Protein AF-A4IAJ9-F1 (afdb_monomer_lite)

Structure (mmCIF, N/CA/C/O backbone):
data_AF-A4IAJ9-F1
#
_entry.id   AF-A4IAJ9-F1
#
loop_
_atom_site.group_PDB
_atom_site.id
_atom_site.type_symbol
_atom_site.label_atom_id
_atom_site.label_alt_id
_atom_site.label_comp_id
_atom_site.label_asym_id
_atom_site.label_entity_id
_atom_site.label_seq_id
_atom_site.pdbx_PDB_ins_code
_atom_site.Cartn_x
_atom_site.Cartn_y
_atom_site.Cartn_z
_atom_site.occupancy
_atom_site.B_iso_or_equiv
_atom_site.auth_seq_id
_atom_site.auth_comp_id
_atom_site.auth_asym_id
_atom_site.auth_atom_id
_atom_site.pdbx_PDB_model_num
ATOM 1 N N . MET A 1 1 ? 21.844 49.350 22.098 1.00 35.31 1 MET A N 1
ATOM 2 C CA . MET A 1 1 ? 21.386 50.599 22.742 1.00 35.31 1 MET A CA 1
ATOM 3 C C . MET A 1 1 ? 19.896 50.459 22.988 1.00 35.31 1 MET A C 1
ATOM 5 O O . MET A 1 1 ? 19.186 50.108 22.058 1.00 35.31 1 MET A O 1
ATOM 9 N N . ASN A 1 2 ? 19.467 50.617 24.240 1.00 32.75 2 ASN A N 1
ATOM 10 C CA . ASN A 1 2 ? 18.079 50.466 24.678 1.00 32.75 2 ASN A CA 1
ATOM 11 C C . ASN A 1 2 ? 17.178 51.542 24.065 1.00 32.75 2 ASN A C 1
ATOM 13 O O . ASN A 1 2 ? 17.422 52.723 24.299 1.00 32.75 2 ASN A O 1
ATOM 17 N N . THR A 1 3 ? 16.083 51.134 23.428 1.00 36.50 3 THR A N 1
ATOM 18 C CA . THR A 1 3 ? 14.840 51.910 23.425 1.00 36.50 3 THR A CA 1
ATOM 19 C C . THR A 1 3 ? 13.663 50.979 23.694 1.00 36.50 3 THR A C 1
ATOM 21 O O . THR A 1 3 ? 13.418 49.994 23.005 1.00 36.50 3 THR A O 1
ATOM 24 N N . SER A 1 4 ? 12.998 51.312 24.790 1.00 32.41 4 SER A N 1
ATOM 25 C CA . SER A 1 4 ? 11.743 50.818 25.335 1.00 32.41 4 SER A CA 1
ATOM 26 C C . SER A 1 4 ? 10.629 50.652 24.300 1.00 32.41 4 SER A C 1
ATOM 28 O O . SER A 1 4 ? 10.269 51.611 23.620 1.00 32.41 4 SER A O 1
ATOM 30 N N . ALA A 1 5 ? 10.014 49.470 24.281 1.00 32.97 5 ALA A N 1
ATOM 31 C CA . ALA A 1 5 ? 8.678 49.246 23.744 1.00 32.97 5 ALA A CA 1
ATOM 32 C C . ALA A 1 5 ? 7.763 48.861 24.915 1.00 32.97 5 ALA A C 1
ATOM 34 O O . ALA A 1 5 ? 7.762 47.724 25.381 1.00 32.97 5 ALA A O 1
ATOM 35 N N . THR A 1 6 ? 7.028 49.841 25.427 1.00 29.70 6 THR A N 1
ATOM 36 C CA . THR A 1 6 ? 5.959 49.677 26.415 1.00 29.70 6 THR A CA 1
ATOM 37 C C . THR A 1 6 ? 4.800 50.536 25.953 1.00 29.70 6 THR A C 1
ATOM 39 O O . THR A 1 6 ? 4.873 51.746 26.118 1.00 29.70 6 THR A O 1
ATOM 42 N N . GLU A 1 7 ? 3.761 49.929 25.380 1.00 31.11 7 GLU A N 1
ATOM 43 C CA . GLU A 1 7 ? 2.425 50.528 25.288 1.00 31.11 7 GLU A CA 1
ATOM 44 C C . GLU A 1 7 ? 1.367 49.464 24.924 1.00 31.11 7 GLU A C 1
ATOM 46 O O . GLU A 1 7 ? 1.589 48.640 24.042 1.00 31.11 7 GLU A O 1
ATOM 51 N N . ALA A 1 8 ? 0.233 49.524 25.641 1.00 30.06 8 ALA A N 1
ATOM 52 C CA . ALA A 1 8 ? -1.089 48.925 25.374 1.00 30.06 8 ALA A CA 1
ATOM 53 C C . ALA A 1 8 ? -1.168 47.378 25.264 1.00 30.06 8 ALA A C 1
ATOM 55 O O . ALA A 1 8 ? -0.851 46.796 24.239 1.00 30.06 8 ALA A O 1
ATOM 56 N N . SER A 1 9 ? -1.554 46.579 26.269 1.00 27.19 9 SER A N 1
ATOM 57 C CA . SER A 1 9 ? -2.737 46.596 27.154 1.00 27.19 9 SER A CA 1
ATOM 58 C C . SER A 1 9 ? -4.104 46.658 26.443 1.00 27.19 9 SER A C 1
ATOM 60 O O . SER A 1 9 ? -4.470 47.683 25.883 1.00 27.19 9 SER A O 1
ATOM 62 N N . ALA A 1 10 ? -4.884 45.587 26.664 1.00 28.91 10 ALA A N 1
ATOM 63 C CA . ALA A 1 10 ? -6.352 45.512 26.734 1.00 28.91 10 ALA A CA 1
ATOM 64 C C . ALA A 1 10 ? -7.179 45.312 25.446 1.00 28.91 10 ALA A C 1
ATOM 66 O O . ALA A 1 10 ? -7.805 46.237 24.946 1.00 28.91 10 ALA A O 1
ATOM 67 N N . ILE A 1 11 ? -7.365 44.043 25.048 1.00 29.91 11 ILE A N 1
ATOM 68 C CA . ILE A 1 11 ? -8.652 43.555 24.512 1.00 29.91 11 ILE A CA 1
ATOM 69 C C . ILE A 1 11 ? -8.956 42.194 25.166 1.00 29.91 11 ILE A C 1
ATOM 71 O O . ILE A 1 11 ? -8.620 41.136 24.644 1.00 29.91 11 ILE A O 1
ATOM 75 N N . GLN A 1 12 ? -9.564 42.221 26.355 1.00 30.27 12 GLN A N 1
ATOM 76 C CA . GLN A 1 12 ? -10.248 41.071 26.959 1.00 30.27 12 GLN A CA 1
ATOM 77 C C . GLN A 1 12 ? -11.754 41.297 26.796 1.00 30.27 12 GLN A C 1
ATOM 79 O O . GLN A 1 12 ? -12.373 41.998 27.592 1.00 30.27 12 GLN A O 1
ATOM 84 N N . GLN A 1 13 ? -12.352 40.734 25.744 1.00 30.50 13 GLN A N 1
ATOM 85 C CA . GLN A 1 13 ? -13.808 40.660 25.630 1.00 30.50 13 GLN A CA 1
ATOM 86 C C . GLN A 1 13 ? -14.305 39.378 26.303 1.00 30.50 13 GLN A C 1
ATOM 88 O O . GLN A 1 13 ? -14.022 38.264 25.866 1.00 30.50 13 GLN A O 1
ATOM 93 N N . LEU A 1 14 ? -15.046 39.572 27.395 1.00 30.00 14 LEU A N 1
ATOM 94 C CA . LEU A 1 14 ? -15.806 38.557 28.113 1.00 30.00 14 LEU A CA 1
ATOM 95 C C . LEU A 1 14 ? -16.861 37.914 27.198 1.00 30.00 14 LEU A C 1
ATOM 97 O O . LEU A 1 14 ? -17.865 38.541 26.858 1.00 30.00 14 LEU A O 1
ATOM 101 N N . ALA A 1 15 ? -16.679 36.638 26.859 1.00 30.81 15 ALA A N 1
ATOM 102 C CA . ALA A 1 15 ? -17.737 35.812 26.290 1.00 30.81 15 ALA A CA 1
ATOM 103 C C . ALA A 1 15 ? -18.699 35.369 27.410 1.00 30.81 15 ALA A C 1
ATOM 105 O O . ALA A 1 15 ? -18.341 34.592 28.296 1.00 30.81 15 ALA A O 1
ATOM 106 N N . LYS A 1 16 ? -19.922 35.912 27.388 1.00 29.89 16 LYS A N 1
ATOM 107 C CA . LYS A 1 16 ? -21.027 35.576 28.298 1.00 29.89 16 LYS A CA 1
ATOM 108 C C . LYS A 1 16 ? -21.455 34.111 28.118 1.00 29.89 16 LYS A C 1
ATOM 110 O O . LYS A 1 16 ? -21.756 33.689 27.005 1.00 29.89 16 LYS A O 1
ATOM 115 N N . LYS A 1 17 ? -21.520 33.361 29.225 1.00 29.27 17 LYS A N 1
ATOM 116 C CA . LYS A 1 17 ? -22.150 32.031 29.298 1.00 29.27 17 LYS A CA 1
ATOM 117 C C . LYS A 1 17 ? -23.672 32.147 29.075 1.00 29.27 17 LYS A C 1
ATOM 119 O O . LYS A 1 17 ? -24.263 33.083 29.618 1.00 29.27 17 LYS A O 1
ATOM 124 N N . PRO A 1 18 ? -24.311 31.221 28.337 1.00 32.34 18 PRO A N 1
ATOM 125 C CA . PRO A 1 18 ? -25.762 31.195 28.168 1.00 32.34 18 PRO A CA 1
ATOM 126 C C . PRO A 1 18 ? -26.450 30.764 29.468 1.00 32.34 18 PRO A C 1
ATOM 128 O O . PRO A 1 18 ? -25.981 29.860 30.154 1.00 32.34 18 PRO A O 1
ATOM 131 N N . THR A 1 19 ? -27.550 31.429 29.798 1.00 30.75 19 THR A N 1
ATOM 132 C CA . THR A 1 19 ? -28.447 31.117 30.915 1.00 30.75 19 THR A CA 1
ATOM 133 C C . THR A 1 19 ? -29.345 29.931 30.566 1.00 30.75 19 THR A C 1
ATOM 135 O O . THR A 1 19 ? -30.078 29.994 29.578 1.00 30.75 19 THR A O 1
ATOM 138 N N . ASP A 1 20 ? -29.303 28.886 31.394 1.00 28.70 20 ASP A N 1
ATOM 139 C CA . ASP A 1 20 ? -30.197 27.727 31.350 1.00 28.70 20 ASP A CA 1
ATOM 140 C C . ASP A 1 20 ? -31.650 28.156 31.616 1.00 28.70 20 ASP A C 1
ATOM 142 O O . ASP A 1 20 ? -31.981 28.639 32.701 1.00 28.70 20 ASP A O 1
ATOM 146 N N . ILE A 1 21 ? -32.530 27.983 30.628 1.00 29.70 21 ILE A N 1
ATOM 147 C CA . ILE A 1 21 ? -33.979 28.144 30.796 1.00 29.70 21 ILE A CA 1
ATOM 148 C C . ILE A 1 21 ? -34.554 26.756 31.085 1.00 29.70 21 ILE A C 1
ATOM 150 O O . ILE A 1 21 ? -34.718 25.929 30.189 1.00 29.70 21 ILE A O 1
ATOM 154 N N . ALA A 1 22 ? -34.834 26.503 32.362 1.00 27.70 22 ALA A N 1
ATOM 155 C CA . ALA A 1 22 ? -35.531 25.316 32.836 1.00 27.70 22 ALA A CA 1
ATOM 156 C C . ALA A 1 22 ? -37.028 25.420 32.490 1.00 27.70 22 ALA A C 1
ATOM 158 O O . ALA A 1 22 ? -37.780 26.142 33.143 1.00 27.70 22 ALA A O 1
ATOM 159 N N . ALA A 1 23 ? -37.462 24.714 31.446 1.00 27.83 23 ALA A N 1
ATOM 160 C CA . ALA A 1 23 ? -38.876 24.552 31.125 1.00 27.83 23 ALA A CA 1
ATOM 161 C C . ALA A 1 23 ? -39.462 23.400 31.959 1.00 27.83 23 ALA A C 1
ATOM 163 O O . ALA A 1 23 ? -39.160 22.228 31.732 1.00 27.83 23 ALA A O 1
ATOM 164 N N . HIS A 1 24 ? -40.290 23.754 32.940 1.00 24.72 24 HIS A N 1
ATOM 165 C CA . HIS A 1 24 ? -41.133 22.832 33.695 1.00 24.72 24 HIS A CA 1
ATOM 166 C C . HIS A 1 24 ? -42.177 22.196 32.764 1.00 24.72 24 HIS A C 1
ATOM 168 O O . HIS A 1 24 ? -43.126 22.863 32.363 1.00 24.72 24 HIS A O 1
ATOM 174 N N . TYR A 1 25 ? -42.025 20.910 32.448 1.00 25.31 25 TYR A N 1
ATOM 175 C CA . TYR A 1 25 ? -43.106 20.099 31.887 1.00 25.31 25 TYR A CA 1
ATOM 176 C C . TYR A 1 25 ? -43.797 19.348 33.026 1.00 25.31 25 TYR A C 1
ATOM 178 O O . TYR A 1 25 ? -43.215 18.467 33.659 1.00 25.31 25 TYR A O 1
ATOM 186 N N . SER A 1 26 ? -45.031 19.752 33.315 1.00 25.98 26 SER A N 1
ATOM 187 C CA . SER A 1 26 ? -45.961 19.074 34.213 1.00 25.98 26 SER A CA 1
ATOM 188 C C . SER A 1 26 ? -46.456 17.781 33.567 1.00 25.98 26 SER A C 1
ATOM 190 O O . SER A 1 26 ? -46.949 17.788 32.441 1.00 25.98 26 SER A 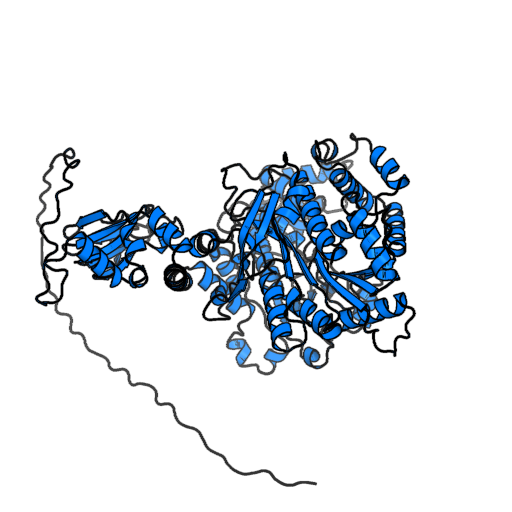O 1
ATOM 192 N N . ALA A 1 27 ? -46.303 16.674 34.289 1.00 24.52 27 ALA A N 1
ATOM 193 C CA . ALA A 1 27 ? -46.790 15.357 33.914 1.00 24.52 27 ALA A CA 1
ATOM 194 C C . ALA A 1 27 ? -48.310 15.278 34.123 1.00 24.52 27 ALA A C 1
ATOM 196 O O . ALA A 1 27 ? -48.768 15.243 35.263 1.00 24.52 27 ALA A O 1
ATOM 197 N N . GLU A 1 28 ? -49.083 15.230 33.039 1.00 27.16 28 GLU A N 1
ATOM 198 C CA . GLU A 1 28 ? -50.481 14.800 33.088 1.00 27.16 28 GLU A CA 1
ATOM 199 C C . GLU A 1 28 ? -50.567 13.318 32.717 1.00 27.16 28 GLU A C 1
ATOM 201 O O . GLU A 1 28 ? -50.283 12.887 31.602 1.00 27.16 28 GLU A O 1
ATOM 206 N N . THR A 1 29 ? -50.916 12.527 33.724 1.00 25.16 29 THR A N 1
ATOM 207 C CA . THR A 1 29 ? -51.224 11.103 33.667 1.00 25.16 29 THR A CA 1
ATOM 208 C C . THR A 1 29 ? -52.561 10.887 32.961 1.00 25.16 29 THR A C 1
ATOM 210 O O . THR A 1 29 ? -53.607 11.171 33.542 1.00 25.16 29 THR A O 1
ATOM 213 N N . CYS A 1 30 ? -52.550 10.359 31.737 1.00 25.39 30 CYS A N 1
ATOM 214 C CA . CYS A 1 30 ? -53.755 9.849 31.082 1.00 25.39 30 CYS A CA 1
ATOM 215 C C . CYS A 1 30 ? -53.685 8.315 31.034 1.00 25.39 30 CYS A C 1
ATOM 217 O O . CYS A 1 30 ? -52.962 7.741 30.221 1.00 25.39 30 CYS A O 1
ATOM 219 N N . ASN A 1 31 ? -54.395 7.670 31.965 1.00 23.36 31 ASN A N 1
ATOM 220 C CA . ASN A 1 31 ? -54.692 6.239 31.939 1.00 23.36 31 ASN A CA 1
ATOM 221 C C . ASN A 1 31 ? -55.682 5.979 30.798 1.00 23.36 31 ASN A C 1
ATOM 223 O O . ASN A 1 31 ? -56.812 6.459 30.855 1.00 23.36 31 ASN A O 1
ATOM 227 N N . LEU A 1 32 ? -55.272 5.216 29.790 1.00 27.08 32 LEU A N 1
ATOM 228 C CA . LEU A 1 32 ? -56.169 4.641 28.794 1.00 27.08 32 LEU A CA 1
ATOM 229 C C . LEU A 1 32 ? -55.949 3.130 28.803 1.00 27.08 32 LEU A C 1
ATOM 231 O O . LEU A 1 32 ? -55.008 2.617 28.202 1.00 27.08 32 LEU A O 1
ATOM 235 N N . ASP A 1 33 ? -56.816 2.458 29.554 1.00 22.98 33 ASP A N 1
ATOM 236 C CA . ASP A 1 33 ? -57.016 1.016 29.523 1.00 22.98 33 ASP A CA 1
ATOM 237 C C . ASP A 1 33 ? -57.601 0.629 28.157 1.00 22.98 33 ASP A C 1
ATOM 239 O O . ASP A 1 33 ? -58.695 1.065 27.800 1.00 22.98 33 ASP A O 1
ATOM 243 N N . TYR A 1 34 ? -56.891 -0.204 27.401 1.00 24.78 34 TYR A N 1
ATOM 244 C CA . TYR A 1 34 ? -57.473 -0.992 26.316 1.00 24.78 34 TYR A CA 1
ATOM 245 C C . TYR A 1 34 ? -57.036 -2.439 26.505 1.00 24.78 34 TYR A C 1
ATOM 247 O O . TYR A 1 34 ? -55.949 -2.848 26.106 1.00 24.78 34 TYR A O 1
ATOM 255 N N . ASP A 1 35 ? -57.905 -3.189 27.171 1.00 24.00 35 ASP A N 1
ATOM 256 C CA . ASP A 1 35 ? -57.858 -4.637 27.290 1.00 24.00 35 ASP A CA 1
ATOM 257 C C . ASP A 1 35 ? -59.027 -5.162 26.449 1.00 24.00 35 ASP A C 1
ATOM 259 O O . ASP A 1 35 ? -60.188 -4.959 26.797 1.00 24.00 35 ASP A O 1
ATOM 263 N N . THR A 1 36 ? -58.748 -5.726 25.276 1.00 30.39 36 THR A N 1
ATOM 264 C CA . THR A 1 36 ? -59.687 -6.572 24.518 1.00 30.39 36 THR A CA 1
ATOM 265 C C . THR A 1 36 ? -58.877 -7.443 23.566 1.00 30.39 36 THR A C 1
ATOM 267 O O . THR A 1 36 ? -58.412 -7.018 22.513 1.00 30.39 36 THR A O 1
ATOM 270 N N . ASN A 1 37 ? -58.667 -8.681 24.004 1.00 25.06 37 ASN A N 1
ATOM 271 C CA . ASN A 1 37 ? -58.264 -9.793 23.161 1.00 25.06 37 ASN A CA 1
ATOM 272 C C . ASN A 1 37 ? -59.399 -10.114 22.182 1.00 25.06 37 ASN A C 1
ATOM 274 O O . ASN A 1 37 ? -60.510 -10.358 22.642 1.00 25.06 37 ASN A O 1
ATOM 278 N N . ASP A 1 38 ? -59.100 -10.237 20.890 1.00 30.67 38 ASP A N 1
ATOM 279 C CA . ASP A 1 38 ? -59.835 -11.162 20.024 1.00 30.67 38 ASP A CA 1
ATOM 280 C C . ASP A 1 38 ? -58.887 -11.771 18.971 1.00 30.67 38 ASP A C 1
ATOM 282 O O . ASP A 1 38 ? -58.294 -11.039 18.174 1.00 30.67 38 ASP A O 1
ATOM 286 N N . PRO A 1 39 ? -58.666 -13.100 18.985 1.00 29.27 39 PRO A N 1
ATOM 287 C CA . PRO A 1 39 ? -57.851 -13.801 18.008 1.00 29.27 39 PRO A CA 1
ATOM 288 C C . PRO A 1 39 ? -58.755 -14.456 16.956 1.00 29.27 39 PRO A C 1
ATOM 290 O O . PRO A 1 39 ? -59.185 -15.597 17.131 1.00 29.27 39 PRO A O 1
ATOM 293 N N . GLU A 1 40 ? -59.013 -13.781 15.837 1.00 32.03 40 GLU A N 1
ATOM 294 C CA . GLU A 1 40 ? -59.679 -14.416 14.695 1.00 32.03 40 GLU A CA 1
ATOM 295 C C . GLU A 1 40 ? -58.679 -14.847 13.617 1.00 32.03 40 GLU A C 1
ATOM 297 O O . GLU A 1 40 ? -57.902 -14.074 13.060 1.00 32.03 40 GLU A O 1
ATOM 302 N N . ARG A 1 41 ? -58.712 -16.158 13.369 1.00 26.42 41 ARG A N 1
ATOM 303 C CA . ARG A 1 41 ? -58.101 -16.872 12.251 1.00 26.42 41 ARG A CA 1
ATOM 304 C C . ARG A 1 41 ? -58.756 -16.432 10.940 1.00 26.42 41 ARG A C 1
ATOM 306 O O . ARG A 1 41 ? -59.970 -16.542 10.815 1.00 26.42 41 ARG A O 1
ATOM 313 N N . GLY A 1 42 ? -57.952 -16.080 9.943 1.00 29.67 42 GLY A N 1
ATOM 314 C CA . GLY A 1 42 ? -58.373 -15.982 8.546 1.00 29.67 42 GLY A CA 1
ATOM 315 C C . GLY A 1 42 ? -57.257 -16.494 7.643 1.00 29.67 42 GLY A C 1
ATOM 316 O O . GLY A 1 42 ? -56.117 -16.062 7.787 1.00 29.67 42 GLY A O 1
ATOM 317 N N . ASP A 1 43 ? -57.590 -17.465 6.797 1.00 29.48 43 ASP A N 1
ATOM 318 C CA . ASP A 1 43 ? -56.708 -18.218 5.902 1.00 29.48 43 ASP A CA 1
ATOM 319 C C . ASP A 1 43 ? -55.727 -17.349 5.095 1.00 29.48 43 ASP A C 1
ATOM 321 O O . ASP A 1 43 ? -56.112 -16.426 4.376 1.00 29.48 43 ASP A O 1
ATOM 325 N N . LEU A 1 44 ? -54.444 -17.718 5.175 1.00 26.17 44 LEU A N 1
ATOM 326 C CA . LEU A 1 44 ? -53.432 -17.421 4.165 1.00 26.17 44 LEU A CA 1
ATOM 327 C C . LEU A 1 44 ? -53.720 -18.324 2.964 1.00 26.17 44 LEU A C 1
ATOM 329 O O . LEU A 1 44 ? -53.424 -19.507 3.062 1.00 26.17 44 LEU A O 1
ATOM 333 N N . ASP A 1 45 ? -54.289 -17.791 1.884 1.00 27.48 45 ASP A N 1
ATOM 334 C CA . ASP A 1 45 ? -54.028 -18.221 0.497 1.00 27.48 45 ASP A CA 1
ATOM 335 C C . ASP A 1 45 ? -55.021 -17.534 -0.455 1.00 27.48 45 ASP A C 1
ATOM 337 O O . ASP A 1 45 ? -55.954 -18.173 -0.920 1.00 27.48 45 ASP A O 1
ATOM 341 N N . GLU A 1 46 ? -54.855 -16.235 -0.761 1.00 28.34 46 GLU A N 1
ATOM 342 C CA . GLU A 1 46 ? -55.482 -15.660 -1.979 1.00 28.34 46 GLU A CA 1
ATOM 343 C C . GLU A 1 46 ? -54.943 -14.296 -2.474 1.00 28.34 46 GLU A C 1
ATOM 345 O O . GLU A 1 46 ? -55.511 -13.707 -3.389 1.00 28.34 46 GLU A O 1
ATOM 350 N N . VAL A 1 47 ? -53.813 -13.777 -1.969 1.00 28.78 47 VAL A N 1
ATOM 351 C CA . VAL A 1 47 ? -53.293 -12.456 -2.404 1.00 28.78 47 VAL A CA 1
ATOM 352 C C . VAL A 1 47 ? -52.122 -12.586 -3.383 1.00 28.78 47 VAL A C 1
ATOM 354 O O . VAL A 1 47 ? -51.004 -12.134 -3.147 1.00 28.78 47 VAL A O 1
ATOM 357 N N . LEU A 1 48 ? -52.381 -13.209 -4.528 1.00 26.44 48 LEU A N 1
ATOM 358 C CA . LEU A 1 48 ? -51.589 -13.039 -5.746 1.00 26.44 48 LEU A CA 1
ATOM 359 C C . LEU A 1 48 ? -52.596 -12.676 -6.843 1.00 26.44 48 LEU A C 1
ATOM 361 O O . LEU A 1 48 ? -53.584 -13.378 -6.992 1.00 26.44 48 LEU A O 1
ATOM 365 N N . PHE A 1 49 ? -52.336 -11.603 -7.598 1.00 28.67 49 PHE A N 1
ATOM 366 C CA . PHE A 1 49 ? -53.154 -11.054 -8.703 1.00 28.67 49 PHE A CA 1
ATOM 367 C C . PHE A 1 49 ? -54.187 -9.959 -8.381 1.00 28.67 49 PHE A C 1
ATOM 369 O O . PHE A 1 49 ? -55.334 -10.074 -8.781 1.00 28.67 49 PHE A O 1
ATOM 376 N N . PHE A 1 50 ? -53.767 -8.810 -7.844 1.00 29.86 50 PHE A N 1
ATOM 377 C CA . PHE A 1 50 ? -54.443 -7.539 -8.161 1.00 29.86 50 PHE A CA 1
ATOM 378 C C . PHE A 1 50 ? -53.416 -6.413 -8.325 1.00 29.86 50 PHE A C 1
ATOM 380 O O . PHE A 1 50 ? -53.064 -5.707 -7.390 1.00 29.86 50 PHE A O 1
ATOM 387 N N . ALA A 1 51 ? -52.898 -6.266 -9.545 1.00 24.38 51 ALA A N 1
ATOM 388 C CA . ALA A 1 51 ? -52.241 -5.036 -9.978 1.00 24.38 51 ALA A CA 1
ATOM 389 C C . ALA A 1 51 ? -53.321 -4.139 -10.605 1.00 24.38 51 ALA A C 1
ATOM 391 O O . ALA A 1 51 ? -53.527 -4.170 -11.818 1.00 24.38 51 ALA A O 1
ATOM 392 N N . GLU A 1 52 ? -54.079 -3.412 -9.781 1.00 26.27 52 GLU A N 1
ATOM 393 C CA . GLU A 1 52 ? -55.095 -2.478 -10.281 1.00 26.27 52 GLU A CA 1
ATOM 394 C C . GLU A 1 52 ? -54.484 -1.136 -10.738 1.00 26.27 52 GLU A C 1
ATOM 396 O O . GLU A 1 52 ? -53.506 -0.659 -10.156 1.00 26.27 52 GLU A O 1
ATOM 401 N N . PRO A 1 53 ? -55.046 -0.481 -11.773 1.00 29.42 53 PRO A N 1
ATOM 402 C CA . PRO A 1 53 ? -54.604 0.837 -12.217 1.00 29.42 53 PRO A CA 1
ATOM 403 C C . PRO A 1 53 ? -55.063 1.972 -11.280 1.00 29.42 53 PRO A C 1
ATOM 405 O O . PRO A 1 53 ? -56.245 2.109 -10.972 1.00 29.42 53 PRO A O 1
ATOM 408 N N . LEU A 1 54 ? -54.102 2.836 -10.934 1.00 29.78 54 LEU A N 1
ATOM 409 C CA . LEU A 1 54 ? -54.178 4.159 -10.287 1.00 29.78 54 LEU A CA 1
ATOM 410 C C . LEU A 1 54 ? -55.549 4.872 -10.301 1.00 29.78 54 LEU A C 1
ATOM 412 O O . LEU A 1 54 ? -55.935 5.453 -11.320 1.00 29.78 54 LEU A O 1
ATOM 416 N N . LYS A 1 55 ? -56.205 4.976 -9.134 1.00 33.66 55 LYS A N 1
ATOM 417 C CA . LYS A 1 55 ? -57.317 5.924 -8.910 1.00 33.66 55 LYS A CA 1
ATOM 418 C C . LYS A 1 55 ? -56.991 7.113 -7.994 1.00 33.66 55 LYS A C 1
ATOM 420 O O . LYS A 1 55 ? -57.642 8.142 -8.143 1.00 33.66 55 LYS A O 1
ATOM 425 N N . GLU A 1 56 ? -55.960 7.066 -7.146 1.00 32.62 56 GLU A N 1
ATOM 426 C CA . GLU A 1 56 ? -55.792 8.085 -6.083 1.00 32.62 56 GLU A CA 1
ATOM 427 C C . GLU A 1 56 ? -54.624 9.078 -6.238 1.00 32.62 56 GLU A C 1
ATOM 429 O O . GLU A 1 56 ? -54.331 9.860 -5.336 1.00 32.62 56 GLU A O 1
ATOM 434 N N . ALA A 1 57 ? -54.013 9.198 -7.421 1.00 34.00 57 ALA A N 1
ATOM 435 C CA . ALA A 1 57 ? -52.940 10.180 -7.651 1.00 34.00 57 ALA A CA 1
ATOM 436 C C . ALA A 1 57 ? -53.383 11.670 -7.643 1.00 34.00 57 ALA A C 1
ATOM 438 O O . ALA A 1 57 ? -52.585 12.544 -7.991 1.00 34.00 57 ALA A O 1
ATOM 439 N N . GLN A 1 58 ? -54.626 12.002 -7.266 1.00 32.28 58 GLN A N 1
ATOM 440 C CA . GLN A 1 58 ? -55.125 13.388 -7.287 1.00 32.28 58 GLN A CA 1
ATOM 441 C C . GLN A 1 58 ? -54.473 14.303 -6.235 1.00 32.28 58 GLN A C 1
ATOM 443 O O . GLN A 1 58 ? -54.458 15.515 -6.434 1.00 32.28 58 GLN A O 1
ATOM 448 N N . ASN A 1 59 ? -53.849 13.760 -5.185 1.00 36.94 59 ASN A N 1
ATOM 449 C CA . ASN A 1 59 ? -53.266 14.571 -4.106 1.00 36.94 59 ASN A CA 1
ATOM 450 C C . ASN A 1 59 ? -51.785 14.956 -4.298 1.00 36.94 59 ASN A C 1
ATOM 452 O O . ASN A 1 59 ? -51.209 15.610 -3.433 1.00 36.94 59 ASN A O 1
ATOM 456 N N . LEU A 1 60 ? -51.153 14.614 -5.428 1.00 39.31 60 LEU A N 1
ATOM 457 C CA . LEU A 1 60 ? -49.729 14.912 -5.673 1.00 39.31 60 LEU A CA 1
ATOM 458 C C . LEU A 1 60 ? -49.445 16.332 -6.213 1.00 39.31 60 LEU A C 1
ATOM 460 O O . LEU A 1 60 ? -48.314 16.617 -6.609 1.00 39.31 60 LEU A O 1
ATOM 464 N N . LEU A 1 61 ? -50.432 17.235 -6.275 1.00 32.16 61 LEU A N 1
ATOM 465 C CA . LEU A 1 61 ? -50.286 18.537 -6.942 1.00 32.16 61 LEU A CA 1
ATOM 466 C C . LEU A 1 61 ? -50.657 19.730 -6.044 1.00 32.16 61 LEU A C 1
ATOM 468 O O . LEU A 1 61 ? -51.706 19.712 -5.402 1.00 32.16 61 LEU A O 1
ATOM 472 N N . PRO A 1 62 ? -49.879 20.831 -6.071 1.00 36.03 62 PRO A N 1
ATOM 473 C CA . PRO A 1 62 ? -50.351 22.126 -5.598 1.00 36.03 62 PRO A CA 1
ATOM 474 C C . PRO A 1 62 ? -51.481 22.620 -6.512 1.00 36.03 62 PRO A C 1
ATOM 476 O O . PRO A 1 62 ? -51.341 22.602 -7.735 1.00 36.03 62 PRO A O 1
ATOM 479 N N . ASN A 1 63 ? -52.583 23.073 -5.907 1.00 34.25 63 ASN A N 1
ATOM 480 C CA . ASN A 1 63 ? -53.796 23.598 -6.546 1.00 34.25 63 ASN A CA 1
ATOM 481 C C . ASN A 1 63 ? -53.505 24.626 -7.660 1.00 34.25 63 ASN A C 1
ATOM 483 O O . ASN A 1 63 ? -53.443 25.831 -7.424 1.00 34.25 63 ASN A O 1
ATOM 487 N N . GLY A 1 64 ? -53.366 24.157 -8.899 1.00 37.09 64 GLY A N 1
ATOM 488 C CA . GLY A 1 64 ? -53.176 24.987 -10.083 1.00 37.09 64 GLY A CA 1
ATOM 489 C C . GLY A 1 64 ? -53.821 24.331 -11.299 1.00 37.09 64 GLY A C 1
ATOM 490 O O . GLY A 1 64 ? -53.561 23.164 -11.581 1.00 37.09 64 GLY A O 1
ATOM 491 N N . LYS A 1 65 ? -54.669 25.090 -12.008 1.00 41.72 65 LYS A N 1
ATOM 492 C CA . LYS A 1 65 ? -55.497 24.704 -13.171 1.00 41.72 65 LYS A CA 1
ATOM 493 C C . LYS A 1 65 ? -54.676 24.305 -14.416 1.00 41.72 65 LYS A C 1
ATOM 495 O O . LYS A 1 65 ? -54.817 24.907 -15.477 1.00 41.72 65 LYS A O 1
ATOM 500 N N . SER A 1 66 ? -53.802 23.314 -14.291 1.00 42.25 66 SER A N 1
ATOM 501 C CA . SER A 1 66 ? -53.140 22.659 -15.422 1.00 42.25 66 SER A CA 1
ATOM 502 C C . SER A 1 66 ? -53.943 21.419 -15.845 1.00 42.25 66 SER A C 1
ATOM 504 O O . SER A 1 66 ? -54.594 20.811 -14.992 1.00 42.25 66 SER A O 1
ATOM 506 N N . PRO A 1 67 ? -53.970 21.060 -17.145 1.00 45.59 67 PRO A N 1
ATOM 507 C CA . PRO A 1 67 ? -54.678 19.872 -17.622 1.00 45.59 67 PRO A CA 1
ATOM 508 C C . PRO A 1 67 ? -54.207 18.620 -16.863 1.00 45.59 67 PRO A C 1
ATOM 510 O O . PRO A 1 67 ? -53.034 18.566 -16.480 1.00 45.59 67 PRO A O 1
ATOM 513 N N . PRO A 1 68 ? -55.084 17.620 -16.641 1.00 51.16 68 PRO A N 1
ATOM 514 C CA . PRO A 1 68 ? -54.735 16.424 -15.885 1.00 51.16 68 PRO A CA 1
ATOM 515 C C . PRO A 1 68 ? -53.534 15.743 -16.543 1.00 51.16 68 PRO A C 1
ATOM 517 O O . PRO A 1 68 ? -53.616 15.216 -17.653 1.00 51.16 68 PRO A O 1
ATOM 520 N N . LYS A 1 69 ? -52.383 15.812 -15.871 1.00 56.38 69 LYS A N 1
ATOM 521 C CA . LYS A 1 69 ? -51.171 15.113 -16.293 1.00 56.38 69 LYS A CA 1
ATOM 522 C C . LYS A 1 69 ? -51.438 13.612 -16.225 1.00 56.38 69 LYS A C 1
ATOM 524 O O . LYS A 1 69 ? -52.113 13.141 -15.311 1.00 56.38 69 LYS A O 1
ATOM 529 N N . SER A 1 70 ? -50.886 12.854 -17.173 1.00 73.31 70 SER A N 1
ATOM 530 C CA . SER A 1 70 ? -50.928 11.393 -17.077 1.00 73.31 70 SER A CA 1
ATOM 531 C C . SER A 1 70 ? -50.289 10.943 -15.750 1.00 73.31 70 SER A C 1
ATOM 533 O O . SER A 1 70 ? -49.335 11.592 -15.304 1.00 73.31 70 SER A O 1
ATOM 535 N N . PRO A 1 71 ? -50.739 9.838 -15.125 1.00 73.25 71 PRO A N 1
ATOM 536 C CA . PRO A 1 71 ? -50.160 9.363 -13.867 1.00 73.25 71 PRO A CA 1
ATOM 537 C C . PRO A 1 71 ? -48.638 9.181 -13.940 1.00 73.25 71 PRO A C 1
ATOM 539 O O . PRO A 1 71 ? -47.920 9.543 -13.011 1.00 73.25 71 PRO A O 1
ATOM 542 N N . LYS A 1 72 ? -48.131 8.722 -15.094 1.00 76.06 72 LYS A N 1
ATOM 543 C CA . LYS A 1 72 ? -46.694 8.592 -15.366 1.00 76.06 72 LYS A CA 1
ATOM 544 C C . LYS A 1 72 ? -45.978 9.947 -15.341 1.00 76.06 72 LYS A C 1
ATOM 546 O O . LYS A 1 72 ? -44.934 10.071 -14.709 1.00 76.06 72 LYS A O 1
ATOM 551 N N . THR A 1 73 ? -46.543 10.976 -15.974 1.00 78.75 73 THR A N 1
ATOM 552 C CA . THR A 1 73 ? -45.984 12.341 -15.957 1.00 78.75 73 THR A CA 1
ATOM 553 C C . THR A 1 73 ? -46.019 12.950 -14.552 1.00 78.75 73 THR A C 1
ATOM 555 O O . THR A 1 73 ? -45.086 13.655 -14.162 1.00 78.75 73 THR A O 1
ATOM 558 N N . SER A 1 74 ? -47.069 12.674 -13.775 1.00 82.94 74 SER A N 1
ATOM 559 C CA . SER A 1 74 ? -47.173 13.109 -12.378 1.00 82.94 74 SER A CA 1
ATOM 560 C C . SER A 1 74 ? -46.112 12.443 -11.502 1.00 82.94 74 SER A C 1
ATOM 562 O O . SER A 1 74 ? -45.396 13.150 -10.801 1.00 82.94 74 SER A O 1
ATOM 564 N N . MET A 1 75 ? -45.927 11.122 -11.615 1.00 84.50 75 MET A N 1
ATOM 565 C CA . MET A 1 75 ? -44.864 10.385 -10.918 1.00 84.50 75 MET A CA 1
ATOM 566 C C . MET A 1 75 ? -43.471 10.911 -11.285 1.00 84.50 75 MET A C 1
ATOM 568 O O . MET A 1 75 ? -42.649 11.146 -10.407 1.00 84.50 75 MET A O 1
ATOM 572 N N . GLN A 1 76 ? -43.212 11.155 -12.572 1.00 83.56 76 GLN A N 1
ATOM 573 C CA . GLN A 1 76 ? -41.943 11.731 -13.031 1.00 83.56 76 GLN A CA 1
ATOM 574 C C . GLN A 1 76 ? -41.685 13.110 -12.420 1.00 83.56 76 GLN A C 1
ATOM 576 O O . GLN A 1 76 ? -40.592 13.366 -11.923 1.00 83.56 76 GLN A O 1
ATOM 581 N N . THR A 1 77 ? -42.705 13.974 -12.416 1.00 85.12 77 THR A N 1
ATOM 582 C CA . THR A 1 77 ? -42.617 15.299 -11.784 1.00 85.12 77 THR A CA 1
ATOM 583 C C . THR A 1 77 ? -42.372 15.160 -10.277 1.00 85.12 77 THR A C 1
ATOM 585 O O . THR A 1 77 ? -41.576 15.904 -9.717 1.00 85.12 77 THR A O 1
ATOM 588 N N . PHE A 1 78 ? -43.017 14.189 -9.622 1.00 89.38 78 PHE A N 1
ATOM 589 C CA . PHE A 1 78 ? -42.842 13.932 -8.196 1.00 89.38 78 PHE A CA 1
ATOM 590 C C . PHE A 1 78 ? -41.420 13.469 -7.855 1.00 89.38 78 PHE A C 1
ATOM 592 O O . PHE A 1 78 ? -40.808 14.025 -6.947 1.00 89.38 78 PHE A O 1
ATOM 599 N N . LEU A 1 79 ? -40.849 12.515 -8.600 1.00 90.06 79 LEU A N 1
ATOM 600 C CA . LEU A 1 79 ? -39.472 12.049 -8.377 1.00 90.06 79 LEU A CA 1
ATOM 601 C C . LEU A 1 79 ? -38.445 13.183 -8.509 1.00 90.06 79 LEU A C 1
ATOM 603 O O . LEU A 1 79 ? -37.430 13.173 -7.816 1.00 90.06 79 LEU A O 1
ATOM 607 N N . GLN A 1 80 ? -38.747 14.208 -9.311 1.00 88.44 80 GLN A N 1
ATOM 608 C CA . GLN A 1 80 ? -37.924 15.412 -9.408 1.00 88.44 80 GLN A CA 1
ATOM 609 C C . GLN A 1 80 ? -38.000 16.337 -8.174 1.00 88.44 80 GLN A C 1
ATOM 611 O O . GLN A 1 80 ? -37.260 17.312 -8.097 1.00 88.44 80 GLN A O 1
ATOM 616 N N . THR A 1 81 ? -38.856 16.040 -7.195 1.00 88.06 81 THR A N 1
ATOM 617 C CA . THR A 1 81 ? -38.929 16.746 -5.901 1.00 88.06 81 THR A CA 1
ATOM 618 C C . THR A 1 81 ? -38.257 15.975 -4.762 1.00 88.06 81 THR A C 1
ATOM 620 O O . THR A 1 81 ? -38.067 16.513 -3.673 1.00 88.06 81 THR A O 1
ATOM 623 N N . VAL A 1 82 ? -37.879 14.717 -5.009 1.00 89.81 82 VAL A N 1
ATOM 624 C CA . VAL A 1 82 ? -37.323 13.805 -4.006 1.00 89.81 82 VAL A CA 1
ATOM 625 C C . VAL A 1 82 ? -35.804 14.007 -3.889 1.00 89.81 82 VAL A C 1
ATOM 627 O O . VAL A 1 82 ? -35.121 14.137 -4.913 1.00 89.81 82 VAL A O 1
ATOM 630 N N . PRO A 1 83 ? -35.232 13.993 -2.667 1.00 86.00 83 PRO A N 1
ATOM 631 C CA . PRO A 1 83 ? -33.783 14.021 -2.471 1.00 86.00 83 PRO A CA 1
ATOM 632 C C . PRO A 1 83 ? -33.051 12.983 -3.334 1.00 86.00 83 PRO A C 1
ATOM 634 O O . PRO A 1 83 ? -33.540 11.876 -3.548 1.00 86.00 83 PRO A O 1
ATOM 637 N N . HIS A 1 84 ? -31.864 13.342 -3.832 1.00 87.00 84 HIS A N 1
ATOM 638 C CA . HIS A 1 84 ? -31.036 12.580 -4.789 1.00 87.00 84 HIS A CA 1
ATOM 639 C C . HIS A 1 84 ? -31.632 12.447 -6.200 1.00 87.00 84 HIS A C 1
ATOM 641 O O . HIS A 1 84 ? -30.927 12.694 -7.180 1.00 87.00 84 HIS A O 1
ATOM 647 N N . LEU A 1 85 ? -32.922 12.130 -6.318 1.00 90.69 85 LEU A N 1
ATOM 648 C CA . LEU A 1 85 ? -33.604 11.903 -7.596 1.00 90.69 85 LEU A CA 1
ATOM 649 C C . LEU A 1 85 ? -33.965 13.199 -8.336 1.00 90.69 85 LEU A C 1
ATOM 651 O O . LEU A 1 85 ? -34.099 13.177 -9.557 1.00 90.69 85 LEU A O 1
ATOM 655 N N . PHE A 1 86 ? -34.016 14.341 -7.637 1.00 90.06 86 PHE A N 1
ATOM 656 C CA . PHE A 1 86 ? -34.304 15.660 -8.222 1.00 90.06 86 PHE A CA 1
ATOM 657 C C . PHE A 1 86 ? -33.370 16.089 -9.364 1.00 90.06 86 PHE A C 1
ATOM 659 O O . PHE A 1 86 ? -33.710 16.969 -10.150 1.00 90.06 86 PHE A O 1
ATOM 666 N N . THR A 1 87 ? -32.189 15.474 -9.456 1.00 88.00 87 THR A N 1
ATOM 667 C CA . THR A 1 87 ? -31.187 15.771 -10.493 1.00 88.00 87 THR A CA 1
ATOM 668 C C . THR A 1 87 ? -31.301 14.891 -11.732 1.00 88.00 87 THR A C 1
ATOM 670 O O . THR A 1 87 ? -30.594 15.134 -12.710 1.00 88.00 87 THR A O 1
ATOM 673 N N . LEU A 1 88 ? -32.172 13.879 -11.704 1.00 91.81 88 LEU A N 1
ATOM 674 C CA . LEU A 1 88 ? -32.373 12.984 -12.832 1.00 91.81 88 LEU A CA 1
ATOM 675 C C . LEU A 1 88 ? -33.161 13.676 -13.943 1.00 91.81 88 LEU A C 1
ATOM 677 O O . LEU A 1 88 ? -34.144 14.396 -13.726 1.00 91.81 88 LEU A O 1
ATOM 681 N N . THR A 1 89 ? -32.727 13.414 -15.167 1.00 90.44 89 THR A N 1
ATOM 682 C CA . THR A 1 89 ? -33.431 13.843 -16.370 1.00 90.44 89 THR A CA 1
ATOM 683 C C . THR A 1 89 ? -34.722 13.043 -16.555 1.00 90.44 89 THR A C 1
ATOM 685 O O . THR A 1 89 ? -34.875 11.929 -16.051 1.00 90.44 89 THR A O 1
ATOM 688 N N . LEU A 1 90 ? -35.667 13.587 -17.327 1.00 87.19 90 LEU A N 1
ATOM 689 C CA . LEU A 1 90 ? -36.913 12.878 -17.641 1.00 87.19 90 LEU A CA 1
ATOM 690 C C . LEU A 1 90 ? -36.664 11.551 -18.371 1.00 87.19 90 LEU A C 1
ATOM 692 O O . LEU A 1 90 ? -37.427 10.609 -18.176 1.00 87.19 90 LEU A O 1
ATOM 696 N N . GLU A 1 91 ? -35.611 11.462 -19.185 1.00 89.75 91 GLU A N 1
ATOM 697 C CA . GLU A 1 91 ? -35.209 10.229 -19.868 1.00 89.75 91 GLU A CA 1
ATOM 698 C C . GLU A 1 91 ? -34.741 9.166 -18.868 1.00 89.75 91 GLU A C 1
ATOM 700 O O . GLU A 1 91 ? -35.233 8.038 -18.892 1.00 89.75 91 GLU A O 1
ATOM 705 N N . GLU A 1 92 ? -33.861 9.540 -17.936 1.00 91.56 92 GLU A N 1
ATOM 706 C CA . GLU A 1 92 ? -33.368 8.637 -16.893 1.00 91.56 92 GLU A CA 1
ATOM 707 C C . GLU A 1 92 ? -34.509 8.131 -16.015 1.00 91.56 92 GLU A C 1
ATOM 709 O O . GLU A 1 92 ? -34.626 6.923 -15.820 1.00 91.56 92 GLU A O 1
ATOM 714 N N . ILE A 1 93 ? -35.403 9.020 -15.568 1.00 90.56 93 ILE A N 1
ATOM 715 C CA . ILE A 1 93 ? -36.583 8.632 -14.783 1.00 90.56 93 ILE A CA 1
ATOM 716 C C . ILE A 1 93 ? -37.516 7.733 -15.605 1.00 90.56 93 ILE A C 1
ATOM 718 O O . ILE A 1 93 ? -38.052 6.760 -15.085 1.00 90.56 93 ILE A O 1
ATOM 722 N N . SER A 1 94 ? -37.713 8.030 -16.894 1.00 89.44 94 SER A N 1
ATOM 723 C CA . SER A 1 94 ? -38.560 7.215 -17.779 1.00 89.44 94 SER A CA 1
ATOM 724 C C . SER A 1 94 ? -38.016 5.808 -18.008 1.00 89.44 94 SER A C 1
ATOM 726 O O . SER A 1 94 ? -38.796 4.934 -18.381 1.00 89.44 94 SER A O 1
ATOM 728 N N . SER A 1 95 ? -36.710 5.605 -17.810 1.00 90.06 95 SER A N 1
ATOM 729 C CA . SER A 1 95 ? -36.057 4.298 -17.909 1.00 90.06 95 SER A CA 1
ATOM 730 C C . SER A 1 95 ? -36.179 3.444 -16.644 1.00 90.06 95 SER A C 1
ATOM 732 O O . SER A 1 95 ? -35.747 2.294 -16.665 1.00 90.06 95 SER A O 1
ATOM 734 N N . LEU A 1 96 ? -36.742 3.995 -15.561 1.00 92.06 96 LEU A N 1
ATOM 735 C CA . LEU A 1 96 ? -36.969 3.274 -14.312 1.00 92.06 96 LEU A CA 1
ATOM 736 C C . LEU A 1 96 ? -38.335 2.573 -14.327 1.00 92.06 96 LEU A C 1
ATOM 738 O O . LEU A 1 96 ? -39.374 3.215 -14.504 1.00 92.06 96 LEU A O 1
ATOM 742 N N . ASP A 1 97 ? -38.339 1.272 -14.050 1.00 93.62 97 ASP A N 1
ATOM 743 C CA . ASP A 1 97 ? -39.528 0.442 -13.849 1.00 93.62 97 ASP A CA 1
ATOM 744 C C . ASP A 1 97 ? -40.028 0.597 -12.410 1.00 93.62 97 ASP A C 1
ATOM 746 O O . ASP A 1 97 ? -39.926 -0.297 -11.571 1.00 93.62 97 ASP A O 1
ATOM 750 N N . VAL A 1 98 ? -40.514 1.798 -12.110 1.00 93.31 98 VAL A N 1
ATOM 751 C CA . VAL A 1 98 ? -40.982 2.167 -10.775 1.00 93.31 98 VAL A CA 1
ATOM 752 C C . VAL A 1 98 ? -42.300 1.460 -10.463 1.00 93.31 98 VAL A C 1
ATOM 754 O O . VAL A 1 98 ? -43.297 1.654 -11.160 1.00 93.31 98 VAL A O 1
ATOM 757 N N . MET A 1 99 ? -42.318 0.677 -9.387 1.00 94.62 99 MET A N 1
ATOM 758 C CA . MET A 1 99 ? -43.530 0.041 -8.869 1.00 94.62 99 MET A CA 1
ATOM 759 C C . MET A 1 99 ? -44.181 0.925 -7.808 1.00 94.62 99 MET A C 1
ATOM 761 O O . MET A 1 99 ? -43.483 1.569 -7.032 1.00 94.62 99 MET A O 1
ATOM 765 N N . VAL A 1 100 ? -45.510 0.927 -7.735 1.00 94.50 100 VAL A N 1
ATOM 766 C CA . VAL A 1 100 ? -46.259 1.614 -6.673 1.00 94.50 100 VAL A CA 1
ATOM 767 C C . VAL A 1 100 ? -46.772 0.568 -5.693 1.00 94.50 100 VAL A C 1
ATOM 769 O O . VAL A 1 100 ? -47.303 -0.458 -6.116 1.00 94.50 100 VAL A O 1
ATOM 772 N N . ARG A 1 101 ? -46.606 0.816 -4.396 1.00 97.00 101 ARG A N 1
ATOM 773 C CA . ARG A 1 101 ? -47.219 0.022 -3.330 1.00 97.00 101 ARG A CA 1
ATOM 774 C C . ARG A 1 101 ? -47.856 0.926 -2.293 1.00 97.00 101 ARG A C 1
ATOM 776 O O . ARG A 1 101 ? -47.290 1.957 -1.940 1.00 97.00 101 ARG A O 1
ATOM 783 N N . GLU A 1 102 ? -49.007 0.509 -1.801 1.00 97.25 102 GLU A N 1
ATOM 784 C CA . GLU A 1 102 ? -49.736 1.171 -0.726 1.00 97.25 102 GLU A CA 1
ATOM 785 C C . GLU A 1 102 ? -49.705 0.270 0.504 1.00 97.25 102 GLU A C 1
ATOM 787 O O . GLU A 1 102 ? -49.789 -0.952 0.389 1.00 97.25 102 GLU A O 1
ATOM 792 N N . TYR A 1 103 ? -49.522 0.891 1.660 1.00 97.75 103 TYR A N 1
ATOM 793 C CA . TYR A 1 103 ? -49.415 0.248 2.959 1.00 97.75 103 TYR A CA 1
ATOM 794 C C . TYR A 1 103 ? -50.402 0.925 3.901 1.00 97.75 103 TYR A C 1
ATOM 796 O O . TYR A 1 103 ? -50.468 2.158 3.954 1.00 97.75 103 TYR A O 1
ATOM 804 N N . SER A 1 104 ? -51.165 0.120 4.630 1.00 97.44 104 SER A N 1
ATOM 805 C CA . SER A 1 104 ? -52.028 0.593 5.706 1.00 97.44 104 SER A CA 1
ATOM 806 C C . SER A 1 104 ? -51.196 0.899 6.948 1.00 97.44 104 SER A C 1
ATOM 808 O O . SER A 1 104 ? -50.043 0.483 7.077 1.00 97.44 104 SER A O 1
ATOM 810 N N . GLU A 1 105 ? -51.772 1.654 7.877 1.00 94.44 105 GLU A N 1
ATOM 811 C CA . GLU A 1 105 ? -51.147 1.897 9.174 1.00 94.44 105 GLU A CA 1
ATOM 812 C C . GLU A 1 105 ? -50.780 0.574 9.878 1.00 94.44 105 GLU A C 1
ATOM 814 O O . GLU A 1 105 ? -51.555 -0.378 9.883 1.00 94.44 105 GLU A O 1
ATOM 819 N N . MET A 1 106 ? -49.589 0.538 10.479 1.00 88.25 106 MET A N 1
ATOM 820 C CA . MET A 1 106 ? -48.921 -0.597 11.131 1.00 88.25 106 MET A CA 1
ATOM 821 C C . MET A 1 106 ? -48.325 -1.676 10.215 1.00 88.25 106 MET A C 1
ATOM 823 O O . MET A 1 106 ? -47.571 -2.520 10.716 1.00 88.25 106 MET A O 1
ATOM 827 N N . ASP A 1 107 ? -48.551 -1.626 8.899 1.00 96.50 107 ASP A N 1
ATOM 828 C CA . ASP A 1 107 ? -47.965 -2.601 7.976 1.00 96.50 107 ASP A CA 1
ATOM 829 C C . ASP A 1 107 ? -46.430 -2.570 8.008 1.00 96.50 107 ASP A C 1
ATOM 831 O O . ASP A 1 107 ? -45.792 -1.510 8.031 1.00 96.50 107 ASP A O 1
ATOM 835 N N . VAL A 1 108 ? -45.821 -3.757 7.964 1.00 94.44 108 VAL A N 1
ATOM 836 C CA . VAL A 1 108 ? -44.369 -3.920 7.836 1.00 94.44 108 VAL A CA 1
ATOM 837 C C . VAL A 1 108 ? -43.966 -3.689 6.381 1.00 94.44 108 VAL A C 1
ATOM 839 O O . VAL A 1 108 ? -44.414 -4.386 5.474 1.00 94.44 108 VAL A O 1
ATOM 842 N N . ILE A 1 109 ? -43.075 -2.728 6.155 1.00 96.62 109 ILE A N 1
ATOM 843 C CA . ILE A 1 109 ? -42.535 -2.411 4.828 1.00 96.62 109 ILE A CA 1
ATOM 844 C C . ILE A 1 109 ? -41.228 -3.174 4.595 1.00 96.62 109 ILE A C 1
ATOM 846 O O . ILE A 1 109 ? -41.031 -3.763 3.534 1.00 96.62 109 ILE A O 1
ATOM 850 N N . ILE A 1 110 ? -40.324 -3.141 5.579 1.00 95.44 110 ILE A N 1
ATOM 851 C CA . ILE A 1 110 ? -39.025 -3.822 5.544 1.00 95.44 110 ILE A CA 1
ATOM 852 C C . ILE A 1 110 ? -38.821 -4.513 6.883 1.00 95.44 110 ILE A C 1
ATOM 854 O O . ILE A 1 110 ? -38.885 -3.864 7.926 1.00 95.44 110 ILE 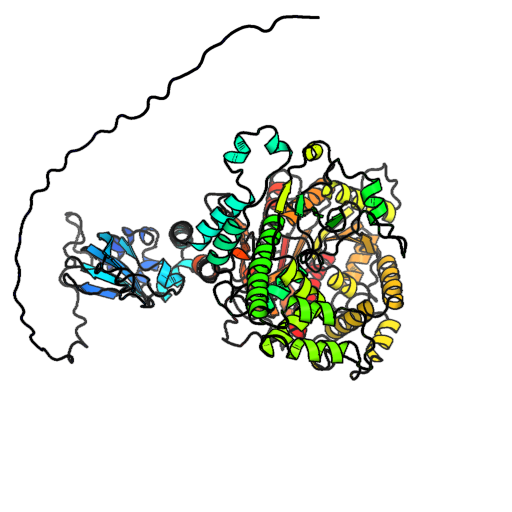A O 1
ATOM 858 N N . GLU A 1 111 ? -38.510 -5.801 6.842 1.00 92.44 111 GLU A N 1
ATOM 859 C CA . GLU A 1 111 ? -38.109 -6.566 8.019 1.00 92.44 111 GLU A CA 1
ATOM 860 C C . GLU A 1 111 ? -36.612 -6.410 8.314 1.00 92.44 111 GLU A C 1
ATOM 862 O O . GLU A 1 111 ? -35.776 -6.405 7.406 1.00 92.44 111 GLU A O 1
ATOM 867 N N . GLU A 1 112 ? -36.258 -6.316 9.599 1.00 90.44 112 GLU A N 1
ATOM 868 C CA . GLU A 1 112 ? -34.866 -6.434 10.041 1.00 90.44 112 GLU A CA 1
ATOM 869 C C . GLU A 1 112 ? -34.236 -7.727 9.491 1.00 90.44 112 GLU A C 1
ATOM 871 O O . GLU A 1 112 ? -34.821 -8.807 9.546 1.00 90.44 112 GLU A O 1
ATOM 876 N N . GLY A 1 113 ? -33.007 -7.631 8.986 1.00 90.62 113 GLY A N 1
ATOM 877 C CA . GLY A 1 113 ? -32.289 -8.757 8.394 1.00 90.62 113 GLY A CA 1
ATOM 878 C C . GLY A 1 113 ? -32.566 -8.969 6.902 1.00 90.62 113 GLY A C 1
ATOM 879 O O . GLY A 1 113 ? -31.842 -9.740 6.268 1.00 90.62 113 GLY A O 1
ATOM 880 N N . ALA A 1 114 ? -33.551 -8.277 6.319 1.00 93.69 114 ALA A N 1
ATOM 881 C CA . ALA A 1 114 ? -33.831 -8.359 4.891 1.00 93.69 114 ALA A CA 1
ATOM 882 C C . ALA A 1 114 ? -32.704 -7.735 4.049 1.00 93.69 114 ALA A C 1
ATOM 884 O O . ALA A 1 114 ? -32.062 -6.764 4.452 1.00 93.69 114 ALA A O 1
ATOM 885 N N . TYR A 1 115 ? -32.494 -8.272 2.846 1.00 94.88 115 TYR A N 1
ATOM 886 C CA . TYR A 1 115 ? -31.644 -7.666 1.822 1.00 94.88 115 TYR A CA 1
ATOM 887 C C . TYR A 1 115 ? -32.522 -6.931 0.815 1.00 94.88 115 TYR A C 1
ATOM 889 O O . TYR A 1 115 ? -33.468 -7.500 0.272 1.00 94.88 115 TYR A O 1
ATOM 897 N N . LEU A 1 116 ? -32.218 -5.660 0.565 1.00 95.56 116 LEU A N 1
ATOM 898 C CA . LEU A 1 116 ? -33.093 -4.812 -0.236 1.00 95.56 116 LEU A CA 1
ATOM 899 C C . LEU A 1 116 ? -32.889 -5.020 -1.738 1.00 95.56 116 LEU A C 1
ATOM 901 O O . LEU A 1 116 ? -31.807 -4.789 -2.279 1.00 95.56 116 LEU A O 1
ATOM 905 N N . GLU A 1 117 ? -33.969 -5.385 -2.424 1.00 95.00 117 GLU A N 1
ATOM 906 C CA . GLU A 1 117 ? -34.033 -5.460 -3.891 1.00 95.00 117 GLU A CA 1
ATOM 907 C C . GLU A 1 117 ? -34.515 -4.155 -4.539 1.00 95.00 117 GLU A C 1
ATOM 909 O O . GLU A 1 117 ? -34.414 -3.991 -5.756 1.00 95.00 117 GLU A O 1
ATOM 914 N N . HIS A 1 118 ? -35.001 -3.210 -3.731 1.00 96.31 118 HIS A N 1
ATOM 915 C CA . HIS A 1 118 ? -35.566 -1.941 -4.177 1.00 96.31 118 HIS A CA 1
ATOM 916 C C . HIS A 1 118 ? -35.050 -0.779 -3.328 1.00 96.31 118 HIS A C 1
ATOM 918 O O . HIS A 1 118 ? -34.726 -0.947 -2.152 1.00 96.31 118 HIS A O 1
ATOM 924 N N . ILE A 1 119 ? -35.016 0.408 -3.932 1.00 96.06 119 ILE A N 1
ATOM 925 C CA . ILE A 1 119 ? -34.936 1.684 -3.221 1.00 96.06 119 ILE A CA 1
ATOM 926 C C . ILE A 1 119 ? -36.353 2.212 -3.037 1.00 96.06 119 ILE A C 1
ATOM 928 O O . ILE A 1 119 ? -37.144 2.193 -3.981 1.00 96.06 119 ILE A O 1
ATOM 932 N N . TYR A 1 120 ? -36.659 2.695 -1.838 1.00 97.31 120 TYR A N 1
ATOM 933 C CA . TYR A 1 120 ? -38.007 3.085 -1.448 1.00 97.31 120 TYR A CA 1
ATOM 934 C C . TYR A 1 120 ? -38.122 4.601 -1.422 1.00 97.31 120 TYR A C 1
ATOM 936 O O . TYR A 1 120 ? -37.397 5.277 -0.692 1.00 97.31 120 TYR A O 1
ATOM 944 N N . VAL A 1 121 ? -39.043 5.136 -2.213 1.00 97.31 121 VAL A N 1
ATOM 945 C CA . VAL A 1 121 ? -39.381 6.556 -2.241 1.00 97.31 121 VAL A CA 1
ATOM 946 C C . VAL A 1 121 ? -40.752 6.737 -1.604 1.00 97.31 121 VAL A C 1
ATOM 948 O O . VAL A 1 121 ? -41.754 6.255 -2.124 1.00 97.31 121 VAL A O 1
ATOM 951 N N . LEU A 1 122 ? -40.794 7.449 -0.485 1.00 96.88 122 LEU A N 1
ATOM 952 C CA . LEU A 1 122 ? -42.009 7.776 0.249 1.00 96.88 122 LEU A CA 1
ATOM 953 C C . LEU A 1 122 ? -42.756 8.907 -0.456 1.00 96.88 122 LEU A C 1
ATOM 955 O O . LEU A 1 122 ? -42.323 10.059 -0.403 1.00 96.88 122 LEU A O 1
ATOM 959 N N . ALA A 1 123 ? -43.851 8.562 -1.139 1.00 95.38 123 ALA A N 1
ATOM 960 C CA . ALA A 1 123 ? -44.659 9.496 -1.919 1.00 95.38 123 ALA A CA 1
ATOM 961 C C . ALA A 1 123 ? -45.715 10.222 -1.079 1.00 95.38 123 ALA A C 1
ATOM 963 O O . ALA A 1 123 ? -45.939 11.419 -1.259 1.00 95.38 123 ALA A O 1
ATOM 964 N N . SER A 1 124 ? -46.322 9.510 -0.135 1.00 95.62 124 SER A N 1
ATOM 965 C CA . SER A 1 124 ? -47.274 10.026 0.851 1.00 95.62 124 SER A CA 1
ATOM 966 C C . SER A 1 124 ? -47.193 9.192 2.127 1.00 95.62 124 SER A C 1
ATOM 968 O O . SER A 1 124 ? -46.755 8.043 2.093 1.00 95.62 124 SER A O 1
ATOM 970 N N . GLY A 1 125 ? -47.627 9.770 3.246 1.00 96.88 125 GLY A N 1
ATOM 971 C CA . GLY A 1 125 ? -47.633 9.096 4.542 1.00 96.88 125 GLY A CA 1
ATOM 972 C C . GLY A 1 125 ? -46.317 9.229 5.309 1.00 96.88 125 GLY A C 1
ATOM 973 O O . GLY A 1 125 ? -45.472 10.084 5.010 1.00 96.88 125 GLY A O 1
ATOM 974 N N . THR A 1 126 ? -46.182 8.389 6.332 1.00 97.25 126 THR A N 1
ATOM 975 C CA . THR A 1 126 ? -45.071 8.398 7.285 1.00 97.25 126 THR A CA 1
ATOM 976 C C . THR A 1 126 ? -44.597 6.971 7.530 1.00 97.25 126 THR A C 1
ATOM 978 O O . THR A 1 126 ? -45.396 6.061 7.733 1.00 97.25 126 THR A O 1
ATOM 981 N N . VAL A 1 127 ? -43.279 6.786 7.556 1.00 97.81 127 VAL A N 1
ATOM 982 C CA . VAL A 1 127 ? -42.635 5.509 7.878 1.00 97.81 127 VAL A CA 1
ATOM 983 C C . VAL A 1 127 ? -41.870 5.643 9.186 1.00 97.81 127 VAL A C 1
ATOM 985 O O . VAL A 1 127 ? -41.054 6.554 9.342 1.00 97.81 127 VAL A O 1
ATOM 988 N N . GLU A 1 128 ? -42.092 4.729 10.121 1.00 95.25 128 GLU A N 1
ATOM 989 C CA . GLU A 1 128 ? -41.339 4.621 11.367 1.00 95.25 128 GLU A CA 1
ATOM 990 C C . GLU A 1 128 ? -40.278 3.528 11.302 1.00 95.25 128 GLU A C 1
ATOM 992 O O . GLU A 1 128 ? -40.499 2.443 10.771 1.00 95.25 128 GLU A O 1
ATOM 997 N N . VAL A 1 129 ? -39.111 3.824 11.878 1.00 94.44 129 VAL A N 1
ATOM 998 C CA . VAL A 1 129 ? -37.984 2.893 11.978 1.00 94.44 129 VAL A CA 1
ATOM 999 C C . VAL A 1 129 ? -37.892 2.401 13.412 1.00 94.44 129 VAL A C 1
ATOM 1001 O O . VAL A 1 129 ? -37.692 3.194 14.341 1.00 94.44 129 VAL A O 1
ATOM 1004 N N . MET A 1 130 ? -38.011 1.093 13.598 1.00 89.69 130 MET A N 1
ATOM 1005 C CA . MET A 1 130 ? -38.033 0.442 14.900 1.00 89.69 130 MET A CA 1
ATOM 1006 C C . MET A 1 130 ? -36.885 -0.551 15.051 1.00 89.69 130 MET A C 1
ATOM 1008 O O . MET A 1 130 ? -36.566 -1.327 14.154 1.00 89.69 130 MET A O 1
ATOM 1012 N N . ASN A 1 131 ? -36.269 -0.560 16.231 1.00 85.75 131 ASN A N 1
ATOM 1013 C CA . ASN A 1 131 ? -35.316 -1.595 16.606 1.00 85.75 131 ASN A CA 1
ATOM 1014 C C . ASN A 1 131 ? -36.057 -2.753 17.281 1.00 85.75 131 ASN A C 1
ATOM 1016 O O . ASN A 1 131 ? -36.515 -2.623 18.421 1.00 85.75 131 ASN A O 1
ATOM 1020 N N . SER A 1 132 ? -36.166 -3.868 16.560 1.00 71.81 132 SER A N 1
ATOM 1021 C CA . SER A 1 132 ? -36.857 -5.094 16.966 1.00 71.81 132 SER A CA 1
ATOM 1022 C C . SER A 1 132 ? -35.989 -6.071 17.763 1.00 71.81 132 SER A C 1
ATOM 1024 O O . SER A 1 132 ? -36.543 -7.009 18.341 1.00 71.81 132 SER A O 1
ATOM 1026 N N . LYS A 1 133 ? -34.659 -5.872 17.849 1.00 63.50 133 LYS A N 1
ATOM 1027 C CA . LYS A 1 133 ? -33.739 -6.827 18.495 1.00 63.50 133 LYS A CA 1
ATOM 1028 C C . LYS A 1 133 ? -34.168 -7.159 19.927 1.00 63.50 133 LYS A C 1
ATOM 1030 O O . LYS A 1 133 ? -33.852 -6.430 20.870 1.00 63.50 133 LYS A O 1
ATOM 1035 N N . LYS A 1 134 ? -34.751 -8.351 20.108 1.00 51.88 134 LYS A N 1
ATOM 1036 C CA . LYS A 1 134 ? -34.931 -9.045 21.398 1.00 51.88 134 LYS A CA 1
ATOM 1037 C C . LYS A 1 134 ? -33.583 -9.569 21.919 1.00 51.88 134 LYS A C 1
ATOM 1039 O O . LYS A 1 134 ? -33.400 -10.757 22.160 1.00 51.88 134 LYS A O 1
ATOM 1044 N N . GLY A 1 135 ? -32.576 -8.709 22.034 1.00 47.66 135 GLY A N 1
ATOM 1045 C CA . GLY A 1 135 ? -31.302 -9.093 22.639 1.00 47.66 135 GLY A CA 1
ATOM 1046 C C . GLY A 1 135 ? -31.469 -9.236 24.152 1.00 47.66 135 GLY A C 1
ATOM 1047 O O . GLY A 1 135 ? -31.957 -8.303 24.782 1.00 47.66 135 GLY A O 1
ATOM 1048 N N . LEU A 1 136 ? -30.999 -10.351 24.732 1.00 46.41 136 LEU A N 1
ATOM 1049 C CA . LEU A 1 136 ? -31.056 -10.763 26.157 1.00 46.41 136 LEU A CA 1
ATOM 1050 C C . LEU A 1 136 ? -30.838 -9.678 27.240 1.00 46.41 136 LEU A C 1
ATOM 1052 O O . LEU A 1 136 ? -31.093 -9.930 28.412 1.00 46.41 136 LEU A O 1
ATOM 1056 N N . LYS A 1 137 ? -30.330 -8.492 26.889 1.00 48.06 137 LYS A N 1
ATOM 1057 C CA . LYS A 1 137 ? -30.048 -7.381 27.811 1.00 48.06 137 LYS A CA 1
ATOM 1058 C C . LYS A 1 137 ? -31.010 -6.195 27.718 1.00 48.06 137 LYS A C 1
ATOM 1060 O O . LYS A 1 137 ? -30.783 -5.199 28.398 1.00 48.06 137 LYS A O 1
ATOM 1065 N N . ARG A 1 138 ? -32.057 -6.246 26.895 1.00 48.09 138 ARG A N 1
ATOM 1066 C CA . ARG A 1 138 ? -33.040 -5.159 26.807 1.00 48.09 138 ARG A CA 1
ATOM 1067 C C . ARG A 1 138 ? -34.434 -5.721 27.056 1.00 48.09 138 ARG A C 1
ATOM 1069 O O . ARG A 1 138 ? -35.058 -6.257 26.158 1.00 48.09 138 ARG A O 1
ATOM 1076 N N . ALA A 1 139 ? -34.911 -5.568 28.289 1.00 48.75 139 ALA A N 1
ATOM 1077 C CA . ALA A 1 139 ? -36.292 -5.847 28.691 1.00 48.75 139 ALA A CA 1
ATOM 1078 C C . ALA A 1 139 ? -37.317 -4.861 28.086 1.00 48.75 139 ALA A C 1
ATOM 1080 O O . ALA A 1 139 ? -38.502 -4.934 28.387 1.00 48.75 139 ALA A O 1
ATOM 1081 N N . PHE A 1 140 ? -36.866 -3.923 27.253 1.00 47.97 140 PHE A N 1
ATOM 1082 C CA . PHE A 1 140 ? -37.709 -2.938 26.597 1.00 47.97 140 PHE A CA 1
ATOM 1083 C C . PHE A 1 140 ? -38.053 -3.440 25.200 1.00 47.97 140 PHE A C 1
ATOM 1085 O O . PHE A 1 140 ? -37.154 -3.846 24.463 1.00 47.97 140 PHE A O 1
ATOM 1092 N N . GLY A 1 141 ? -39.350 -3.424 24.883 1.00 57.06 141 GLY A N 1
ATOM 1093 C CA . GLY A 1 141 ? -39.906 -3.758 23.577 1.00 57.06 141 GLY A CA 1
ATOM 1094 C C . GLY A 1 141 ? -39.371 -2.883 22.442 1.00 57.06 141 GLY A C 1
ATOM 1095 O O . GLY A 1 141 ? -38.332 -2.231 22.549 1.00 57.06 141 GLY A O 1
ATOM 1096 N N . HIS A 1 142 ? -40.074 -2.903 21.315 1.00 65.56 142 HIS A N 1
ATOM 1097 C CA . HIS A 1 142 ? -39.673 -2.191 20.106 1.00 65.56 142 HIS A CA 1
ATOM 1098 C C . HIS A 1 142 ? -39.363 -0.721 20.422 1.00 65.56 142 HIS A C 1
ATOM 1100 O O . HIS A 1 142 ? -40.190 0.001 20.975 1.00 65.56 142 HIS A O 1
ATOM 1106 N N . ARG A 1 143 ? -38.131 -0.286 20.132 1.00 80.19 143 ARG A N 1
ATOM 1107 C CA . ARG A 1 143 ? -37.701 1.097 20.369 1.00 80.19 143 ARG A CA 1
ATOM 1108 C C . ARG A 1 143 ? -37.733 1.853 19.052 1.00 80.19 143 ARG A C 1
ATOM 1110 O O . ARG A 1 143 ? -36.974 1.509 18.145 1.00 80.19 143 ARG A O 1
ATOM 1117 N N . ARG A 1 144 ? -38.531 2.919 18.982 1.00 84.31 144 ARG A N 1
ATOM 1118 C CA . ARG A 1 144 ? -38.499 3.873 17.868 1.00 84.31 144 ARG A CA 1
ATOM 1119 C C . ARG A 1 144 ? -37.108 4.510 17.766 1.00 84.31 144 ARG A C 1
ATOM 1121 O O . ARG A 1 144 ? -36.590 5.059 18.742 1.00 84.31 144 ARG A O 1
ATOM 1128 N N . ILE A 1 145 ? -36.497 4.391 16.591 1.00 86.94 145 ILE A N 1
ATOM 1129 C CA . ILE A 1 145 ? -35.188 4.961 16.243 1.00 86.94 145 ILE A CA 1
ATOM 1130 C C . ILE A 1 145 ? -35.365 6.279 15.488 1.00 86.94 145 ILE A C 1
ATOM 1132 O O . ILE A 1 145 ? -34.610 7.221 15.718 1.00 86.94 145 ILE A O 1
ATOM 1136 N N . GLY A 1 146 ? -36.383 6.365 14.632 1.00 91.75 146 GLY A N 1
ATOM 1137 C CA . GLY A 1 146 ? -36.681 7.562 13.854 1.00 91.75 146 GLY A CA 1
ATOM 1138 C C . GLY A 1 146 ? -37.979 7.438 13.063 1.00 91.75 146 GLY A C 1
ATOM 1139 O O . GLY A 1 146 ? -38.686 6.436 13.159 1.00 91.75 146 GLY A O 1
ATOM 1140 N N . SER A 1 147 ? -38.293 8.473 12.290 1.00 94.50 147 SER A N 1
ATOM 1141 C CA . SER A 1 147 ? -39.425 8.500 11.362 1.00 94.50 147 SER A CA 1
ATOM 1142 C C . SER A 1 147 ? -39.086 9.327 10.128 1.00 94.50 147 SER A C 1
ATOM 1144 O O . SER A 1 147 ? -38.316 10.284 10.216 1.00 94.50 147 SER A O 1
ATOM 1146 N N . MET A 1 148 ? -39.695 8.985 9.002 1.00 94.19 148 MET A N 1
ATOM 1147 C CA . MET A 1 148 ? -39.542 9.661 7.718 1.00 94.19 148 MET A CA 1
ATOM 1148 C C . MET A 1 148 ? -40.921 10.072 7.218 1.00 94.19 148 MET A C 1
ATOM 1150 O O . MET A 1 148 ? -41.856 9.282 7.285 1.00 94.19 148 MET A O 1
ATOM 1154 N N . VAL A 1 149 ? -41.042 11.300 6.723 1.00 95.44 149 VAL A N 1
ATOM 1155 C CA . VAL A 1 149 ? -42.287 11.846 6.166 1.00 95.44 149 VAL A CA 1
ATOM 1156 C C . VAL A 1 149 ? -42.076 12.092 4.673 1.00 95.44 149 VAL A C 1
ATOM 1158 O O . VAL A 1 149 ? -40.953 12.378 4.243 1.00 95.44 149 VAL A O 1
ATOM 1161 N N . ALA A 1 150 ? -43.123 11.929 3.868 1.00 93.25 150 ALA A N 1
ATOM 1162 C CA . ALA A 1 150 ? -43.069 12.237 2.443 1.00 93.25 150 ALA A CA 1
ATOM 1163 C C . ALA A 1 150 ? -42.786 13.739 2.174 1.00 93.25 150 ALA A C 1
ATOM 1165 O O . ALA A 1 150 ? -43.306 14.587 2.904 1.00 93.25 150 ALA A O 1
ATOM 1166 N N . PRO A 1 151 ? -42.043 14.100 1.107 1.00 93.38 151 PRO A N 1
ATOM 1167 C CA . PRO A 1 151 ? -41.290 13.221 0.218 1.00 93.38 151 PRO A CA 1
ATOM 1168 C C . PRO A 1 151 ? -39.924 12.845 0.814 1.00 93.38 151 PRO A C 1
ATOM 1170 O O . PRO A 1 151 ? -39.145 13.707 1.219 1.00 93.38 151 PRO A O 1
ATOM 1173 N N . SER A 1 152 ? -39.585 11.558 0.820 1.00 93.19 152 SER A N 1
ATOM 1174 C CA . SER A 1 152 ? -38.257 11.092 1.247 1.00 93.19 152 SER A CA 1
ATOM 1175 C C . SER A 1 152 ? -37.848 9.811 0.526 1.00 93.19 152 SER A C 1
ATOM 1177 O O . SER A 1 152 ? -38.638 9.210 -0.197 1.00 93.19 152 SER A O 1
ATOM 1179 N N . VAL A 1 153 ? -36.585 9.416 0.674 1.00 93.69 153 VAL A N 1
ATOM 1180 C CA . VAL A 1 153 ? -36.040 8.188 0.091 1.00 93.69 153 VAL A CA 1
ATOM 1181 C C . VAL A 1 153 ? -35.209 7.451 1.132 1.00 93.69 153 VAL A C 1
ATOM 1183 O O . VAL A 1 153 ? -34.477 8.076 1.900 1.00 93.69 153 VAL A O 1
ATOM 1186 N N . PHE A 1 154 ? -35.326 6.128 1.167 1.00 93.88 154 PHE A N 1
ATOM 1187 C CA . PHE A 1 154 ? -34.602 5.275 2.104 1.00 93.88 154 PHE A CA 1
ATOM 1188 C C . PHE A 1 154 ? -34.259 3.910 1.493 1.00 93.88 154 PHE A C 1
ATOM 1190 O O . PHE A 1 154 ? -34.696 3.559 0.396 1.00 93.88 154 PHE A O 1
ATOM 1197 N N . GLY A 1 155 ? -33.400 3.163 2.191 1.00 92.44 155 GLY A N 1
ATOM 1198 C CA . GLY A 1 155 ? -32.849 1.886 1.722 1.00 92.44 155 GLY A CA 1
ATOM 1199 C C . GLY A 1 155 ? -31.635 2.011 0.792 1.00 92.44 155 GLY A C 1
ATOM 1200 O O . GLY A 1 155 ? -31.118 0.997 0.337 1.00 92.44 155 GLY A O 1
ATOM 1201 N N . ILE A 1 156 ? -31.158 3.235 0.524 1.00 92.25 156 ILE A N 1
ATOM 1202 C CA . ILE A 1 156 ? -30.015 3.513 -0.364 1.00 92.25 156 ILE A CA 1
ATOM 1203 C C . ILE A 1 156 ? -28.750 2.787 0.117 1.00 92.25 156 ILE A C 1
ATOM 1205 O O . ILE A 1 156 ? -28.195 1.976 -0.622 1.00 92.25 156 ILE A O 1
ATOM 1209 N N . ASP A 1 157 ? -28.308 3.048 1.348 1.00 91.06 157 ASP A N 1
ATOM 1210 C CA . ASP A 1 157 ? -27.044 2.527 1.878 1.00 91.06 157 ASP A CA 1
ATOM 1211 C C . ASP A 1 157 ? -27.044 0.988 1.914 1.00 91.06 157 ASP A C 1
ATOM 1213 O O . ASP A 1 157 ? -26.135 0.363 1.369 1.00 91.06 157 ASP A O 1
ATOM 1217 N N . ASP A 1 158 ? -28.085 0.365 2.474 1.00 91.38 158 ASP A N 1
ATOM 1218 C CA . ASP A 1 158 ? -28.179 -1.097 2.593 1.00 91.38 158 ASP A CA 1
ATOM 1219 C C . ASP A 1 158 ? -28.244 -1.795 1.229 1.00 91.38 158 ASP A C 1
ATOM 1221 O O . ASP A 1 158 ? -27.564 -2.802 1.017 1.00 91.38 158 ASP A O 1
ATOM 1225 N N . ALA A 1 159 ? -28.982 -1.233 0.266 1.00 91.31 159 ALA A N 1
ATOM 1226 C CA . ALA A 1 159 ? -29.056 -1.775 -1.089 1.00 91.31 159 ALA A CA 1
ATOM 1227 C C . ALA A 1 159 ? -27.729 -1.624 -1.854 1.00 91.31 159 ALA A C 1
ATOM 1229 O O . ALA A 1 159 ? -27.314 -2.538 -2.571 1.00 91.31 159 ALA A O 1
ATOM 1230 N N . ILE A 1 160 ? -27.033 -0.490 -1.721 1.00 89.62 160 ILE A N 1
ATOM 1231 C CA . ILE A 1 160 ? -25.749 -0.253 -2.403 1.00 89.62 160 ILE A CA 1
ATOM 1232 C C . ILE A 1 160 ? -24.644 -1.125 -1.803 1.00 89.62 160 ILE A C 1
ATOM 1234 O O . ILE A 1 160 ? -23.834 -1.698 -2.533 1.00 89.62 160 ILE A O 1
ATOM 1238 N N . LEU A 1 161 ? -24.596 -1.214 -0.474 1.00 89.44 161 LEU A N 1
ATOM 1239 C CA . LEU A 1 161 ? -23.550 -1.924 0.263 1.00 89.44 161 LEU A CA 1
ATOM 1240 C C . LEU A 1 161 ? -23.838 -3.429 0.394 1.00 89.44 161 LEU A C 1
ATOM 1242 O O . LEU A 1 161 ? -22.938 -4.193 0.757 1.00 89.44 161 LEU A O 1
ATOM 1246 N N . GLU A 1 162 ? -25.055 -3.856 0.040 1.00 87.88 162 GLU A N 1
ATOM 1247 C CA . GLU A 1 162 ? -25.580 -5.215 0.223 1.00 87.88 162 GLU A CA 1
ATOM 1248 C C . GLU A 1 162 ? -25.440 -5.666 1.676 1.00 87.88 162 GLU A C 1
ATOM 1250 O O . GLU A 1 162 ? -24.884 -6.728 1.976 1.00 87.88 162 GLU A O 1
ATOM 1255 N N . ASN A 1 163 ? -25.896 -4.807 2.578 1.00 88.12 163 ASN A N 1
ATOM 1256 C CA . ASN A 1 163 ? -26.015 -5.140 3.983 1.00 88.12 163 ASN A CA 1
ATOM 1257 C C . ASN A 1 163 ? -27.449 -5.594 4.259 1.00 88.12 163 ASN A C 1
ATOM 1259 O O . ASN A 1 163 ? -28.396 -5.117 3.634 1.00 88.12 163 ASN A O 1
ATOM 1263 N N . ALA A 1 164 ? -27.592 -6.522 5.200 1.00 90.88 164 ALA A N 1
ATOM 1264 C CA . ALA A 1 164 ? -28.891 -6.811 5.780 1.00 90.88 164 ALA A CA 1
ATOM 1265 C C . ALA A 1 164 ? -29.338 -5.594 6.601 1.00 90.88 164 ALA A C 1
ATOM 1267 O O . ALA A 1 164 ? -28.537 -5.052 7.370 1.00 90.88 164 ALA A O 1
ATOM 1268 N N . VAL A 1 165 ? -30.593 -5.180 6.441 1.00 91.25 165 VAL A N 1
ATOM 1269 C CA . VAL A 1 165 ? -31.123 -3.991 7.114 1.00 91.25 165 VAL A CA 1
ATOM 1270 C C . VAL A 1 165 ? -31.099 -4.189 8.630 1.00 91.25 165 VAL A C 1
ATOM 1272 O O . VAL A 1 165 ? -31.512 -5.229 9.141 1.00 91.25 165 VAL A O 1
ATOM 1275 N N . GLU A 1 166 ? -30.604 -3.194 9.368 1.00 88.00 166 GLU A N 1
ATOM 1276 C CA . GLU A 1 166 ? -30.433 -3.297 10.826 1.00 88.00 166 GLU A CA 1
ATOM 1277 C C . GLU A 1 166 ? -31.746 -3.135 11.615 1.00 88.00 166 GLU A C 1
ATOM 1279 O O . GLU A 1 166 ? -31.839 -3.569 12.766 1.00 88.00 166 GLU A O 1
ATOM 1284 N N . PHE A 1 167 ? -32.755 -2.503 11.016 1.00 91.44 167 PHE A N 1
ATOM 1285 C CA . PHE A 1 167 ? -33.998 -2.111 11.675 1.00 91.44 167 PHE A CA 1
ATOM 1286 C C . PHE A 1 167 ? -35.225 -2.516 10.858 1.00 91.44 167 PHE A C 1
ATOM 1288 O O . PHE A 1 167 ? -35.142 -2.702 9.647 1.00 91.44 167 PHE A O 1
ATOM 1295 N N . THR A 1 168 ? -36.371 -2.593 11.525 1.00 93.50 168 THR A N 1
ATOM 1296 C CA . THR A 1 168 ? -37.663 -2.844 10.879 1.00 93.50 168 THR A CA 1
ATOM 1297 C C . THR A 1 168 ? -38.338 -1.511 10.551 1.00 93.50 168 THR A C 1
ATOM 1299 O O . THR A 1 168 ? -38.247 -0.558 11.329 1.00 93.50 168 THR A O 1
ATOM 1302 N N . TYR A 1 169 ? -39.001 -1.427 9.398 1.00 96.19 169 TYR A N 1
ATOM 1303 C CA . TYR A 1 169 ? -39.671 -0.224 8.899 1.00 96.19 169 TYR A CA 1
ATOM 1304 C C . TYR A 1 169 ? -41.170 -0.487 8.795 1.00 96.19 169 TYR A C 1
ATOM 1306 O O . TYR A 1 169 ? -41.569 -1.454 8.147 1.00 96.19 169 TYR A O 1
ATOM 1314 N N . HIS A 1 170 ? -41.985 0.383 9.387 1.00 95.25 170 HIS A N 1
ATOM 1315 C CA . HIS A 1 170 ? -43.443 0.262 9.400 1.00 95.25 170 HIS A CA 1
ATOM 1316 C C . HIS A 1 170 ? -44.110 1.525 8.873 1.00 95.25 170 HIS A C 1
ATOM 1318 O O . HIS A 1 170 ? -43.616 2.628 9.108 1.00 95.25 170 HIS A O 1
ATOM 1324 N N . ALA A 1 171 ? -45.247 1.380 8.204 1.00 96.81 171 ALA A N 1
ATOM 1325 C CA . ALA A 1 171 ? -46.114 2.507 7.896 1.00 96.81 171 ALA A CA 1
ATOM 1326 C C . ALA A 1 171 ? -46.807 2.971 9.189 1.00 96.81 171 ALA A C 1
ATOM 1328 O O . ALA A 1 171 ? -47.488 2.186 9.835 1.00 96.81 171 ALA A O 1
ATOM 1329 N N . SER A 1 172 ? -46.637 4.230 9.599 1.00 94.06 172 SER A N 1
ATOM 1330 C CA . SER A 1 172 ? -47.367 4.801 10.751 1.00 94.06 172 SER A CA 1
ATOM 1331 C C . SER A 1 172 ? -48.602 5.602 10.346 1.00 94.06 172 SER A C 1
ATOM 1333 O O . SER A 1 172 ? -49.277 6.197 11.177 1.00 94.06 172 SER A O 1
ATOM 1335 N N . SER A 1 173 ? -48.886 5.637 9.051 1.00 95.94 173 SER A N 1
ATOM 1336 C CA . SER A 1 173 ? -50.123 6.120 8.453 1.00 95.94 173 SER A CA 1
ATOM 1337 C C . SER A 1 173 ? -50.288 5.452 7.092 1.00 95.94 173 SER A C 1
ATOM 1339 O O . SER A 1 173 ? -49.346 4.822 6.603 1.00 95.94 173 SER A O 1
ATOM 1341 N N . ASN A 1 174 ? -51.443 5.624 6.448 1.00 97.38 174 ASN A N 1
ATOM 1342 C CA . ASN A 1 174 ? -51.631 5.178 5.067 1.00 97.38 174 ASN A CA 1
ATOM 1343 C C . ASN A 1 174 ? -50.535 5.774 4.174 1.00 97.38 174 ASN A C 1
ATOM 1345 O O . ASN A 1 174 ? -50.426 6.994 4.015 1.00 97.38 174 ASN A O 1
ATOM 1349 N N . THR A 1 175 ? -49.691 4.896 3.644 1.00 97.94 175 THR A N 1
ATOM 1350 C CA . THR A 1 175 ? -48.400 5.244 3.064 1.00 97.94 175 THR A CA 1
ATOM 1351 C C . THR A 1 175 ? -48.301 4.702 1.649 1.00 97.94 175 THR A C 1
ATOM 1353 O O . THR A 1 175 ? -48.478 3.509 1.420 1.00 97.94 175 THR A O 1
ATOM 1356 N N . THR A 1 176 ? -47.947 5.563 0.696 1.00 97.62 176 THR A N 1
ATOM 1357 C CA . THR A 1 176 ? -47.660 5.153 -0.682 1.00 97.62 176 THR A CA 1
ATOM 1358 C C . THR A 1 176 ? -46.159 5.214 -0.928 1.00 97.62 176 THR A C 1
ATOM 1360 O O . THR A 1 176 ? -45.517 6.254 -0.749 1.00 97.62 176 THR A O 1
ATOM 1363 N N . LEU A 1 177 ? -45.594 4.098 -1.379 1.00 97.69 177 LEU A N 1
ATOM 1364 C CA . LEU A 1 177 ? -44.188 3.948 -1.723 1.00 97.69 177 LEU A CA 1
ATOM 1365 C C . LEU A 1 177 ? -44.017 3.708 -3.219 1.00 97.69 177 LEU A C 1
ATOM 1367 O O . LEU A 1 177 ? -44.734 2.918 -3.832 1.00 97.69 177 LEU A O 1
ATOM 1371 N N . LEU A 1 178 ? -43.010 4.362 -3.789 1.00 96.75 178 LEU A N 1
ATOM 1372 C CA . LEU A 1 178 ? -42.496 4.065 -5.116 1.00 96.75 178 LEU A CA 1
ATOM 1373 C C . LEU A 1 178 ? -41.213 3.246 -4.959 1.00 96.75 178 LEU A C 1
ATOM 1375 O O . LEU A 1 178 ? -40.266 3.683 -4.305 1.00 96.75 178 LEU A O 1
ATOM 1379 N N . LEU A 1 179 ? -41.187 2.052 -5.536 1.00 97.44 179 LEU A N 1
ATOM 1380 C CA . LEU A 1 179 ? -40.083 1.109 -5.434 1.00 97.44 179 LEU A CA 1
ATOM 1381 C C . LEU A 1 179 ? -39.294 1.145 -6.739 1.00 97.44 179 LEU A C 1
ATOM 1383 O O . LEU A 1 179 ? -39.811 0.798 -7.800 1.00 97.44 179 LEU A O 1
ATOM 1387 N N . ILE A 1 180 ? -38.036 1.567 -6.656 1.00 96.62 180 ILE A N 1
ATOM 1388 C CA . ILE A 1 180 ? -37.109 1.577 -7.789 1.00 96.62 180 ILE A CA 1
ATOM 1389 C C . ILE A 1 180 ? -36.267 0.302 -7.711 1.00 96.62 180 ILE A C 1
ATOM 1391 O O . ILE A 1 180 ? -35.577 0.119 -6.703 1.00 96.62 180 ILE A O 1
ATOM 1395 N N . PRO A 1 181 ? -36.267 -0.568 -8.738 1.00 97.44 181 PRO A N 1
ATOM 1396 C CA . PRO A 1 181 ? -35.433 -1.762 -8.745 1.00 97.44 181 PRO A CA 1
ATOM 1397 C C . PRO A 1 181 ? -33.969 -1.407 -8.502 1.00 97.44 181 PRO A C 1
ATOM 1399 O O . PRO A 1 181 ? -33.397 -0.567 -9.205 1.00 97.44 181 PRO A O 1
ATOM 1402 N N . ARG A 1 182 ? -33.341 -2.077 -7.529 1.00 95.56 182 ARG A N 1
ATOM 1403 C CA . ARG A 1 182 ? -31.964 -1.811 -7.096 1.00 95.56 182 ARG A CA 1
ATOM 1404 C C . ARG A 1 182 ? -31.025 -1.708 -8.289 1.00 95.56 182 ARG A C 1
ATOM 1406 O O . ARG A 1 182 ? -30.331 -0.711 -8.417 1.00 95.56 182 ARG A O 1
ATOM 1413 N N . LYS A 1 183 ? -31.049 -2.688 -9.199 1.00 94.19 183 LYS A N 1
ATOM 1414 C CA . LYS A 1 183 ? -30.182 -2.722 -10.389 1.00 94.19 183 LYS A CA 1
ATOM 1415 C C . LYS A 1 183 ? -30.283 -1.446 -11.232 1.00 94.19 183 LYS A C 1
ATOM 1417 O O . LYS A 1 183 ? -29.256 -0.876 -11.577 1.00 94.19 183 LYS A O 1
ATOM 1422 N N . GLN A 1 184 ? -31.499 -0.977 -11.507 1.00 95.50 184 GLN A N 1
ATOM 1423 C CA . GLN A 1 184 ? -31.710 0.234 -12.301 1.00 95.50 184 GLN A CA 1
ATOM 1424 C C . GLN A 1 184 ? -31.228 1.480 -11.560 1.00 95.50 184 GLN A C 1
ATOM 1426 O O . GLN A 1 184 ? -30.616 2.351 -12.170 1.00 95.50 184 GLN A O 1
ATOM 1431 N N . PHE A 1 185 ? -31.425 1.536 -10.239 1.00 94.62 185 PHE A N 1
ATOM 1432 C CA . PHE A 1 185 ? -30.855 2.593 -9.406 1.00 94.62 185 PHE A CA 1
ATOM 1433 C C . PHE A 1 185 ? -29.318 2.593 -9.458 1.00 94.62 185 PHE A C 1
ATOM 1435 O O . PHE A 1 185 ? -28.710 3.654 -9.564 1.00 94.62 185 PHE A O 1
ATOM 1442 N N . MET A 1 186 ? -28.677 1.418 -9.449 1.00 93.06 186 MET A N 1
ATOM 1443 C CA . MET A 1 186 ? -27.217 1.308 -9.582 1.00 93.06 186 MET A CA 1
ATOM 1444 C C . MET A 1 186 ? -26.725 1.792 -10.949 1.00 93.06 186 MET A C 1
ATOM 1446 O O . MET A 1 186 ? -25.710 2.484 -11.032 1.00 93.06 186 MET A O 1
ATOM 1450 N N . ASP A 1 187 ? -27.452 1.459 -12.020 1.00 93.62 187 ASP A N 1
ATOM 1451 C CA . ASP A 1 187 ? -27.107 1.854 -13.389 1.00 93.62 187 ASP A CA 1
ATOM 1452 C C . ASP A 1 187 ? -27.116 3.387 -13.567 1.00 93.62 187 ASP A C 1
ATOM 1454 O O . ASP A 1 187 ? -26.386 3.923 -14.411 1.00 93.62 187 ASP A O 1
ATOM 1458 N N . LEU A 1 188 ? -27.865 4.121 -12.729 1.00 94.38 188 LEU A N 1
ATOM 1459 C CA . LEU A 1 188 ? -27.852 5.587 -12.711 1.00 94.38 188 LEU A CA 1
ATOM 1460 C C . LEU A 1 188 ? -26.492 6.167 -12.308 1.00 94.38 188 LEU A C 1
ATOM 1462 O O . LEU A 1 188 ? -26.147 7.243 -12.791 1.00 94.38 188 LEU A O 1
ATOM 1466 N N . PHE A 1 189 ? -25.680 5.481 -11.493 1.00 93.50 189 PHE A N 1
ATOM 1467 C CA . PHE A 1 189 ? -24.355 5.991 -11.109 1.00 93.50 189 PHE A CA 1
ATOM 1468 C C . PHE A 1 189 ? -23.420 6.160 -12.308 1.00 93.50 189 PHE A C 1
ATOM 1470 O O . PHE A 1 189 ? -22.636 7.108 -12.368 1.00 93.50 189 PHE A O 1
ATOM 1477 N N . ALA A 1 190 ? -23.523 5.261 -13.289 1.00 88.81 190 ALA A N 1
ATOM 1478 C CA . ALA A 1 190 ? -22.743 5.341 -14.517 1.00 88.81 190 ALA A CA 1
ATOM 1479 C C . ALA A 1 190 ? -23.297 6.383 -15.507 1.00 88.81 190 ALA A C 1
ATOM 1481 O O . ALA A 1 190 ? -22.535 6.899 -16.327 1.00 88.81 190 ALA A O 1
ATOM 1482 N N . ARG A 1 191 ? -24.602 6.682 -15.440 1.00 90.62 191 ARG A N 1
ATOM 1483 C CA . ARG A 1 191 ? -25.315 7.576 -16.370 1.00 90.62 191 ARG A CA 1
ATOM 1484 C C . ARG A 1 191 ? -25.319 9.038 -15.926 1.00 90.62 191 ARG A C 1
ATOM 1486 O O . ARG A 1 191 ? -25.082 9.914 -16.754 1.00 90.62 191 ARG A O 1
ATOM 1493 N N . SER A 1 192 ? -25.495 9.292 -14.629 1.00 92.81 192 SER A N 1
ATOM 1494 C CA . SER A 1 192 ? -25.602 10.635 -14.059 1.00 92.81 192 SER A CA 1
ATOM 1495 C C . SER A 1 192 ? -24.512 10.890 -13.014 1.00 92.81 192 SER A C 1
ATOM 1497 O O . SER A 1 192 ? -24.634 10.497 -11.848 1.00 92.81 192 SER A O 1
ATOM 1499 N N . PRO A 1 193 ? -23.441 11.618 -13.384 1.00 89.00 193 PRO A N 1
ATOM 1500 C CA . PRO A 1 193 ? -22.423 12.043 -12.431 1.00 89.00 193 PRO A CA 1
ATOM 1501 C C . PRO A 1 193 ? -22.988 12.910 -11.301 1.00 89.00 193 PRO A C 1
ATOM 1503 O O . PRO A 1 193 ? -22.495 12.846 -10.177 1.00 89.00 193 PRO A O 1
ATOM 1506 N N . ILE A 1 194 ? -24.011 13.726 -11.576 1.00 90.81 194 ILE A N 1
ATOM 1507 C CA . ILE A 1 194 ? -24.630 14.594 -10.566 1.00 90.81 194 ILE A CA 1
ATOM 1508 C C . ILE A 1 194 ? -25.345 13.738 -9.516 1.00 90.81 194 ILE A C 1
ATOM 1510 O O . ILE A 1 194 ? -25.140 13.939 -8.318 1.00 90.81 194 ILE A O 1
ATOM 1514 N N . PHE A 1 195 ? -26.122 12.746 -9.952 1.00 93.06 195 PHE A N 1
ATOM 1515 C CA . PHE A 1 195 ? -26.768 11.788 -9.061 1.00 93.06 195 PHE A CA 1
ATOM 1516 C C . PHE A 1 195 ? -25.740 11.024 -8.214 1.00 93.06 195 PHE A C 1
ATOM 1518 O O . PHE A 1 195 ? -25.851 10.993 -6.987 1.00 93.06 195 PHE A O 1
ATOM 1525 N N . ALA A 1 196 ? -24.687 10.497 -8.850 1.00 91.81 196 ALA A N 1
ATOM 1526 C CA . ALA A 1 196 ? -23.633 9.759 -8.159 1.00 91.81 196 ALA A CA 1
ATOM 1527 C C . ALA A 1 196 ? -22.950 10.583 -7.064 1.00 91.81 196 ALA A C 1
ATOM 1529 O O . ALA A 1 196 ? -22.761 10.088 -5.954 1.00 91.81 196 ALA A O 1
ATOM 1530 N N . ASN A 1 197 ? -22.637 11.854 -7.331 1.00 89.25 197 ASN A N 1
ATOM 1531 C CA . ASN A 1 197 ? -22.027 12.725 -6.328 1.00 89.25 197 ASN A CA 1
ATOM 1532 C C . ASN A 1 197 ? -22.983 13.043 -5.167 1.00 89.25 197 ASN A C 1
ATOM 1534 O O . ASN A 1 197 ? -22.554 13.011 -4.016 1.00 89.25 197 ASN A O 1
ATOM 1538 N N . ASN A 1 198 ? -24.273 13.277 -5.434 1.00 89.12 198 ASN A N 1
ATOM 1539 C CA . ASN A 1 198 ? -25.254 13.538 -4.374 1.00 89.12 198 ASN A CA 1
ATOM 1540 C C . ASN A 1 198 ? -25.409 12.345 -3.421 1.00 89.12 198 ASN A C 1
ATOM 1542 O O . ASN A 1 198 ? -25.411 12.524 -2.204 1.00 89.12 198 ASN A O 1
ATOM 1546 N N . VAL A 1 199 ? -25.522 11.128 -3.960 1.00 91.12 199 VAL A N 1
ATOM 1547 C CA . VAL A 1 199 ? -25.596 9.904 -3.144 1.00 91.12 199 VAL A CA 1
ATOM 1548 C C . VAL A 1 199 ? -24.265 9.644 -2.433 1.00 91.12 199 VAL A C 1
ATOM 1550 O O . VAL A 1 199 ? -24.245 9.347 -1.240 1.00 91.12 199 VAL A O 1
ATOM 1553 N N . SER A 1 200 ? -23.137 9.839 -3.126 1.00 90.62 200 SER A N 1
ATOM 1554 C CA . SER A 1 200 ? -21.795 9.699 -2.551 1.00 90.62 200 SER A CA 1
ATOM 1555 C C . SER A 1 200 ? -21.610 10.557 -1.302 1.00 90.62 200 SER A C 1
ATOM 1557 O O . SER A 1 200 ? -21.137 10.063 -0.280 1.00 90.62 200 SER A O 1
ATOM 1559 N N . SER A 1 201 ? -21.989 11.838 -1.361 1.00 86.00 201 SER A N 1
ATOM 1560 C CA . SER A 1 201 ? -21.847 12.760 -0.232 1.00 86.00 201 SER A CA 1
ATOM 1561 C C . SER A 1 201 ? -22.677 12.358 0.987 1.00 86.00 201 SER A C 1
ATOM 1563 O O . SER A 1 201 ? -22.258 12.647 2.108 1.00 86.00 201 SER A O 1
ATOM 1565 N N . GLN A 1 202 ? -23.823 11.696 0.796 1.00 86.12 202 GLN A N 1
ATOM 1566 C CA . GLN A 1 202 ? -24.609 11.147 1.901 1.00 86.12 202 GLN A CA 1
ATOM 1567 C C . GLN A 1 202 ? -23.913 9.932 2.516 1.00 86.12 202 GLN A C 1
ATOM 1569 O O . GLN A 1 202 ? -23.639 9.953 3.713 1.00 86.12 202 GLN A O 1
ATOM 1574 N N . ILE A 1 203 ? -23.568 8.924 1.705 1.00 88.81 203 ILE A N 1
ATOM 1575 C CA . ILE A 1 203 ? -22.961 7.674 2.197 1.00 88.81 203 ILE A CA 1
ATOM 1576 C C . ILE A 1 203 ? -21.643 7.954 2.924 1.00 88.81 203 ILE A C 1
ATOM 1578 O O . ILE A 1 203 ? -21.363 7.372 3.967 1.00 88.81 203 ILE A O 1
ATOM 1582 N N . LEU A 1 204 ? -20.835 8.896 2.427 1.00 84.69 204 LEU A N 1
ATOM 1583 C CA . LEU A 1 204 ? -19.587 9.294 3.088 1.00 84.69 204 LEU A CA 1
ATOM 1584 C C . LEU A 1 204 ? -19.803 9.850 4.506 1.00 84.69 204 LEU A C 1
ATOM 1586 O O . LEU A 1 204 ? -18.903 9.745 5.335 1.00 84.69 204 LEU A O 1
ATOM 1590 N N . ARG A 1 205 ? -20.975 10.428 4.798 1.00 81.94 205 ARG A N 1
ATOM 1591 C CA . ARG A 1 205 ? -21.329 10.943 6.132 1.00 81.94 205 ARG A CA 1
ATOM 1592 C C . ARG A 1 205 ? -21.929 9.873 7.039 1.00 81.94 205 ARG A C 1
ATOM 1594 O O . ARG A 1 205 ? -21.762 9.964 8.251 1.00 81.94 205 ARG A O 1
ATOM 1601 N N . THR A 1 206 ? -22.647 8.907 6.474 1.00 84.62 206 THR A N 1
ATOM 1602 C CA . THR A 1 206 ? -23.379 7.884 7.235 1.00 84.62 206 THR A CA 1
ATOM 1603 C C . THR A 1 206 ? -22.561 6.619 7.466 1.00 84.62 206 THR A C 1
ATOM 1605 O O . THR A 1 206 ? -22.796 5.929 8.455 1.00 84.62 206 THR A O 1
ATOM 1608 N N . LEU A 1 207 ? -21.575 6.318 6.612 1.00 89.06 207 LEU A N 1
ATOM 1609 C CA . LEU A 1 207 ? -20.829 5.066 6.682 1.00 89.06 207 LEU A CA 1
ATOM 1610 C C . LEU A 1 207 ? -19.875 5.024 7.896 1.00 89.06 207 LEU A C 1
ATOM 1612 O O . LEU A 1 207 ? -18.871 5.747 7.915 1.00 89.06 207 LEU A O 1
ATOM 1616 N N . PRO A 1 208 ? -20.080 4.107 8.865 1.00 90.50 208 PRO A N 1
ATOM 1617 C CA . PRO A 1 208 ? -19.287 4.076 10.099 1.00 90.50 208 PRO A CA 1
ATOM 1618 C C . PRO A 1 208 ? -17.789 3.825 9.888 1.00 90.50 208 PRO A C 1
ATOM 1620 O O . PRO A 1 208 ? -16.963 4.267 10.681 1.00 90.50 208 PRO A O 1
ATOM 1623 N N . SER A 1 209 ? -17.398 3.127 8.816 1.00 91.56 209 SER A N 1
ATOM 1624 C CA . SER A 1 209 ? -15.980 2.852 8.545 1.00 91.56 209 SER A CA 1
ATOM 1625 C C . SER A 1 209 ? -15.148 4.129 8.364 1.00 91.56 209 SER A C 1
ATOM 1627 O O . SER A 1 209 ? -13.976 4.138 8.740 1.00 91.56 209 SER A O 1
ATOM 1629 N N . PHE A 1 210 ? -15.729 5.209 7.827 1.00 91.81 210 PHE A N 1
ATOM 1630 C CA . PHE A 1 210 ? -15.008 6.471 7.638 1.00 91.81 210 PHE A CA 1
ATOM 1631 C C . PHE A 1 210 ? -14.831 7.233 8.949 1.00 91.81 210 PHE A C 1
ATOM 1633 O O . PHE A 1 210 ? -13.725 7.690 9.235 1.00 91.81 210 PHE A O 1
ATOM 1640 N N . SER A 1 211 ? -15.865 7.299 9.793 1.00 90.81 211 SER A N 1
ATOM 1641 C CA . SER A 1 211 ? -15.747 7.930 11.112 1.00 90.81 211 SER A CA 1
ATOM 1642 C C . SER A 1 211 ? -14.762 7.180 12.013 1.00 90.81 211 SER A C 1
ATOM 1644 O O . SER A 1 211 ? -13.921 7.808 12.652 1.00 90.81 211 SER A O 1
ATOM 1646 N N . VAL A 1 212 ? -14.762 5.841 11.985 1.00 94.56 212 VAL A N 1
ATOM 1647 C CA . VAL A 1 212 ? -13.764 5.022 12.697 1.00 94.56 212 VAL A CA 1
ATOM 1648 C C . VAL A 1 212 ? -12.343 5.343 12.231 1.00 94.56 212 VAL A C 1
ATOM 1650 O O . VAL A 1 212 ? -11.440 5.463 13.060 1.00 94.56 212 VAL A O 1
ATOM 1653 N N . PHE A 1 213 ? -12.124 5.513 10.925 1.00 94.88 213 PHE A N 1
ATOM 1654 C CA . PHE A 1 213 ? -10.803 5.864 10.406 1.00 94.88 213 PHE A CA 1
ATOM 1655 C C . PHE A 1 213 ? -10.373 7.282 10.800 1.00 94.88 213 PHE A C 1
ATOM 1657 O O . PHE A 1 213 ? -9.221 7.486 11.184 1.00 94.88 213 PHE A O 1
ATOM 1664 N N . GLN A 1 214 ? -11.288 8.253 10.771 1.00 92.62 214 GLN A N 1
ATOM 1665 C CA . GLN A 1 214 ? -11.031 9.612 11.255 1.00 92.62 214 GLN A CA 1
ATOM 1666 C C . GLN A 1 214 ? -10.687 9.622 12.750 1.00 92.62 214 GLN A C 1
ATOM 1668 O O . GLN A 1 214 ? -9.722 10.267 13.161 1.00 92.62 214 GLN A O 1
ATOM 1673 N N . GLU A 1 215 ? -11.416 8.863 13.570 1.00 93.31 215 GLU A N 1
ATOM 1674 C CA . GLU A 1 215 ? -11.109 8.694 14.991 1.00 93.31 215 GLU A CA 1
ATOM 1675 C C . GLU A 1 215 ? -9.762 8.006 15.215 1.00 93.31 215 GLU A C 1
ATOM 1677 O O . GLU A 1 215 ? -9.024 8.402 16.117 1.00 93.31 215 GLU A O 1
ATOM 1682 N N . PHE A 1 216 ? -9.413 7.018 14.387 1.00 95.38 216 PHE A N 1
ATOM 1683 C CA . PHE A 1 216 ? -8.103 6.374 14.425 1.00 95.38 216 PHE A CA 1
ATOM 1684 C C . PHE A 1 216 ? -6.994 7.374 14.091 1.00 95.38 216 PHE A C 1
ATOM 1686 O O . PHE A 1 216 ? -6.037 7.495 14.850 1.00 95.38 216 PHE A O 1
ATOM 1693 N N . CYS A 1 217 ? -7.152 8.164 13.028 1.00 93.44 217 CYS A N 1
ATOM 1694 C CA . CYS A 1 217 ? -6.209 9.226 12.676 1.00 93.44 217 CYS A CA 1
ATOM 1695 C C . CYS A 1 217 ? -6.096 10.266 13.794 1.00 93.44 217 CYS A C 1
ATOM 1697 O O . CYS A 1 217 ? -4.995 10.684 14.129 1.00 93.44 217 CYS A O 1
ATOM 1699 N N . ARG A 1 218 ? -7.204 10.639 14.442 1.00 92.06 218 ARG A N 1
ATOM 1700 C CA . ARG A 1 218 ? -7.187 11.531 15.608 1.00 92.06 218 ARG A CA 1
ATOM 1701 C C . ARG A 1 218 ? -6.502 10.892 16.818 1.00 92.06 218 ARG A C 1
ATOM 1703 O O . ARG A 1 218 ? -5.868 11.603 17.581 1.00 92.06 218 ARG A O 1
ATOM 1710 N N . ALA A 1 219 ? -6.602 9.582 17.015 1.00 93.31 219 ALA A N 1
ATOM 1711 C CA . ALA A 1 219 ? -5.881 8.889 18.082 1.00 93.31 219 ALA A CA 1
ATOM 1712 C C . ALA A 1 219 ? -4.374 8.760 17.790 1.00 93.31 219 ALA A C 1
ATOM 1714 O O . ALA A 1 219 ? -3.583 8.725 18.728 1.00 93.31 219 ALA A O 1
ATOM 1715 N N . VAL A 1 220 ? -3.985 8.694 16.510 1.00 93.19 220 VAL A N 1
ATOM 1716 C CA . VAL A 1 220 ? -2.580 8.637 16.082 1.00 93.19 220 VAL A CA 1
ATOM 1717 C C . VAL A 1 220 ? -1.938 10.019 16.024 1.00 93.19 220 VAL A C 1
ATOM 1719 O O . VAL A 1 220 ? -0.803 10.142 16.441 1.00 93.19 220 VAL A O 1
ATOM 1722 N N . PHE A 1 221 ? -2.620 11.044 15.511 1.00 89.69 221 PHE A N 1
ATOM 1723 C CA . PHE A 1 221 ? -2.038 12.368 15.235 1.00 89.69 221 PHE A CA 1
ATOM 1724 C C . PHE A 1 221 ? -2.618 13.493 16.091 1.00 89.69 221 PHE A C 1
ATOM 1726 O O . PHE A 1 221 ? -2.051 14.584 16.162 1.00 89.69 221 PHE A O 1
ATOM 1733 N N . GLY A 1 222 ? -3.777 13.267 16.708 1.00 79.88 222 GLY A N 1
ATOM 1734 C CA . GLY A 1 222 ? -4.415 14.252 17.563 1.00 79.88 222 GLY A CA 1
ATOM 1735 C C . GLY A 1 222 ? -3.651 14.377 18.870 1.00 79.88 222 GLY A C 1
ATOM 1736 O O . GLY A 1 222 ? -3.592 13.449 19.675 1.00 79.88 222 GLY A O 1
ATOM 1737 N N . ILE A 1 223 ? -3.099 15.562 19.100 1.00 63.59 223 ILE A N 1
ATOM 1738 C CA . ILE A 1 223 ? -2.509 15.930 20.381 1.00 63.59 223 ILE A CA 1
ATOM 1739 C C . ILE A 1 223 ? -3.656 15.937 21.396 1.00 63.59 223 ILE A C 1
ATOM 1741 O O . ILE A 1 223 ? -4.564 16.765 21.310 1.00 63.59 223 ILE A O 1
ATOM 1745 N N . SER A 1 224 ? -3.655 14.989 22.335 1.00 50.44 224 SER A N 1
ATOM 1746 C CA . SER A 1 224 ? -4.615 15.021 23.440 1.00 50.44 224 SER A CA 1
ATOM 1747 C C . SER A 1 224 ? -4.459 16.347 24.184 1.00 50.44 224 SER A C 1
ATOM 1749 O O . SER A 1 224 ? -3.350 16.859 24.324 1.00 50.44 224 SER A O 1
ATOM 1751 N N . SER A 1 225 ? -5.553 16.921 24.680 1.00 46.53 225 SER A N 1
ATOM 1752 C CA . SER A 1 225 ? -5.517 18.160 25.470 1.00 46.53 225 SER A CA 1
ATOM 1753 C C . SER A 1 225 ? -4.562 18.075 26.670 1.00 46.53 225 SER A C 1
ATOM 1755 O O . SER A 1 225 ? -3.982 19.087 27.050 1.00 46.53 225 SER A O 1
ATOM 1757 N N . SER A 1 226 ? -4.305 16.871 27.194 1.00 46.22 226 SER A N 1
ATOM 1758 C CA . SER A 1 226 ? -3.276 16.604 28.209 1.00 46.22 226 SER A CA 1
ATOM 1759 C C . SER A 1 226 ? -1.840 16.894 27.750 1.00 46.22 226 SER A C 1
ATOM 1761 O O . SER A 1 226 ? -0.996 17.208 28.573 1.00 46.22 226 SER A O 1
ATOM 1763 N N . SER A 1 227 ? -1.550 16.817 26.450 1.00 47.06 227 SER A N 1
ATOM 1764 C CA . SER A 1 227 ? -0.260 17.203 25.859 1.00 47.06 227 SER A CA 1
ATOM 1765 C C . SER A 1 227 ? -0.261 18.654 25.365 1.00 47.06 227 SER A C 1
ATOM 1767 O O . SER A 1 227 ? 0.785 19.200 25.025 1.00 47.06 227 SER A O 1
ATOM 1769 N N . ALA A 1 228 ? -1.430 19.302 25.303 1.00 47.78 228 ALA A N 1
ATOM 1770 C CA . ALA A 1 228 ? -1.536 20.690 24.874 1.00 47.78 228 ALA A CA 1
ATOM 1771 C C . ALA A 1 228 ? -1.118 21.682 25.969 1.00 47.78 228 ALA A C 1
ATOM 1773 O O . ALA A 1 228 ? -0.671 22.774 25.603 1.00 47.78 228 ALA A O 1
ATOM 1774 N N . SER A 1 229 ? -1.248 21.312 27.254 1.00 48.81 229 SER A N 1
ATOM 1775 C CA . SER A 1 229 ? -0.796 22.125 28.395 1.00 48.81 229 SER A CA 1
ATOM 1776 C C . SER A 1 229 ? 0.725 22.251 28.457 1.00 48.81 229 SER A C 1
ATOM 1778 O O . SER A 1 229 ? 1.226 23.301 28.847 1.00 48.81 229 SER A O 1
ATOM 1780 N N . ASP A 1 230 ? 1.456 21.248 27.971 1.00 48.25 230 ASP A N 1
ATOM 1781 C CA . ASP A 1 230 ? 2.909 21.310 27.868 1.00 48.25 230 ASP A CA 1
ATOM 1782 C C . ASP A 1 230 ? 3.316 21.804 26.479 1.00 48.25 230 ASP A C 1
ATOM 1784 O O . ASP A 1 230 ? 3.610 21.037 25.561 1.00 48.25 230 ASP A O 1
ATOM 1788 N N . ALA A 1 231 ? 3.390 23.126 26.318 1.00 49.09 231 ALA A N 1
ATOM 1789 C CA . ALA A 1 231 ? 4.057 23.726 25.161 1.00 49.09 231 ALA A CA 1
ATOM 1790 C C . ALA A 1 231 ? 5.509 23.215 25.013 1.00 49.09 231 ALA A C 1
ATOM 1792 O O . ALA A 1 231 ? 5.994 23.076 23.888 1.00 49.09 231 ALA A O 1
ATOM 1793 N N . GLN A 1 232 ? 6.167 22.870 26.131 1.00 48.72 232 GLN A N 1
ATOM 1794 C CA . GLN A 1 232 ? 7.440 22.141 26.153 1.00 48.72 232 GLN A CA 1
ATOM 1795 C C . GLN A 1 232 ? 7.304 20.720 25.576 1.00 48.72 232 GLN A C 1
ATOM 1797 O O . GLN A 1 232 ? 8.100 20.333 24.725 1.00 48.72 232 GLN A O 1
ATOM 1802 N N . GLY A 1 233 ? 6.279 19.967 25.987 1.00 50.25 233 GLY A N 1
ATOM 1803 C CA . GLY A 1 233 ? 6.024 18.586 25.558 1.00 50.25 233 GLY A CA 1
ATOM 1804 C C . GLY A 1 233 ? 5.686 18.466 24.072 1.00 50.25 233 GLY A C 1
ATOM 1805 O O . GLY A 1 233 ? 6.076 17.498 23.425 1.00 50.25 233 GLY A O 1
ATOM 1806 N N . ARG A 1 234 ? 5.083 19.501 23.466 1.00 52.09 234 ARG A N 1
ATOM 1807 C CA . ARG A 1 234 ? 4.894 19.542 22.001 1.00 52.09 234 ARG A CA 1
ATOM 1808 C C . ARG A 1 234 ? 6.203 19.382 21.228 1.00 52.09 234 ARG A C 1
ATOM 1810 O O . ARG A 1 234 ? 6.166 18.894 20.102 1.00 52.09 234 ARG A O 1
ATOM 1817 N N . ARG A 1 235 ? 7.339 19.802 21.802 1.00 57.59 235 ARG A N 1
ATOM 1818 C CA . ARG A 1 235 ? 8.651 19.679 21.153 1.00 57.59 235 ARG A CA 1
ATOM 1819 C C . ARG A 1 235 ? 9.259 18.283 21.277 1.00 57.59 235 ARG A C 1
ATOM 1821 O O . ARG A 1 235 ? 10.088 17.958 20.445 1.00 57.59 235 ARG A O 1
ATOM 1828 N N . SER A 1 236 ? 8.867 17.469 22.259 1.00 66.81 236 SER A N 1
ATOM 1829 C CA . SER A 1 236 ? 9.430 16.121 22.453 1.00 66.81 236 SER A CA 1
ATOM 1830 C C . SER A 1 236 ? 8.591 15.000 21.827 1.00 66.81 236 SER A C 1
ATOM 1832 O O . SER A 1 236 ? 9.065 13.874 21.712 1.00 66.81 236 SER A O 1
ATOM 1834 N N . GLY A 1 237 ? 7.363 15.288 21.381 1.00 81.75 237 GLY A N 1
ATOM 1835 C CA . GLY A 1 237 ? 6.456 14.294 20.798 1.00 81.75 237 GLY A CA 1
ATOM 1836 C C . GLY A 1 237 ? 5.338 13.869 21.749 1.00 81.75 237 GLY A C 1
ATOM 1837 O O . GLY A 1 237 ? 5.008 14.576 22.697 1.00 81.75 237 GLY A O 1
ATOM 1838 N N . TYR A 1 238 ? 4.703 12.731 21.473 1.00 88.62 238 TYR A N 1
ATOM 1839 C CA . TYR A 1 238 ? 3.580 12.219 22.267 1.00 88.62 238 TYR A CA 1
ATOM 1840 C C . TYR A 1 238 ? 3.511 10.688 22.247 1.00 88.62 238 TYR A C 1
ATOM 1842 O O . TYR A 1 238 ? 4.013 10.041 21.331 1.00 88.62 238 TYR A O 1
ATOM 1850 N N . CYS A 1 239 ? 2.873 10.104 23.264 1.00 92.25 239 CYS A N 1
ATOM 1851 C CA . CYS A 1 239 ? 2.691 8.657 23.388 1.00 92.25 239 CYS A CA 1
ATOM 1852 C C . CYS A 1 239 ? 1.310 8.225 22.876 1.00 92.25 239 CYS A C 1
ATOM 1854 O O . CYS A 1 239 ? 0.300 8.881 23.144 1.00 92.25 239 CYS A O 1
ATOM 1856 N N . LEU A 1 240 ? 1.262 7.111 22.149 1.00 94.81 240 LEU A N 1
ATOM 1857 C CA . LEU A 1 240 ? 0.035 6.550 21.598 1.00 94.81 240 LEU A CA 1
ATOM 1858 C C . LEU A 1 240 ? -0.701 5.672 22.615 1.00 94.81 240 LEU A C 1
ATOM 1860 O O . LEU A 1 240 ? -0.114 4.831 23.291 1.00 94.81 240 LEU A O 1
ATOM 1864 N N . SER A 1 241 ? -2.031 5.781 22.646 1.00 95.12 241 SER A N 1
ATOM 1865 C CA . SER A 1 241 ? -2.873 4.873 23.430 1.00 95.12 241 SER A CA 1
ATOM 1866 C C . SER A 1 241 ? -3.203 3.606 22.637 1.00 95.12 241 SER A C 1
ATOM 1868 O O . SER A 1 241 ? -4.202 3.548 21.914 1.00 95.12 241 SER A O 1
ATOM 1870 N N . LEU A 1 242 ? -2.387 2.559 22.793 1.00 96.06 242 LEU A N 1
ATOM 1871 C CA . LEU A 1 242 ? -2.632 1.266 22.142 1.00 96.06 242 LEU A CA 1
ATOM 1872 C C . LEU A 1 242 ? -4.007 0.651 22.446 1.00 96.06 242 LEU A C 1
ATOM 1874 O O . LEU A 1 242 ? -4.629 0.156 21.507 1.00 96.06 242 LEU A O 1
ATOM 1878 N N . PRO A 1 243 ? -4.557 0.705 23.677 1.00 97.00 243 PRO A N 1
ATOM 1879 C CA . PRO A 1 243 ? -5.901 0.185 23.931 1.00 97.00 243 PRO A CA 1
ATOM 1880 C C . PRO A 1 243 ? -6.986 0.865 23.082 1.00 97.00 243 PRO A C 1
ATOM 1882 O O . PRO A 1 243 ? -7.881 0.192 22.564 1.00 97.00 243 PRO A O 1
ATOM 1885 N N . ILE A 1 244 ? -6.895 2.188 22.899 1.00 97.75 244 ILE A N 1
ATOM 1886 C CA . ILE A 1 244 ? -7.824 2.950 22.054 1.00 97.75 244 ILE A CA 1
ATOM 1887 C C . ILE A 1 244 ? -7.625 2.578 20.582 1.00 97.75 244 ILE A C 1
ATOM 1889 O O . ILE A 1 244 ? -8.604 2.298 19.889 1.00 97.75 244 ILE A O 1
ATOM 1893 N N . LEU A 1 245 ? -6.373 2.527 20.120 1.00 98.38 245 LEU A N 1
ATOM 1894 C CA . LEU A 1 245 ? -6.032 2.198 18.735 1.00 98.38 245 LEU A CA 1
ATOM 1895 C C . LEU A 1 245 ? -6.474 0.784 18.352 1.00 98.38 245 LEU A C 1
ATOM 1897 O O . LEU A 1 245 ? -7.094 0.611 17.309 1.00 98.38 245 LEU A O 1
ATOM 1901 N N . ILE A 1 246 ? -6.251 -0.209 19.216 1.00 98.62 246 ILE A N 1
ATOM 1902 C CA . ILE A 1 246 ? -6.689 -1.594 18.999 1.00 98.62 246 ILE A CA 1
ATOM 1903 C C . ILE A 1 246 ? -8.217 -1.670 18.921 1.00 98.62 246 ILE A C 1
ATOM 1905 O O . ILE A 1 246 ? -8.753 -2.371 18.062 1.00 98.62 246 ILE A O 1
ATOM 1909 N N . ARG A 1 247 ? -8.941 -0.941 19.783 1.00 98.38 247 ARG A N 1
ATOM 1910 C CA . ARG A 1 247 ? -10.411 -0.883 19.728 1.00 98.38 247 ARG A CA 1
ATOM 1911 C C . ARG A 1 247 ? -10.892 -0.321 18.389 1.00 98.38 247 ARG A C 1
ATOM 1913 O O . ARG A 1 247 ? -11.742 -0.935 17.757 1.00 98.38 247 ARG A O 1
ATOM 1920 N N . LEU A 1 248 ? -10.339 0.812 17.957 1.00 98.00 248 LEU A N 1
ATOM 1921 C CA . LEU A 1 248 ? -10.696 1.452 16.686 1.00 98.00 248 LEU A CA 1
ATOM 1922 C C . LEU A 1 248 ? -10.323 0.573 15.484 1.00 98.00 248 LEU A C 1
ATOM 1924 O O . LEU A 1 248 ? -11.143 0.370 14.593 1.00 98.00 248 LEU A O 1
ATOM 1928 N N . PHE A 1 249 ? -9.132 -0.031 15.501 1.00 98.44 249 PHE A N 1
ATOM 1929 C CA . PHE A 1 249 ? -8.684 -0.968 14.473 1.00 98.44 249 PHE A CA 1
ATOM 1930 C C . PHE A 1 249 ? -9.661 -2.143 14.326 1.00 98.44 249 PHE A C 1
ATOM 1932 O O . PHE A 1 249 ? -10.083 -2.459 13.215 1.00 98.44 249 PHE A O 1
ATOM 1939 N N . ARG A 1 250 ? -10.090 -2.761 15.435 1.00 97.94 250 ARG A N 1
ATOM 1940 C CA . ARG A 1 250 ? -11.073 -3.861 15.421 1.00 97.94 250 ARG A CA 1
ATOM 1941 C C . ARG A 1 250 ? -12.433 -3.444 14.861 1.00 97.94 250 ARG A C 1
ATOM 1943 O O . ARG A 1 250 ? -13.081 -4.264 14.212 1.00 97.94 250 ARG A O 1
ATOM 1950 N N . SER A 1 251 ? -12.843 -2.196 15.090 1.00 97.12 251 SER A N 1
ATOM 1951 C CA . SER A 1 251 ? -14.080 -1.625 14.545 1.00 97.12 251 SER A CA 1
ATOM 1952 C C . SER A 1 251 ? -13.995 -1.284 13.054 1.00 97.12 251 SER A C 1
ATOM 1954 O O . SER A 1 251 ? -15.033 -1.117 12.422 1.00 97.12 251 SER A O 1
ATOM 1956 N N . SER A 1 252 ? -12.793 -1.197 12.470 1.00 95.38 252 SER A N 1
ATOM 1957 C CA . SER A 1 252 ? -12.633 -0.884 11.040 1.00 95.38 252 SER A CA 1
ATOM 1958 C C . SER A 1 252 ? -13.205 -1.965 10.120 1.00 95.38 252 SER A C 1
ATOM 1960 O O . SER A 1 252 ? -13.624 -1.666 9.002 1.00 95.38 252 SER A O 1
ATOM 1962 N N . GLY A 1 253 ? -13.212 -3.224 10.577 1.00 93.75 253 GLY A N 1
ATOM 1963 C CA . GLY A 1 253 ? -13.633 -4.363 9.763 1.00 93.75 253 GLY A CA 1
ATOM 1964 C C . GLY A 1 253 ? -12.761 -4.579 8.522 1.00 93.75 253 GLY A C 1
ATOM 1965 O O . GLY A 1 253 ? -13.269 -5.042 7.501 1.00 93.75 253 GLY A O 1
ATOM 1966 N N . THR A 1 254 ? -11.474 -4.205 8.573 1.00 96.12 254 THR A N 1
ATOM 1967 C CA . THR A 1 254 ? -10.542 -4.426 7.458 1.00 96.12 254 THR A CA 1
ATOM 1968 C C . THR A 1 254 ? -10.498 -5.902 7.056 1.00 96.12 254 THR A C 1
ATOM 1970 O O . THR A 1 254 ? -10.349 -6.796 7.891 1.00 96.12 254 THR A O 1
ATOM 1973 N N . LEU A 1 255 ? -10.595 -6.162 5.753 1.00 95.19 255 LEU A N 1
ATOM 1974 C CA . LEU A 1 255 ? -10.596 -7.516 5.193 1.00 95.19 255 LEU A CA 1
ATOM 1975 C C . LEU A 1 255 ? -9.230 -8.204 5.297 1.00 95.19 255 LEU A C 1
ATOM 1977 O O . LEU A 1 255 ? -9.134 -9.418 5.108 1.00 95.19 255 LEU A O 1
ATOM 1981 N N . LEU A 1 256 ? -8.185 -7.442 5.631 1.00 93.88 256 LEU A N 1
ATOM 1982 C CA . LEU A 1 256 ? -6.842 -7.965 5.853 1.00 93.88 256 LEU A CA 1
ATOM 1983 C C . LEU A 1 256 ? -6.714 -8.736 7.176 1.00 93.88 256 LEU A C 1
ATOM 1985 O O . LEU A 1 256 ? -5.825 -9.572 7.301 1.00 93.88 256 LEU A O 1
ATOM 1989 N N . HIS A 1 257 ? -7.585 -8.469 8.157 1.00 97.25 257 HIS A N 1
ATOM 1990 C CA . HIS A 1 257 ? -7.547 -9.099 9.480 1.00 97.25 257 HIS A CA 1
ATOM 1991 C C . HIS A 1 257 ? -8.897 -9.740 9.821 1.00 97.25 257 HIS A C 1
ATOM 1993 O O . HIS A 1 257 ? -9.662 -9.263 10.663 1.00 97.25 257 HIS A O 1
ATOM 1999 N N . LYS A 1 258 ? -9.200 -10.842 9.132 1.00 93.19 258 LYS A N 1
ATOM 2000 C CA . LYS A 1 258 ? -10.524 -11.486 9.101 1.00 93.19 258 LYS A CA 1
ATOM 2001 C C . LYS A 1 258 ? -10.980 -11.961 10.477 1.00 93.19 258 LYS A C 1
ATOM 2003 O O . LYS A 1 258 ? -12.159 -11.847 10.815 1.00 93.19 258 LYS A O 1
ATOM 2008 N N . HIS A 1 259 ? -10.049 -12.468 11.286 1.00 96.06 259 HIS A N 1
ATOM 2009 C CA . HIS A 1 259 ? -10.365 -13.022 12.605 1.00 96.06 259 HIS A CA 1
ATOM 2010 C C . HIS A 1 259 ? -10.095 -12.031 13.751 1.00 96.06 259 HIS A C 1
ATOM 2012 O O . HIS A 1 259 ? -10.093 -12.442 14.910 1.00 96.06 259 HIS A O 1
ATOM 2018 N N . ALA A 1 260 ? -9.928 -10.723 13.495 1.00 96.69 260 ALA A N 1
ATOM 2019 C CA . ALA A 1 260 ? -9.622 -9.712 14.524 1.00 96.69 260 ALA A CA 1
ATOM 2020 C C . ALA A 1 260 ? -10.572 -9.743 15.742 1.00 96.69 260 ALA A C 1
ATOM 2022 O O . ALA A 1 260 ? -10.163 -9.531 16.889 1.00 96.69 260 ALA A O 1
ATOM 2023 N N . ASN A 1 261 ? -11.856 -10.027 15.499 1.00 96.44 261 ASN A N 1
ATOM 2024 C CA . ASN A 1 261 ? -12.911 -10.089 16.515 1.00 96.44 261 ASN A CA 1
ATOM 2025 C C . ASN A 1 261 ? -13.292 -11.519 16.941 1.00 96.44 261 ASN A C 1
ATOM 2027 O O . ASN A 1 261 ? -14.174 -11.687 17.781 1.00 96.44 261 ASN A O 1
ATOM 2031 N N . ARG A 1 262 ? -12.622 -12.547 16.406 1.00 96.25 262 ARG A N 1
ATOM 2032 C CA . ARG A 1 262 ? -12.853 -13.963 16.736 1.00 96.25 262 ARG A CA 1
ATOM 2033 C C . ARG A 1 262 ? -11.777 -14.496 17.683 1.00 96.25 262 ARG A C 1
ATOM 2035 O O . ARG A 1 262 ? -10.772 -13.835 17.938 1.00 96.25 262 ARG A O 1
ATOM 2042 N N . LYS A 1 263 ? -12.005 -15.694 18.232 1.00 94.62 263 LYS A N 1
ATOM 2043 C CA . LYS A 1 263 ? -11.034 -16.386 19.099 1.00 94.62 263 LYS A CA 1
ATOM 2044 C C . LYS A 1 263 ? -9.915 -17.074 18.313 1.00 94.62 263 LYS A C 1
ATOM 2046 O O . LYS A 1 263 ? -8.856 -17.297 18.889 1.00 94.62 263 LYS A O 1
ATOM 2051 N N . GLU A 1 264 ? -10.170 -17.435 17.059 1.00 95.81 264 GLU A N 1
ATOM 2052 C CA . GLU A 1 264 ? -9.220 -18.066 16.130 1.00 95.81 264 GLU A CA 1
ATOM 2053 C C . GLU A 1 264 ? -8.024 -17.146 15.856 1.00 95.81 264 GLU A C 1
ATOM 2055 O O . GLU A 1 264 ? -8.199 -15.927 15.744 1.00 95.81 264 GLU A O 1
ATOM 2060 N N . VAL A 1 265 ? -6.826 -17.724 15.753 1.00 97.00 265 VAL A N 1
ATOM 2061 C CA . VAL A 1 265 ? -5.611 -16.999 15.361 1.00 97.00 265 VAL A CA 1
ATOM 2062 C C . VAL A 1 265 ? -5.626 -16.766 13.850 1.00 97.00 265 VAL A C 1
ATOM 2064 O O . VAL A 1 265 ? -5.851 -17.683 13.067 1.00 97.00 265 VAL A O 1
ATOM 2067 N N . ASP A 1 266 ? -5.374 -15.530 13.435 1.00 97.88 266 ASP A N 1
ATOM 2068 C CA . ASP A 1 266 ? -5.217 -15.148 12.035 1.00 97.88 266 ASP A CA 1
ATOM 2069 C C . ASP A 1 266 ? -3.735 -15.221 11.644 1.00 97.88 266 ASP A C 1
ATOM 2071 O O . ASP A 1 266 ? -3.016 -14.218 11.654 1.00 97.88 266 ASP A O 1
ATOM 2075 N N . CYS A 1 267 ? -3.246 -16.425 11.329 1.00 97.62 267 CYS A N 1
ATOM 2076 C CA . CYS A 1 267 ? -1.839 -16.631 10.966 1.00 97.62 267 CYS A CA 1
ATOM 2077 C C . CYS A 1 267 ? -1.435 -15.857 9.700 1.00 97.62 267 CYS A C 1
ATOM 2079 O O . CYS A 1 267 ? -0.277 -15.467 9.558 1.00 97.62 267 CYS A O 1
ATOM 2081 N N . GLU A 1 268 ? -2.374 -15.592 8.790 1.00 95.81 268 GLU A N 1
ATOM 2082 C CA . GLU A 1 268 ? -2.118 -14.815 7.577 1.00 95.81 268 GLU A CA 1
ATOM 2083 C C . GLU A 1 268 ? -1.931 -13.326 7.891 1.00 95.81 268 GLU A C 1
ATOM 2085 O O . GLU A 1 268 ? -0.963 -12.721 7.418 1.00 95.81 268 GLU A O 1
ATOM 2090 N N . ALA A 1 269 ? -2.784 -12.747 8.744 1.00 97.94 269 ALA A N 1
ATOM 2091 C CA . ALA A 1 269 ? -2.607 -11.380 9.230 1.00 97.94 269 ALA A CA 1
ATOM 2092 C C . ALA A 1 269 ? -1.332 -11.241 10.077 1.00 97.94 269 ALA A C 1
ATOM 2094 O O . ALA A 1 269 ? -0.576 -10.283 9.898 1.00 97.94 269 ALA A O 1
ATOM 2095 N N . LEU A 1 270 ? -1.039 -12.225 10.934 1.00 98.38 270 LEU A N 1
ATOM 2096 C CA . LEU A 1 270 ? 0.194 -12.269 11.719 1.00 98.38 270 LEU A CA 1
ATOM 2097 C C . LEU A 1 270 ? 1.431 -12.308 10.809 1.00 98.38 270 LEU A C 1
ATOM 2099 O O . LEU A 1 270 ? 2.350 -11.509 10.973 1.00 98.38 270 LEU A O 1
ATOM 2103 N N . ARG A 1 271 ? 1.431 -13.165 9.780 1.00 97.25 271 ARG A N 1
ATOM 2104 C CA . ARG A 1 271 ? 2.505 -13.229 8.775 1.00 97.25 271 ARG A CA 1
ATOM 2105 C C . ARG A 1 271 ? 2.636 -11.929 7.991 1.00 97.25 271 ARG A C 1
ATOM 2107 O O . ARG A 1 271 ? 3.741 -11.540 7.606 1.00 97.25 271 ARG A O 1
ATOM 2114 N N . TYR A 1 272 ? 1.517 -11.271 7.702 1.00 96.56 272 TYR A N 1
ATOM 2115 C CA . TYR A 1 272 ? 1.519 -9.979 7.033 1.00 96.56 272 TYR A CA 1
ATOM 2116 C C . TYR A 1 272 ? 2.188 -8.907 7.901 1.00 96.56 272 TYR A C 1
ATOM 2118 O O . TYR A 1 272 ? 3.068 -8.201 7.403 1.00 96.56 272 TYR A O 1
ATOM 2126 N N . CYS A 1 273 ? 1.818 -8.797 9.182 1.00 98.19 273 CYS A N 1
ATOM 2127 C CA . CYS A 1 273 ? 2.325 -7.736 10.047 1.00 98.19 273 CYS A CA 1
ATOM 2128 C C . CYS A 1 273 ? 3.786 -7.952 10.458 1.00 98.19 273 CYS A C 1
ATOM 2130 O O . CYS A 1 273 ? 4.566 -7.002 10.404 1.00 98.19 273 CYS A O 1
ATOM 2132 N N . THR A 1 274 ? 4.211 -9.179 10.779 1.00 97.38 274 THR A N 1
ATOM 2133 C CA . THR A 1 274 ? 5.605 -9.462 11.182 1.00 97.38 274 THR A CA 1
ATOM 2134 C C . THR A 1 274 ? 6.601 -9.205 10.055 1.00 97.38 274 THR A C 1
ATOM 2136 O O . THR A 1 274 ? 7.710 -8.749 10.300 1.00 97.38 274 THR A O 1
ATOM 2139 N N . ARG A 1 275 ? 6.194 -9.377 8.791 1.00 96.38 275 ARG A N 1
ATOM 2140 C CA . ARG A 1 275 ? 7.013 -9.021 7.619 1.00 96.38 275 ARG A CA 1
ATOM 2141 C C . ARG A 1 275 ? 7.125 -7.514 7.373 1.00 96.38 275 ARG A C 1
ATOM 2143 O O . ARG A 1 275 ? 7.757 -7.122 6.392 1.00 96.38 275 ARG A O 1
ATOM 2150 N N . ARG A 1 276 ? 6.450 -6.673 8.156 1.00 96.50 276 ARG A N 1
ATOM 2151 C CA . ARG A 1 276 ? 6.365 -5.213 7.956 1.00 96.50 276 ARG A CA 1
ATOM 2152 C C . ARG A 1 276 ? 6.709 -4.409 9.205 1.00 96.50 276 ARG A C 1
ATOM 2154 O O . ARG A 1 276 ? 6.832 -3.186 9.110 1.00 96.50 276 ARG A O 1
ATOM 2161 N N . LEU A 1 277 ? 6.805 -5.079 10.346 1.00 98.12 277 LEU A N 1
ATOM 2162 C CA . LEU A 1 277 ? 7.296 -4.548 11.606 1.00 98.12 277 LEU A CA 1
ATOM 2163 C C . LEU A 1 277 ? 8.793 -4.881 11.747 1.00 98.12 277 LEU A C 1
ATOM 2165 O O . LEU A 1 277 ? 9.296 -5.739 11.019 1.00 98.12 277 LEU A O 1
ATOM 2169 N N . PRO A 1 278 ? 9.517 -4.197 12.647 1.00 97.44 278 PRO A N 1
ATOM 2170 C CA . PRO A 1 278 ? 10.888 -4.560 12.994 1.00 97.44 278 PRO A CA 1
ATOM 2171 C C . PRO A 1 278 ? 10.981 -6.019 13.470 1.00 97.44 278 PRO A C 1
ATOM 2173 O O . PRO A 1 278 ? 10.111 -6.486 14.201 1.00 97.44 278 PRO A O 1
ATOM 2176 N N . VAL A 1 279 ? 12.029 -6.753 13.088 1.00 95.19 279 VAL A N 1
ATOM 2177 C CA . VAL A 1 279 ? 12.170 -8.185 13.434 1.00 95.19 279 VAL A CA 1
ATOM 2178 C C . VAL A 1 279 ? 12.233 -8.440 14.948 1.00 95.19 279 VAL A C 1
ATOM 2180 O O . VAL A 1 279 ? 11.827 -9.496 15.425 1.00 95.19 279 VAL A O 1
ATOM 2183 N N . ASN A 1 280 ? 12.678 -7.451 15.725 1.00 95.25 280 ASN A N 1
ATOM 2184 C CA . ASN A 1 280 ? 12.749 -7.499 17.185 1.00 95.25 280 ASN A CA 1
ATOM 2185 C C . ASN A 1 280 ? 11.433 -7.080 17.875 1.00 95.25 280 ASN A C 1
ATOM 2187 O O . ASN A 1 280 ? 11.433 -6.791 19.073 1.00 95.25 280 ASN A O 1
ATOM 2191 N N . ILE A 1 281 ? 10.307 -7.037 17.152 1.00 96.88 281 ILE A N 1
ATOM 2192 C CA . ILE A 1 281 ? 9.033 -6.553 17.698 1.00 96.88 281 ILE A CA 1
ATOM 2193 C C . ILE A 1 281 ? 8.579 -7.327 18.942 1.00 96.88 281 ILE A C 1
ATOM 2195 O O . ILE A 1 281 ? 7.929 -6.749 19.801 1.00 96.88 281 ILE A O 1
ATOM 2199 N N . THR A 1 282 ? 8.944 -8.603 19.091 1.00 96.00 282 THR A N 1
ATOM 2200 C CA . THR A 1 282 ? 8.567 -9.420 20.257 1.00 96.00 282 THR A CA 1
ATOM 2201 C C . THR A 1 282 ? 9.398 -9.158 21.514 1.00 96.00 282 THR A C 1
ATOM 2203 O O . THR A 1 282 ? 9.114 -9.762 22.541 1.00 96.00 282 THR A O 1
ATOM 2206 N N . VAL A 1 283 ? 10.453 -8.342 21.439 1.00 94.50 283 VAL A N 1
ATOM 2207 C CA . VAL A 1 283 ? 11.365 -8.086 22.573 1.00 94.50 283 VAL A CA 1
ATOM 2208 C C . VAL A 1 283 ? 11.528 -6.604 22.912 1.00 94.50 283 VAL A C 1
ATOM 2210 O O . VAL A 1 283 ? 11.922 -6.286 24.029 1.00 94.50 283 VAL A O 1
ATOM 2213 N N . THR A 1 284 ? 11.243 -5.698 21.973 1.00 95.88 284 THR A N 1
ATOM 2214 C CA . THR A 1 284 ? 11.346 -4.251 22.204 1.00 95.88 284 THR A CA 1
ATOM 2215 C C . THR A 1 284 ? 10.131 -3.725 22.965 1.00 95.88 284 THR A C 1
ATOM 2217 O O . THR A 1 284 ? 9.004 -3.937 22.537 1.00 95.88 284 THR A O 1
ATOM 2220 N N . TYR A 1 285 ? 10.353 -2.948 24.023 1.00 96.88 285 TYR A N 1
ATOM 2221 C CA . TYR A 1 285 ? 9.279 -2.373 24.844 1.00 96.88 285 TYR A CA 1
ATOM 2222 C C . TYR A 1 285 ? 8.961 -0.932 24.448 1.00 96.88 285 TYR A C 1
ATOM 2224 O O . TYR A 1 285 ? 7.813 -0.504 24.503 1.00 96.88 285 TYR A O 1
ATOM 2232 N N . VAL A 1 286 ? 9.962 -0.165 24.012 1.00 96.88 286 VAL A N 1
ATOM 2233 C CA . VAL A 1 286 ? 9.776 1.217 23.553 1.00 96.88 286 VAL A CA 1
ATOM 2234 C C . VAL A 1 286 ? 9.961 1.280 22.045 1.00 96.88 286 VAL A C 1
ATOM 2236 O O . VAL A 1 286 ? 10.969 0.809 21.517 1.00 96.88 286 VAL A O 1
ATOM 2239 N N . ILE A 1 287 ? 8.995 1.869 21.347 1.00 97.62 287 ILE A N 1
ATOM 2240 C CA . ILE A 1 287 ? 9.044 2.106 19.905 1.00 97.62 287 ILE A CA 1
ATOM 2241 C C . ILE A 1 287 ? 8.970 3.610 19.668 1.00 97.62 287 ILE A C 1
ATOM 2243 O O . ILE A 1 287 ? 7.972 4.242 20.009 1.00 97.62 287 ILE A O 1
ATOM 2247 N N . ILE A 1 288 ? 10.005 4.171 19.052 1.00 94.75 288 ILE A N 1
ATOM 2248 C CA . ILE A 1 288 ? 10.101 5.596 18.737 1.00 94.75 288 ILE A CA 1
ATOM 2249 C C . ILE A 1 288 ? 9.894 5.766 17.234 1.00 94.75 288 ILE A C 1
ATOM 2251 O O . ILE A 1 288 ? 10.705 5.307 16.435 1.00 94.75 288 ILE A O 1
ATOM 2255 N N . LEU A 1 289 ? 8.799 6.410 16.840 1.00 95.25 289 LEU A N 1
ATOM 2256 C CA . LEU A 1 289 ? 8.483 6.744 15.455 1.00 95.25 289 LEU A CA 1
ATOM 2257 C C . LEU A 1 289 ? 8.888 8.192 15.196 1.00 95.25 289 LEU A C 1
ATOM 2259 O O . LEU A 1 289 ? 8.336 9.113 15.797 1.00 95.25 289 LEU A O 1
ATOM 2263 N N . THR A 1 290 ? 9.824 8.407 14.280 1.00 91.50 290 THR A N 1
ATOM 2264 C CA . THR A 1 290 ? 10.333 9.745 13.948 1.00 91.50 290 THR A CA 1
ATOM 2265 C C . THR A 1 290 ? 10.442 9.930 12.437 1.00 91.50 290 THR A C 1
ATOM 2267 O O . THR A 1 290 ? 10.514 8.955 11.706 1.00 91.50 290 THR A O 1
ATOM 2270 N N . GLN A 1 291 ? 10.463 11.167 11.937 1.00 86.06 291 GLN A N 1
ATOM 2271 C CA . GLN A 1 291 ? 10.735 11.453 10.514 1.00 86.06 291 GLN A CA 1
ATOM 2272 C C . GLN A 1 291 ? 12.129 12.059 10.277 1.00 86.06 291 GLN A C 1
ATOM 2274 O O . GLN A 1 291 ? 12.439 12.448 9.156 1.00 86.06 291 GLN A O 1
ATOM 2279 N N . GLY A 1 292 ? 12.938 12.198 11.325 1.00 82.44 292 GLY A N 1
ATOM 2280 C CA . GLY A 1 292 ? 14.325 12.650 11.247 1.00 82.44 292 GLY A CA 1
ATOM 2281 C C . GLY A 1 292 ? 15.156 11.938 12.305 1.00 82.44 292 GLY A C 1
ATOM 2282 O O . GLY A 1 292 ? 14.606 11.463 13.299 1.00 82.44 292 GLY A O 1
ATOM 2283 N N . VAL A 1 293 ? 16.462 11.839 12.089 1.00 80.56 293 VAL A N 1
ATOM 2284 C CA . VAL A 1 293 ? 17.372 11.296 13.103 1.00 80.56 293 VAL A CA 1
ATOM 2285 C C . VAL A 1 293 ? 17.397 12.279 14.284 1.00 80.56 293 VAL A C 1
ATOM 2287 O O . VAL A 1 293 ? 17.653 13.460 14.054 1.00 80.56 293 VAL A O 1
ATOM 2290 N N . PRO A 1 294 ? 17.054 11.857 15.515 1.00 79.25 294 PRO A N 1
ATOM 2291 C CA . PRO A 1 294 ? 17.083 12.746 16.673 1.00 79.25 294 PRO A CA 1
ATOM 2292 C C . PRO A 1 294 ? 18.496 13.218 17.025 1.00 79.25 294 PRO A C 1
ATOM 2294 O O . PRO A 1 294 ? 19.450 12.466 16.879 1.00 79.25 294 PRO A O 1
ATOM 2297 N N . ASP A 1 295 ? 18.610 14.419 17.595 1.00 75.75 295 ASP A N 1
ATOM 2298 C CA . ASP A 1 295 ? 19.898 15.092 17.862 1.00 75.75 295 ASP A CA 1
ATOM 2299 C C . ASP A 1 295 ? 20.791 14.372 18.883 1.00 75.75 295 ASP A C 1
ATOM 2301 O O . ASP A 1 295 ? 22.000 14.585 18.926 1.00 75.75 295 ASP A O 1
ATOM 2305 N N . TYR A 1 296 ? 20.199 13.529 19.731 1.00 77.06 296 TYR A N 1
ATOM 2306 C CA . TYR A 1 296 ? 20.952 12.708 20.681 1.00 77.06 296 TYR A CA 1
ATOM 2307 C C . TYR A 1 296 ? 21.626 11.500 20.006 1.00 77.06 296 TYR A C 1
ATOM 2309 O O . TYR A 1 296 ? 22.373 10.774 20.662 1.00 77.06 296 TYR A O 1
ATOM 2317 N N . LEU A 1 297 ? 21.366 11.282 18.713 1.00 76.94 297 LEU A N 1
ATOM 2318 C CA . LEU A 1 297 ? 22.055 10.321 17.863 1.00 76.94 297 LEU A CA 1
ATOM 2319 C C . LEU A 1 297 ? 23.037 11.082 16.966 1.00 76.94 297 LEU A C 1
ATOM 2321 O O . LEU A 1 297 ? 22.632 11.925 16.171 1.00 76.94 297 LEU A O 1
ATOM 2325 N N . SER A 1 298 ? 24.332 10.802 17.104 1.00 69.56 298 SER A N 1
ATOM 2326 C CA . SER A 1 298 ? 25.390 11.435 16.305 1.00 69.56 298 SER A CA 1
ATOM 2327 C C . SER A 1 298 ? 25.525 10.815 14.904 1.00 69.56 298 SER A C 1
ATOM 2329 O O . SER A 1 298 ? 25.029 9.726 14.635 1.00 69.56 298 SER A O 1
ATOM 2331 N N . ASP A 1 299 ? 26.268 11.442 13.993 1.00 69.06 299 ASP A N 1
ATOM 2332 C CA . ASP A 1 299 ? 26.632 10.768 12.733 1.00 69.06 299 ASP A CA 1
ATOM 2333 C C . ASP A 1 299 ? 27.485 9.509 12.992 1.00 69.06 299 ASP A C 1
ATOM 2335 O O . ASP A 1 299 ? 27.349 8.499 12.298 1.00 69.06 299 ASP A O 1
ATOM 2339 N N . GLU A 1 300 ? 28.300 9.527 14.055 1.00 66.19 300 GLU A N 1
ATOM 2340 C CA . GLU A 1 300 ? 29.031 8.350 14.543 1.00 66.19 300 GLU A CA 1
ATOM 2341 C C . GLU A 1 300 ? 28.077 7.218 14.966 1.00 66.19 300 GLU A C 1
ATOM 2343 O O . GLU A 1 300 ? 28.350 6.060 14.661 1.00 66.19 300 GLU A O 1
ATOM 2348 N N . PHE A 1 301 ? 26.909 7.529 15.553 1.00 69.00 301 PHE A N 1
ATOM 2349 C CA . PHE A 1 301 ? 25.864 6.540 15.866 1.00 69.00 301 PHE A CA 1
ATOM 2350 C C . PHE A 1 301 ? 25.415 5.764 14.618 1.00 69.00 301 PHE A C 1
ATOM 2352 O O . PHE A 1 301 ? 25.217 4.547 14.673 1.00 69.00 301 PHE A O 1
ATOM 2359 N N . LEU A 1 302 ? 25.254 6.451 13.482 1.00 69.75 302 LEU A N 1
ATOM 2360 C CA . LEU A 1 302 ? 24.858 5.819 12.220 1.00 69.75 302 LEU A CA 1
ATOM 2361 C C . LEU A 1 302 ? 26.011 5.011 11.609 1.00 69.75 302 LEU A C 1
ATOM 2363 O O . LEU A 1 302 ? 25.772 3.939 11.045 1.00 69.75 302 LEU A O 1
ATOM 2367 N N . ALA A 1 303 ? 27.249 5.493 11.751 1.00 68.62 303 ALA A N 1
ATOM 2368 C CA . ALA A 1 303 ? 28.448 4.809 11.274 1.00 68.62 303 ALA A CA 1
ATOM 2369 C C . ALA A 1 303 ? 28.731 3.508 12.049 1.00 68.62 303 ALA A C 1
ATOM 2371 O O . ALA A 1 303 ? 29.006 2.477 11.430 1.00 68.62 303 ALA A O 1
ATOM 2372 N N . ASP A 1 304 ? 28.598 3.519 13.377 1.00 69.88 304 ASP A N 1
ATOM 2373 C CA . ASP A 1 304 ? 28.787 2.342 14.236 1.00 69.88 304 ASP A CA 1
ATOM 2374 C C . ASP A 1 304 ? 27.753 1.253 13.941 1.00 69.88 304 ASP A C 1
ATOM 2376 O O . ASP A 1 304 ? 28.085 0.069 13.841 1.00 69.88 304 ASP A O 1
ATOM 2380 N N . ALA A 1 305 ? 26.493 1.646 13.729 1.00 68.25 305 ALA A N 1
ATOM 2381 C CA . ALA A 1 305 ? 25.433 0.713 13.361 1.00 68.25 305 ALA A CA 1
ATOM 2382 C C . ALA A 1 305 ? 25.669 0.049 11.991 1.00 68.25 305 ALA A C 1
ATOM 2384 O O . ALA A 1 305 ? 25.221 -1.081 11.775 1.00 68.25 305 ALA A O 1
ATOM 2385 N N . ALA A 1 306 ? 26.356 0.737 11.071 1.00 67.12 306 ALA A N 1
ATOM 2386 C CA . ALA A 1 306 ? 26.732 0.197 9.767 1.00 67.12 306 ALA A CA 1
ATOM 2387 C C . ALA A 1 306 ? 27.960 -0.730 9.849 1.00 67.12 306 ALA A C 1
ATOM 2389 O O . ALA A 1 306 ? 28.011 -1.752 9.162 1.00 67.12 306 ALA A O 1
ATOM 2390 N N . ASN A 1 307 ? 28.924 -0.416 10.719 1.00 64.62 307 ASN A N 1
ATOM 2391 C CA . ASN A 1 307 ? 30.194 -1.131 10.853 1.00 64.62 307 ASN A CA 1
ATOM 2392 C C . ASN A 1 307 ? 30.157 -2.180 11.975 1.00 64.62 307 ASN A C 1
ATOM 2394 O O . ASN A 1 307 ? 30.877 -2.101 12.971 1.00 64.62 307 ASN A O 1
ATOM 2398 N N . ARG A 1 308 ? 29.334 -3.219 11.806 1.00 61.78 308 ARG A N 1
ATOM 2399 C CA . ARG A 1 308 ? 29.255 -4.327 12.769 1.00 61.78 308 ARG A CA 1
ATOM 2400 C C . ARG A 1 308 ? 30.530 -5.183 12.743 1.00 61.78 308 ARG A C 1
ATOM 2402 O O . ARG A 1 308 ? 30.718 -5.993 11.838 1.00 61.78 308 ARG A O 1
ATOM 2409 N N . GLN A 1 309 ? 31.368 -5.068 13.771 1.00 58.03 309 GLN A N 1
ATOM 2410 C CA . GLN A 1 309 ? 32.458 -6.019 14.021 1.00 58.03 309 GLN A CA 1
ATOM 2411 C C . GLN A 1 309 ? 31.877 -7.372 14.488 1.00 58.03 309 GLN A C 1
ATOM 2413 O O . GLN A 1 309 ? 31.027 -7.392 15.387 1.00 58.03 309 GLN A O 1
ATOM 2418 N N . PRO A 1 310 ? 32.303 -8.516 13.922 1.00 58.47 310 PRO A N 1
ATOM 2419 C CA . PRO A 1 310 ? 31.908 -9.833 14.417 1.00 58.47 310 PRO A CA 1
ATOM 2420 C C . PRO A 1 310 ? 32.329 -10.023 15.885 1.00 58.47 310 PRO A C 1
ATOM 2422 O O . PRO A 1 310 ? 33.485 -9.808 16.231 1.00 58.47 310 PRO A O 1
ATOM 2425 N N . GLY A 1 311 ? 31.405 -10.453 16.750 1.00 59.38 311 GLY A N 1
ATOM 2426 C CA . GLY A 1 311 ? 31.694 -10.849 18.138 1.00 59.38 311 GLY A CA 1
ATOM 2427 C C . GLY A 1 311 ? 31.535 -9.764 19.211 1.00 59.38 311 GLY A C 1
ATOM 2428 O O . GLY A 1 311 ? 31.371 -10.112 20.377 1.00 59.38 311 GLY A O 1
ATOM 2429 N N . ALA A 1 312 ? 31.502 -8.476 18.857 1.00 60.38 312 ALA A N 1
ATOM 2430 C CA . ALA A 1 312 ? 31.141 -7.420 19.805 1.00 60.38 312 ALA A CA 1
ATOM 2431 C C . ALA A 1 312 ? 29.611 -7.291 19.903 1.00 60.38 312 ALA A C 1
ATOM 2433 O O . ALA A 1 312 ? 28.924 -7.302 18.881 1.00 60.38 312 ALA A O 1
ATOM 2434 N N . THR A 1 313 ? 29.061 -7.147 21.113 1.00 57.69 313 THR A N 1
ATOM 2435 C CA . THR A 1 313 ? 27.683 -6.671 21.311 1.00 57.69 313 THR A CA 1
ATOM 2436 C C . THR A 1 313 ? 27.702 -5.151 21.188 1.00 57.69 313 THR A C 1
ATOM 2438 O O . THR A 1 313 ? 28.142 -4.488 22.132 1.00 57.69 313 THR A O 1
ATOM 2441 N N . PRO A 1 314 ? 27.305 -4.566 20.047 1.00 61.28 314 PRO A N 1
ATOM 2442 C CA . PRO A 1 314 ? 27.325 -3.123 19.937 1.00 61.28 314 PRO A CA 1
ATOM 2443 C C . PRO A 1 314 ? 26.260 -2.543 20.874 1.00 61.28 314 PRO A C 1
ATOM 2445 O O . PRO A 1 314 ? 25.216 -3.158 21.104 1.00 61.28 314 PRO A O 1
ATOM 2448 N N . PHE A 1 315 ? 26.498 -1.339 21.394 1.00 69.56 315 PHE A N 1
ATOM 2449 C CA . PHE A 1 315 ? 25.477 -0.612 22.154 1.00 69.56 315 PHE A CA 1
ATOM 2450 C C . PHE A 1 315 ? 24.208 -0.363 21.315 1.00 69.56 315 PHE A C 1
ATOM 2452 O O . PHE A 1 315 ? 23.125 -0.182 21.878 1.00 69.56 315 PHE A O 1
ATOM 2459 N N . ILE A 1 316 ? 24.350 -0.382 19.980 1.00 75.06 316 ILE A N 1
ATOM 2460 C CA . ILE A 1 316 ? 23.316 -0.110 18.979 1.00 75.06 316 ILE A CA 1
ATOM 2461 C C . ILE A 1 316 ? 23.420 -1.099 17.810 1.00 75.06 316 ILE A C 1
ATOM 2463 O O . ILE A 1 316 ? 24.516 -1.407 17.352 1.00 75.06 316 ILE A O 1
ATOM 2467 N N . ALA A 1 317 ? 22.290 -1.549 17.264 1.00 83.19 317 ALA A N 1
ATOM 2468 C CA . ALA A 1 317 ? 22.266 -2.386 16.062 1.00 83.19 317 ALA A CA 1
ATOM 2469 C C . ALA A 1 317 ? 21.172 -1.955 15.078 1.00 83.19 317 ALA A C 1
ATOM 2471 O O . ALA A 1 317 ? 20.064 -1.605 15.487 1.00 83.19 317 ALA A O 1
ATOM 2472 N N . ALA A 1 318 ? 21.463 -2.020 13.775 1.00 87.81 318 ALA A N 1
ATOM 2473 C CA . ALA A 1 318 ? 20.446 -1.885 12.735 1.00 87.81 318 ALA A CA 1
ATOM 2474 C C . ALA A 1 318 ? 19.429 -3.038 12.821 1.00 87.81 318 ALA A C 1
ATOM 2476 O O . ALA A 1 318 ? 19.797 -4.192 13.054 1.00 87.81 318 ALA A O 1
ATOM 2477 N N . VAL A 1 319 ? 18.150 -2.727 12.613 1.00 91.62 319 VAL A N 1
ATOM 2478 C CA . VAL A 1 319 ? 17.041 -3.683 12.714 1.00 91.62 319 VAL A CA 1
ATOM 2479 C C . VAL A 1 319 ? 16.364 -3.845 11.358 1.00 91.62 319 VAL A C 1
ATOM 2481 O O . VAL A 1 319 ? 15.931 -2.868 10.746 1.00 91.62 319 VAL A O 1
ATOM 2484 N N . ASP A 1 320 ? 16.228 -5.089 10.895 1.00 92.25 320 ASP A N 1
ATOM 2485 C CA . ASP A 1 320 ? 15.483 -5.384 9.671 1.00 92.25 320 ASP A CA 1
ATOM 2486 C C . ASP A 1 320 ? 13.976 -5.141 9.869 1.00 92.25 320 ASP A C 1
ATOM 2488 O O . ASP A 1 320 ? 13.386 -5.499 10.888 1.00 92.25 320 ASP A O 1
ATOM 2492 N N . THR A 1 321 ? 13.349 -4.538 8.863 1.00 93.19 321 THR A N 1
ATOM 2493 C CA . THR A 1 321 ? 11.912 -4.214 8.786 1.00 93.19 321 THR A CA 1
ATOM 2494 C C . THR A 1 321 ? 11.213 -4.951 7.632 1.00 93.19 321 THR A C 1
ATOM 2496 O O . THR A 1 321 ? 10.059 -4.679 7.273 1.00 93.19 321 THR A O 1
ATOM 2499 N N . GLY A 1 322 ? 11.916 -5.911 7.026 1.00 87.69 322 GLY A N 1
ATOM 2500 C CA . GLY A 1 322 ? 11.389 -6.896 6.100 1.00 87.69 322 GLY A CA 1
ATOM 2501 C C . GLY A 1 322 ? 10.859 -6.298 4.797 1.00 87.69 322 GLY A C 1
ATOM 2502 O O . GLY A 1 322 ? 11.530 -5.579 4.056 1.00 87.69 322 GLY A O 1
ATOM 2503 N N . LYS A 1 323 ? 9.614 -6.641 4.456 1.00 89.75 323 LYS A N 1
ATOM 2504 C CA . LYS A 1 323 ? 8.946 -6.225 3.214 1.00 89.75 323 LYS A CA 1
ATOM 2505 C C . LYS A 1 323 ? 8.534 -4.752 3.220 1.00 89.75 323 LYS A C 1
ATOM 2507 O O . LYS A 1 323 ? 8.272 -4.215 2.141 1.00 89.75 323 LYS A O 1
ATOM 2512 N N . ARG A 1 324 ? 8.486 -4.091 4.383 1.00 92.44 324 ARG A N 1
ATOM 2513 C CA . ARG A 1 324 ? 8.294 -2.639 4.493 1.00 92.44 324 ARG A CA 1
ATOM 2514 C C . ARG A 1 324 ? 9.576 -1.997 5.018 1.00 92.44 324 ARG A C 1
ATOM 2516 O O . ARG A 1 324 ? 9.651 -1.601 6.172 1.00 92.44 324 ARG A O 1
ATOM 2523 N N . ARG A 1 325 ? 10.558 -1.878 4.121 1.00 91.25 325 ARG A N 1
ATOM 2524 C CA . ARG A 1 325 ? 11.868 -1.282 4.406 1.00 91.25 325 ARG A CA 1
ATOM 2525 C C . ARG A 1 325 ? 11.717 0.124 4.995 1.00 91.25 325 ARG A C 1
ATOM 2527 O O . ARG A 1 325 ? 11.198 1.007 4.306 1.00 91.25 325 ARG A O 1
ATOM 2534 N N . ARG A 1 326 ? 12.202 0.285 6.223 1.00 92.94 326 ARG A N 1
ATOM 2535 C CA . ARG A 1 326 ? 12.442 1.522 6.979 1.00 92.94 326 ARG A CA 1
ATOM 2536 C C . ARG A 1 326 ? 13.847 1.447 7.571 1.00 92.94 326 ARG A C 1
ATOM 2538 O O . ARG A 1 326 ? 14.330 0.346 7.838 1.00 92.94 326 ARG A O 1
ATOM 2545 N N . CYS A 1 327 ? 14.480 2.592 7.792 1.00 90.69 327 CYS A N 1
ATOM 2546 C CA . CYS A 1 327 ? 15.690 2.633 8.605 1.00 90.69 327 CYS A CA 1
ATOM 2547 C C . CYS A 1 327 ? 15.264 2.482 10.069 1.00 90.69 327 CYS A C 1
ATOM 2549 O O . CYS A 1 327 ? 14.389 3.215 10.533 1.00 90.69 327 CYS A O 1
ATOM 2551 N N . ALA A 1 328 ? 15.813 1.493 10.766 1.00 92.69 328 ALA A N 1
ATOM 2552 C CA . ALA A 1 328 ? 15.476 1.229 12.154 1.00 92.69 328 ALA A CA 1
ATOM 2553 C C . ALA A 1 328 ? 16.713 0.780 12.928 1.00 92.69 328 ALA A C 1
ATOM 2555 O O . ALA A 1 328 ? 17.558 0.057 12.397 1.00 92.69 328 ALA A O 1
ATOM 2556 N N . TRP A 1 329 ? 16.789 1.194 14.188 1.00 91.56 329 TRP A N 1
ATOM 2557 C CA . TRP A 1 329 ? 17.900 0.898 15.085 1.00 91.56 329 TRP A CA 1
ATOM 2558 C C . TRP A 1 329 ? 17.371 0.524 16.458 1.00 91.56 329 TRP A C 1
ATOM 2560 O O . TRP A 1 329 ? 16.381 1.089 16.919 1.00 91.56 329 TRP A O 1
ATOM 2570 N N . THR A 1 330 ? 18.046 -0.404 17.125 1.00 91.62 330 THR A N 1
ATOM 2571 C CA . THR A 1 330 ? 17.761 -0.768 18.511 1.00 91.62 330 THR A CA 1
ATOM 2572 C C . THR A 1 330 ? 18.929 -0.414 19.416 1.00 91.62 330 THR A C 1
ATOM 2574 O O . THR A 1 330 ? 20.080 -0.498 18.992 1.00 91.62 330 THR A O 1
ATOM 2577 N N . PHE A 1 331 ? 18.629 0.008 20.642 1.00 87.44 331 PHE A N 1
ATOM 2578 C CA . PHE A 1 331 ? 19.595 0.429 21.657 1.00 87.44 331 PHE A CA 1
ATOM 2579 C C . PHE A 1 331 ? 19.015 0.226 23.066 1.00 87.44 331 PHE A C 1
ATOM 2581 O O . PHE A 1 331 ? 17.913 -0.306 23.229 1.00 87.44 331 PHE A O 1
ATOM 2588 N N . GLY A 1 332 ? 19.783 0.574 24.104 1.00 83.25 332 GLY A N 1
ATOM 2589 C CA . GLY A 1 332 ? 19.371 0.351 25.497 1.00 83.25 332 GLY A CA 1
ATOM 2590 C C . GLY A 1 332 ? 19.210 -1.138 25.823 1.00 83.25 332 GLY A C 1
ATOM 2591 O O . GLY A 1 332 ? 18.225 -1.537 26.437 1.00 83.25 332 GLY A O 1
ATOM 2592 N N . GLY A 1 333 ? 20.130 -1.975 25.328 1.00 82.44 333 GLY A N 1
ATOM 2593 C CA . GLY A 1 333 ? 20.087 -3.430 25.520 1.00 82.44 333 GLY A CA 1
ATOM 2594 C C . GLY A 1 333 ? 19.001 -4.153 24.713 1.00 82.44 333 GLY A C 1
ATOM 2595 O O . GLY A 1 333 ? 18.654 -5.279 25.048 1.00 82.44 333 GLY A O 1
ATOM 2596 N N . GLY A 1 334 ? 18.444 -3.519 23.675 1.00 83.94 334 GLY A N 1
ATOM 2597 C CA . GLY A 1 334 ? 17.376 -4.092 22.846 1.00 83.94 334 GLY A CA 1
ATOM 2598 C C . GLY A 1 334 ? 15.960 -3.689 23.272 1.00 83.94 334 GLY A C 1
ATOM 2599 O O . GLY A 1 334 ? 14.996 -4.003 22.576 1.00 83.94 334 GLY A O 1
ATOM 2600 N N . GLY A 1 335 ? 15.823 -2.979 24.398 1.00 88.00 335 GLY A N 1
ATOM 2601 C CA . GLY A 1 335 ? 14.527 -2.556 24.930 1.00 88.00 335 GLY A CA 1
ATOM 2602 C C . GLY A 1 335 ? 13.896 -1.378 24.186 1.00 88.00 335 GLY A C 1
ATOM 2603 O O . GLY A 1 335 ? 12.690 -1.161 24.318 1.00 88.00 335 GLY A O 1
ATOM 2604 N N . GLN A 1 336 ? 14.683 -0.627 23.408 1.00 92.69 336 GLN A N 1
ATOM 2605 C CA . GLN A 1 336 ? 14.213 0.517 22.630 1.00 92.69 336 GLN A CA 1
ATOM 2606 C C . GLN A 1 336 ? 14.517 0.320 21.147 1.00 92.69 336 GLN A C 1
ATOM 2608 O O . GLN A 1 336 ? 15.614 -0.107 20.780 1.00 92.69 336 GLN A O 1
ATOM 2613 N N . THR A 1 337 ? 13.550 0.652 20.296 1.00 95.31 337 THR A N 1
ATOM 2614 C CA . THR A 1 337 ? 13.689 0.616 18.839 1.00 95.31 337 THR A CA 1
ATOM 2615 C C . THR A 1 337 ? 13.224 1.935 18.248 1.00 95.31 337 THR A C 1
ATOM 2617 O O . THR A 1 337 ? 12.053 2.296 18.361 1.00 95.31 337 THR A O 1
ATOM 2620 N N . LEU A 1 338 ? 14.132 2.639 17.581 1.00 94.12 338 LEU A N 1
ATOM 2621 C CA . LEU A 1 338 ? 13.813 3.811 16.783 1.00 94.12 338 LEU A CA 1
ATOM 2622 C C . LEU A 1 338 ? 13.543 3.396 15.342 1.00 94.12 338 LEU A C 1
ATOM 2624 O O . LEU A 1 338 ? 14.324 2.662 14.739 1.00 94.12 338 LEU A O 1
ATOM 2628 N N . VAL A 1 339 ? 12.443 3.891 14.788 1.00 95.06 339 VAL A N 1
ATOM 2629 C CA . VAL A 1 339 ? 12.007 3.650 13.417 1.00 95.06 339 VAL A CA 1
ATOM 2630 C C . VAL A 1 339 ? 11.861 4.991 12.713 1.00 95.06 339 VAL A C 1
ATOM 2632 O O . VAL A 1 339 ? 11.036 5.830 13.084 1.00 95.06 339 VAL A O 1
ATOM 2635 N N . LEU A 1 340 ? 12.656 5.174 11.664 1.00 92.12 340 LEU A N 1
ATOM 2636 C CA . LEU A 1 340 ? 12.576 6.336 10.799 1.00 92.12 340 LEU A CA 1
ATOM 2637 C C . LEU A 1 340 ? 11.463 6.128 9.766 1.00 92.12 340 LEU A C 1
ATOM 2639 O O . LEU A 1 340 ? 11.551 5.302 8.852 1.00 92.12 340 LEU A O 1
ATOM 2643 N N . MET A 1 341 ? 10.388 6.876 9.961 1.00 93.12 341 MET A N 1
ATOM 2644 C CA . MET A 1 341 ? 9.180 6.873 9.157 1.00 93.12 341 MET A CA 1
ATOM 2645 C C . MET A 1 341 ? 9.435 7.542 7.814 1.00 93.12 341 MET A C 1
ATOM 2647 O O . MET A 1 341 ? 9.982 8.642 7.730 1.00 93.12 341 MET A O 1
ATOM 2651 N N . ARG A 1 342 ? 8.980 6.890 6.747 1.00 90.69 342 ARG A N 1
ATOM 2652 C CA . ARG A 1 342 ? 9.178 7.352 5.367 1.00 90.69 342 ARG A CA 1
ATOM 2653 C C . ARG A 1 342 ? 8.347 8.588 5.052 1.00 90.69 342 ARG A C 1
ATOM 2655 O O . ARG A 1 342 ? 8.791 9.492 4.348 1.00 90.69 342 ARG A O 1
ATOM 2662 N N . ASP A 1 343 ? 7.136 8.625 5.583 1.00 91.00 343 ASP A N 1
ATOM 2663 C CA . ASP A 1 343 ? 6.277 9.795 5.589 1.00 91.00 343 ASP A CA 1
ATOM 2664 C C . ASP A 1 343 ? 5.517 9.857 6.917 1.00 91.00 343 ASP A C 1
ATOM 2666 O O . ASP A 1 343 ? 5.388 8.860 7.625 1.00 91.00 343 ASP A O 1
ATOM 2670 N N . GLY A 1 344 ? 5.044 11.046 7.277 1.00 88.62 344 GLY A N 1
ATOM 2671 C CA . GLY A 1 344 ? 4.453 11.283 8.593 1.00 88.62 344 GLY A CA 1
ATOM 2672 C C . GLY A 1 344 ? 3.023 10.784 8.730 1.00 88.62 344 GLY A C 1
ATOM 2673 O O . GLY A 1 344 ? 2.518 10.754 9.845 1.00 88.62 344 GLY A O 1
ATOM 2674 N N . PHE A 1 345 ? 2.374 10.401 7.630 1.00 92.94 345 PHE A N 1
ATOM 2675 C CA . PHE A 1 345 ? 0.951 10.110 7.595 1.00 92.94 345 PHE A CA 1
ATOM 2676 C C . PHE A 1 345 ? 0.685 8.642 7.259 1.00 92.94 345 PHE A C 1
ATOM 2678 O O . PHE A 1 345 ? 0.352 7.851 8.142 1.00 92.94 345 PHE A O 1
ATOM 2685 N N . THR A 1 346 ? 0.863 8.248 5.999 1.00 95.44 346 THR A N 1
ATOM 2686 C CA . THR A 1 346 ? 0.505 6.909 5.525 1.00 95.44 346 THR A CA 1
ATOM 2687 C C . THR A 1 346 ? 1.424 5.825 6.078 1.00 95.44 346 THR A C 1
ATOM 2689 O O . THR A 1 346 ? 0.930 4.765 6.460 1.00 95.44 346 THR A O 1
ATOM 2692 N N . ASP A 1 347 ? 2.737 6.067 6.184 1.00 95.75 347 ASP A N 1
ATOM 2693 C CA . ASP A 1 347 ? 3.669 5.104 6.786 1.00 95.75 347 ASP A CA 1
ATOM 2694 C C . ASP A 1 347 ? 3.426 4.931 8.290 1.00 95.75 347 ASP A C 1
ATOM 2696 O O . ASP A 1 347 ? 3.465 3.805 8.787 1.00 95.75 347 ASP A O 1
ATOM 2700 N N . THR A 1 348 ? 3.079 6.009 9.002 1.00 95.56 348 THR A N 1
ATOM 2701 C CA . THR A 1 348 ? 2.677 5.954 10.418 1.00 95.56 348 THR A CA 1
ATOM 2702 C C . THR A 1 348 ? 1.394 5.152 10.603 1.00 95.56 348 THR A C 1
ATOM 2704 O O . THR A 1 348 ? 1.357 4.238 11.427 1.00 95.56 348 THR A O 1
ATOM 2707 N N . ILE A 1 349 ? 0.358 5.421 9.799 1.00 96.44 349 ILE A N 1
ATOM 2708 C CA . ILE A 1 349 ? -0.890 4.646 9.826 1.00 96.44 349 ILE A CA 1
ATOM 2709 C C . ILE A 1 349 ? -0.607 3.170 9.545 1.00 96.44 349 ILE A C 1
ATOM 2711 O O . ILE A 1 349 ? -1.133 2.307 10.248 1.00 96.44 349 ILE A O 1
ATOM 2715 N N . ASP A 1 350 ? 0.229 2.859 8.551 1.00 97.50 350 ASP A N 1
ATOM 2716 C CA . ASP A 1 350 ? 0.600 1.483 8.227 1.00 97.50 350 ASP A CA 1
ATOM 2717 C C . ASP A 1 350 ? 1.331 0.802 9.385 1.00 97.50 350 ASP A C 1
ATOM 2719 O O . ASP A 1 350 ? 0.983 -0.326 9.735 1.00 97.50 350 ASP A O 1
ATOM 2723 N N . PHE A 1 351 ? 2.309 1.469 10.000 1.00 98.31 351 PHE A N 1
ATOM 2724 C CA . PHE A 1 351 ? 3.050 0.922 11.133 1.00 98.31 351 PHE A CA 1
ATOM 2725 C C . PHE A 1 351 ? 2.119 0.621 12.311 1.00 98.31 351 PHE A C 1
ATOM 2727 O O . PHE A 1 351 ? 2.066 -0.516 12.778 1.00 98.31 351 PHE A O 1
ATOM 2734 N N . VAL A 1 352 ? 1.328 1.607 12.745 1.00 98.44 352 VAL A N 1
ATOM 2735 C CA . VAL A 1 352 ? 0.420 1.464 13.893 1.00 98.44 352 VAL A CA 1
ATOM 2736 C C . VAL A 1 352 ? -0.665 0.422 13.614 1.00 98.44 352 VAL A C 1
ATOM 2738 O O . VAL A 1 352 ? -1.003 -0.370 14.492 1.00 98.44 352 VAL A O 1
ATOM 2741 N N . SER A 1 353 ? -1.178 0.357 12.383 1.00 98.62 353 SER A N 1
ATOM 2742 C CA . SER A 1 353 ? -2.149 -0.667 11.982 1.00 98.62 353 SER A CA 1
ATOM 2743 C C . SER A 1 353 ? -1.551 -2.075 12.049 1.00 98.62 353 SER A C 1
ATOM 2745 O O . SER A 1 353 ? -2.189 -2.984 12.573 1.00 98.62 353 SER A O 1
ATOM 2747 N N . ASN A 1 354 ? -0.313 -2.270 11.577 1.00 98.75 354 ASN A N 1
ATOM 2748 C CA . ASN A 1 354 ? 0.377 -3.559 11.697 1.00 98.75 354 ASN A CA 1
ATOM 2749 C C . ASN A 1 354 ? 0.673 -3.916 13.159 1.00 98.75 354 ASN A C 1
ATOM 2751 O O . ASN A 1 354 ? 0.530 -5.077 13.535 1.00 98.75 354 ASN A O 1
ATOM 2755 N N . LEU A 1 355 ? 1.020 -2.933 13.994 1.00 98.75 355 LEU A N 1
ATOM 2756 C CA . LEU A 1 355 ? 1.202 -3.147 15.428 1.00 98.75 355 LEU A CA 1
ATOM 2757 C C . LEU A 1 355 ? -0.108 -3.579 16.105 1.00 98.75 355 LEU A C 1
ATOM 2759 O O . LEU A 1 355 ? -0.096 -4.487 16.928 1.00 98.75 355 LEU A O 1
ATOM 2763 N N . CYS A 1 356 ? -1.252 -3.007 15.713 1.00 98.81 356 CYS A N 1
ATOM 2764 C CA . CYS A 1 356 ? -2.560 -3.449 16.205 1.00 98.81 356 CYS A CA 1
ATOM 2765 C C . CYS A 1 356 ? -2.844 -4.915 15.845 1.00 98.81 356 CYS A C 1
ATOM 2767 O O . CYS A 1 356 ? -3.289 -5.663 16.716 1.00 98.81 356 CYS A O 1
ATOM 2769 N N . ILE A 1 357 ? -2.558 -5.335 14.602 1.00 98.81 357 ILE A N 1
ATOM 2770 C CA . ILE A 1 357 ? -2.679 -6.744 14.184 1.00 98.81 357 ILE A CA 1
ATOM 2771 C C . ILE A 1 357 ? -1.823 -7.626 15.093 1.00 98.81 357 ILE A C 1
ATOM 2773 O O . ILE A 1 357 ? -2.342 -8.568 15.692 1.00 98.81 357 ILE A O 1
ATOM 2777 N N . PHE A 1 358 ? -0.538 -7.285 15.241 1.00 98.81 358 PHE A N 1
ATOM 2778 C CA . PHE A 1 358 ? 0.385 -8.041 16.080 1.00 98.81 358 PHE A CA 1
ATOM 2779 C C . PHE A 1 358 ? -0.141 -8.162 17.514 1.00 98.81 358 PHE A C 1
ATOM 2781 O O . PHE A 1 358 ? -0.232 -9.272 18.030 1.00 98.81 358 PHE A O 1
ATOM 2788 N N . CYS A 1 359 ? -0.573 -7.060 18.135 1.00 98.75 359 CYS A N 1
ATOM 2789 C CA . CYS A 1 359 ? -1.041 -7.089 19.517 1.00 98.75 359 CYS A CA 1
ATOM 2790 C C . CYS A 1 359 ? -2.296 -7.953 19.713 1.00 98.75 359 CYS A C 1
ATOM 2792 O O . CYS A 1 359 ? -2.437 -8.643 20.725 1.00 98.75 359 CYS A O 1
ATOM 2794 N N . ILE A 1 360 ? -3.224 -7.920 18.753 1.00 98.75 360 ILE A N 1
ATOM 2795 C CA . ILE A 1 360 ? -4.438 -8.742 18.794 1.00 98.75 360 ILE A CA 1
ATOM 2796 C C . ILE A 1 360 ? -4.074 -10.228 18.701 1.00 98.75 360 ILE A C 1
ATOM 2798 O O . ILE A 1 360 ? -4.577 -11.023 19.496 1.00 98.75 360 ILE A O 1
ATOM 2802 N N . GLU A 1 361 ? -3.206 -10.603 17.762 1.00 98.62 361 GLU A N 1
ATOM 2803 C CA . GLU A 1 361 ? -2.832 -12.004 17.548 1.00 98.62 361 GLU A CA 1
ATOM 2804 C C . GLU A 1 361 ? -1.923 -12.543 18.655 1.00 98.62 361 GLU A C 1
ATOM 2806 O O . GLU A 1 361 ? -2.172 -13.631 19.172 1.00 98.62 361 GLU A O 1
ATOM 2811 N N . ALA A 1 362 ? -0.950 -11.761 19.121 1.00 98.62 362 ALA A N 1
ATOM 2812 C CA . ALA A 1 362 ? -0.077 -12.132 20.232 1.00 98.62 362 ALA A CA 1
ATOM 2813 C C . ALA A 1 362 ? -0.875 -12.381 21.528 1.00 98.62 362 ALA A C 1
ATOM 2815 O O . ALA A 1 362 ? -0.649 -13.372 22.228 1.00 98.62 362 ALA A O 1
ATOM 2816 N N . LYS A 1 363 ? -1.923 -11.584 21.784 1.00 98.25 363 LYS A N 1
ATOM 2817 C CA . LYS A 1 363 ? -2.860 -11.833 22.889 1.00 98.25 363 LYS A CA 1
ATOM 2818 C C . LYS A 1 363 ? -3.616 -13.157 22.746 1.00 98.25 363 LYS A C 1
ATOM 2820 O O . LYS A 1 363 ? -3.841 -13.829 23.754 1.00 98.25 363 LYS A O 1
ATOM 2825 N N . LYS A 1 364 ? -4.019 -13.551 21.533 1.00 98.19 364 LYS A N 1
ATOM 2826 C CA . LYS A 1 364 ? -4.674 -14.852 21.297 1.00 98.19 364 LYS A CA 1
ATOM 2827 C C . LYS A 1 364 ? -3.705 -16.010 21.509 1.00 98.19 364 LYS A C 1
ATOM 2829 O O . LYS A 1 364 ? -4.074 -16.967 22.185 1.00 98.19 364 LYS A O 1
ATOM 2834 N N . LEU A 1 365 ? -2.478 -15.896 20.996 1.00 98.25 365 LEU A N 1
ATOM 2835 C CA . LEU A 1 365 ? -1.419 -16.888 21.194 1.00 98.25 365 LEU A CA 1
ATOM 2836 C C . LEU A 1 365 ? -1.119 -17.081 22.679 1.00 98.25 365 LEU A C 1
ATOM 2838 O O . LEU A 1 365 ? -1.133 -18.205 23.173 1.00 98.25 365 LEU A O 1
ATOM 2842 N N . ARG A 1 366 ? -0.963 -15.988 23.430 1.00 96.88 366 ARG A N 1
ATOM 2843 C CA . ARG A 1 366 ? -0.787 -16.066 24.882 1.00 96.88 366 ARG A CA 1
ATOM 2844 C C . ARG A 1 366 ? -1.994 -16.692 25.575 1.00 96.88 366 ARG A C 1
ATOM 2846 O O . ARG A 1 366 ? -1.804 -17.517 26.459 1.00 96.88 366 ARG A O 1
ATOM 2853 N N . ALA A 1 367 ? -3.220 -16.352 25.175 1.00 96.00 367 ALA A N 1
ATOM 2854 C CA . ALA A 1 367 ? -4.421 -16.955 25.753 1.00 96.00 367 ALA A CA 1
ATOM 2855 C C . ALA A 1 367 ? -4.512 -18.473 25.500 1.00 96.00 367 ALA A C 1
ATOM 2857 O O . ALA A 1 367 ? -5.069 -19.179 26.336 1.00 96.00 367 ALA A O 1
ATOM 2858 N N . ARG A 1 368 ? -3.967 -18.982 24.381 1.00 95.75 368 ARG A N 1
ATOM 2859 C CA . ARG A 1 368 ? -3.789 -20.428 24.152 1.00 95.75 368 ARG A CA 1
ATOM 2860 C C . ARG A 1 368 ? -2.748 -21.003 25.099 1.00 95.75 368 ARG A C 1
ATOM 2862 O O . ARG A 1 368 ? -3.057 -21.898 25.870 1.00 95.75 368 ARG A O 1
ATOM 2869 N N . LEU A 1 369 ? -1.546 -20.433 25.105 1.00 96.62 369 LEU A N 1
ATOM 2870 C CA . LEU A 1 369 ? -0.422 -20.907 25.916 1.00 96.62 369 LEU A CA 1
ATOM 2871 C C . LEU A 1 369 ? -0.729 -20.914 27.423 1.00 96.62 369 LEU A C 1
ATOM 2873 O O . LEU A 1 369 ? -0.307 -21.818 28.134 1.00 96.62 369 LEU A O 1
ATOM 2877 N N . GLN A 1 370 ? -1.525 -19.962 27.911 1.00 93.69 370 GLN A N 1
ATOM 2878 C CA . GLN A 1 370 ? -1.975 -19.898 29.307 1.00 93.69 370 GLN A CA 1
ATOM 2879 C C . GLN A 1 370 ? -2.924 -21.037 29.723 1.00 93.69 370 GLN A C 1
ATOM 2881 O O . GLN A 1 370 ? -3.255 -21.133 30.902 1.00 93.69 370 GLN A O 1
ATOM 2886 N N . GLN A 1 371 ? -3.363 -21.896 28.797 1.00 93.50 371 GLN A N 1
ATOM 2887 C CA . GLN A 1 371 ? -4.095 -23.124 29.127 1.00 93.50 371 GLN A CA 1
ATOM 2888 C C . GLN A 1 371 ? -3.179 -24.208 29.718 1.00 93.50 371 GLN A C 1
ATOM 2890 O O . GLN A 1 371 ? -3.672 -25.108 30.395 1.00 93.50 371 GLN A O 1
ATOM 2895 N N . LEU A 1 372 ? -1.860 -24.121 29.499 1.00 92.12 372 LEU A N 1
ATOM 2896 C CA . LEU A 1 372 ? -0.882 -25.002 30.135 1.00 92.12 372 LEU A CA 1
ATOM 2897 C C . LEU A 1 372 ? -0.661 -24.580 31.592 1.00 92.12 372 LEU A C 1
ATOM 2899 O O . LEU A 1 372 ? -0.132 -23.499 31.862 1.00 92.12 372 LEU A O 1
ATOM 2903 N N . VAL A 1 373 ? -1.073 -25.445 32.522 1.00 86.19 373 VAL A N 1
ATOM 2904 C CA . VAL A 1 373 ? -1.031 -25.175 33.968 1.00 86.19 373 VAL A CA 1
ATOM 2905 C C . VAL A 1 373 ? 0.279 -25.649 34.604 1.00 86.19 373 VAL A C 1
ATOM 2907 O O . VAL A 1 373 ? 0.905 -24.886 35.334 1.00 86.19 373 VAL A O 1
ATOM 2910 N N . SER A 1 374 ? 0.705 -26.890 34.345 1.00 88.06 374 SER A N 1
ATOM 2911 C CA . SER A 1 374 ? 1.969 -27.441 34.849 1.00 88.06 374 SER A CA 1
ATOM 2912 C C . SER A 1 374 ? 2.479 -28.562 33.924 1.00 88.06 374 SER A C 1
ATOM 2914 O O . SER A 1 374 ? 1.754 -29.542 33.740 1.00 88.06 374 SER A O 1
ATOM 2916 N N . PRO A 1 375 ? 3.689 -28.441 33.343 1.00 90.00 375 PRO A N 1
ATOM 2917 C CA . PRO A 1 375 ? 4.524 -27.236 33.325 1.00 90.00 375 PRO A CA 1
ATOM 2918 C C . PRO A 1 375 ? 3.815 -26.071 32.621 1.00 90.00 375 PRO A C 1
ATOM 2920 O O . PRO A 1 375 ? 2.999 -26.261 31.719 1.00 90.00 375 PRO A O 1
ATOM 2923 N N . SER A 1 376 ? 4.112 -24.849 33.052 1.00 93.00 376 SER A N 1
ATOM 2924 C CA . SER A 1 376 ? 3.602 -23.652 32.384 1.00 93.00 376 SER A CA 1
ATOM 2925 C C . SER A 1 376 ? 4.206 -23.521 30.983 1.00 93.00 376 SER A C 1
ATOM 2927 O O . SER A 1 376 ? 5.329 -23.963 30.733 1.00 93.00 376 SER A O 1
ATOM 2929 N N . ALA A 1 377 ? 3.511 -22.841 30.067 1.00 93.12 377 ALA A N 1
ATOM 2930 C CA . ALA A 1 377 ? 4.050 -22.586 28.728 1.00 93.12 377 ALA A CA 1
ATOM 2931 C C . ALA A 1 377 ? 5.433 -21.910 28.751 1.00 93.12 377 ALA A C 1
ATOM 2933 O O . ALA A 1 377 ? 6.282 -22.218 27.920 1.00 93.12 377 ALA A O 1
ATOM 2934 N N . ALA A 1 378 ? 5.679 -21.014 29.714 1.00 91.88 378 ALA A N 1
ATOM 2935 C CA . ALA A 1 378 ? 6.975 -20.362 29.873 1.00 91.88 378 ALA A CA 1
ATOM 2936 C C . ALA A 1 378 ? 8.084 -21.362 30.234 1.00 91.88 378 ALA A C 1
ATOM 2938 O O . ALA A 1 378 ? 9.181 -21.266 29.696 1.00 91.88 378 ALA A O 1
ATOM 2939 N N . GLU A 1 379 ? 7.804 -22.332 31.109 1.00 93.38 379 GLU A N 1
ATOM 2940 C CA . GLU A 1 379 ? 8.759 -23.384 31.476 1.00 93.38 379 GLU A CA 1
ATOM 2941 C C . GLU A 1 379 ? 9.026 -24.335 30.311 1.00 93.38 379 GLU A C 1
ATOM 2943 O O . GLU A 1 379 ? 10.189 -24.611 30.025 1.00 93.38 379 GLU A O 1
ATOM 2948 N N . VAL A 1 380 ? 7.976 -24.780 29.609 1.00 94.38 380 VAL A N 1
ATOM 2949 C CA . VAL A 1 380 ? 8.103 -25.644 28.422 1.00 94.38 380 VAL A CA 1
ATOM 2950 C C . VAL A 1 380 ? 8.987 -24.976 27.372 1.00 94.38 380 VAL A C 1
ATOM 2952 O O . VAL A 1 380 ? 9.977 -25.557 26.932 1.00 94.38 380 VAL A O 1
ATOM 2955 N N . LEU A 1 381 ? 8.675 -23.727 27.017 1.00 95.19 381 LEU A N 1
ATOM 2956 C CA . LEU A 1 381 ? 9.407 -22.987 25.991 1.00 95.19 381 LEU A CA 1
ATOM 2957 C C . LEU A 1 381 ? 10.835 -22.643 26.435 1.00 95.19 381 LEU A C 1
ATOM 2959 O O . LEU A 1 381 ? 11.765 -22.793 25.650 1.00 95.19 381 LEU A O 1
ATOM 2963 N N . ARG A 1 382 ? 11.045 -22.239 27.696 1.00 92.81 382 ARG A N 1
ATOM 2964 C CA . ARG A 1 382 ? 12.390 -21.965 28.229 1.00 92.81 382 ARG A CA 1
ATOM 2965 C C . ARG A 1 382 ? 13.268 -23.214 28.201 1.00 92.81 382 ARG A C 1
ATOM 2967 O O . ARG A 1 382 ? 14.423 -23.125 27.803 1.00 92.81 382 ARG A O 1
ATOM 2974 N N . ASN A 1 383 ? 12.732 -24.359 28.621 1.00 91.06 383 ASN A N 1
ATOM 2975 C CA . ASN A 1 383 ? 13.469 -25.621 28.614 1.00 91.06 383 ASN A CA 1
ATOM 2976 C C . ASN A 1 383 ? 13.776 -26.072 27.178 1.00 91.06 383 ASN A C 1
ATOM 2978 O O . ASN A 1 383 ? 14.863 -26.575 26.924 1.00 91.06 383 ASN A O 1
ATOM 2982 N N . ALA A 1 384 ? 12.856 -25.841 26.237 1.00 90.50 384 ALA A N 1
ATOM 2983 C CA . ALA A 1 384 ? 13.062 -26.156 24.827 1.00 90.50 384 ALA A CA 1
ATOM 2984 C C . ALA A 1 384 ? 14.147 -25.298 24.152 1.00 90.50 384 ALA A C 1
ATOM 2986 O O . ALA A 1 384 ? 14.795 -25.784 23.228 1.00 90.50 384 ALA A O 1
ATOM 2987 N N . LEU A 1 385 ? 14.327 -24.049 24.598 1.00 91.00 385 LEU A N 1
ATOM 2988 C CA . LEU A 1 385 ? 15.334 -23.106 24.090 1.00 91.00 385 LEU A CA 1
ATOM 2989 C C . LEU A 1 385 ? 16.702 -23.242 24.777 1.00 91.00 385 LEU A C 1
ATOM 2991 O O . LEU A 1 385 ? 17.678 -22.644 24.320 1.00 91.00 385 LEU A O 1
ATOM 2995 N N . ALA A 1 386 ? 16.790 -23.989 25.880 1.00 86.62 386 ALA A N 1
ATOM 2996 C CA . ALA A 1 386 ? 18.064 -24.268 26.526 1.00 86.62 386 ALA A CA 1
ATOM 2997 C C . ALA A 1 386 ? 18.957 -25.128 25.603 1.00 86.62 386 ALA A C 1
ATOM 2999 O O . ALA A 1 386 ? 18.431 -25.942 24.842 1.00 86.62 386 ALA A O 1
ATOM 3000 N N . PRO A 1 387 ? 20.296 -24.987 25.662 1.00 75.38 387 PRO A N 1
ATOM 3001 C CA . PRO A 1 387 ? 21.206 -25.840 24.900 1.00 75.38 387 PRO A CA 1
ATOM 3002 C C . PRO A 1 387 ? 20.929 -27.314 25.220 1.00 75.38 387 PRO A C 1
ATOM 3004 O O . PRO A 1 387 ? 21.097 -27.741 26.361 1.00 75.38 387 PRO A O 1
ATOM 3007 N N . ALA A 1 388 ? 20.453 -28.075 24.235 1.00 66.75 388 ALA A N 1
ATOM 3008 C CA . ALA A 1 388 ? 20.082 -29.468 24.438 1.00 66.75 388 ALA A CA 1
ATOM 3009 C C . ALA A 1 388 ? 21.309 -30.390 24.338 1.00 66.75 388 ALA A C 1
ATOM 3011 O O . ALA A 1 388 ? 22.123 -30.246 23.428 1.00 66.75 388 ALA A O 1
ATOM 3012 N N . GLU A 1 389 ? 21.390 -31.394 25.216 1.00 65.31 389 GLU A N 1
ATOM 3013 C CA . GLU A 1 389 ? 22.288 -32.558 25.070 1.00 65.31 389 GLU A CA 1
ATOM 3014 C C . GLU A 1 389 ? 21.681 -33.651 24.159 1.00 65.31 389 GLU A C 1
ATOM 3016 O O . GLU A 1 389 ? 22.259 -34.722 23.979 1.00 65.31 389 GLU A O 1
ATOM 3021 N N . ASN A 1 390 ? 20.490 -33.412 23.599 1.00 60.72 390 ASN A N 1
ATOM 3022 C CA . ASN A 1 390 ? 19.700 -34.428 22.907 1.00 60.72 390 ASN A CA 1
ATOM 3023 C C . ASN A 1 390 ? 20.285 -34.819 21.537 1.00 60.72 390 ASN A C 1
ATOM 3025 O O . ASN A 1 390 ? 20.704 -33.974 20.752 1.00 60.72 390 ASN A O 1
ATOM 3029 N N . ASN A 1 391 ? 20.177 -36.111 21.203 1.00 66.00 391 ASN A N 1
ATOM 3030 C CA . ASN A 1 391 ? 20.568 -36.689 19.905 1.00 66.00 391 ASN A CA 1
ATOM 3031 C C . ASN A 1 391 ? 19.614 -36.345 18.739 1.00 66.00 391 ASN A C 1
ATOM 3033 O O . ASN A 1 391 ? 19.839 -36.783 17.609 1.00 66.00 391 ASN A O 1
ATOM 3037 N N . LEU A 1 392 ? 18.514 -35.631 19.000 1.00 68.94 392 LEU A N 1
ATOM 3038 C CA . LEU A 1 392 ? 17.548 -35.242 17.972 1.00 68.94 392 LEU A CA 1
ATOM 3039 C C . LEU A 1 392 ? 18.108 -34.112 17.105 1.00 68.94 392 LEU A C 1
ATOM 3041 O O . LEU A 1 392 ? 18.847 -33.247 17.572 1.00 68.94 392 LEU A O 1
ATOM 3045 N N . SER A 1 393 ? 17.699 -34.076 15.836 1.00 78.94 393 SER A N 1
ATOM 3046 C CA . SER A 1 393 ? 17.912 -32.877 15.027 1.00 78.94 393 SER A CA 1
ATOM 3047 C C . SER A 1 393 ? 17.106 -31.709 15.610 1.00 78.94 393 SER A C 1
ATOM 3049 O O . SER A 1 393 ? 16.009 -31.908 16.138 1.00 78.94 393 SER A O 1
ATOM 3051 N N . ALA A 1 394 ? 17.615 -30.480 15.477 1.00 77.12 394 ALA A N 1
ATOM 3052 C CA . ALA A 1 394 ? 16.941 -29.277 15.980 1.00 77.12 394 ALA A CA 1
ATOM 3053 C C . ALA A 1 394 ? 15.485 -29.156 15.481 1.00 77.12 394 ALA A C 1
ATOM 3055 O O . ALA A 1 394 ? 14.596 -28.769 16.236 1.00 77.12 394 ALA A O 1
ATOM 3056 N N . HIS A 1 395 ? 15.225 -29.562 14.232 1.00 81.50 395 HIS A N 1
ATOM 3057 C CA . HIS A 1 395 ? 13.879 -29.577 13.659 1.00 81.50 395 HIS A CA 1
ATOM 3058 C C . HIS A 1 395 ? 12.962 -30.620 14.316 1.00 81.50 395 HIS A C 1
ATOM 3060 O O . HIS A 1 395 ? 11.816 -30.308 14.616 1.00 81.50 395 HIS A O 1
ATOM 3066 N N . ALA A 1 396 ? 13.448 -31.841 14.567 1.00 84.88 396 ALA A N 1
ATOM 3067 C CA . ALA A 1 396 ? 12.645 -32.877 15.220 1.00 84.88 396 ALA A CA 1
ATOM 3068 C C . ALA A 1 396 ? 12.284 -32.487 16.663 1.00 84.88 396 ALA A C 1
ATOM 3070 O O . ALA A 1 396 ? 11.131 -32.632 17.062 1.00 84.88 396 ALA A O 1
ATOM 3071 N N . HIS A 1 397 ? 13.242 -31.915 17.401 1.00 85.56 397 HIS A N 1
ATOM 3072 C CA . HIS A 1 397 ? 13.013 -31.365 18.743 1.00 85.56 397 HIS A CA 1
ATOM 3073 C C . HIS A 1 397 ? 11.968 -30.244 18.729 1.00 85.56 397 HIS A C 1
ATOM 3075 O O . HIS A 1 397 ? 11.045 -30.233 19.539 1.00 85.56 397 HIS A O 1
ATOM 3081 N N . MET A 1 398 ? 12.056 -29.325 17.763 1.00 86.44 398 MET A N 1
ATOM 3082 C CA . MET A 1 398 ? 11.059 -28.269 17.602 1.00 86.44 398 MET A CA 1
ATOM 3083 C C . MET A 1 398 ? 9.650 -28.832 17.366 1.00 86.44 398 MET A C 1
ATOM 3085 O O . MET A 1 398 ? 8.711 -28.369 18.010 1.00 86.44 398 MET A O 1
ATOM 3089 N N . GLN A 1 399 ? 9.496 -29.830 16.488 1.00 89.25 399 GLN A N 1
ATOM 3090 C CA . GLN A 1 399 ? 8.196 -30.462 16.218 1.00 89.25 399 GLN A CA 1
ATOM 3091 C C . GLN A 1 399 ? 7.609 -31.140 17.457 1.00 89.25 399 GLN A C 1
ATOM 3093 O O . GLN A 1 399 ? 6.421 -30.992 17.733 1.00 89.25 399 GLN A O 1
ATOM 3098 N N . GLU A 1 400 ? 8.436 -31.853 18.223 1.00 90.12 400 GLU A N 1
ATOM 3099 C CA . GLU A 1 400 ? 8.018 -32.500 19.468 1.00 90.12 400 GLU A CA 1
ATOM 3100 C C . GLU A 1 400 ? 7.488 -31.476 20.480 1.00 90.12 400 GLU A C 1
ATOM 3102 O O . GLU A 1 400 ? 6.397 -31.637 21.030 1.00 90.12 400 GLU A O 1
ATOM 3107 N N . VAL A 1 401 ? 8.221 -30.375 20.675 1.00 91.75 401 VAL A N 1
ATOM 3108 C CA . VAL A 1 401 ? 7.803 -29.303 21.584 1.00 91.75 401 VAL A CA 1
ATOM 3109 C C . VAL A 1 401 ? 6.521 -28.643 21.084 1.00 91.75 401 VAL A C 1
ATOM 3111 O O . VAL A 1 401 ? 5.598 -28.460 21.875 1.00 91.75 401 VAL A O 1
ATOM 3114 N N . LEU A 1 402 ? 6.421 -28.318 19.792 1.00 92.69 402 LEU A N 1
ATOM 3115 C CA . LEU A 1 402 ? 5.217 -27.720 19.208 1.00 92.69 402 LEU A CA 1
ATOM 3116 C C . LEU A 1 402 ? 3.983 -28.614 19.378 1.00 92.69 402 LEU A C 1
ATOM 3118 O O . LEU A 1 402 ? 2.920 -28.101 19.722 1.00 92.69 402 LEU A O 1
ATOM 3122 N N . ALA A 1 403 ? 4.131 -29.932 19.219 1.00 90.69 403 ALA A N 1
ATOM 3123 C CA . ALA A 1 403 ? 3.054 -30.899 19.431 1.00 90.69 403 ALA A CA 1
ATOM 3124 C C . ALA A 1 403 ? 2.574 -30.962 20.894 1.00 90.69 403 ALA A C 1
ATOM 3126 O O . ALA A 1 403 ? 1.447 -31.380 21.154 1.00 90.69 403 ALA A O 1
ATOM 3127 N N . SER A 1 404 ? 3.400 -30.531 21.856 1.00 91.00 404 SER A N 1
ATOM 3128 C CA . SER A 1 404 ? 3.013 -30.433 23.271 1.00 91.00 404 SER A CA 1
ATOM 3129 C C . SER A 1 404 ? 2.256 -29.142 23.624 1.00 91.00 404 SER A C 1
ATOM 3131 O O . SER A 1 404 ? 1.707 -29.025 24.723 1.00 91.00 404 SER A O 1
ATOM 3133 N N . LEU A 1 405 ? 2.224 -28.154 22.721 1.00 95.19 405 LEU A N 1
ATOM 3134 C CA . LEU A 1 405 ? 1.573 -26.863 22.952 1.00 95.19 405 LEU A CA 1
ATOM 3135 C C . LEU A 1 405 ? 0.075 -26.906 22.586 1.00 95.19 405 LEU A C 1
ATOM 3137 O O . LEU A 1 405 ? -0.324 -27.643 21.689 1.00 95.19 405 LEU A O 1
ATOM 3141 N N . PRO A 1 406 ? -0.777 -26.080 23.227 1.00 94.81 406 PRO A N 1
ATOM 3142 C CA . PRO A 1 406 ? -2.231 -26.080 23.032 1.00 94.81 406 PRO A CA 1
ATOM 3143 C C . PRO A 1 406 ? -2.652 -25.329 21.754 1.00 94.81 406 PRO A C 1
ATOM 3145 O O . PRO A 1 406 ? -3.402 -24.349 21.802 1.00 94.81 406 PRO A O 1
ATOM 3148 N N . PHE A 1 407 ? -2.153 -25.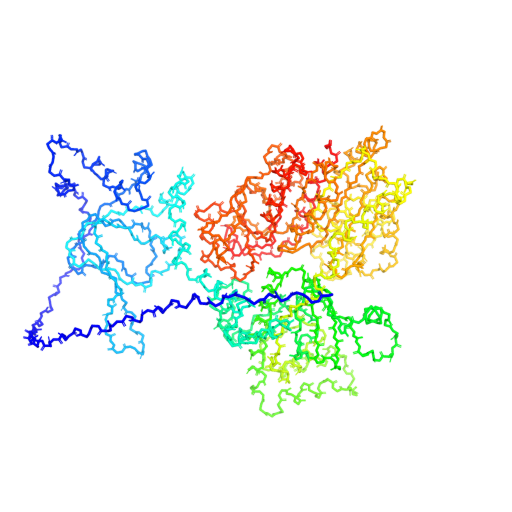781 20.607 1.00 95.56 407 PHE A N 1
ATOM 3149 C CA . PHE A 1 407 ? -2.503 -25.284 19.279 1.00 95.56 407 PHE A CA 1
ATOM 3150 C C . PHE A 1 407 ? -3.039 -26.422 18.415 1.00 95.56 407 PHE A C 1
ATOM 3152 O O . PHE A 1 407 ? -2.636 -27.572 18.554 1.00 95.56 407 PHE A O 1
ATOM 3159 N N . SER A 1 408 ? -3.951 -26.093 17.505 1.00 94.12 408 SER A N 1
ATOM 3160 C CA . SER A 1 408 ? -4.352 -27.027 16.448 1.00 94.12 408 SER A CA 1
ATOM 3161 C C . SER A 1 408 ? -3.236 -27.215 15.414 1.00 94.12 408 SER A C 1
ATOM 3163 O O . SER A 1 408 ? -2.407 -26.324 15.221 1.00 94.12 408 SER A O 1
ATOM 3165 N N . ASP A 1 409 ? -3.257 -28.326 14.673 1.00 93.56 409 ASP A N 1
ATOM 3166 C CA . ASP A 1 409 ? -2.284 -28.589 13.601 1.00 93.56 409 ASP A CA 1
ATOM 3167 C C . ASP A 1 409 ? -2.252 -27.479 12.531 1.00 93.56 409 ASP A C 1
ATOM 3169 O O . ASP A 1 409 ? -1.201 -27.177 11.963 1.00 93.56 409 ASP A O 1
ATOM 3173 N N . ASP A 1 410 ? -3.405 -26.863 12.241 1.00 94.12 410 ASP A N 1
ATOM 3174 C CA . ASP A 1 410 ? -3.507 -25.723 11.323 1.00 94.12 410 ASP A CA 1
ATOM 3175 C C . ASP A 1 410 ? -2.822 -24.471 11.881 1.00 94.12 410 ASP A C 1
ATOM 3177 O O . ASP A 1 410 ? -2.089 -23.795 11.155 1.00 94.12 410 ASP A O 1
ATOM 3181 N N . GLU A 1 411 ? -3.025 -24.170 13.168 1.00 95.62 411 GLU A N 1
ATOM 3182 C CA . GLU A 1 411 ? -2.348 -23.060 13.845 1.00 95.62 411 GLU A CA 1
ATOM 3183 C C . GLU A 1 411 ? -0.834 -23.299 13.890 1.00 95.62 411 GLU A C 1
ATOM 3185 O O . GLU A 1 411 ? -0.085 -22.385 13.554 1.00 95.62 411 GLU A O 1
ATOM 3190 N N . LEU A 1 412 ? -0.372 -24.514 14.214 1.00 95.06 412 LEU A N 1
ATOM 3191 C CA . LEU A 1 412 ? 1.056 -24.861 14.233 1.00 95.06 412 LEU A CA 1
ATOM 3192 C C . LEU A 1 412 ? 1.711 -24.643 12.864 1.00 95.06 412 LEU A C 1
ATOM 3194 O O . LEU A 1 412 ? 2.669 -23.876 12.765 1.00 95.06 412 LEU A O 1
ATOM 3198 N N . ARG A 1 413 ? 1.131 -25.192 11.786 1.00 94.50 413 ARG A N 1
ATOM 3199 C CA . ARG A 1 413 ? 1.601 -24.923 10.413 1.00 94.50 413 ARG A CA 1
ATOM 3200 C C . ARG A 1 413 ? 1.578 -23.433 10.084 1.00 94.50 413 ARG A C 1
ATOM 3202 O O . ARG A 1 413 ? 2.454 -22.920 9.387 1.00 94.50 413 ARG A O 1
ATOM 3209 N N . GLY A 1 414 ? 0.548 -22.723 10.537 1.00 95.75 414 GLY A N 1
ATOM 3210 C CA . GLY A 1 414 ? 0.423 -21.281 10.367 1.00 95.75 414 GLY A CA 1
ATOM 3211 C C . GLY A 1 414 ? 1.569 -20.517 11.033 1.00 95.75 414 GLY A C 1
ATOM 3212 O O . GLY A 1 414 ? 2.161 -19.646 10.398 1.00 95.75 414 GLY A O 1
ATOM 3213 N N . LEU A 1 415 ? 1.915 -20.869 12.270 1.00 97.06 415 LEU A N 1
ATOM 3214 C CA . LEU A 1 415 ? 2.999 -20.270 13.050 1.00 97.06 415 LEU A CA 1
ATOM 3215 C C . LEU A 1 415 ? 4.377 -20.542 12.441 1.00 97.06 415 LEU A C 1
ATOM 3217 O O . LEU A 1 415 ? 5.172 -19.613 12.284 1.00 97.06 415 LEU A O 1
ATOM 3221 N N . GLU A 1 416 ? 4.629 -21.772 11.999 1.00 95.31 416 GLU A N 1
ATOM 3222 C CA . GLU A 1 416 ? 5.863 -22.120 11.288 1.00 95.31 416 GLU A CA 1
ATOM 3223 C C . GLU A 1 416 ? 6.010 -21.330 9.983 1.00 95.31 416 GLU A C 1
ATOM 3225 O O . GLU A 1 416 ? 7.098 -20.879 9.632 1.00 95.31 416 GLU A O 1
ATOM 3230 N N . ASN A 1 417 ? 4.906 -21.065 9.281 1.00 95.31 417 ASN A N 1
ATOM 3231 C CA . ASN A 1 417 ? 4.914 -20.209 8.093 1.00 95.31 417 ASN A CA 1
ATOM 3232 C C . ASN A 1 417 ? 5.169 -18.718 8.401 1.00 95.31 417 ASN A C 1
ATOM 3234 O O . ASN A 1 417 ? 5.482 -17.949 7.479 1.00 95.31 417 ASN A O 1
ATOM 3238 N N . VAL A 1 418 ? 4.999 -18.284 9.655 1.00 96.62 418 VAL A N 1
ATOM 3239 C CA . VAL A 1 418 ? 5.289 -16.915 10.108 1.00 96.62 418 VAL A CA 1
ATOM 3240 C C . VAL A 1 418 ? 6.775 -16.767 10.430 1.00 96.62 418 VAL A C 1
ATOM 3242 O O . VAL A 1 418 ? 7.406 -15.858 9.887 1.00 96.62 418 VAL A O 1
ATOM 3245 N N . TRP A 1 419 ? 7.320 -17.639 11.286 1.00 95.50 419 TRP A N 1
ATOM 3246 C CA . TRP A 1 419 ? 8.653 -17.467 11.885 1.00 95.50 419 TRP A CA 1
ATOM 3247 C C . TRP A 1 419 ? 9.679 -18.550 11.532 1.00 95.50 419 TRP A C 1
ATOM 3249 O O . TRP A 1 419 ? 10.865 -18.352 11.786 1.00 95.50 419 TRP A O 1
ATOM 3259 N N . GLY A 1 420 ? 9.275 -19.663 10.919 1.00 93.62 420 GLY A N 1
ATOM 3260 C CA . GLY A 1 420 ? 10.179 -20.766 10.595 1.00 93.62 420 GLY A CA 1
ATOM 3261 C C . GLY A 1 420 ? 10.845 -21.334 11.849 1.00 93.62 420 GLY A C 1
ATOM 3262 O O . GLY A 1 420 ? 10.172 -21.610 12.840 1.00 93.62 420 GLY A O 1
ATOM 3263 N N . GLU A 1 421 ? 12.168 -21.468 11.822 1.00 90.06 421 GLU A N 1
ATOM 3264 C CA . GLU A 1 421 ? 12.971 -22.042 12.915 1.00 90.06 421 GLU A CA 1
ATOM 3265 C C . GLU A 1 421 ? 12.907 -21.217 14.216 1.00 90.06 421 GLU A C 1
ATOM 3267 O O . GLU A 1 421 ? 13.047 -21.762 15.306 1.00 90.06 421 GLU A O 1
ATOM 3272 N N . GLU A 1 422 ? 12.584 -19.923 14.130 1.00 93.44 422 GLU A N 1
ATOM 3273 C CA . GLU A 1 422 ? 12.486 -19.026 15.290 1.00 93.44 422 GLU A CA 1
ATOM 3274 C C . GLU A 1 422 ? 11.144 -19.137 16.034 1.00 93.44 422 GLU A C 1
ATOM 3276 O O . GLU A 1 422 ? 10.902 -18.413 17.000 1.00 93.44 422 GLU A O 1
ATOM 3281 N N . THR A 1 423 ? 10.235 -20.021 15.611 1.00 96.00 423 THR A N 1
ATOM 3282 C CA . THR A 1 423 ? 8.862 -20.080 16.147 1.00 96.00 423 THR A CA 1
ATOM 3283 C C . THR A 1 423 ? 8.828 -20.241 17.671 1.00 96.00 423 THR A C 1
ATOM 3285 O O . THR A 1 423 ? 8.111 -19.497 18.340 1.00 96.00 423 THR A O 1
ATOM 3288 N N . LEU A 1 424 ? 9.625 -21.149 18.248 1.00 96.06 424 LEU A N 1
ATOM 3289 C CA . LEU A 1 424 ? 9.656 -21.359 19.704 1.00 96.06 424 LEU A CA 1
ATOM 3290 C C . LEU A 1 424 ? 10.159 -20.122 20.459 1.00 96.06 424 LEU A C 1
ATOM 3292 O O . LEU A 1 424 ? 9.571 -19.733 21.470 1.00 96.06 424 LEU A O 1
ATOM 3296 N N . GLN A 1 425 ? 11.200 -19.465 19.939 1.00 95.94 425 GLN A N 1
ATOM 3297 C CA . GLN A 1 425 ? 11.753 -18.242 20.519 1.00 95.94 425 GLN A CA 1
ATOM 3298 C C . GLN A 1 425 ? 10.725 -17.107 20.499 1.00 95.94 425 GLN A C 1
ATOM 3300 O O . GLN A 1 425 ? 10.570 -16.374 21.476 1.00 95.94 425 GLN A O 1
ATOM 3305 N N . GLN A 1 426 ? 9.980 -16.980 19.403 1.00 97.25 426 GLN A N 1
ATOM 3306 C CA . GLN A 1 426 ? 8.960 -15.948 19.232 1.00 97.25 426 GLN A CA 1
ATOM 3307 C C . GLN A 1 426 ? 7.760 -16.193 20.154 1.00 97.25 426 GLN A C 1
ATOM 3309 O O . GLN A 1 426 ? 7.274 -15.253 20.785 1.00 97.25 426 GLN A O 1
ATOM 3314 N N . LEU A 1 427 ? 7.327 -17.449 20.318 1.00 98.00 427 LEU A N 1
ATOM 3315 C CA . LEU A 1 427 ? 6.290 -17.809 21.289 1.00 98.00 427 LEU A CA 1
ATOM 3316 C C . LEU A 1 427 ? 6.732 -17.523 22.728 1.00 98.00 427 LEU A C 1
ATOM 3318 O O . LEU A 1 427 ? 5.955 -16.949 23.492 1.00 98.00 427 LEU A O 1
ATOM 3322 N N . TYR A 1 428 ? 7.976 -17.856 23.089 1.00 97.31 428 TYR A N 1
ATOM 3323 C CA . TYR A 1 428 ? 8.529 -17.531 24.406 1.00 97.31 428 TYR A CA 1
ATOM 3324 C C . TYR A 1 428 ? 8.503 -16.021 24.656 1.00 97.31 428 TYR A C 1
ATOM 3326 O O . TYR A 1 428 ? 7.973 -15.559 25.669 1.00 97.31 428 TYR A O 1
ATOM 3334 N N . ASN A 1 429 ? 8.993 -15.246 23.687 1.00 96.81 429 ASN A N 1
ATOM 3335 C CA . ASN A 1 429 ? 8.999 -13.792 23.762 1.00 96.81 429 ASN A CA 1
ATOM 3336 C C . ASN A 1 429 ? 7.578 -13.233 23.922 1.00 96.81 429 ASN A C 1
ATOM 3338 O O . ASN A 1 429 ? 7.358 -12.389 24.779 1.00 96.81 429 ASN A O 1
ATOM 3342 N N . ILE A 1 430 ? 6.585 -13.740 23.183 1.00 97.56 430 ILE A N 1
ATOM 3343 C CA . ILE A 1 430 ? 5.177 -13.314 23.304 1.00 97.56 430 ILE A CA 1
ATOM 3344 C C . ILE A 1 430 ? 4.599 -13.594 24.700 1.00 97.56 430 ILE A C 1
ATOM 3346 O O . ILE A 1 430 ? 3.838 -12.778 25.235 1.00 97.56 430 ILE A O 1
ATOM 3350 N N . VAL A 1 431 ? 4.947 -14.731 25.312 1.00 96.56 431 VAL A N 1
ATOM 3351 C CA . VAL A 1 431 ? 4.503 -15.072 26.674 1.00 96.56 431 VAL A CA 1
ATOM 3352 C C . VAL A 1 431 ? 5.051 -14.078 27.697 1.00 96.56 431 VAL A C 1
ATOM 3354 O O . VAL A 1 431 ? 4.296 -13.646 28.572 1.00 96.56 431 VAL A O 1
ATOM 3357 N N . VAL A 1 432 ? 6.328 -13.703 27.572 1.00 94.38 432 VAL A N 1
ATOM 3358 C CA . VAL A 1 432 ? 7.033 -12.830 28.524 1.00 94.38 432 VAL A CA 1
ATOM 3359 C C . VAL A 1 432 ? 6.747 -11.344 28.283 1.00 94.38 432 VAL A C 1
ATOM 3361 O O . VAL A 1 432 ? 6.499 -10.617 29.237 1.00 94.38 432 VAL A O 1
ATOM 3364 N N . HIS A 1 433 ? 6.738 -10.900 27.026 1.00 95.44 433 HIS A N 1
ATOM 3365 C CA . HIS A 1 433 ? 6.623 -9.494 26.625 1.00 95.44 433 HIS A CA 1
ATOM 3366 C C . HIS A 1 433 ? 5.206 -8.923 26.800 1.00 95.44 433 HIS A C 1
ATOM 3368 O O . HIS A 1 433 ? 5.036 -7.746 27.102 1.00 95.44 433 HIS A O 1
ATOM 3374 N N . ARG A 1 434 ? 4.168 -9.749 26.584 1.00 96.25 434 ARG A N 1
ATOM 3375 C CA . ARG A 1 434 ? 2.742 -9.412 26.806 1.00 96.25 434 ARG A CA 1
ATOM 3376 C C . ARG A 1 434 ? 2.247 -8.124 26.128 1.00 96.25 434 ARG A C 1
ATOM 3378 O O . ARG A 1 434 ? 1.296 -7.504 26.598 1.00 96.25 434 ARG A O 1
ATOM 3385 N N . GLU A 1 435 ? 2.860 -7.770 24.999 1.00 95.06 435 GLU A N 1
ATOM 3386 C CA . GLU A 1 435 ? 2.576 -6.552 24.222 1.00 95.06 435 GLU A CA 1
ATOM 3387 C C . GLU A 1 435 ? 2.666 -5.247 25.035 1.00 95.06 435 GLU A C 1
ATOM 3389 O O . GLU A 1 435 ? 1.939 -4.289 24.753 1.00 95.06 435 GLU A O 1
ATOM 3394 N N . GLU A 1 436 ? 3.544 -5.195 26.040 1.00 95.25 436 GLU A N 1
ATOM 3395 C CA . GLU A 1 436 ? 3.751 -4.015 26.890 1.00 95.25 436 GLU A CA 1
ATOM 3396 C C . GLU A 1 436 ? 4.586 -2.944 26.174 1.00 95.25 436 GLU A C 1
ATOM 3398 O O . GLU A 1 436 ? 5.715 -2.632 26.546 1.00 95.25 436 GLU A O 1
ATOM 3403 N N . TYR A 1 437 ? 4.014 -2.379 25.109 1.00 97.75 437 TYR A N 1
ATOM 3404 C CA . TYR A 1 437 ? 4.661 -1.340 24.321 1.00 97.75 437 TYR A CA 1
ATOM 3405 C C . TYR A 1 437 ? 4.374 0.068 24.848 1.00 97.75 437 TYR A C 1
ATOM 3407 O O . TYR A 1 437 ? 3.224 0.445 25.088 1.00 97.75 437 TYR A O 1
ATOM 3415 N N . VAL A 1 438 ? 5.414 0.895 24.858 1.00 97.00 438 VAL A N 1
ATOM 3416 C CA . VAL A 1 438 ? 5.331 2.356 24.844 1.00 97.00 438 VAL A CA 1
ATOM 3417 C C . VAL A 1 438 ? 5.659 2.819 23.429 1.00 97.00 438 VAL A C 1
ATOM 3419 O O . VAL A 1 438 ? 6.782 2.643 22.962 1.00 97.00 438 VAL A O 1
ATOM 3422 N N . VAL A 1 439 ? 4.683 3.396 22.727 1.00 97.12 439 VAL A N 1
ATOM 3423 C CA . VAL A 1 439 ? 4.876 3.878 21.350 1.00 97.12 439 VAL A CA 1
ATOM 3424 C C . VAL A 1 439 ? 4.864 5.397 21.345 1.00 97.12 439 VAL A C 1
ATOM 3426 O O . VAL A 1 439 ? 3.821 6.007 21.580 1.00 97.12 439 VAL A O 1
ATOM 3429 N N . GLN A 1 440 ? 6.011 6.000 21.063 1.00 93.00 440 GLN A N 1
ATOM 3430 C CA . GLN A 1 440 ? 6.189 7.445 21.015 1.00 93.00 440 GLN A CA 1
ATOM 3431 C C . GLN A 1 440 ? 6.293 7.912 19.567 1.00 93.00 440 GLN A C 1
ATOM 3433 O O . GLN A 1 440 ? 7.043 7.346 18.777 1.00 93.00 440 GLN A O 1
ATOM 3438 N N . VAL A 1 441 ? 5.552 8.959 19.218 1.00 91.81 441 VAL A N 1
ATOM 3439 C CA . VAL A 1 441 ? 5.704 9.676 17.951 1.00 91.81 441 VAL A CA 1
ATOM 3440 C C . VAL A 1 441 ? 6.439 10.973 18.244 1.00 91.81 441 VAL A C 1
ATOM 3442 O O . VAL A 1 441 ? 5.906 11.862 18.912 1.00 91.81 441 VAL A O 1
ATOM 3445 N N . GLU A 1 442 ? 7.674 11.079 17.770 1.00 86.25 442 GLU A N 1
ATOM 3446 C CA . GLU A 1 442 ? 8.521 12.237 18.021 1.00 86.25 442 GLU A CA 1
ATOM 3447 C C . GLU A 1 442 ? 8.346 13.327 16.967 1.00 86.25 442 GLU A C 1
ATOM 3449 O O . GLU A 1 442 ? 8.349 13.099 15.751 1.00 86.25 442 GLU A O 1
ATOM 3454 N N . SER A 1 443 ? 8.255 14.562 17.458 1.00 73.94 443 SER A N 1
ATOM 3455 C CA . SER A 1 443 ? 8.414 15.751 16.637 1.00 73.94 443 SER A CA 1
ATOM 3456 C C . SER A 1 443 ? 9.839 16.252 16.787 1.00 73.94 443 SER A C 1
ATOM 3458 O O . SER A 1 443 ? 10.146 17.001 17.703 1.00 73.94 443 SER A O 1
ATOM 3460 N N . VAL A 1 444 ? 10.712 15.873 15.865 1.00 66.56 444 VAL A N 1
ATOM 3461 C CA . VAL A 1 444 ? 12.097 16.342 15.887 1.00 66.56 444 VAL A CA 1
ATOM 3462 C C . VAL A 1 444 ? 12.147 17.839 15.562 1.00 66.56 444 VAL A C 1
ATOM 3464 O O . VAL A 1 444 ? 11.848 18.247 14.438 1.00 66.56 444 VAL A O 1
ATOM 3467 N N . SER A 1 445 ? 12.516 18.668 16.542 1.00 62.41 445 SER A N 1
ATOM 3468 C CA . SER A 1 445 ? 12.699 20.116 16.358 1.00 62.41 445 SER A CA 1
ATOM 3469 C C . SER A 1 445 ? 13.818 20.450 15.374 1.00 62.41 445 SER A C 1
ATOM 3471 O O . SER A 1 445 ? 13.718 21.455 14.669 1.00 62.41 445 SER A O 1
ATOM 3473 N N . SER A 1 446 ? 14.835 19.590 15.254 1.00 63.38 446 SER A N 1
ATOM 3474 C CA . SER A 1 446 ? 15.897 19.771 14.265 1.00 63.38 446 SER A CA 1
ATOM 3475 C C . SER A 1 446 ? 15.442 19.577 12.825 1.00 63.38 446 SER A C 1
ATOM 3477 O O . SER A 1 446 ? 16.190 19.944 11.930 1.00 63.38 446 SER A O 1
ATOM 3479 N N . LYS A 1 447 ? 14.185 19.174 12.564 1.00 63.94 447 LYS A N 1
ATOM 3480 C CA . LYS A 1 447 ? 13.598 19.221 11.210 1.00 63.94 447 LYS A CA 1
ATOM 3481 C C . LYS A 1 447 ? 13.729 20.581 10.532 1.00 63.94 447 LYS A C 1
ATOM 3483 O O . LYS A 1 447 ? 13.783 20.652 9.311 1.00 63.94 447 LYS A O 1
ATOM 3488 N N . VAL A 1 448 ? 13.743 21.656 11.322 1.00 67.25 448 VAL A N 1
ATOM 3489 C CA . VAL A 1 448 ? 13.924 23.025 10.819 1.00 67.25 448 VAL A CA 1
ATOM 3490 C C . VAL A 1 448 ? 15.329 23.230 10.242 1.00 67.25 448 VAL A C 1
ATOM 3492 O O . VAL A 1 448 ? 15.502 24.034 9.332 1.00 67.25 448 VAL A O 1
ATOM 3495 N N . PHE A 1 449 ? 16.315 22.493 10.752 1.00 71.88 449 PHE A N 1
ATOM 3496 C CA . PHE A 1 449 ? 17.721 22.569 10.356 1.00 71.88 449 PHE A CA 1
ATOM 3497 C C . PHE A 1 449 ? 18.170 21.377 9.500 1.00 71.88 449 PHE A C 1
ATOM 3499 O O . PHE A 1 449 ? 19.221 21.445 8.872 1.00 71.88 449 PHE A O 1
ATOM 3506 N N . SER A 1 450 ? 17.392 20.292 9.463 1.00 71.94 450 SER A N 1
ATOM 3507 C CA . SER A 1 450 ? 17.712 19.102 8.685 1.00 71.94 450 SER A CA 1
ATOM 3508 C C . SER A 1 450 ? 17.449 19.338 7.205 1.00 71.94 450 SER A C 1
ATOM 3510 O O . SER A 1 450 ? 16.382 19.826 6.817 1.00 71.94 450 SER A O 1
ATOM 3512 N N . GLU A 1 451 ? 18.380 18.902 6.368 1.00 77.00 451 GLU A N 1
ATOM 3513 C CA . GLU A 1 451 ? 18.172 18.872 4.929 1.00 77.00 451 GLU A CA 1
ATOM 3514 C C . GLU A 1 451 ? 17.076 17.868 4.551 1.00 77.00 451 GLU A C 1
ATOM 3516 O O . GLU A 1 451 ? 16.875 16.838 5.198 1.00 77.00 451 GLU A O 1
ATOM 3521 N N . ASN A 1 452 ? 16.352 18.155 3.468 1.00 84.31 452 ASN A N 1
ATOM 3522 C CA . ASN A 1 452 ? 15.363 17.221 2.949 1.00 84.31 452 ASN A CA 1
ATOM 3523 C C . ASN A 1 452 ? 16.090 16.024 2.302 1.00 84.31 452 ASN A C 1
ATOM 3525 O O . ASN A 1 452 ? 16.723 16.207 1.254 1.00 84.31 452 ASN A O 1
ATOM 3529 N N . PRO A 1 453 ? 15.940 14.791 2.825 1.00 85.69 453 PRO A N 1
ATOM 3530 C CA . PRO A 1 453 ? 16.665 13.631 2.309 1.00 85.69 453 PRO A CA 1
ATOM 3531 C C . PRO A 1 453 ? 16.350 13.363 0.832 1.00 85.69 453 PRO A C 1
ATOM 3533 O O . PRO A 1 453 ? 17.213 12.936 0.069 1.00 85.69 453 PRO A O 1
ATOM 3536 N N . TYR A 1 454 ? 15.131 13.671 0.377 1.00 90.81 454 TYR A N 1
ATOM 3537 C CA . TYR A 1 454 ? 14.735 13.488 -1.019 1.00 90.81 454 TYR A CA 1
ATOM 3538 C C . TYR A 1 454 ? 15.363 14.522 -1.957 1.00 90.81 454 TYR A C 1
ATOM 3540 O O . TYR A 1 454 ? 15.588 14.224 -3.130 1.00 90.81 454 TYR A O 1
ATOM 3548 N N . ALA A 1 455 ? 15.653 15.730 -1.464 1.00 90.88 455 ALA A N 1
ATOM 3549 C CA . ALA A 1 455 ? 16.412 16.719 -2.227 1.00 90.88 455 ALA A CA 1
ATOM 3550 C C . ALA A 1 455 ? 17.877 16.278 -2.372 1.00 90.88 455 ALA A C 1
ATOM 3552 O O . ALA A 1 455 ? 18.415 16.304 -3.478 1.00 90.88 455 ALA A O 1
ATOM 3553 N N . ASN A 1 456 ? 18.483 15.760 -1.300 1.00 90.00 456 ASN A N 1
ATOM 3554 C CA . ASN A 1 456 ? 19.849 15.223 -1.323 1.00 90.00 456 ASN A CA 1
ATOM 3555 C C . ASN A 1 456 ? 19.984 14.024 -2.264 1.00 90.00 456 ASN A C 1
ATOM 3557 O O . ASN A 1 456 ? 20.955 13.913 -3.019 1.00 90.00 456 ASN A O 1
ATOM 3561 N N . TRP A 1 457 ? 18.964 13.171 -2.308 1.00 91.25 457 TRP A N 1
ATOM 3562 C CA . TRP A 1 457 ? 18.844 12.131 -3.322 1.00 91.25 457 TRP A CA 1
ATOM 3563 C C . TRP A 1 457 ? 18.825 12.679 -4.742 1.00 91.25 457 TRP A C 1
ATOM 3565 O O . TRP A 1 457 ? 19.590 12.210 -5.584 1.00 91.25 457 TRP A O 1
ATOM 3575 N N . ALA A 1 458 ? 17.990 13.683 -5.013 1.00 94.50 458 ALA A N 1
ATOM 3576 C CA . ALA A 1 458 ? 17.921 14.296 -6.333 1.00 94.50 458 ALA A CA 1
ATOM 3577 C C . ALA A 1 458 ? 19.277 14.902 -6.745 1.00 94.50 458 ALA A C 1
ATOM 3579 O O . ALA A 1 458 ? 19.735 14.666 -7.861 1.00 94.50 458 ALA A O 1
ATOM 3580 N N . LEU A 1 459 ? 19.978 15.580 -5.830 1.00 93.38 459 LEU A N 1
ATOM 3581 C CA . LEU A 1 459 ? 21.332 16.101 -6.062 1.00 93.38 459 LEU A CA 1
ATOM 3582 C C . LEU A 1 459 ? 22.366 14.988 -6.287 1.00 93.38 459 LEU A C 1
ATOM 3584 O O . LEU A 1 459 ? 23.237 15.114 -7.145 1.00 93.38 459 LEU A O 1
ATOM 3588 N N . THR A 1 460 ? 22.251 13.866 -5.579 1.00 93.81 460 THR A N 1
ATOM 3589 C CA . THR A 1 460 ? 23.113 12.695 -5.805 1.00 93.81 460 THR A CA 1
ATOM 3590 C C . THR A 1 460 ? 22.890 12.114 -7.205 1.00 93.81 460 THR A C 1
ATOM 3592 O O . THR A 1 460 ? 23.849 11.779 -7.900 1.00 93.81 460 THR A O 1
ATOM 3595 N N . ILE A 1 461 ? 21.639 12.064 -7.677 1.00 96.25 461 ILE A N 1
ATOM 3596 C CA . ILE A 1 461 ? 21.322 11.657 -9.055 1.00 96.25 461 ILE A CA 1
ATOM 3597 C C . ILE A 1 461 ? 21.942 12.642 -10.057 1.00 96.25 461 ILE A C 1
ATOM 3599 O O . ILE A 1 461 ? 22.554 12.206 -11.029 1.00 96.25 461 ILE A O 1
ATOM 3603 N N . VAL A 1 462 ? 21.859 13.955 -9.806 1.00 97.25 462 VAL A N 1
ATOM 3604 C CA . VAL A 1 462 ? 22.517 14.982 -10.639 1.00 97.25 462 VAL A CA 1
ATOM 3605 C C . VAL A 1 462 ? 24.022 14.722 -10.751 1.00 97.25 462 VAL A C 1
ATOM 3607 O O . VAL A 1 462 ? 24.553 14.737 -11.861 1.00 97.25 462 VAL A O 1
ATOM 3610 N N . ARG A 1 463 ? 24.707 14.446 -9.633 1.00 95.56 463 ARG A N 1
ATOM 3611 C CA . ARG A 1 463 ? 26.147 14.125 -9.617 1.00 95.56 463 ARG A CA 1
ATOM 3612 C C . ARG A 1 463 ? 26.466 12.897 -10.464 1.00 95.56 463 ARG A C 1
ATOM 3614 O O . ARG A 1 463 ? 27.406 12.928 -11.253 1.00 95.56 463 ARG A O 1
ATOM 3621 N N . HIS A 1 464 ? 25.663 11.838 -10.361 1.00 95.94 464 HIS A N 1
ATOM 3622 C CA . HIS A 1 464 ? 25.863 10.639 -11.175 1.00 95.94 464 HIS A CA 1
ATOM 3623 C C . HIS A 1 464 ? 25.601 10.872 -12.663 1.00 95.94 464 HIS A C 1
ATOM 3625 O O . HIS A 1 464 ? 26.358 10.358 -13.484 1.00 95.94 464 HIS A O 1
ATOM 3631 N N . ILE A 1 465 ? 24.591 11.669 -13.025 1.00 97.69 465 ILE A N 1
ATOM 3632 C CA . ILE A 1 465 ? 24.367 12.074 -14.420 1.00 97.69 465 ILE A CA 1
ATOM 3633 C C . ILE A 1 465 ? 25.589 12.842 -14.936 1.00 97.69 465 ILE A C 1
ATOM 3635 O O . ILE A 1 465 ? 26.133 12.493 -15.978 1.00 97.69 465 ILE A O 1
ATOM 3639 N N . LYS A 1 466 ? 26.078 13.840 -14.191 1.00 96.69 466 LYS A N 1
ATOM 3640 C CA . LYS A 1 466 ? 27.272 14.612 -14.569 1.00 96.69 466 LYS A CA 1
ATOM 3641 C C . LYS A 1 466 ? 28.507 13.730 -14.735 1.00 96.69 466 LYS A C 1
ATOM 3643 O O . LYS A 1 466 ? 29.176 13.818 -15.758 1.00 96.69 466 LYS A O 1
ATOM 3648 N N . SER A 1 467 ? 28.749 12.829 -13.784 1.00 95.25 467 SER A N 1
ATOM 3649 C CA . SER A 1 467 ? 29.850 11.864 -13.843 1.00 95.25 467 SER A CA 1
ATOM 3650 C C . SER A 1 467 ? 29.771 10.976 -15.088 1.00 95.25 467 SER A C 1
ATOM 3652 O O . SER A 1 467 ? 30.779 10.805 -15.769 1.00 95.25 467 SER A O 1
ATOM 3654 N N . ARG A 1 468 ? 28.580 10.471 -15.442 1.00 93.06 468 ARG A N 1
ATOM 3655 C CA . ARG A 1 468 ? 28.370 9.678 -16.667 1.00 93.06 468 ARG A CA 1
ATOM 3656 C C . ARG A 1 468 ? 28.622 10.474 -17.942 1.00 93.06 468 ARG A C 1
ATOM 3658 O O . ARG A 1 468 ? 29.105 9.917 -18.919 1.00 93.06 468 ARG A O 1
ATOM 3665 N N . LEU A 1 469 ? 28.322 11.767 -17.919 1.00 92.94 469 LEU A N 1
ATOM 3666 C CA . LEU A 1 469 ? 28.526 12.674 -19.045 1.00 92.94 469 LEU A CA 1
ATOM 3667 C C . LEU A 1 469 ? 29.920 13.314 -19.074 1.00 92.94 469 LEU A C 1
ATOM 3669 O O . LEU A 1 469 ? 30.162 14.159 -19.933 1.00 92.94 469 LEU A O 1
ATOM 3673 N N . CYS A 1 470 ? 30.810 12.950 -18.144 1.00 92.56 470 CYS A N 1
ATOM 3674 C CA . CYS A 1 470 ? 32.117 13.582 -17.951 1.00 92.56 470 CYS A CA 1
ATOM 3675 C C . CYS A 1 470 ? 32.035 15.114 -17.785 1.00 92.56 470 CYS A C 1
ATOM 3677 O O . CYS A 1 470 ? 32.947 15.837 -18.177 1.00 92.56 470 CYS A O 1
ATOM 3679 N N . VAL A 1 471 ? 30.936 15.608 -17.208 1.00 93.69 471 VAL A N 1
ATOM 3680 C CA . VAL A 1 471 ? 30.722 17.028 -16.905 1.00 93.69 471 VAL A CA 1
ATOM 3681 C C . VAL A 1 471 ? 31.222 17.307 -15.482 1.00 93.69 471 VAL A C 1
ATOM 3683 O O . VAL A 1 471 ? 30.843 16.570 -14.564 1.00 93.69 471 VAL A O 1
ATOM 3686 N N . PRO A 1 472 ? 32.040 18.350 -15.255 1.00 93.31 472 PRO A N 1
ATOM 3687 C CA . PRO A 1 472 ? 32.466 18.743 -13.914 1.00 93.31 472 PRO A CA 1
ATOM 3688 C C . PRO A 1 472 ? 31.284 18.998 -12.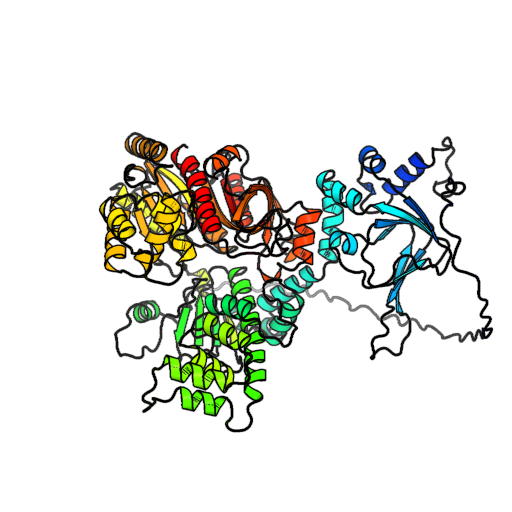968 1.00 93.31 472 PRO A C 1
ATOM 3690 O O . PRO A 1 472 ? 30.257 19.550 -13.359 1.00 93.31 472 PRO A O 1
ATOM 3693 N N . GLU A 1 473 ? 31.422 18.644 -11.686 1.00 90.19 473 GLU A N 1
ATOM 3694 C CA . GLU A 1 473 ? 30.314 18.743 -10.722 1.00 90.19 473 GLU A CA 1
ATOM 3695 C C . GLU A 1 473 ? 29.792 20.180 -10.539 1.00 90.19 473 GLU A C 1
ATOM 3697 O O . GLU A 1 473 ? 28.597 20.374 -10.318 1.00 90.19 473 GLU A O 1
ATOM 3702 N N . VAL A 1 474 ? 30.659 21.183 -10.689 1.00 91.12 474 VAL A N 1
ATOM 3703 C CA . VAL A 1 474 ? 30.330 22.608 -10.510 1.00 91.12 474 VAL A CA 1
ATOM 3704 C C . VAL A 1 474 ? 29.512 23.169 -11.682 1.00 91.12 474 VAL A C 1
ATOM 3706 O O . VAL A 1 474 ? 28.758 24.124 -11.509 1.00 91.12 474 VAL A O 1
ATOM 3709 N N . GLU A 1 475 ? 29.611 22.569 -12.869 1.00 92.62 475 GLU A N 1
ATOM 3710 C CA . GLU A 1 475 ? 28.920 23.057 -14.064 1.00 92.62 475 GLU A CA 1
ATOM 3711 C C . GLU A 1 475 ? 27.414 22.761 -14.029 1.00 92.62 475 GLU A C 1
ATOM 3713 O O . GLU A 1 475 ? 26.979 21.789 -13.407 1.00 92.62 475 GLU A O 1
ATOM 3718 N N . PRO A 1 476 ? 26.563 23.569 -14.682 1.00 92.31 476 PRO A N 1
ATOM 3719 C CA . PRO A 1 476 ? 25.139 23.265 -14.777 1.00 92.31 476 PRO A CA 1
ATOM 3720 C C . PRO A 1 476 ? 24.894 21.974 -15.572 1.00 92.31 476 PRO A C 1
ATOM 3722 O O . PRO A 1 476 ? 25.681 21.581 -16.430 1.00 92.31 476 PRO A O 1
ATOM 3725 N N . LEU A 1 477 ? 23.764 21.307 -15.310 1.00 93.00 477 LEU A N 1
ATOM 3726 C CA . LEU A 1 477 ? 23.352 20.178 -16.145 1.00 93.00 477 LEU A CA 1
ATOM 3727 C C . LEU A 1 477 ? 23.096 20.651 -17.587 1.00 93.00 477 LEU A C 1
ATOM 3729 O O . LEU A 1 477 ? 22.334 21.606 -17.768 1.00 93.00 477 LEU A O 1
ATOM 3733 N N . PRO A 1 478 ? 23.624 19.955 -18.605 1.00 93.19 478 PRO A N 1
ATOM 3734 C CA . PRO A 1 478 ? 23.321 20.256 -20.000 1.00 93.19 478 PRO A CA 1
ATOM 3735 C C . PRO A 1 478 ? 21.815 20.289 -20.325 1.00 93.19 478 PRO A C 1
ATOM 3737 O O . PRO A 1 478 ? 20.998 19.625 -19.675 1.00 93.19 478 PRO A O 1
ATOM 3740 N N . GLU A 1 479 ? 21.427 21.101 -21.309 1.00 91.12 479 GLU A N 1
ATOM 3741 C CA . GLU A 1 479 ? 20.018 21.336 -21.683 1.00 91.12 479 GLU A CA 1
ATOM 3742 C C . GLU A 1 479 ? 19.416 20.241 -22.573 1.00 91.12 479 GLU A C 1
ATOM 3744 O O . GLU A 1 479 ? 18.202 20.048 -22.612 1.00 91.12 479 GLU A O 1
ATOM 3749 N N . ASP A 1 480 ? 20.260 19.498 -23.276 1.00 94.88 480 ASP A N 1
ATOM 3750 C CA . ASP A 1 480 ? 19.915 18.379 -24.152 1.00 94.88 480 ASP A CA 1
ATOM 3751 C C . ASP A 1 480 ? 19.711 17.060 -23.389 1.00 94.88 480 ASP A C 1
ATOM 3753 O O . ASP A 1 480 ? 19.636 16.000 -24.003 1.00 94.88 480 ASP A O 1
ATOM 3757 N N . ILE A 1 481 ? 19.595 17.111 -22.061 1.00 96.62 481 ILE A N 1
ATOM 3758 C CA . ILE A 1 481 ? 19.253 15.957 -21.230 1.00 96.62 481 ILE A CA 1
ATOM 3759 C C . ILE A 1 481 ? 17.735 15.801 -21.156 1.00 96.62 481 ILE A C 1
ATOM 3761 O O . ILE A 1 481 ? 17.007 16.756 -20.877 1.00 96.62 481 ILE A O 1
ATOM 3765 N N . ILE A 1 482 ? 17.268 14.572 -21.344 1.00 97.12 482 ILE A N 1
ATOM 3766 C CA . ILE A 1 482 ? 15.877 14.164 -21.143 1.00 97.12 482 ILE A CA 1
ATOM 3767 C C . ILE A 1 482 ? 15.805 13.030 -20.126 1.00 97.12 482 ILE A C 1
ATOM 3769 O O . ILE A 1 482 ? 16.665 12.148 -20.094 1.00 97.12 482 ILE A O 1
ATOM 3773 N N . ILE A 1 483 ? 14.798 13.088 -19.257 1.00 98.44 483 ILE A N 1
ATOM 3774 C CA . ILE A 1 483 ? 14.666 12.186 -18.114 1.00 98.44 483 ILE A CA 1
ATOM 3775 C C . ILE A 1 483 ? 13.251 11.632 -18.040 1.00 98.44 483 ILE A C 1
ATOM 3777 O O . ILE A 1 483 ? 12.288 12.391 -17.923 1.00 98.44 483 ILE A O 1
ATOM 3781 N N . ASP A 1 484 ? 13.127 10.312 -17.994 1.00 98.50 484 ASP A N 1
ATOM 3782 C CA . ASP A 1 484 ? 11.882 9.649 -17.621 1.00 98.50 484 ASP A CA 1
ATOM 3783 C C . ASP A 1 484 ? 11.942 9.175 -16.175 1.00 98.50 484 ASP A C 1
ATOM 3785 O O . ASP A 1 484 ? 12.867 8.473 -15.766 1.00 98.50 484 ASP A O 1
ATOM 3789 N N . VAL A 1 485 ? 10.935 9.545 -15.386 1.00 98.50 485 VAL A N 1
ATOM 3790 C CA . VAL A 1 485 ? 10.783 9.041 -14.019 1.00 98.50 485 VAL A CA 1
ATOM 3791 C C . VAL A 1 485 ? 9.860 7.835 -14.055 1.00 98.50 485 VAL A C 1
ATOM 3793 O O . VAL A 1 485 ? 8.760 7.888 -14.614 1.00 98.50 485 VAL A O 1
ATOM 3796 N N . LEU A 1 486 ? 10.294 6.748 -13.435 1.00 98.25 486 LEU A N 1
ATOM 3797 C CA . LEU A 1 486 ? 9.520 5.531 -13.280 1.00 98.25 486 LEU A CA 1
ATOM 3798 C C . LEU A 1 486 ? 9.506 5.119 -11.809 1.00 98.25 486 LEU A C 1
ATOM 3800 O O . LEU A 1 486 ? 10.537 5.001 -11.161 1.00 98.25 486 LEU A O 1
ATOM 3804 N N . PHE A 1 487 ? 8.321 4.858 -11.281 1.00 98.12 487 PHE A N 1
ATOM 3805 C CA . PHE A 1 487 ? 8.149 4.181 -10.004 1.00 98.12 487 PHE A CA 1
ATOM 3806 C C . PHE A 1 487 ? 7.775 2.737 -10.303 1.00 98.12 487 PHE A C 1
ATOM 3808 O O . PHE A 1 487 ? 6.680 2.476 -10.808 1.00 98.12 487 PHE A O 1
ATOM 3815 N N . SER A 1 488 ? 8.696 1.806 -10.059 1.00 95.81 488 SER A N 1
ATOM 3816 C CA . SER A 1 488 ? 8.473 0.389 -10.342 1.00 95.81 488 SER A CA 1
ATOM 3817 C C . SER A 1 488 ? 9.416 -0.520 -9.546 1.00 95.81 488 SER A C 1
ATOM 3819 O O . SER A 1 488 ? 10.463 -0.064 -9.078 1.00 95.81 488 SER A O 1
ATOM 3821 N N . PRO A 1 489 ? 9.086 -1.819 -9.394 1.00 92.69 489 PRO A N 1
ATOM 3822 C CA . PRO A 1 489 ? 10.000 -2.782 -8.793 1.00 92.69 489 PRO A CA 1
ATOM 3823 C C . PRO A 1 489 ? 11.314 -2.869 -9.580 1.00 92.69 489 PRO A C 1
ATOM 3825 O O . PRO A 1 489 ? 11.322 -3.291 -10.739 1.00 92.69 489 PRO A O 1
ATOM 3828 N N . ASN A 1 490 ? 12.435 -2.530 -8.943 1.00 91.81 490 ASN A N 1
ATOM 3829 C CA . ASN A 1 490 ? 13.737 -2.483 -9.617 1.00 91.81 490 ASN A CA 1
ATOM 3830 C C . ASN A 1 490 ? 14.135 -3.801 -10.283 1.00 91.81 490 ASN A C 1
ATOM 3832 O O . ASN A 1 490 ? 14.679 -3.811 -11.385 1.00 91.81 490 ASN A O 1
ATOM 3836 N N . ARG A 1 491 ? 13.841 -4.924 -9.628 1.00 91.31 491 ARG A N 1
ATOM 3837 C CA . ARG A 1 491 ? 14.201 -6.259 -10.102 1.00 91.31 491 ARG A CA 1
ATOM 3838 C C . ARG A 1 491 ? 13.648 -6.542 -11.494 1.00 91.31 491 ARG A C 1
ATOM 3840 O O . ARG A 1 491 ? 14.359 -7.092 -12.326 1.00 91.31 491 ARG A O 1
ATOM 3847 N N . THR A 1 492 ? 12.400 -6.153 -11.742 1.00 92.06 492 THR A N 1
ATOM 3848 C CA . THR A 1 492 ? 11.735 -6.367 -13.029 1.00 92.06 492 THR A CA 1
ATOM 3849 C C . THR A 1 492 ? 12.478 -5.625 -14.136 1.00 92.06 492 THR A C 1
ATOM 3851 O O . THR A 1 492 ? 12.789 -6.214 -15.167 1.00 92.06 492 THR A O 1
ATOM 3854 N N . LEU A 1 493 ? 12.841 -4.362 -13.897 1.00 92.69 493 LEU A N 1
ATOM 3855 C CA . LEU A 1 493 ? 13.586 -3.547 -14.857 1.00 92.69 493 LEU A CA 1
ATOM 3856 C C . LEU A 1 493 ? 15.000 -4.067 -15.111 1.00 92.69 493 LEU A C 1
ATOM 3858 O O . LEU A 1 493 ? 15.414 -4.190 -16.261 1.00 92.69 493 LEU A O 1
ATOM 3862 N N . LYS A 1 494 ? 15.724 -4.418 -14.046 1.00 94.00 494 LYS A N 1
ATOM 3863 C CA . LYS A 1 494 ? 17.074 -4.989 -14.137 1.00 94.00 494 LYS A CA 1
ATOM 3864 C C . LYS A 1 494 ? 17.080 -6.253 -14.997 1.00 94.00 494 LYS A C 1
ATOM 3866 O O . LYS A 1 494 ? 17.937 -6.413 -15.865 1.00 94.00 494 LYS A O 1
ATOM 3871 N N . ASN A 1 495 ? 16.090 -7.126 -14.810 1.00 92.56 495 ASN A N 1
ATOM 3872 C CA . ASN A 1 495 ? 15.940 -8.334 -15.616 1.00 92.56 495 ASN A CA 1
ATOM 3873 C C . ASN A 1 495 ? 15.591 -8.009 -17.078 1.00 92.56 495 ASN A C 1
ATOM 3875 O O . ASN A 1 495 ? 16.160 -8.600 -17.989 1.00 92.56 495 ASN A O 1
ATOM 3879 N N . LEU A 1 496 ? 14.720 -7.032 -17.336 1.00 92.88 496 LEU A N 1
ATOM 3880 C CA . LEU A 1 496 ? 14.366 -6.667 -18.710 1.00 92.88 496 LEU A CA 1
ATOM 3881 C C . LEU A 1 496 ? 15.527 -6.066 -19.512 1.00 92.88 496 LEU A C 1
ATOM 3883 O O . LEU A 1 496 ? 15.503 -6.172 -20.731 1.00 92.88 496 LEU A O 1
ATOM 3887 N N . PHE A 1 497 ? 16.537 -5.471 -18.876 1.00 89.69 497 PHE A N 1
ATOM 3888 C CA . PHE A 1 497 ? 17.673 -4.891 -19.599 1.00 89.69 497 PHE A CA 1
ATOM 3889 C C . PHE A 1 497 ? 18.931 -5.767 -19.628 1.00 89.69 497 PHE A C 1
ATOM 3891 O O . PHE A 1 497 ? 19.703 -5.639 -20.569 1.00 89.69 497 PHE A O 1
ATOM 3898 N N . CYS A 1 498 ? 19.165 -6.633 -18.634 1.00 75.31 498 CYS A N 1
ATOM 3899 C CA . CYS A 1 498 ? 20.525 -7.107 -18.335 1.00 75.31 498 CYS A CA 1
ATOM 3900 C C . CYS A 1 498 ? 20.679 -8.622 -18.117 1.00 75.31 498 CYS A C 1
ATOM 3902 O O . CYS A 1 498 ? 21.514 -9.057 -17.325 1.00 75.31 498 CYS A O 1
ATOM 3904 N N . CYS A 1 499 ? 19.865 -9.483 -18.731 1.00 65.94 499 CYS A N 1
ATOM 3905 C CA . CYS A 1 499 ? 20.011 -10.915 -18.428 1.00 65.94 499 CYS A CA 1
ATOM 3906 C C . CYS A 1 499 ? 19.885 -11.881 -19.588 1.00 65.94 499 CYS A C 1
ATOM 3908 O O . CYS A 1 499 ? 19.757 -13.073 -19.353 1.00 65.94 499 CYS A O 1
ATOM 3910 N N . MET A 1 500 ? 20.012 -11.434 -20.831 1.00 62.72 500 MET A N 1
ATOM 3911 C CA . MET A 1 500 ? 19.968 -12.355 -21.968 1.00 62.72 500 MET A CA 1
ATOM 3912 C C . MET A 1 500 ? 21.330 -12.963 -22.367 1.00 62.72 500 MET A C 1
ATOM 3914 O O . MET A 1 500 ? 21.428 -13.468 -23.486 1.00 62.72 500 MET A O 1
ATOM 3918 N N . SER A 1 501 ? 22.342 -12.989 -21.480 1.00 66.06 501 SER A N 1
ATOM 3919 C CA . SER A 1 501 ? 23.656 -13.590 -21.780 1.00 66.06 501 SER A CA 1
ATOM 3920 C C . SER A 1 501 ? 23.611 -15.124 -21.859 1.00 66.06 501 SER A C 1
ATOM 3922 O O . SER A 1 501 ? 22.841 -15.777 -21.151 1.00 66.06 501 SER A O 1
ATOM 3924 N N . ALA A 1 502 ? 24.449 -15.697 -22.729 1.00 71.38 502 ALA A N 1
ATOM 3925 C CA . ALA A 1 502 ? 24.498 -17.139 -22.979 1.00 71.38 502 ALA A CA 1
ATOM 3926 C C . ALA A 1 502 ? 24.887 -17.948 -21.728 1.00 71.38 502 ALA A C 1
ATOM 3928 O O . ALA A 1 502 ? 24.274 -18.976 -21.463 1.00 71.38 502 ALA A O 1
ATOM 3929 N N . ASP A 1 503 ? 25.827 -17.453 -20.916 1.00 75.44 503 ASP A N 1
ATOM 3930 C CA . ASP A 1 503 ? 26.330 -18.182 -19.742 1.00 75.44 503 ASP A CA 1
ATOM 3931 C C . ASP A 1 503 ? 25.264 -18.351 -18.651 1.00 75.44 503 ASP A C 1
ATOM 3933 O O . ASP A 1 503 ? 25.084 -19.438 -18.105 1.00 75.44 503 ASP A O 1
ATOM 3937 N N . ILE A 1 504 ? 24.520 -17.282 -18.334 1.00 75.94 504 ILE A N 1
ATOM 3938 C CA . ILE A 1 504 ? 23.459 -17.334 -17.314 1.00 75.94 504 ILE A CA 1
ATOM 3939 C C . ILE A 1 504 ? 22.282 -18.172 -17.824 1.00 75.94 504 ILE A C 1
ATOM 3941 O O . ILE A 1 504 ? 21.691 -18.926 -17.050 1.00 75.94 504 ILE A O 1
ATOM 3945 N N . LYS A 1 505 ? 21.975 -18.096 -19.126 1.00 78.31 505 LYS A N 1
ATOM 3946 C CA . LYS A 1 505 ? 21.009 -18.993 -19.773 1.00 78.31 505 LYS A CA 1
ATOM 3947 C C . LYS A 1 505 ? 21.408 -20.452 -19.636 1.00 78.31 505 LYS A C 1
ATOM 3949 O O . LYS A 1 505 ? 20.605 -21.217 -19.117 1.00 78.31 505 LYS A O 1
ATOM 3954 N N . ALA A 1 506 ? 22.649 -20.801 -19.966 1.00 80.62 506 ALA A N 1
ATOM 3955 C CA . ALA A 1 506 ? 23.158 -22.158 -19.808 1.00 80.62 506 ALA A CA 1
ATOM 3956 C C . ALA A 1 506 ? 23.092 -22.627 -18.344 1.00 80.62 506 ALA A C 1
ATOM 3958 O O . ALA A 1 506 ? 22.668 -23.746 -18.067 1.00 80.62 506 ALA A O 1
ATOM 3959 N N . LEU A 1 507 ? 23.441 -21.765 -17.380 1.00 78.69 507 LEU A N 1
ATOM 3960 C CA . LEU A 1 507 ? 23.311 -22.086 -15.954 1.00 78.69 507 LEU A CA 1
ATOM 3961 C C . LEU A 1 507 ? 21.860 -22.347 -15.540 1.00 78.69 507 LEU A C 1
ATOM 3963 O O . LEU A 1 507 ? 21.621 -23.278 -14.778 1.00 78.69 507 LEU A O 1
ATOM 3967 N N . ILE A 1 508 ? 20.907 -21.542 -16.020 1.00 79.44 508 ILE A N 1
ATOM 3968 C CA . ILE A 1 508 ? 19.477 -21.699 -15.719 1.00 79.44 508 ILE A CA 1
ATOM 3969 C C . ILE A 1 508 ? 18.899 -22.949 -16.383 1.00 79.44 508 ILE A C 1
ATOM 3971 O O . ILE A 1 508 ? 18.122 -23.657 -15.746 1.00 79.44 508 ILE A O 1
ATOM 3975 N N . GLU A 1 509 ? 19.293 -23.235 -17.622 1.00 77.12 509 GLU A N 1
ATOM 3976 C CA . GLU A 1 509 ? 18.916 -24.447 -18.355 1.00 77.12 509 GLU A CA 1
ATOM 3977 C C . GLU A 1 509 ? 19.463 -25.713 -17.679 1.00 77.12 509 GLU A C 1
ATOM 3979 O O . GLU A 1 509 ? 18.779 -26.732 -17.649 1.00 77.12 509 GLU A O 1
ATOM 3984 N N . ASN A 1 510 ? 20.639 -25.625 -17.047 1.00 74.00 510 ASN A N 1
ATOM 3985 C CA . ASN A 1 510 ? 21.246 -26.713 -16.276 1.00 74.00 510 ASN A CA 1
ATOM 3986 C C . ASN A 1 510 ? 20.660 -26.895 -14.864 1.00 74.00 510 ASN A C 1
ATOM 3988 O O . ASN A 1 510 ? 21.014 -27.861 -14.181 1.00 74.00 510 ASN A O 1
ATOM 3992 N N . ILE A 1 511 ? 19.786 -26.002 -14.377 1.00 69.31 511 ILE A N 1
ATOM 3993 C CA . ILE A 1 511 ? 19.103 -26.229 -13.096 1.00 69.31 511 ILE A CA 1
ATOM 3994 C C . ILE A 1 511 ? 18.148 -27.409 -13.282 1.00 69.31 511 ILE A C 1
ATOM 3996 O O . ILE A 1 511 ? 17.063 -27.249 -13.837 1.00 69.31 511 ILE A O 1
ATOM 4000 N N . SER A 1 512 ? 18.530 -28.579 -12.760 1.00 55.47 512 SER A N 1
ATOM 4001 C CA . SER A 1 512 ? 17.637 -29.738 -12.665 1.00 55.47 512 SER A CA 1
ATOM 4002 C C . SER A 1 512 ? 16.297 -29.330 -12.043 1.00 55.47 512 SER A C 1
ATOM 4004 O O . SER A 1 512 ? 16.247 -28.686 -10.984 1.00 55.47 512 SER A O 1
ATOM 4006 N N . GLU A 1 513 ? 15.200 -29.731 -12.690 1.00 54.09 513 GLU A N 1
ATOM 4007 C CA . GLU A 1 513 ? 13.835 -29.497 -12.208 1.00 54.09 513 GLU A CA 1
ATOM 4008 C C . GLU A 1 513 ? 13.588 -30.127 -10.823 1.00 54.09 513 GLU A C 1
ATOM 4010 O O . GLU A 1 513 ? 12.689 -29.698 -10.094 1.00 54.09 513 GLU A O 1
ATOM 4015 N N . GLU A 1 514 ? 14.408 -31.104 -10.425 1.00 48.16 514 GLU A N 1
ATOM 4016 C CA . GLU A 1 514 ? 14.199 -31.929 -9.234 1.00 48.16 514 GLU A CA 1
ATOM 4017 C C . GLU A 1 514 ? 14.604 -31.240 -7.919 1.00 48.16 514 GLU A C 1
ATOM 4019 O O . GLU A 1 514 ? 14.048 -31.554 -6.860 1.00 48.16 514 GLU A O 1
ATOM 4024 N N . SER A 1 515 ? 15.496 -30.246 -7.968 1.00 45.22 515 SER A N 1
ATOM 4025 C CA . SER A 1 515 ? 16.112 -29.647 -6.775 1.00 45.22 515 SER A CA 1
ATOM 4026 C C . SER A 1 515 ? 15.353 -28.417 -6.246 1.00 45.22 515 SER A C 1
ATOM 4028 O O . SER A 1 515 ? 15.683 -27.263 -6.551 1.00 45.22 515 SER A O 1
ATOM 4030 N N . GLY A 1 516 ? 14.357 -28.644 -5.383 1.00 48.78 516 GLY A N 1
ATOM 4031 C CA . GLY A 1 516 ? 13.874 -27.649 -4.410 1.00 48.78 516 GLY A CA 1
ATOM 4032 C C . GLY A 1 516 ? 12.373 -27.327 -4.411 1.00 48.78 516 GLY A C 1
ATOM 4033 O O . GLY A 1 516 ? 11.581 -27.845 -5.197 1.00 48.78 516 GLY A O 1
ATOM 4034 N N . SER A 1 517 ? 11.983 -26.439 -3.490 1.00 48.53 517 SER A N 1
ATOM 4035 C CA . SER A 1 517 ? 10.624 -25.899 -3.374 1.00 48.53 517 SER A CA 1
ATOM 4036 C C . SER A 1 517 ? 10.200 -25.153 -4.650 1.00 48.53 517 SER A C 1
ATOM 4038 O O . SER A 1 517 ? 10.993 -24.442 -5.273 1.00 48.53 517 SER A O 1
ATOM 4040 N N . GLY A 1 518 ? 8.935 -25.326 -5.052 1.00 50.09 518 GLY A N 1
ATOM 4041 C CA . GLY A 1 518 ? 8.369 -24.689 -6.248 1.00 50.09 518 GLY A CA 1
ATOM 4042 C C . GLY A 1 518 ? 8.377 -25.535 -7.529 1.00 50.09 518 GLY A C 1
ATOM 4043 O O . GLY A 1 518 ? 8.282 -24.953 -8.606 1.00 50.09 518 GLY A O 1
ATOM 4044 N N . LYS A 1 519 ? 8.446 -26.878 -7.448 1.00 50.16 519 LYS A N 1
ATOM 4045 C CA . LYS A 1 519 ? 8.393 -27.801 -8.611 1.00 50.16 519 LYS A CA 1
ATOM 4046 C C . LYS A 1 519 ? 7.335 -27.407 -9.656 1.00 50.16 519 LYS A C 1
ATOM 4048 O O . LYS A 1 519 ? 7.667 -27.192 -10.818 1.00 50.16 519 LYS A O 1
ATOM 4053 N N . GLY A 1 520 ? 6.083 -27.200 -9.229 1.00 52.81 520 GLY A N 1
ATOM 4054 C CA . GLY A 1 520 ? 4.982 -26.814 -10.126 1.00 52.81 520 GLY A CA 1
ATOM 4055 C C . GLY A 1 520 ? 5.114 -25.413 -10.740 1.00 52.81 520 GLY A C 1
ATOM 4056 O O . GLY A 1 520 ? 4.571 -25.149 -11.810 1.00 52.81 520 GLY A O 1
ATOM 4057 N N . GLU A 1 521 ? 5.861 -24.513 -10.099 1.00 55.41 521 GLU A N 1
ATOM 4058 C CA . GLU A 1 521 ? 6.145 -23.176 -10.625 1.00 55.41 521 GLU A CA 1
ATOM 4059 C C . GLU A 1 521 ? 7.329 -23.189 -11.597 1.00 55.41 521 GLU A C 1
ATOM 4061 O O . GLU A 1 521 ? 7.369 -22.350 -12.485 1.00 55.41 521 GLU A O 1
ATOM 4066 N N . ARG A 1 522 ? 8.277 -24.129 -11.471 1.00 55.84 522 ARG A N 1
ATOM 4067 C CA . ARG A 1 522 ? 9.455 -24.245 -12.355 1.00 55.84 522 ARG A CA 1
ATOM 4068 C C . ARG A 1 522 ? 9.177 -25.033 -13.638 1.00 55.84 522 ARG A C 1
ATOM 4070 O O . ARG A 1 522 ? 9.628 -24.607 -14.702 1.00 55.84 522 ARG A O 1
ATOM 4077 N N . ALA A 1 523 ? 8.427 -26.130 -13.529 1.00 54.75 523 ALA A N 1
ATOM 4078 C CA . ALA A 1 523 ? 8.035 -27.000 -14.646 1.00 54.75 523 ALA A CA 1
ATOM 4079 C C . ALA A 1 523 ? 6.705 -26.584 -15.302 1.00 54.75 523 ALA A C 1
ATOM 4081 O O . ALA A 1 523 ? 6.307 -27.116 -16.332 1.00 54.75 523 ALA A O 1
ATOM 4082 N N . GLY A 1 524 ? 5.979 -25.643 -14.695 1.00 61.09 524 GLY A N 1
ATOM 4083 C CA . GLY A 1 524 ? 4.700 -25.188 -15.220 1.00 61.09 524 GLY A CA 1
ATOM 4084 C C . GLY A 1 524 ? 4.815 -24.586 -16.626 1.00 61.09 524 GLY A C 1
ATOM 4085 O O . GLY A 1 524 ? 5.819 -23.961 -16.938 1.00 61.09 524 GLY A O 1
ATOM 4086 N N . ASN A 1 525 ? 3.773 -24.695 -17.456 1.00 64.62 525 ASN A N 1
ATOM 4087 C CA . ASN A 1 525 ? 3.735 -24.021 -18.762 1.00 64.62 525 ASN A CA 1
ATOM 4088 C C . ASN A 1 525 ? 3.741 -22.493 -18.588 1.00 64.62 525 ASN A C 1
ATOM 4090 O O . ASN A 1 525 ? 2.694 -21.870 -18.404 1.00 64.62 525 ASN A O 1
ATOM 4094 N N . TRP A 1 526 ? 4.927 -21.889 -18.618 1.00 72.00 526 TRP A N 1
ATOM 4095 C CA . TRP A 1 526 ? 5.100 -20.445 -18.728 1.00 72.00 526 TRP A CA 1
ATOM 4096 C C . TRP A 1 526 ? 4.906 -20.039 -20.180 1.00 72.00 526 TRP A C 1
ATOM 4098 O O . TRP A 1 526 ? 5.555 -20.578 -21.071 1.00 72.00 526 TRP A O 1
ATOM 4108 N N . LYS A 1 527 ? 4.012 -19.085 -20.414 1.00 66.00 527 LYS A N 1
ATOM 4109 C CA . LYS A 1 527 ? 3.606 -18.710 -21.775 1.00 66.00 527 LYS A CA 1
ATOM 4110 C C . LYS A 1 527 ? 4.648 -17.841 -22.457 1.00 66.00 527 LYS A C 1
ATOM 4112 O O . LYS A 1 527 ? 5.019 -18.089 -23.596 1.00 66.00 527 LYS A O 1
ATOM 4117 N N . ASN A 1 528 ? 5.190 -16.882 -21.714 1.00 79.12 528 ASN A N 1
ATOM 4118 C CA . ASN A 1 528 ? 6.407 -16.200 -22.109 1.00 79.12 528 ASN A CA 1
ATOM 4119 C C . ASN A 1 528 ? 7.603 -16.925 -21.482 1.00 79.12 528 ASN A C 1
ATOM 4121 O O . ASN A 1 528 ? 7.819 -16.863 -20.269 1.00 79.12 528 ASN A O 1
ATOM 4125 N N . ALA A 1 529 ? 8.385 -17.614 -22.315 1.00 80.12 529 ALA A N 1
ATOM 4126 C CA . ALA A 1 529 ? 9.581 -18.331 -21.877 1.00 80.12 529 ALA A CA 1
ATOM 4127 C C . ALA A 1 529 ? 10.598 -17.408 -21.177 1.00 80.12 529 ALA A C 1
ATOM 4129 O O . ALA A 1 529 ? 11.296 -17.846 -20.262 1.00 80.12 529 ALA A O 1
ATOM 4130 N N . ASN A 1 530 ? 10.631 -16.116 -21.530 1.00 86.06 530 ASN A N 1
ATOM 4131 C CA . ASN A 1 530 ? 11.495 -15.145 -20.860 1.00 86.06 530 ASN A CA 1
ATOM 4132 C C . ASN A 1 530 ? 11.024 -14.857 -19.426 1.00 86.06 530 ASN A C 1
ATOM 4134 O O . ASN A 1 530 ? 11.852 -14.692 -18.538 1.00 86.06 530 ASN A O 1
ATOM 4138 N N . ASP A 1 531 ? 9.716 -14.873 -19.152 1.00 88.12 531 ASP A N 1
ATOM 4139 C CA . ASP A 1 531 ? 9.199 -14.632 -17.796 1.00 88.12 531 ASP A CA 1
ATOM 4140 C C . ASP A 1 531 ? 9.540 -15.800 -16.857 1.00 88.12 531 ASP A C 1
ATOM 4142 O O . ASP A 1 531 ? 9.917 -15.579 -15.702 1.00 88.12 531 ASP A O 1
ATOM 4146 N N . ARG A 1 532 ? 9.518 -17.039 -17.380 1.00 84.94 532 ARG A N 1
ATOM 4147 C CA . ARG A 1 532 ? 10.067 -18.219 -16.685 1.00 84.94 532 ARG A CA 1
ATOM 4148 C C . ARG A 1 532 ? 11.531 -18.019 -16.356 1.00 84.94 532 ARG A C 1
ATOM 4150 O O . ARG A 1 532 ? 11.950 -18.229 -15.221 1.00 84.94 532 ARG A O 1
ATOM 4157 N N . TYR A 1 533 ? 12.300 -17.626 -17.364 1.00 86.50 533 TYR A N 1
ATOM 4158 C CA . TYR A 1 533 ? 13.724 -17.392 -17.230 1.00 86.50 533 TYR A CA 1
ATOM 4159 C C . TYR A 1 533 ? 14.007 -16.356 -16.132 1.00 86.50 533 TYR A C 1
ATOM 4161 O O . TYR A 1 533 ? 14.795 -16.620 -15.226 1.00 86.50 533 TYR A O 1
ATOM 4169 N N . TYR A 1 534 ? 13.283 -15.235 -16.116 1.00 89.25 534 TYR A N 1
ATOM 4170 C CA . TYR A 1 534 ? 13.428 -14.209 -15.084 1.00 89.25 534 TYR A CA 1
ATOM 4171 C C . TYR A 1 534 ? 13.033 -14.684 -13.683 1.00 89.25 534 TYR A C 1
ATOM 4173 O O . TYR A 1 534 ? 13.625 -14.252 -12.685 1.00 89.25 534 TYR A O 1
ATOM 4181 N N . TYR A 1 535 ? 12.042 -15.570 -13.586 1.00 86.69 535 TYR A N 1
ATOM 4182 C CA . TYR A 1 535 ? 11.669 -16.205 -12.327 1.00 86.69 535 TYR A CA 1
ATOM 4183 C C . TYR A 1 535 ? 12.763 -17.146 -11.798 1.00 86.69 535 TYR A C 1
ATOM 4185 O O . TYR A 1 535 ? 13.091 -17.113 -10.610 1.00 86.69 535 TYR A O 1
ATOM 4193 N N . LEU A 1 536 ? 13.372 -17.953 -12.667 1.00 86.25 536 LEU A N 1
ATOM 4194 C CA . LEU A 1 536 ? 14.469 -18.847 -12.285 1.00 86.25 536 LEU A CA 1
ATOM 4195 C C . LEU A 1 536 ? 15.736 -18.063 -11.928 1.00 86.25 536 LEU A C 1
ATOM 4197 O O . LEU A 1 536 ? 16.340 -18.317 -10.885 1.00 86.25 536 LEU A O 1
ATOM 4201 N N . LEU A 1 537 ? 16.073 -17.045 -12.724 1.00 88.06 537 LEU A N 1
ATOM 4202 C CA . LEU A 1 537 ? 17.158 -16.103 -12.446 1.00 88.06 537 LEU A CA 1
ATOM 4203 C C . LEU A 1 537 ? 16.998 -15.458 -11.071 1.00 88.06 537 LEU A C 1
ATOM 4205 O O . LEU A 1 537 ? 17.945 -15.356 -10.298 1.00 88.06 537 LEU A O 1
ATOM 4209 N N . THR A 1 538 ? 15.773 -15.061 -10.745 1.00 87.69 538 THR A N 1
ATOM 4210 C CA . THR A 1 538 ? 15.416 -14.515 -9.440 1.00 87.69 538 THR A CA 1
ATOM 4211 C C . THR A 1 538 ? 15.810 -15.469 -8.308 1.00 87.69 538 THR A C 1
ATOM 4213 O O . THR A 1 538 ? 16.514 -15.058 -7.384 1.00 87.69 538 THR A O 1
ATOM 4216 N N . GLY A 1 539 ? 15.433 -16.745 -8.407 1.00 85.06 539 GLY A N 1
ATOM 4217 C CA . GLY A 1 539 ? 15.813 -17.751 -7.416 1.00 85.06 539 GLY A CA 1
ATOM 4218 C C . GLY A 1 539 ? 17.323 -18.011 -7.351 1.00 85.06 539 GLY A C 1
ATOM 4219 O O . GLY A 1 539 ? 17.849 -18.241 -6.265 1.00 85.06 539 GLY A O 1
ATOM 4220 N N . LEU A 1 540 ? 18.036 -17.946 -8.481 1.00 85.50 540 LEU A N 1
ATOM 4221 C CA . LEU A 1 540 ? 19.497 -18.082 -8.511 1.00 85.50 540 LEU A CA 1
ATOM 4222 C C . LEU A 1 540 ? 20.211 -16.922 -7.810 1.00 85.50 540 LEU A C 1
ATOM 4224 O O . LEU A 1 540 ? 21.086 -17.160 -6.981 1.00 85.50 540 LEU A O 1
ATOM 4228 N N . LEU A 1 541 ? 19.825 -15.679 -8.113 1.00 88.62 541 LEU A N 1
ATOM 4229 C CA . LEU A 1 541 ? 20.438 -14.472 -7.542 1.00 88.62 541 LEU A CA 1
ATOM 4230 C C . LEU A 1 541 ? 20.266 -14.389 -6.018 1.00 88.62 541 LEU A C 1
ATOM 4232 O O . LEU A 1 541 ? 21.117 -13.835 -5.318 1.00 88.62 541 LEU A O 1
ATOM 4236 N N . GLU A 1 542 ? 19.167 -14.943 -5.502 1.00 86.94 542 GLU A N 1
ATOM 4237 C CA . GLU A 1 542 ? 18.912 -15.054 -4.062 1.00 86.94 542 GLU A CA 1
ATOM 4238 C C . GLU A 1 542 ? 19.838 -16.072 -3.384 1.00 86.94 542 GLU A C 1
ATOM 4240 O O . GLU A 1 542 ? 20.223 -15.868 -2.237 1.00 86.94 542 GLU A O 1
ATOM 4245 N N . ARG A 1 543 ? 20.231 -17.141 -4.087 1.00 86.00 543 ARG A N 1
ATOM 4246 C CA . ARG A 1 543 ? 20.997 -18.265 -3.522 1.00 86.00 543 ARG A CA 1
ATOM 4247 C C . ARG A 1 543 ? 22.507 -18.155 -3.720 1.00 86.00 543 ARG A C 1
ATOM 4249 O O . ARG A 1 543 ? 23.252 -18.711 -2.924 1.00 86.00 543 ARG A O 1
ATOM 4256 N N . ASN A 1 544 ? 22.967 -17.480 -4.774 1.00 87.19 544 ASN A N 1
ATOM 4257 C CA . ASN A 1 544 ? 24.380 -17.454 -5.152 1.00 87.19 544 ASN A CA 1
ATOM 4258 C C . ASN A 1 544 ? 24.923 -16.017 -5.197 1.00 87.19 544 ASN A C 1
ATOM 4260 O O . ASN A 1 544 ? 24.558 -15.228 -6.069 1.00 87.19 544 ASN A O 1
ATOM 4264 N N . ALA A 1 545 ? 25.812 -15.691 -4.253 1.00 89.94 545 ALA A N 1
ATOM 4265 C CA . ALA A 1 545 ? 26.434 -14.371 -4.150 1.00 89.94 545 ALA A CA 1
ATOM 4266 C C . ALA A 1 545 ? 27.341 -14.045 -5.349 1.00 89.94 545 ALA A C 1
ATOM 4268 O O . ALA A 1 545 ? 27.233 -12.957 -5.899 1.00 89.94 545 ALA A O 1
ATOM 4269 N N . MET A 1 546 ? 28.139 -15.004 -5.829 1.00 87.94 546 MET A N 1
ATOM 4270 C CA . MET A 1 546 ? 29.041 -14.794 -6.969 1.00 87.94 546 MET A CA 1
ATOM 4271 C C . MET A 1 546 ? 28.270 -14.462 -8.256 1.00 87.94 546 MET A C 1
ATOM 4273 O O . MET A 1 546 ? 28.629 -13.532 -8.977 1.00 87.94 546 MET A O 1
ATOM 4277 N N . ILE A 1 547 ? 27.151 -15.153 -8.512 1.00 86.50 547 ILE A N 1
ATOM 4278 C CA . ILE A 1 547 ? 26.264 -14.824 -9.643 1.00 86.50 547 ILE A CA 1
ATOM 4279 C C . ILE A 1 547 ? 25.654 -13.428 -9.461 1.00 86.50 547 ILE A C 1
ATOM 4281 O O . ILE A 1 547 ? 25.512 -12.685 -10.430 1.00 86.50 547 ILE A O 1
ATOM 4285 N N . ARG A 1 548 ? 25.306 -13.048 -8.227 1.00 90.25 548 ARG A N 1
ATOM 4286 C CA . ARG A 1 548 ? 24.754 -11.725 -7.917 1.00 90.25 548 ARG A CA 1
ATOM 4287 C C . ARG A 1 548 ? 25.752 -10.602 -8.193 1.00 90.25 548 ARG A C 1
ATOM 4289 O O . ARG A 1 548 ? 25.351 -9.580 -8.745 1.00 90.25 548 ARG A O 1
ATOM 4296 N N . ASP A 1 549 ? 27.021 -10.803 -7.860 1.00 90.44 549 ASP A N 1
ATOM 4297 C CA . ASP A 1 549 ? 28.083 -9.824 -8.096 1.00 90.44 549 ASP A CA 1
ATOM 4298 C C . ASP A 1 549 ? 28.391 -9.697 -9.590 1.00 90.44 549 ASP A C 1
ATOM 4300 O O . ASP A 1 549 ? 28.415 -8.588 -10.121 1.00 90.44 549 ASP A O 1
ATOM 4304 N N . ALA A 1 550 ? 28.482 -10.822 -10.310 1.00 88.50 550 ALA A N 1
ATOM 4305 C CA . ALA A 1 550 ? 28.617 -10.817 -11.767 1.00 88.50 550 ALA A CA 1
ATOM 4306 C C . ALA A 1 550 ? 27.431 -10.110 -12.454 1.00 88.50 550 ALA A C 1
ATOM 4308 O O . ALA A 1 550 ? 27.609 -9.327 -13.390 1.00 88.50 550 ALA A O 1
ATOM 4309 N N . TYR A 1 551 ? 26.211 -10.340 -11.960 1.00 90.06 551 TYR A N 1
ATOM 4310 C CA . TYR A 1 551 ? 25.005 -9.659 -12.426 1.00 90.06 551 TYR A CA 1
ATOM 4311 C C . TYR A 1 551 ? 25.038 -8.150 -12.131 1.00 90.06 551 TYR A C 1
ATOM 4313 O O . TYR A 1 551 ? 24.663 -7.343 -12.984 1.00 90.06 551 TYR A O 1
ATOM 4321 N N . ARG A 1 552 ? 25.542 -7.749 -10.955 1.00 91.81 552 ARG A N 1
ATOM 4322 C CA . ARG A 1 552 ? 25.738 -6.343 -10.571 1.00 91.81 552 ARG A CA 1
ATOM 4323 C C . ARG A 1 552 ? 26.720 -5.638 -11.508 1.00 91.81 552 ARG A C 1
ATOM 4325 O O . ARG A 1 552 ? 26.389 -4.567 -12.016 1.00 91.81 552 ARG A O 1
ATOM 4332 N N . SER A 1 553 ? 27.878 -6.240 -11.779 1.00 91.31 553 SER A N 1
ATOM 4333 C CA . SER A 1 553 ? 28.868 -5.689 -12.714 1.00 91.31 553 SER A CA 1
ATOM 4334 C C . SER A 1 553 ? 28.295 -5.538 -14.123 1.00 91.31 553 SER A C 1
ATOM 4336 O O . SER A 1 553 ? 28.511 -4.517 -14.774 1.00 91.31 553 SER A O 1
ATOM 4338 N N . ARG A 1 554 ? 27.491 -6.509 -14.573 1.00 89.62 554 ARG A N 1
ATOM 4339 C CA . ARG A 1 554 ? 26.848 -6.450 -15.890 1.00 89.62 554 ARG A CA 1
ATOM 4340 C C . ARG A 1 554 ? 25.826 -5.319 -15.988 1.00 89.62 554 ARG A C 1
ATOM 4342 O O . ARG A 1 554 ? 25.844 -4.562 -16.956 1.00 89.62 554 ARG A O 1
ATOM 4349 N N . LEU A 1 555 ? 24.995 -5.132 -14.957 1.00 92.88 555 LEU A N 1
ATOM 4350 C CA . LEU A 1 555 ? 24.081 -3.985 -14.882 1.00 92.88 555 LEU A CA 1
ATOM 4351 C C . LEU A 1 555 ? 24.846 -2.670 -15.059 1.00 92.88 555 LEU A C 1
ATOM 4353 O O . LEU A 1 555 ? 24.441 -1.826 -15.855 1.00 92.88 555 LEU A O 1
ATOM 4357 N N . GLN A 1 556 ? 25.980 -2.523 -14.373 1.00 93.31 556 GLN A N 1
ATOM 4358 C CA . GLN A 1 556 ? 26.799 -1.314 -14.454 1.00 93.31 556 GLN A CA 1
ATOM 4359 C C . GLN A 1 556 ? 27.399 -1.076 -15.844 1.00 93.31 556 GLN A C 1
ATOM 4361 O O . GLN A 1 556 ? 27.420 0.074 -16.299 1.00 93.31 556 GLN A O 1
ATOM 4366 N N . SER A 1 557 ? 27.835 -2.141 -16.531 1.00 90.50 557 SER A N 1
ATOM 4367 C CA . SER A 1 557 ? 28.277 -2.054 -17.930 1.00 90.50 557 SER A CA 1
ATOM 4368 C C . SER A 1 557 ? 27.141 -1.707 -18.893 1.00 90.50 557 SER A C 1
ATOM 4370 O O . SER A 1 557 ? 27.378 -1.070 -19.912 1.00 90.50 557 SER A O 1
ATOM 4372 N N . ASN A 1 558 ? 25.904 -2.047 -18.534 1.00 91.38 558 ASN A N 1
ATOM 4373 C CA . ASN A 1 558 ? 24.704 -1.849 -19.339 1.00 91.38 558 ASN A CA 1
ATOM 4374 C C . ASN A 1 558 ? 23.947 -0.552 -18.975 1.00 91.38 558 ASN A C 1
ATOM 4376 O O . ASN A 1 558 ? 22.718 -0.492 -18.984 1.00 91.38 558 ASN A O 1
ATOM 4380 N N . GLY A 1 559 ? 24.692 0.478 -18.563 1.00 93.00 559 GLY A N 1
ATOM 4381 C CA . GLY A 1 559 ? 24.168 1.817 -18.280 1.00 93.00 559 GLY A CA 1
ATOM 4382 C C . GLY A 1 559 ? 23.574 2.035 -16.886 1.00 93.00 559 GLY A C 1
ATOM 4383 O O . GLY A 1 559 ? 23.201 3.166 -16.579 1.00 93.00 559 GLY A O 1
ATOM 4384 N N . PHE A 1 560 ? 23.509 1.027 -16.008 1.00 96.19 560 PHE A N 1
ATOM 4385 C CA . PHE A 1 560 ? 22.951 1.225 -14.667 1.00 96.19 560 PHE A CA 1
ATOM 4386 C C . PHE A 1 560 ? 23.955 1.870 -13.710 1.00 96.19 560 PHE A C 1
ATOM 4388 O O . PHE A 1 560 ? 25.105 1.456 -13.572 1.00 96.19 560 PHE A O 1
ATOM 4395 N N . THR A 1 561 ? 23.472 2.825 -12.935 1.00 96.44 561 THR A N 1
ATOM 4396 C CA . THR A 1 561 ? 24.083 3.279 -11.691 1.00 96.44 561 THR A CA 1
ATOM 4397 C C . THR A 1 561 ? 23.142 2.877 -10.562 1.00 96.44 561 THR A C 1
ATOM 4399 O O . THR A 1 561 ? 22.023 3.378 -10.462 1.00 96.44 561 THR A O 1
ATOM 4402 N N . LEU A 1 562 ? 23.581 1.912 -9.754 1.00 94.62 562 LEU A N 1
ATOM 4403 C CA . LEU A 1 562 ? 22.794 1.329 -8.669 1.00 94.62 562 LEU A CA 1
ATOM 4404 C C . LEU A 1 562 ? 23.012 2.153 -7.404 1.00 94.62 562 LEU A C 1
ATOM 4406 O O . LEU A 1 562 ? 24.130 2.190 -6.891 1.00 94.62 562 LEU A O 1
ATOM 4410 N N . MET A 1 563 ? 21.960 2.800 -6.914 1.00 93.38 563 MET A N 1
ATOM 4411 C CA . MET A 1 563 ? 22.043 3.697 -5.769 1.00 93.38 563 MET A CA 1
ATOM 4412 C C . MET A 1 563 ? 21.279 3.087 -4.592 1.00 93.38 563 MET A C 1
ATOM 4414 O O . MET A 1 563 ? 20.060 2.893 -4.643 1.00 93.38 563 MET A O 1
ATOM 4418 N N . GLU A 1 564 ? 22.019 2.756 -3.539 1.00 87.25 564 GLU A N 1
ATOM 4419 C CA . GLU A 1 564 ? 21.481 2.262 -2.268 1.00 87.25 564 GLU A CA 1
ATOM 4420 C C . GLU A 1 564 ? 21.197 3.425 -1.308 1.00 87.25 564 GLU A C 1
ATOM 4422 O O . GLU A 1 564 ? 21.528 4.573 -1.603 1.00 87.25 564 GLU A O 1
ATOM 4427 N N . ASP A 1 565 ? 20.551 3.144 -0.175 1.00 81.12 565 ASP A N 1
ATOM 4428 C CA . ASP A 1 565 ? 20.126 4.194 0.749 1.00 81.12 565 ASP A CA 1
ATOM 4429 C C . ASP A 1 565 ? 21.288 4.860 1.482 1.00 81.12 565 ASP A C 1
ATOM 4431 O O . ASP A 1 565 ? 21.780 4.338 2.476 1.00 81.12 565 ASP A O 1
ATOM 4435 N N . GLY A 1 566 ? 21.701 6.029 0.988 1.00 74.25 566 GLY A N 1
ATOM 4436 C CA . GLY A 1 566 ? 22.745 6.856 1.599 1.00 74.25 566 GLY A CA 1
ATOM 4437 C C . GLY A 1 566 ? 22.234 8.023 2.449 1.00 74.25 566 GLY A C 1
ATOM 4438 O O . GLY A 1 566 ? 23.043 8.703 3.064 1.00 74.25 566 GLY A O 1
ATOM 4439 N N . HIS A 1 567 ? 20.918 8.276 2.486 1.00 76.62 567 HIS A N 1
ATOM 4440 C CA . HIS A 1 567 ? 20.333 9.488 3.097 1.00 76.62 567 HIS A CA 1
ATOM 4441 C C . HIS A 1 567 ? 19.222 9.171 4.108 1.00 76.62 567 HIS A C 1
ATOM 4443 O O . HIS A 1 567 ? 18.286 9.955 4.258 1.00 76.62 567 HIS A O 1
ATOM 4449 N N . ALA A 1 568 ? 19.272 7.989 4.736 1.00 78.81 568 ALA A N 1
ATOM 4450 C CA . ALA A 1 568 ? 18.272 7.506 5.699 1.00 78.81 568 ALA A CA 1
ATOM 4451 C C . ALA A 1 568 ? 16.815 7.656 5.196 1.00 78.81 568 ALA A C 1
ATOM 4453 O O . ALA A 1 568 ? 15.898 8.048 5.911 1.00 78.81 568 ALA A O 1
ATOM 4454 N N . SER A 1 569 ? 16.597 7.381 3.913 1.00 80.94 569 SER A N 1
ATOM 4455 C CA . SER A 1 569 ? 15.322 7.612 3.216 1.00 80.94 569 SER A CA 1
ATOM 4456 C C . SER A 1 569 ? 14.532 6.322 2.957 1.00 80.94 569 SER A C 1
ATOM 4458 O O . SER A 1 569 ? 13.401 6.341 2.454 1.00 80.94 569 SER A O 1
ATOM 4460 N N . ALA A 1 570 ? 15.171 5.183 3.226 1.00 85.69 570 ALA A N 1
ATOM 4461 C CA . ALA A 1 570 ? 14.796 3.848 2.802 1.00 85.69 570 ALA A CA 1
ATOM 4462 C C . ALA A 1 570 ? 14.574 3.714 1.281 1.00 85.69 570 ALA A C 1
ATOM 4464 O O . ALA A 1 570 ? 13.821 2.829 0.852 1.00 85.69 570 ALA A O 1
ATOM 4465 N N . LEU A 1 571 ? 15.195 4.555 0.446 1.00 88.12 571 LEU A N 1
ATOM 4466 C CA . LEU A 1 571 ? 15.070 4.509 -1.013 1.00 88.12 571 LEU A CA 1
ATOM 4467 C C . LEU A 1 571 ? 16.161 3.677 -1.673 1.00 88.12 571 LEU A C 1
ATOM 4469 O O . LEU A 1 571 ? 17.304 3.641 -1.243 1.00 88.12 571 LEU A O 1
ATOM 4473 N N . ILE A 1 572 ? 15.770 3.010 -2.755 1.00 92.88 572 ILE A N 1
ATOM 4474 C CA . ILE A 1 572 ? 16.699 2.446 -3.727 1.00 92.88 572 ILE A CA 1
ATOM 4475 C C . ILE A 1 572 ? 16.304 3.042 -5.065 1.00 92.88 572 ILE A C 1
ATOM 4477 O O . ILE A 1 572 ? 15.125 3.010 -5.436 1.00 92.88 572 ILE A O 1
ATOM 4481 N N . VAL A 1 573 ? 17.290 3.584 -5.764 1.00 95.56 573 VAL A N 1
ATOM 4482 C CA . VAL A 1 573 ? 17.103 4.222 -7.061 1.00 95.56 573 VAL A CA 1
ATOM 4483 C C . VAL A 1 573 ? 18.079 3.593 -8.040 1.00 95.56 573 VAL A C 1
ATOM 4485 O O . VAL A 1 573 ? 19.252 3.406 -7.730 1.00 95.56 573 VAL A O 1
ATOM 4488 N N . ASP A 1 574 ? 17.595 3.265 -9.229 1.00 96.75 574 ASP A N 1
ATOM 4489 C CA . ASP A 1 574 ? 18.460 2.927 -10.348 1.00 96.75 574 ASP A CA 1
ATOM 4490 C C . ASP A 1 574 ? 18.402 4.076 -11.353 1.00 96.75 574 ASP A C 1
ATOM 4492 O O . ASP A 1 574 ? 17.327 4.435 -11.839 1.00 96.75 574 ASP A O 1
ATOM 4496 N N . LEU A 1 575 ? 19.560 4.654 -11.657 1.00 98.00 575 LEU A N 1
ATOM 4497 C CA . LEU A 1 575 ? 19.719 5.594 -12.761 1.00 98.00 575 LEU A CA 1
ATOM 4498 C C . LEU A 1 575 ? 20.221 4.813 -13.975 1.00 98.00 575 LEU A C 1
ATOM 4500 O O . LEU A 1 575 ? 21.246 4.144 -13.886 1.00 98.00 575 LEU A O 1
ATOM 4504 N N . ILE A 1 576 ? 19.512 4.898 -15.094 1.00 97.44 576 ILE A N 1
ATOM 4505 C CA . ILE A 1 576 ? 19.826 4.149 -16.312 1.00 97.44 576 ILE A CA 1
ATOM 4506 C C . ILE A 1 576 ? 20.197 5.142 -17.406 1.00 97.44 576 ILE A C 1
ATOM 4508 O O . ILE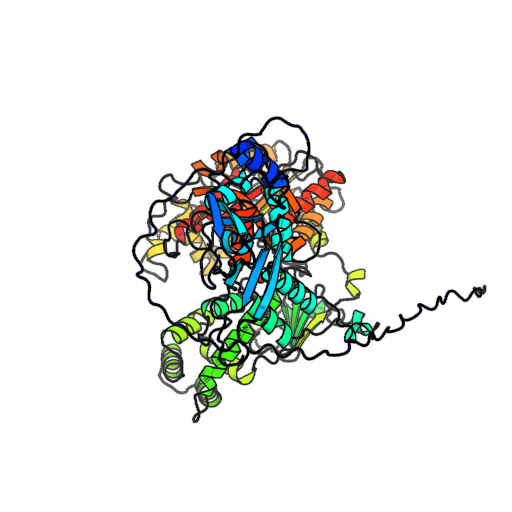 A 1 576 ? 19.371 5.967 -17.792 1.00 97.44 576 ILE A O 1
ATOM 4512 N N . ASP A 1 577 ? 21.426 5.050 -17.899 1.00 97.50 577 ASP A N 1
ATOM 4513 C CA . ASP A 1 577 ? 21.884 5.740 -19.103 1.00 97.50 577 ASP A CA 1
ATOM 4514 C C . ASP A 1 577 ? 21.462 4.940 -20.342 1.00 97.50 577 ASP A C 1
ATOM 4516 O O . ASP A 1 577 ? 22.000 3.864 -20.621 1.00 97.50 577 ASP A O 1
ATOM 4520 N N . VAL A 1 578 ? 20.484 5.461 -21.086 1.00 97.25 578 VAL A N 1
ATOM 4521 C CA . VAL A 1 578 ? 19.889 4.768 -22.237 1.00 97.25 578 VAL A CA 1
ATOM 4522 C C . VAL A 1 578 ? 20.897 4.599 -23.375 1.00 97.25 578 VAL A C 1
ATOM 4524 O O . VAL A 1 578 ? 20.827 3.620 -24.123 1.00 97.25 578 VAL A O 1
ATOM 4527 N N . SER A 1 579 ? 21.884 5.492 -23.479 1.00 96.19 579 SER A N 1
ATOM 4528 C CA . SER A 1 579 ? 22.926 5.418 -24.506 1.00 96.19 579 SER A CA 1
ATOM 4529 C C . SER A 1 579 ? 23.834 4.190 -24.359 1.00 96.19 579 SER A C 1
ATOM 4531 O O . SER A 1 579 ? 24.390 3.729 -25.357 1.00 96.19 579 SER A O 1
ATOM 4533 N N . ASN A 1 580 ? 23.910 3.608 -23.157 1.00 94.75 580 ASN A N 1
ATOM 4534 C CA . ASN A 1 580 ? 24.741 2.442 -22.845 1.00 94.75 580 ASN A CA 1
ATOM 4535 C C . ASN A 1 580 ? 23.954 1.128 -22.764 1.00 94.75 580 ASN A C 1
ATOM 4537 O O . ASN A 1 580 ? 24.547 0.082 -22.502 1.00 94.75 580 ASN A O 1
ATOM 4541 N N . ILE A 1 581 ? 22.638 1.158 -22.997 1.00 93.50 581 ILE A N 1
ATOM 4542 C CA . ILE A 1 581 ? 21.834 -0.065 -23.032 1.00 93.50 581 ILE A CA 1
ATOM 4543 C C . ILE A 1 581 ? 22.238 -0.907 -24.248 1.00 93.50 581 ILE A C 1
ATOM 4545 O O . ILE A 1 581 ? 22.149 -0.455 -25.392 1.00 93.50 581 ILE A O 1
ATOM 4549 N N . SER A 1 582 ? 22.629 -2.151 -23.990 1.00 91.31 582 SER A N 1
ATOM 4550 C CA . SER A 1 582 ? 22.903 -3.196 -24.967 1.00 91.31 582 SER A CA 1
ATOM 4551 C C . SER A 1 582 ? 21.595 -3.858 -25.420 1.00 91.31 582 SER A C 1
ATOM 4553 O O . SER A 1 582 ? 20.914 -4.516 -24.618 1.00 91.31 582 SER A O 1
ATOM 4555 N N . PRO A 1 583 ? 21.225 -3.749 -26.709 1.00 90.31 583 PRO A N 1
ATOM 4556 C CA . PRO A 1 583 ? 20.027 -4.402 -27.235 1.00 90.31 583 PRO A CA 1
ATOM 4557 C C . PRO A 1 583 ? 20.080 -5.933 -27.131 1.00 90.31 583 PRO A C 1
ATOM 4559 O O . PRO A 1 583 ? 19.043 -6.583 -26.976 1.00 90.31 583 PRO A O 1
ATOM 4562 N N . ASP A 1 584 ? 21.273 -6.523 -27.182 1.00 88.69 584 ASP A N 1
ATOM 4563 C CA . ASP A 1 584 ? 21.446 -7.977 -27.140 1.00 88.69 584 ASP A CA 1
ATOM 4564 C C . ASP A 1 584 ? 21.158 -8.554 -25.749 1.00 88.69 584 ASP A C 1
ATOM 4566 O O . ASP A 1 584 ? 20.603 -9.650 -25.636 1.00 88.69 584 ASP A O 1
ATOM 4570 N N . GLU A 1 585 ? 21.449 -7.789 -24.692 1.00 88.50 585 GLU A N 1
ATOM 4571 C CA . GLU A 1 585 ? 21.156 -8.174 -23.305 1.00 88.50 585 GLU A CA 1
ATOM 4572 C C . GLU A 1 585 ? 19.722 -7.854 -22.862 1.00 88.50 585 GLU A C 1
ATOM 4574 O O . GLU A 1 585 ? 19.239 -8.409 -21.866 1.00 88.50 585 GLU A O 1
ATOM 4579 N N . THR A 1 586 ? 19.048 -6.994 -23.625 1.00 91.62 586 THR A N 1
ATOM 4580 C CA . THR A 1 586 ? 17.675 -6.555 -23.382 1.00 91.62 586 THR A CA 1
ATOM 4581 C C . THR A 1 586 ? 16.667 -7.654 -23.743 1.00 91.62 586 THR A C 1
ATOM 4583 O O . THR A 1 586 ? 16.886 -8.467 -24.648 1.00 91.62 586 THR A O 1
ATOM 4586 N N . ASP A 1 587 ? 15.534 -7.671 -23.035 1.00 92.25 587 ASP A N 1
ATOM 4587 C CA . ASP A 1 587 ? 14.370 -8.512 -23.311 1.00 92.25 587 ASP A CA 1
ATOM 4588 C C . ASP A 1 587 ? 14.041 -8.501 -24.813 1.00 92.25 587 ASP A C 1
ATOM 4590 O O . ASP A 1 587 ? 13.947 -7.423 -25.417 1.00 92.25 587 ASP A O 1
ATOM 4594 N N . PRO A 1 588 ? 13.820 -9.673 -25.436 1.00 89.38 588 PRO A N 1
ATOM 4595 C CA . PRO A 1 588 ? 13.536 -9.750 -26.866 1.00 89.38 588 PRO A CA 1
ATOM 4596 C C . PRO A 1 588 ? 12.370 -8.859 -27.324 1.00 89.38 588 PRO A C 1
ATOM 4598 O O . PRO A 1 588 ? 12.413 -8.329 -28.432 1.00 89.38 588 PRO A O 1
ATOM 4601 N N . GLY A 1 589 ? 11.356 -8.642 -26.475 1.00 88.38 589 GLY A N 1
ATOM 4602 C CA . GLY A 1 589 ? 10.197 -7.797 -26.772 1.00 88.38 589 GLY A CA 1
ATOM 4603 C C . GLY A 1 589 ? 10.463 -6.286 -26.718 1.00 88.38 589 GLY A C 1
ATOM 4604 O O . GLY A 1 589 ? 9.580 -5.509 -27.103 1.00 88.38 589 GLY A O 1
ATOM 4605 N N . LEU A 1 590 ? 11.650 -5.876 -26.255 1.00 93.31 590 LEU A N 1
ATOM 4606 C CA . LEU A 1 590 ? 12.106 -4.486 -26.140 1.00 93.31 590 LEU A CA 1
ATOM 4607 C C . LEU A 1 590 ? 13.365 -4.185 -26.972 1.00 93.31 590 LEU A C 1
ATOM 4609 O O . LEU A 1 590 ? 13.733 -3.022 -27.114 1.00 93.31 590 LEU A O 1
ATOM 4613 N N . ARG A 1 591 ? 14.022 -5.194 -27.557 1.00 93.50 591 ARG A N 1
ATOM 4614 C CA . ARG A 1 591 ? 15.299 -5.034 -28.277 1.00 93.50 591 ARG A CA 1
ATOM 4615 C C . ARG A 1 591 ? 15.261 -3.960 -29.366 1.00 93.50 591 ARG A C 1
ATOM 4617 O O . ARG A 1 591 ? 16.169 -3.139 -29.443 1.00 93.50 591 ARG A O 1
ATOM 4624 N N . ALA A 1 592 ? 14.213 -3.952 -30.191 1.00 94.25 592 ALA A N 1
ATOM 4625 C CA . ALA A 1 592 ? 14.091 -3.008 -31.301 1.00 94.25 592 ALA A CA 1
ATOM 4626 C C . ALA A 1 592 ? 14.000 -1.549 -30.816 1.00 94.25 592 ALA A C 1
ATOM 4628 O O . ALA A 1 592 ? 14.769 -0.701 -31.272 1.00 94.25 592 ALA A O 1
ATOM 4629 N N . CYS A 1 593 ? 13.115 -1.262 -29.853 1.00 95.31 593 CYS A N 1
ATOM 4630 C CA . CYS A 1 593 ? 12.985 0.087 -29.300 1.00 95.31 593 CYS A CA 1
ATOM 4631 C C . CYS A 1 593 ? 14.206 0.479 -28.455 1.00 95.31 593 CYS A C 1
ATOM 4633 O O . CYS A 1 593 ? 14.632 1.625 -28.524 1.00 95.31 593 CYS A O 1
ATOM 4635 N N . ALA A 1 594 ? 14.832 -0.458 -27.734 1.00 94.81 594 ALA A N 1
ATOM 4636 C CA . ALA A 1 594 ? 16.069 -0.203 -26.994 1.00 94.81 594 ALA A CA 1
ATOM 4637 C C . ALA A 1 594 ? 17.236 0.165 -27.924 1.00 94.81 594 ALA A C 1
ATOM 4639 O O . ALA A 1 594 ? 17.928 1.146 -27.667 1.00 94.81 594 ALA A O 1
ATOM 4640 N N . ALA A 1 595 ? 17.418 -0.550 -29.041 1.00 96.06 595 ALA A N 1
ATOM 4641 C CA . ALA A 1 595 ? 18.434 -0.220 -30.042 1.00 96.06 595 ALA A CA 1
ATOM 4642 C C . ALA A 1 595 ? 18.226 1.181 -30.629 1.00 96.06 595 ALA A C 1
ATOM 4644 O O . ALA A 1 595 ? 19.173 1.963 -30.744 1.00 96.06 595 ALA A O 1
ATOM 4645 N N . GLN A 1 596 ? 16.977 1.518 -30.963 1.00 97.19 596 GLN A N 1
ATOM 4646 C CA . GLN A 1 596 ? 16.634 2.833 -31.489 1.00 97.19 596 GLN A CA 1
ATOM 4647 C C . GLN A 1 596 ? 16.851 3.943 -30.450 1.00 97.19 596 GLN A C 1
ATOM 4649 O O . GLN A 1 596 ? 17.456 4.962 -30.780 1.00 97.19 596 GLN A O 1
ATOM 4654 N N . ALA A 1 597 ? 16.387 3.753 -29.213 1.00 96.75 597 ALA A N 1
ATOM 4655 C CA . ALA A 1 597 ? 16.531 4.718 -28.125 1.00 96.75 597 ALA A CA 1
ATOM 4656 C C . ALA A 1 597 ? 18.004 4.951 -27.769 1.00 96.75 597 ALA A C 1
ATOM 4658 O O . ALA A 1 597 ? 18.452 6.091 -27.689 1.00 96.75 597 ALA A O 1
ATOM 4659 N N . SER A 1 598 ? 18.782 3.873 -27.661 1.00 96.50 598 SER A N 1
ATOM 4660 C CA . SER A 1 598 ? 20.222 3.913 -27.402 1.00 96.50 598 SER A CA 1
ATOM 4661 C C . SER A 1 598 ? 20.969 4.700 -28.485 1.00 96.50 598 SER A C 1
ATOM 4663 O O . SER A 1 598 ? 21.782 5.573 -28.177 1.00 96.50 598 SER A O 1
ATOM 4665 N N . LYS A 1 599 ? 20.635 4.478 -29.766 1.00 96.94 599 LYS A N 1
ATOM 4666 C CA . LYS A 1 599 ? 21.183 5.258 -30.885 1.00 96.94 599 LYS A CA 1
ATOM 4667 C C . LYS A 1 599 ? 20.785 6.738 -30.807 1.00 96.94 599 LYS A C 1
ATOM 4669 O O . LYS A 1 599 ? 21.663 7.596 -30.842 1.00 96.94 599 LYS A O 1
ATOM 4674 N N . LYS A 1 600 ? 19.490 7.039 -30.642 1.00 96.38 600 LYS A N 1
ATOM 4675 C CA . LYS A 1 600 ? 18.984 8.418 -30.498 1.00 96.38 600 LYS A CA 1
ATOM 4676 C C . LYS A 1 600 ? 19.649 9.153 -29.332 1.00 96.38 600 LYS A C 1
ATOM 4678 O O . LYS A 1 600 ? 19.963 10.329 -29.467 1.00 96.38 600 LYS A O 1
ATOM 4683 N N . SER A 1 601 ? 19.893 8.459 -28.222 1.00 96.19 601 SER A N 1
ATOM 4684 C CA . SER A 1 601 ? 20.529 9.035 -27.039 1.00 96.19 601 SER A CA 1
ATOM 4685 C C . SER A 1 601 ? 22.011 9.360 -27.238 1.00 96.19 601 SER A C 1
ATOM 4687 O O . SER A 1 601 ? 22.524 10.225 -26.533 1.00 96.19 601 SER A O 1
ATOM 4689 N N . ARG A 1 602 ? 22.708 8.674 -28.156 1.00 93.94 602 ARG A N 1
ATOM 4690 C CA . ARG A 1 602 ? 24.103 8.983 -28.522 1.00 93.94 602 ARG A CA 1
ATOM 4691 C C . ARG A 1 602 ? 24.208 10.120 -29.536 1.00 93.94 602 ARG A C 1
ATOM 4693 O O . ARG A 1 602 ? 25.155 10.893 -29.484 1.00 93.94 602 ARG A O 1
ATOM 4700 N N . GLU A 1 603 ? 23.266 10.187 -30.473 1.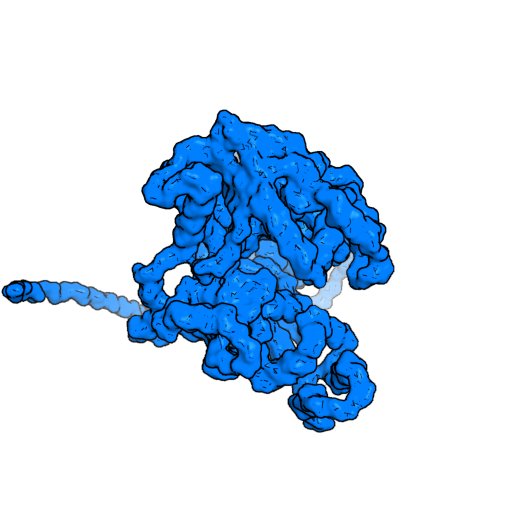00 93.56 603 GLU A N 1
ATOM 4701 C CA . GLU A 1 603 ? 23.302 11.124 -31.608 1.00 93.56 603 GLU A CA 1
ATOM 4702 C C . GLU A 1 603 ? 22.537 12.433 -31.349 1.00 93.56 603 GLU A C 1
ATOM 4704 O O . GLU A 1 603 ? 22.712 13.406 -32.078 1.00 93.56 603 GLU A O 1
ATOM 4709 N N . GLY A 1 604 ? 21.665 12.457 -30.341 1.00 92.25 604 GLY A N 1
ATOM 4710 C CA . GLY A 1 604 ? 20.776 13.575 -30.048 1.00 92.25 604 GLY A CA 1
ATOM 4711 C C . GLY A 1 604 ? 20.719 13.898 -28.560 1.00 92.25 604 GLY A C 1
ATOM 4712 O O . GLY A 1 604 ? 21.740 14.128 -27.920 1.00 92.25 604 GLY A O 1
ATOM 4713 N N . LYS A 1 605 ? 19.502 13.958 -28.011 1.00 94.00 605 LYS A N 1
ATOM 4714 C CA . LYS A 1 605 ? 19.301 14.269 -26.593 1.00 94.00 605 LYS A CA 1
ATOM 4715 C C . LYS A 1 605 ? 19.716 13.096 -25.716 1.00 94.00 605 LYS A C 1
ATOM 4717 O O . LYS A 1 605 ? 19.250 11.980 -25.924 1.00 94.00 605 LYS A O 1
ATOM 4722 N N . ARG A 1 606 ? 20.530 13.375 -24.704 1.00 96.25 606 ARG A N 1
ATOM 4723 C CA . ARG A 1 606 ? 21.037 12.388 -23.748 1.00 96.25 606 ARG A CA 1
ATOM 4724 C C . ARG A 1 606 ? 19.912 11.924 -22.831 1.00 96.25 606 ARG A C 1
ATOM 4726 O O . ARG A 1 606 ? 19.340 12.727 -22.093 1.00 96.25 606 ARG A O 1
ATOM 4733 N N . HIS A 1 607 ? 19.585 10.640 -22.889 1.00 98.06 607 HIS A N 1
ATOM 4734 C CA . HIS A 1 607 ? 18.391 10.078 -22.272 1.00 98.06 607 HIS A CA 1
ATOM 4735 C C . HIS A 1 607 ? 18.723 9.249 -21.036 1.00 98.06 607 HIS A C 1
ATOM 4737 O O . HIS A 1 607 ? 19.497 8.295 -21.093 1.00 98.06 607 HIS A O 1
ATOM 4743 N N . PHE A 1 608 ? 18.095 9.608 -19.918 1.00 98.56 608 PHE A N 1
ATOM 4744 C CA . PHE A 1 608 ? 18.189 8.878 -18.662 1.00 98.56 608 PHE A CA 1
ATOM 4745 C C . PHE A 1 608 ? 16.818 8.415 -18.176 1.00 98.56 608 PHE A C 1
ATOM 4747 O O . PHE A 1 608 ? 15.811 9.103 -18.338 1.00 98.56 608 PHE A O 1
ATOM 4754 N N . ILE A 1 609 ? 16.793 7.272 -17.496 1.00 98.56 609 ILE A N 1
ATOM 4755 C CA . ILE A 1 609 ? 15.620 6.796 -16.761 1.00 98.56 609 ILE A CA 1
ATOM 4756 C C . ILE A 1 609 ? 15.973 6.766 -15.276 1.00 98.56 609 ILE A C 1
ATOM 4758 O O . ILE A 1 609 ? 16.962 6.151 -14.880 1.00 98.56 609 ILE A O 1
ATOM 4762 N N . ILE A 1 610 ? 15.158 7.415 -14.447 1.00 98.62 610 ILE A N 1
ATOM 4763 C CA . ILE A 1 610 ? 15.242 7.334 -12.987 1.00 98.62 610 ILE A CA 1
ATOM 4764 C C . ILE A 1 610 ? 14.168 6.356 -12.524 1.00 98.62 610 ILE A C 1
ATOM 4766 O O . ILE A 1 610 ? 12.983 6.691 -12.533 1.00 98.62 610 ILE A O 1
ATOM 4770 N N . ASN A 1 611 ? 14.572 5.158 -12.105 1.00 98.19 611 ASN A N 1
ATOM 4771 C CA . ASN A 1 611 ? 13.660 4.177 -11.530 1.00 98.19 611 ASN A CA 1
ATOM 4772 C C . ASN A 1 611 ? 13.735 4.174 -9.998 1.00 98.19 611 ASN A C 1
ATOM 4774 O O . ASN A 1 611 ? 14.767 3.825 -9.429 1.00 98.19 611 ASN A O 1
ATOM 4778 N N . VAL A 1 612 ? 12.634 4.506 -9.325 1.00 97.00 612 VAL A N 1
ATOM 4779 C CA . VAL A 1 612 ? 12.536 4.529 -7.858 1.00 97.00 612 VAL A CA 1
ATOM 4780 C C . VAL A 1 612 ? 11.795 3.285 -7.359 1.00 97.00 612 VAL A C 1
ATOM 4782 O O . VAL A 1 612 ? 10.612 3.087 -7.649 1.00 97.00 612 VAL A O 1
ATOM 4785 N N . ASP A 1 613 ? 12.482 2.454 -6.572 1.00 95.00 613 ASP A N 1
ATOM 4786 C CA . ASP A 1 613 ? 11.965 1.174 -6.081 1.00 95.00 613 ASP A CA 1
ATOM 4787 C C . ASP A 1 613 ? 11.130 1.321 -4.800 1.00 95.00 613 ASP A C 1
ATOM 4789 O O . ASP A 1 613 ? 11.562 1.923 -3.812 1.00 95.00 613 ASP A O 1
ATOM 4793 N N . LYS A 1 614 ? 9.962 0.663 -4.778 1.00 87.06 614 LYS A N 1
ATOM 4794 C CA . LYS A 1 614 ? 9.133 0.431 -3.576 1.00 87.06 614 LYS A CA 1
ATOM 4795 C C . LYS A 1 614 ? 8.883 1.683 -2.728 1.00 87.06 614 LYS A C 1
ATOM 4797 O O . LYS A 1 614 ? 9.076 1.654 -1.507 1.00 87.06 614 LYS A O 1
ATOM 4802 N N . THR A 1 615 ? 8.421 2.771 -3.335 1.00 91.25 615 THR A N 1
ATOM 4803 C CA . THR A 1 615 ? 7.818 3.892 -2.592 1.00 91.25 615 THR A CA 1
ATOM 4804 C C . THR A 1 615 ? 6.589 3.421 -1.802 1.00 91.25 615 THR A C 1
ATOM 4806 O O . THR A 1 615 ? 6.107 2.294 -1.977 1.00 91.25 615 THR A O 1
ATOM 4809 N N . PHE A 1 616 ? 6.066 4.245 -0.894 1.00 89.06 616 PHE A N 1
ATOM 4810 C CA . PHE A 1 616 ? 4.842 3.932 -0.157 1.00 89.06 616 PHE A CA 1
ATOM 4811 C C . PHE A 1 616 ? 3.993 5.166 0.079 1.00 89.06 616 PHE A C 1
ATOM 4813 O O . PHE A 1 616 ? 4.543 6.192 0.459 1.00 89.06 616 PHE A O 1
ATOM 4820 N N . GLY A 1 617 ? 2.675 5.035 -0.093 1.00 92.56 617 GLY A N 1
ATOM 4821 C CA . GLY A 1 617 ? 1.749 6.052 0.383 1.00 92.56 617 GLY A CA 1
ATOM 4822 C C . GLY A 1 617 ? 2.082 7.453 -0.130 1.00 92.56 617 GLY A C 1
ATOM 4823 O O . GLY A 1 617 ? 2.512 7.623 -1.273 1.00 92.56 617 GLY A O 1
ATOM 4824 N N . ALA A 1 618 ? 1.975 8.430 0.765 1.00 94.06 618 ALA A N 1
ATOM 4825 C CA . ALA A 1 618 ? 2.302 9.829 0.531 1.00 94.06 618 ALA A CA 1
ATOM 4826 C C . ALA A 1 618 ? 3.804 10.094 0.311 1.00 94.06 618 ALA A C 1
ATOM 4828 O O . ALA A 1 618 ? 4.161 11.124 -0.256 1.00 94.06 618 ALA A O 1
ATOM 4829 N N . GLN A 1 619 ? 4.703 9.173 0.684 1.00 94.44 619 GLN A N 1
ATOM 4830 C CA . GLN A 1 619 ? 6.146 9.351 0.472 1.00 94.44 619 GLN A CA 1
ATOM 4831 C C . GLN A 1 619 ? 6.488 9.613 -1.002 1.00 94.44 619 GLN A C 1
ATOM 4833 O O . GLN A 1 619 ? 7.378 10.406 -1.313 1.00 94.44 619 GLN A O 1
ATOM 4838 N N . ILE A 1 620 ? 5.772 8.948 -1.917 1.00 96.44 620 ILE A N 1
ATOM 4839 C CA . ILE A 1 620 ? 5.990 9.091 -3.360 1.00 96.44 620 ILE A CA 1
ATOM 4840 C C . ILE A 1 620 ? 5.851 10.548 -3.816 1.00 96.44 620 ILE A C 1
ATOM 4842 O O . ILE A 1 620 ? 6.544 10.964 -4.741 1.00 96.44 620 ILE A O 1
ATOM 4846 N N . GLU A 1 621 ? 5.002 11.328 -3.145 1.00 95.38 621 GLU A N 1
ATOM 4847 C CA . GLU A 1 621 ? 4.750 12.724 -3.473 1.00 95.38 621 GLU A CA 1
ATOM 4848 C C . GLU A 1 621 ? 5.974 13.595 -3.213 1.00 95.38 621 GLU A C 1
ATOM 4850 O O . GLU A 1 621 ? 6.396 14.343 -4.091 1.00 95.38 621 GLU A O 1
ATOM 4855 N N . ALA A 1 622 ? 6.579 13.457 -2.030 1.00 93.12 622 ALA A N 1
ATOM 4856 C CA . ALA A 1 622 ? 7.755 14.225 -1.641 1.00 93.12 622 ALA A CA 1
ATOM 4857 C C . ALA A 1 622 ? 8.965 13.885 -2.523 1.00 93.12 622 ALA A C 1
ATOM 4859 O O . ALA A 1 622 ? 9.685 14.781 -2.960 1.00 93.12 622 ALA A O 1
ATOM 4860 N N . ILE A 1 623 ? 9.143 12.600 -2.846 1.00 95.81 623 ILE A N 1
ATOM 4861 C CA . ILE A 1 623 ? 10.200 12.134 -3.754 1.00 95.81 623 ILE A CA 1
ATOM 4862 C C . ILE A 1 623 ? 10.007 12.734 -5.139 1.00 95.81 623 ILE A C 1
ATOM 4864 O O . ILE A 1 623 ? 10.927 13.332 -5.697 1.00 95.81 623 ILE A O 1
ATOM 4868 N N . LEU A 1 624 ? 8.801 12.584 -5.691 1.00 97.69 624 LEU A N 1
ATOM 4869 C CA . LEU A 1 624 ? 8.487 13.102 -7.009 1.00 97.69 624 LEU A CA 1
ATOM 4870 C C . LEU A 1 624 ? 8.672 14.617 -7.040 1.00 97.69 624 LEU A C 1
ATOM 4872 O O . LEU A 1 624 ? 9.323 15.118 -7.945 1.00 97.69 624 LEU A O 1
ATOM 4876 N N . ARG A 1 625 ? 8.177 15.342 -6.033 1.00 96.25 625 ARG A N 1
ATOM 4877 C CA . ARG A 1 625 ? 8.368 16.789 -5.916 1.00 96.25 625 ARG A CA 1
ATOM 4878 C C . ARG A 1 625 ? 9.843 17.170 -6.004 1.00 96.25 625 ARG A C 1
ATOM 4880 O O . ARG A 1 625 ? 10.172 18.041 -6.804 1.00 96.25 625 ARG A O 1
ATOM 4887 N N . SER A 1 626 ? 10.718 16.517 -5.239 1.00 96.19 626 SER A N 1
ATOM 4888 C CA . SER A 1 626 ? 12.157 16.791 -5.289 1.00 96.19 626 SER A CA 1
ATOM 4889 C C . SER A 1 626 ? 12.732 16.554 -6.686 1.00 96.19 626 SER A C 1
ATOM 4891 O O . SER A 1 626 ? 13.391 17.437 -7.221 1.00 96.19 626 SER A O 1
ATOM 4893 N N . LEU A 1 627 ? 12.408 15.430 -7.335 1.00 97.81 627 LEU A N 1
ATOM 4894 C CA . LEU A 1 627 ? 12.868 15.152 -8.703 1.00 97.81 627 LEU A CA 1
ATOM 4895 C C . LEU A 1 627 ? 12.373 16.205 -9.709 1.00 97.81 627 LEU A C 1
ATOM 4897 O O . LEU A 1 627 ? 13.153 16.711 -10.514 1.00 97.81 627 LEU A O 1
ATOM 4901 N N . LEU A 1 628 ? 11.090 16.569 -9.659 1.00 97.62 628 LEU A N 1
ATOM 4902 C CA . LEU A 1 628 ? 10.509 17.548 -10.580 1.00 97.62 628 LEU A CA 1
ATOM 4903 C C . LEU A 1 628 ? 11.119 18.940 -10.388 1.00 97.62 628 LEU A C 1
ATOM 4905 O O . LEU A 1 628 ? 11.385 19.617 -11.374 1.00 97.62 628 LEU A O 1
ATOM 4909 N N . LEU A 1 629 ? 11.368 19.362 -9.145 1.00 96.31 629 LEU A N 1
ATOM 4910 C CA . LEU A 1 629 ? 11.992 20.656 -8.856 1.00 96.31 629 LEU A CA 1
ATOM 4911 C C . LEU A 1 629 ? 13.486 20.683 -9.206 1.00 96.31 629 LEU A C 1
ATOM 4913 O O . LEU A 1 629 ? 13.996 21.735 -9.576 1.00 96.31 629 LEU A O 1
ATOM 4917 N N . THR A 1 630 ? 14.181 19.545 -9.137 1.00 95.94 630 THR A N 1
ATOM 4918 C CA . THR A 1 630 ? 15.594 19.445 -9.528 1.00 95.94 630 THR A CA 1
ATOM 4919 C C . THR A 1 630 ? 15.784 19.414 -11.046 1.00 95.94 630 THR A C 1
ATOM 4921 O O . THR A 1 630 ? 16.705 20.047 -11.558 1.00 95.94 630 THR A O 1
ATOM 4924 N N . PHE A 1 631 ? 14.936 18.691 -11.784 1.00 96.56 631 PHE A N 1
ATOM 4925 C CA . PHE A 1 631 ? 15.130 18.467 -13.224 1.00 96.56 631 PHE A CA 1
ATOM 4926 C C . PHE A 1 631 ? 14.235 19.334 -14.124 1.00 96.56 631 PHE A C 1
ATOM 4928 O O . PHE A 1 631 ? 14.593 19.580 -15.281 1.00 96.56 631 PHE A O 1
ATOM 4935 N N . GLY A 1 632 ? 13.104 19.826 -13.610 1.00 94.38 632 GLY A N 1
ATOM 4936 C CA . GLY A 1 632 ? 12.202 20.753 -14.294 1.00 94.38 632 GLY A CA 1
ATOM 4937 C C . GLY A 1 632 ? 11.814 20.291 -15.700 1.00 94.38 632 GLY A C 1
ATOM 4938 O O . GLY A 1 632 ? 11.343 19.174 -15.910 1.00 94.38 632 GLY A O 1
ATOM 4939 N N . SER A 1 633 ? 12.070 21.146 -16.691 1.00 93.06 633 SER A N 1
ATOM 4940 C CA . SER A 1 633 ? 11.725 20.922 -18.100 1.00 93.06 633 SER A CA 1
ATOM 4941 C C . SER A 1 633 ? 12.470 19.766 -18.788 1.00 93.06 633 SER A C 1
ATOM 4943 O O . SER A 1 633 ? 12.097 19.413 -19.911 1.00 93.06 633 SER A O 1
ATOM 4945 N N . ARG A 1 634 ? 13.486 19.171 -18.139 1.00 95.75 634 ARG A N 1
ATOM 4946 C CA . ARG A 1 634 ? 14.176 17.955 -18.612 1.00 95.75 634 ARG A CA 1
ATOM 4947 C C . ARG A 1 634 ? 13.346 16.689 -18.391 1.00 95.75 634 ARG A C 1
ATOM 4949 O O . ARG A 1 634 ? 13.604 15.683 -19.042 1.00 95.75 634 ARG A O 1
ATOM 4956 N N . ILE A 1 635 ? 12.349 16.725 -17.502 1.00 97.19 635 ILE A N 1
ATOM 4957 C CA . ILE A 1 635 ? 11.435 15.597 -17.298 1.00 97.19 635 ILE A CA 1
ATOM 4958 C C . ILE A 1 635 ? 10.545 15.425 -18.535 1.00 97.19 635 ILE A C 1
ATOM 4960 O O . ILE A 1 635 ? 9.782 16.322 -18.899 1.00 97.19 635 ILE A O 1
ATOM 4964 N N . GLN A 1 636 ? 10.632 14.255 -19.163 1.00 95.25 636 GLN A N 1
ATOM 4965 C CA . GLN A 1 636 ? 9.905 13.888 -20.374 1.00 95.25 636 GLN A CA 1
ATOM 4966 C C . GLN A 1 636 ? 8.609 13.144 -20.061 1.00 95.25 636 GLN A C 1
ATOM 4968 O O . GLN A 1 636 ? 7.571 13.465 -20.641 1.00 95.25 636 GLN A O 1
ATOM 4973 N N . SER A 1 637 ? 8.630 12.197 -19.124 1.00 96.06 637 SER A N 1
ATOM 4974 C CA . SER A 1 637 ? 7.423 11.532 -18.639 1.00 96.06 637 SER A CA 1
ATOM 4975 C C . SER A 1 637 ? 7.556 11.045 -17.200 1.00 96.06 637 SER A C 1
ATOM 4977 O O . SER A 1 637 ? 8.655 10.907 -16.658 1.00 96.06 637 SER A O 1
ATOM 4979 N N . VAL A 1 638 ? 6.406 10.796 -16.572 1.00 97.06 638 VAL A N 1
ATOM 4980 C CA . VAL A 1 638 ? 6.323 10.228 -15.222 1.00 97.06 638 VAL A CA 1
ATOM 4981 C C . VAL A 1 638 ? 5.413 9.013 -15.244 1.00 97.06 638 VAL A C 1
ATOM 4983 O O . VAL A 1 638 ? 4.249 9.086 -15.636 1.00 97.06 638 VAL A O 1
ATOM 4986 N N . ASN A 1 639 ? 5.952 7.875 -14.832 1.00 97.69 639 ASN A N 1
ATOM 4987 C CA . ASN A 1 639 ? 5.333 6.575 -15.015 1.00 97.69 639 ASN A CA 1
ATOM 4988 C C . ASN A 1 639 ? 5.244 5.869 -13.660 1.00 97.69 639 ASN A C 1
ATOM 4990 O O . ASN A 1 639 ? 6.192 5.888 -12.877 1.00 97.69 639 ASN A O 1
ATOM 4994 N N . LEU A 1 640 ? 4.111 5.238 -13.378 1.00 97.25 640 LEU A N 1
ATOM 4995 C CA . LEU A 1 640 ? 3.889 4.470 -12.160 1.00 97.25 640 LEU A CA 1
ATOM 4996 C C . LEU A 1 640 ? 3.384 3.078 -12.530 1.00 97.25 640 LEU A C 1
ATOM 4998 O O . LEU A 1 640 ? 2.335 2.931 -13.160 1.00 97.25 640 LEU A O 1
ATOM 5002 N N . SER A 1 641 ? 4.130 2.068 -12.093 1.00 95.00 641 SER A N 1
ATOM 5003 C CA . SER A 1 641 ? 3.721 0.672 -12.132 1.00 95.00 641 SER A CA 1
ATOM 5004 C C . SER A 1 641 ? 3.840 0.042 -10.758 1.00 95.00 641 SER A C 1
ATOM 5006 O O . SER A 1 641 ? 4.851 0.176 -10.069 1.00 95.00 641 SER A O 1
ATOM 5008 N N . GLY A 1 642 ? 2.831 -0.728 -10.379 1.00 91.50 642 GLY A N 1
ATOM 5009 C CA . GLY A 1 642 ? 2.836 -1.403 -9.096 1.00 91.50 642 GLY A CA 1
ATOM 5010 C C . GLY A 1 642 ? 1.655 -2.332 -8.913 1.00 91.50 642 GLY A C 1
ATOM 5011 O O . GLY A 1 642 ? 0.870 -2.582 -9.826 1.00 91.50 642 GLY A O 1
ATOM 5012 N N . LYS A 1 643 ? 1.546 -2.837 -7.692 1.00 93.44 643 LYS A N 1
ATOM 5013 C CA . LYS A 1 643 ? 0.407 -3.642 -7.278 1.00 93.44 643 LYS A CA 1
ATOM 5014 C C . LYS A 1 643 ? -0.804 -2.757 -6.989 1.00 93.44 643 LYS A C 1
ATOM 5016 O O . LYS A 1 643 ? -0.660 -1.695 -6.380 1.00 93.44 643 LYS A O 1
ATOM 5021 N N . ALA A 1 644 ? -1.976 -3.252 -7.348 1.00 95.00 644 ALA A N 1
ATOM 5022 C CA . ALA A 1 644 ? -3.261 -2.751 -6.886 1.00 95.00 644 ALA A CA 1
ATOM 5023 C C . ALA A 1 644 ? -4.105 -3.920 -6.356 1.00 95.00 644 ALA A C 1
ATOM 5025 O O . ALA A 1 644 ? -3.860 -5.081 -6.694 1.00 95.00 644 ALA A O 1
ATOM 5026 N N . ALA A 1 645 ? -5.088 -3.614 -5.517 1.00 95.19 645 ALA A N 1
ATOM 5027 C CA . ALA A 1 645 ? -6.135 -4.559 -5.152 1.00 95.19 645 ALA A CA 1
ATOM 5028 C C . ALA A 1 645 ? -7.278 -4.423 -6.166 1.00 95.19 645 ALA A C 1
ATOM 5030 O O . ALA A 1 645 ? -7.819 -3.330 -6.333 1.00 95.19 645 ALA A O 1
ATOM 5031 N N . GLY A 1 646 ? -7.618 -5.496 -6.877 1.00 95.00 646 GLY A N 1
ATOM 5032 C CA . GLY A 1 646 ? -8.696 -5.474 -7.862 1.00 95.00 646 GLY A CA 1
ATOM 5033 C C . GLY A 1 646 ? -10.070 -5.492 -7.195 1.00 95.00 646 GLY A C 1
ATOM 5034 O O . GLY A 1 646 ? -10.311 -6.226 -6.240 1.00 95.00 646 GLY A O 1
ATOM 5035 N N . LEU A 1 647 ? -10.980 -4.666 -7.704 1.00 94.94 647 LEU A N 1
ATOM 5036 C CA . LEU A 1 647 ? -12.402 -4.673 -7.350 1.00 94.94 647 LEU A CA 1
ATOM 5037 C C . LEU A 1 647 ? -13.253 -5.316 -8.449 1.00 94.94 647 LEU A C 1
ATOM 5039 O O . LEU A 1 647 ? -14.386 -5.712 -8.181 1.00 94.94 647 LEU A O 1
ATOM 5043 N N . THR A 1 648 ? -12.709 -5.426 -9.662 1.00 91.75 648 THR A N 1
ATOM 5044 C CA . THR A 1 648 ? -13.311 -6.080 -10.830 1.00 91.75 648 THR A CA 1
ATOM 5045 C C . THR A 1 648 ? -12.335 -7.080 -11.443 1.00 91.75 648 THR A C 1
ATOM 5047 O O . THR A 1 648 ? -11.121 -6.912 -11.313 1.00 91.75 648 THR A O 1
ATOM 5050 N N . GLY A 1 649 ? -12.850 -8.095 -12.134 1.00 90.94 649 GLY A N 1
ATOM 5051 C CA . GLY A 1 649 ? -12.047 -9.151 -12.737 1.00 90.94 649 GLY A CA 1
ATOM 5052 C C . GLY A 1 649 ? -11.500 -10.166 -11.740 1.00 90.94 649 GLY A C 1
ATOM 5053 O O . GLY A 1 649 ? -12.186 -10.592 -10.806 1.00 90.94 649 GLY A O 1
ATOM 5054 N N . ASN A 1 650 ? -10.262 -10.592 -11.986 1.00 89.75 650 ASN A N 1
ATOM 5055 C CA . ASN A 1 650 ? -9.595 -11.660 -11.260 1.00 89.75 650 ASN A CA 1
ATOM 5056 C C . ASN A 1 650 ? -8.182 -11.260 -10.829 1.00 89.75 650 ASN A C 1
ATOM 5058 O O . ASN A 1 650 ? -7.517 -10.419 -11.437 1.00 89.75 650 ASN A O 1
ATOM 5062 N N . ARG A 1 651 ? -7.677 -11.942 -9.798 1.00 89.19 651 ARG A N 1
ATOM 5063 C CA . ARG A 1 651 ? -6.259 -11.864 -9.433 1.00 89.19 651 ARG A CA 1
ATOM 5064 C C . ARG A 1 651 ? -5.394 -12.214 -10.649 1.00 89.19 651 ARG A C 1
ATOM 5066 O O . ARG A 1 651 ? -5.674 -13.180 -11.345 1.00 89.19 651 ARG A O 1
ATOM 5073 N N . GLY A 1 652 ? -4.342 -11.438 -10.882 1.00 87.75 652 GLY A N 1
ATOM 5074 C CA . GLY A 1 652 ? -3.487 -11.539 -12.062 1.00 87.75 652 GLY A CA 1
ATOM 5075 C C . GLY A 1 652 ? -3.891 -10.612 -13.208 1.00 87.75 652 GLY A C 1
ATOM 5076 O O . GLY A 1 652 ? -3.052 -10.369 -14.068 1.00 87.75 652 GLY A O 1
ATOM 5077 N N . ASP A 1 653 ? -5.098 -10.041 -13.212 1.00 91.81 653 ASP A N 1
ATOM 5078 C CA . ASP A 1 653 ? -5.504 -9.068 -14.231 1.00 91.81 653 ASP A CA 1
ATOM 5079 C C . ASP A 1 653 ? -4.708 -7.753 -14.140 1.00 91.81 653 ASP A C 1
ATOM 5081 O O . ASP A 1 653 ? -4.018 -7.465 -13.155 1.00 91.81 653 ASP A O 1
ATOM 5085 N N . LEU A 1 654 ? -4.809 -6.939 -15.191 1.00 94.06 654 LEU A N 1
ATOM 5086 C CA . LEU A 1 654 ? -4.213 -5.611 -15.269 1.00 94.06 654 LEU A CA 1
ATOM 5087 C C . LEU A 1 654 ? -5.272 -4.517 -15.170 1.00 94.06 654 LEU A C 1
ATOM 5089 O O . LEU A 1 654 ? -6.393 -4.664 -15.652 1.00 94.06 654 LEU A O 1
ATOM 5093 N N . VAL A 1 655 ? -4.883 -3.373 -14.614 1.00 95.25 655 VAL A N 1
ATOM 5094 C CA . VAL A 1 655 ? -5.738 -2.192 -14.484 1.00 95.25 655 VAL A CA 1
ATOM 5095 C C . VAL A 1 655 ? -5.057 -1.008 -15.149 1.00 95.25 655 VAL A C 1
ATOM 5097 O O . VAL A 1 655 ? -4.021 -0.527 -14.682 1.00 95.25 655 VAL A O 1
ATOM 5100 N N . LEU A 1 656 ? -5.673 -0.523 -16.227 1.00 96.19 656 LEU A N 1
ATOM 5101 C CA . LEU A 1 656 ? -5.284 0.686 -16.945 1.00 96.19 656 LEU A CA 1
ATOM 5102 C C . LEU A 1 656 ? -6.302 1.796 -16.621 1.00 96.19 656 LEU A C 1
ATOM 5104 O O . LEU A 1 656 ? -7.324 1.928 -17.308 1.00 96.19 656 LEU A O 1
ATOM 5108 N N . PRO A 1 657 ? -6.085 2.588 -15.554 1.00 96.62 657 PRO A N 1
ATOM 5109 C CA . PRO A 1 657 ? -7.058 3.585 -15.133 1.00 96.62 657 PRO A CA 1
ATOM 5110 C C . PRO A 1 657 ? -7.168 4.721 -16.151 1.00 96.62 657 PRO A C 1
ATOM 5112 O O . PRO A 1 657 ? -6.182 5.144 -16.746 1.00 96.62 657 PRO A O 1
ATOM 5115 N N . LYS A 1 658 ? -8.377 5.254 -16.320 1.00 94.62 658 LYS A N 1
ATOM 5116 C CA . LYS A 1 658 ? -8.627 6.527 -17.029 1.00 94.62 658 LYS A CA 1
ATOM 5117 C C . LYS A 1 658 ? -8.931 7.674 -16.063 1.00 94.62 658 LYS A C 1
ATOM 5119 O O . LYS A 1 658 ? -8.846 8.847 -16.429 1.00 94.62 658 LYS A O 1
ATOM 5124 N N . LYS A 1 659 ? -9.308 7.322 -14.832 1.00 95.44 659 LYS A N 1
ATOM 5125 C CA . LYS A 1 659 ? -9.674 8.223 -13.742 1.00 95.44 659 LYS A CA 1
ATOM 5126 C C . LYS A 1 659 ? -9.015 7.727 -12.457 1.00 95.44 659 LYS A C 1
ATOM 5128 O O . LYS A 1 659 ? -9.014 6.528 -12.190 1.00 95.44 659 LYS A O 1
ATOM 5133 N N . LEU A 1 660 ? -8.472 8.650 -11.681 1.00 97.62 660 LEU A N 1
ATOM 5134 C CA . LEU A 1 660 ? -7.970 8.440 -10.332 1.00 97.62 660 LEU A CA 1
ATOM 5135 C C . LEU A 1 660 ? -8.865 9.216 -9.370 1.00 97.62 660 LEU A C 1
ATOM 5137 O O . LEU A 1 660 ? -9.263 10.343 -9.679 1.00 97.62 660 LEU A O 1
ATOM 5141 N N . ILE A 1 661 ? -9.176 8.611 -8.231 1.00 96.94 661 ILE A N 1
ATOM 5142 C CA . ILE A 1 661 ? -9.869 9.266 -7.124 1.00 96.94 661 ILE A CA 1
ATOM 5143 C C . ILE A 1 661 ? -8.955 9.201 -5.909 1.00 96.94 661 ILE A C 1
ATOM 5145 O O . ILE A 1 661 ? -8.412 8.145 -5.591 1.00 96.94 661 ILE A O 1
ATOM 5149 N N . PHE A 1 662 ? -8.806 10.324 -5.223 1.00 97.00 662 PHE A N 1
ATOM 5150 C CA . PHE A 1 662 ? -8.118 10.409 -3.951 1.00 97.00 662 PHE A CA 1
ATOM 5151 C C . PHE A 1 662 ? -9.153 10.545 -2.836 1.00 97.00 662 PHE A C 1
ATOM 5153 O O . PHE A 1 662 ? -9.886 11.533 -2.809 1.00 97.00 662 PHE A O 1
ATOM 5160 N N . SER A 1 663 ? -9.194 9.578 -1.917 1.00 94.44 663 SER A N 1
ATOM 5161 C CA . SER A 1 663 ? -10.191 9.479 -0.844 1.00 94.44 663 SER A CA 1
ATOM 5162 C C . SER A 1 663 ? -10.021 10.510 0.287 1.00 94.44 663 SER A C 1
ATOM 5164 O O . SER A 1 663 ? -10.001 10.146 1.465 1.00 94.44 663 SER A O 1
ATOM 5166 N N . LYS A 1 664 ? -9.813 11.786 -0.024 1.00 90.12 664 LYS A N 1
ATOM 5167 C CA . LYS A 1 664 ? -9.489 12.829 0.959 1.00 90.12 664 LYS A CA 1
ATOM 5168 C C . LYS A 1 664 ? -10.580 13.083 1.989 1.00 90.12 664 LYS A C 1
ATOM 5170 O O . LYS A 1 664 ? -10.278 13.384 3.146 1.00 90.12 664 LYS A O 1
ATOM 5175 N N . GLN A 1 665 ? -11.840 12.911 1.600 1.00 84.69 665 GLN A N 1
ATOM 5176 C CA . GLN A 1 665 ? -12.959 13.107 2.514 1.00 84.69 665 GLN A CA 1
ATOM 5177 C C . GLN A 1 665 ? -12.966 12.047 3.622 1.00 84.69 665 GLN A C 1
ATOM 5179 O O . GLN A 1 665 ? -13.289 12.338 4.775 1.00 84.69 665 GLN A O 1
ATOM 5184 N N . THR A 1 666 ? -12.528 10.824 3.305 1.00 83.81 666 THR A N 1
ATOM 5185 C CA . THR A 1 666 ? -12.544 9.689 4.248 1.00 83.81 666 THR A CA 1
ATOM 5186 C C . THR A 1 666 ? -11.670 9.887 5.482 1.00 83.81 666 THR A C 1
ATOM 5188 O O . THR A 1 666 ? -11.907 9.247 6.501 1.00 83.81 666 THR A O 1
ATOM 5191 N N . PHE A 1 667 ? -10.683 10.781 5.416 1.00 82.94 667 PHE A N 1
ATOM 5192 C CA . PHE A 1 667 ? -9.814 11.128 6.541 1.00 82.94 667 PHE A CA 1
ATOM 5193 C C . PHE A 1 667 ? -9.858 12.613 6.903 1.00 82.94 667 PHE A C 1
ATOM 5195 O O . PHE A 1 667 ? -9.028 13.080 7.679 1.00 82.94 667 PHE A O 1
ATOM 5202 N N . GLY A 1 668 ? -10.867 13.329 6.393 1.00 78.50 668 GLY A N 1
ATOM 5203 C CA . GLY A 1 668 ? -11.168 14.703 6.780 1.00 78.50 668 GLY A CA 1
ATOM 5204 C C . GLY A 1 668 ? -10.164 15.746 6.287 1.00 78.50 668 GLY A C 1
ATOM 5205 O O . GLY A 1 668 ? -10.114 16.822 6.873 1.00 78.50 668 GLY A O 1
ATOM 5206 N N . GLU A 1 669 ? -9.364 15.448 5.253 1.00 83.12 669 GLU A N 1
ATOM 5207 C CA . GLU A 1 669 ? -8.484 16.456 4.633 1.00 83.12 669 GLU A CA 1
ATOM 5208 C C . GLU A 1 669 ? -9.314 17.501 3.883 1.00 83.12 669 GLU A C 1
ATOM 5210 O O . GLU A 1 669 ? -9.111 18.692 4.084 1.00 83.12 669 GLU A O 1
ATOM 5215 N N . ASP A 1 670 ? -10.281 17.048 3.080 1.00 84.75 670 ASP A N 1
ATOM 5216 C CA . ASP A 1 670 ? -11.151 17.897 2.262 1.00 84.75 670 ASP A CA 1
ATOM 5217 C C . ASP A 1 670 ? -12.630 17.502 2.431 1.00 84.75 670 ASP A C 1
ATOM 5219 O O . ASP A 1 670 ? -12.964 16.423 2.924 1.00 84.75 670 ASP A O 1
ATOM 5223 N N . SER A 1 671 ? -13.548 18.373 2.001 1.00 82.81 671 SER A N 1
ATOM 5224 C CA . SER A 1 671 ? -14.997 18.116 2.049 1.00 82.81 671 SER A CA 1
ATOM 5225 C C . SER A 1 671 ? -15.490 17.140 0.976 1.00 82.81 671 SER A C 1
ATOM 5227 O O . SER A 1 671 ? -16.623 16.666 1.068 1.00 82.81 671 SER A O 1
ATOM 5229 N N . THR A 1 672 ? -14.655 16.847 -0.023 1.00 85.06 672 THR A N 1
ATOM 5230 C CA . THR A 1 672 ? -14.930 15.927 -1.130 1.00 85.06 672 THR A CA 1
ATOM 5231 C C . THR A 1 672 ? -13.663 15.186 -1.534 1.00 85.06 672 THR A C 1
ATOM 5233 O O . THR A 1 672 ? -12.554 15.700 -1.378 1.00 85.06 672 THR A O 1
ATOM 5236 N N . ASP A 1 673 ? -13.824 14.012 -2.131 1.00 91.81 673 ASP A N 1
ATOM 5237 C CA . ASP A 1 673 ? -12.713 13.319 -2.776 1.00 91.81 673 ASP A CA 1
ATOM 5238 C C . ASP A 1 673 ? -12.212 14.067 -4.016 1.00 91.81 673 ASP A C 1
ATOM 5240 O O . ASP A 1 673 ? -12.962 14.749 -4.719 1.00 91.81 673 ASP A O 1
ATOM 5244 N N . GLU A 1 674 ? -10.923 13.921 -4.304 1.00 93.56 674 GLU A N 1
ATOM 5245 C CA . GLU A 1 674 ? -10.275 14.633 -5.398 1.00 93.56 674 GLU A CA 1
ATOM 5246 C C . GLU A 1 674 ? -10.162 13.743 -6.638 1.00 93.56 674 GLU A C 1
ATOM 5248 O O . GLU A 1 674 ? -9.653 12.625 -6.572 1.00 93.56 674 GLU A O 1
ATOM 5253 N N . ILE A 1 675 ? -10.603 14.240 -7.796 1.00 93.81 675 ILE A N 1
ATOM 5254 C CA . ILE A 1 675 ? -10.672 13.457 -9.036 1.00 93.81 675 ILE A CA 1
ATOM 5255 C C . ILE A 1 675 ? -9.667 13.977 -10.063 1.00 93.81 675 ILE A C 1
ATOM 5257 O O . ILE A 1 675 ? -9.606 15.170 -10.353 1.00 93.81 675 ILE A O 1
ATOM 5261 N N . ARG A 1 676 ? -8.922 13.063 -10.693 1.00 94.31 676 ARG A N 1
ATOM 5262 C CA . ARG A 1 676 ? -8.018 13.366 -11.812 1.00 94.31 676 ARG A CA 1
ATOM 5263 C C . ARG A 1 676 ? -8.205 12.381 -12.950 1.00 94.31 676 ARG A C 1
ATOM 5265 O O . ARG A 1 676 ? -8.432 11.200 -12.726 1.00 94.31 676 ARG A O 1
ATOM 5272 N N . LEU A 1 677 ? -8.067 12.845 -14.189 1.00 93.00 677 LEU A N 1
ATOM 5273 C CA . LEU A 1 677 ? -7.994 11.939 -15.337 1.00 93.00 677 LEU A CA 1
ATOM 5274 C C . LEU A 1 677 ? -6.528 11.643 -15.663 1.00 93.00 677 LEU A C 1
ATOM 5276 O O . LEU A 1 677 ? -5.682 12.532 -15.586 1.00 93.00 677 LEU A O 1
ATOM 5280 N N . CYS A 1 678 ? -6.242 10.409 -16.059 1.00 93.56 678 CYS A N 1
ATOM 5281 C CA . CYS A 1 678 ? -4.892 9.930 -16.347 1.00 93.56 678 CYS A CA 1
ATOM 5282 C C . CYS A 1 678 ? -4.859 9.104 -17.642 1.00 93.56 678 CYS A C 1
ATOM 5284 O O . CYS A 1 678 ? -5.906 8.849 -18.239 1.00 93.56 678 CYS A O 1
ATOM 5286 N N . ASN A 1 679 ? -3.655 8.750 -18.115 1.00 93.88 679 ASN A N 1
ATOM 5287 C CA . ASN A 1 679 ? -3.429 7.952 -19.332 1.00 93.88 679 ASN A CA 1
ATOM 5288 C C . ASN A 1 679 ? -4.049 8.525 -20.630 1.00 93.88 679 ASN A C 1
ATOM 5290 O O . ASN A 1 679 ? -4.122 7.837 -21.648 1.00 93.88 679 ASN A O 1
ATOM 5294 N N . ARG A 1 680 ? -4.497 9.792 -20.641 1.00 80.62 680 ARG A N 1
ATOM 5295 C CA . ARG A 1 680 ? -5.176 10.398 -21.800 1.00 80.62 680 ARG A CA 1
ATOM 5296 C C . ARG A 1 680 ? -4.246 10.407 -23.022 1.00 80.62 680 ARG A C 1
ATOM 5298 O O . ARG A 1 680 ? -3.269 11.148 -23.034 1.00 80.62 680 ARG A O 1
ATOM 5305 N N . LYS A 1 681 ? -4.586 9.627 -24.058 1.00 73.12 681 LYS A N 1
ATOM 5306 C CA . LYS A 1 681 ? -3.893 9.529 -25.367 1.00 73.12 681 LYS A CA 1
ATOM 5307 C C . LYS A 1 681 ? -2.420 9.074 -25.324 1.00 73.12 681 LYS A C 1
ATOM 5309 O O . LYS A 1 681 ? -1.818 8.924 -26.379 1.00 73.12 681 LYS A O 1
ATOM 5314 N N . SER A 1 682 ? -1.835 8.862 -24.144 1.00 78.25 682 SER A N 1
ATOM 5315 C CA . SER A 1 682 ? -0.417 8.523 -23.968 1.00 78.25 682 SER A CA 1
ATOM 5316 C C . SER A 1 682 ? -0.158 7.028 -23.793 1.00 78.25 682 SER A C 1
ATOM 5318 O O . SER A 1 682 ? 0.978 6.585 -23.997 1.00 78.25 682 SER A O 1
ATOM 5320 N N . PHE A 1 683 ? -1.180 6.281 -23.366 1.00 88.69 683 PHE A N 1
ATOM 5321 C CA . PHE A 1 683 ? -1.074 4.863 -23.061 1.00 88.69 683 PHE A CA 1
ATOM 5322 C C . PHE A 1 683 ? -2.438 4.180 -23.152 1.00 88.69 683 PHE A C 1
ATOM 5324 O O . PHE A 1 683 ? -3.366 4.521 -22.415 1.00 88.69 683 PHE A O 1
ATOM 5331 N N . LEU A 1 684 ? -2.565 3.258 -24.098 1.00 91.31 684 LEU A N 1
ATOM 5332 C CA . LEU A 1 684 ? -3.824 2.642 -24.487 1.00 91.31 684 LEU A CA 1
ATOM 5333 C C . LEU A 1 684 ? -3.796 1.127 -24.267 1.00 91.31 684 LEU A C 1
ATOM 5335 O O . LEU A 1 684 ? -2.758 0.521 -23.999 1.00 91.31 684 LEU A O 1
ATOM 5339 N N . ARG A 1 685 ? -4.963 0.494 -24.397 1.00 90.69 685 ARG A N 1
ATOM 5340 C CA . ARG A 1 685 ? -5.112 -0.958 -24.240 1.00 90.69 685 ARG A CA 1
ATOM 5341 C C . ARG A 1 685 ? -4.263 -1.726 -25.247 1.00 90.69 685 ARG A C 1
ATOM 5343 O O . ARG A 1 685 ? -3.742 -2.799 -24.944 1.00 90.69 685 ARG A O 1
ATOM 5350 N N . GLU A 1 686 ? -4.136 -1.176 -26.444 1.00 90.88 686 GLU A N 1
ATOM 5351 C CA . GLU A 1 686 ? -3.404 -1.739 -27.572 1.00 90.88 686 GLU A CA 1
ATOM 5352 C C . GLU A 1 686 ? -1.892 -1.744 -27.316 1.00 90.88 686 GLU A C 1
ATOM 5354 O O . GLU A 1 686 ? -1.193 -2.588 -27.867 1.00 90.88 686 GLU A O 1
ATOM 5359 N N . ASP A 1 687 ? -1.388 -0.880 -26.425 1.00 91.00 687 ASP A N 1
ATOM 5360 C CA . ASP A 1 687 ? 0.017 -0.899 -25.998 1.00 91.00 687 ASP A CA 1
ATOM 5361 C C . ASP A 1 687 ? 0.320 -2.098 -25.069 1.00 91.00 687 ASP A C 1
ATOM 5363 O O . ASP A 1 687 ? 1.474 -2.505 -24.929 1.00 91.00 687 ASP A O 1
ATOM 5367 N N . ILE A 1 688 ? -0.711 -2.674 -24.435 1.00 90.75 688 ILE A N 1
ATOM 5368 C CA . ILE A 1 688 ? -0.599 -3.736 -23.420 1.00 90.75 688 ILE A CA 1
ATOM 5369 C C . ILE A 1 688 ? -1.025 -5.093 -23.983 1.00 90.75 688 ILE A C 1
ATOM 5371 O O . ILE A 1 688 ? -0.374 -6.102 -23.734 1.00 90.75 688 ILE A O 1
ATOM 5375 N N . THR A 1 689 ? -2.117 -5.131 -24.746 1.00 86.88 689 THR A N 1
ATOM 5376 C CA . THR A 1 689 ? -2.748 -6.378 -25.214 1.00 86.88 689 THR A CA 1
ATOM 5377 C C . THR A 1 689 ? -1.785 -7.302 -25.967 1.00 86.88 689 THR A C 1
ATOM 5379 O O . THR A 1 689 ? -1.818 -8.490 -25.689 1.00 86.88 689 THR A O 1
ATOM 5382 N N . PRO A 1 690 ? -0.877 -6.826 -26.843 1.00 86.06 690 PRO A N 1
ATOM 5383 C CA . PRO A 1 690 ? 0.099 -7.697 -27.507 1.00 86.06 690 PRO A CA 1
ATOM 5384 C C . PRO A 1 690 ? 1.133 -8.325 -26.561 1.00 86.06 690 PRO A C 1
ATOM 5386 O O . PRO A 1 690 ? 1.803 -9.282 -26.935 1.00 86.06 690 PRO A O 1
ATOM 5389 N N . LEU A 1 691 ? 1.307 -7.758 -25.363 1.00 84.69 691 LEU A N 1
ATOM 5390 C CA . LEU A 1 691 ? 2.199 -8.265 -24.317 1.00 84.69 691 LEU A CA 1
ATOM 5391 C C . LEU A 1 691 ? 1.488 -9.255 -23.389 1.00 84.69 691 LEU A C 1
ATOM 5393 O O . LEU A 1 691 ? 2.147 -9.965 -22.630 1.00 84.69 691 LEU A O 1
ATOM 5397 N N . LEU A 1 692 ? 0.155 -9.299 -23.455 1.00 80.06 692 LEU A N 1
ATOM 5398 C CA . LEU A 1 692 ? -0.667 -10.325 -22.840 1.00 80.06 692 LEU A CA 1
ATOM 5399 C C . LEU A 1 692 ? -0.916 -11.428 -23.871 1.00 80.06 692 LEU A C 1
ATOM 5401 O O . LEU A 1 692 ? -1.494 -11.206 -24.931 1.00 80.06 692 LEU A O 1
ATOM 5405 N N . ASP A 1 693 ? -0.468 -12.641 -23.573 1.00 65.62 693 ASP A N 1
ATOM 5406 C CA . ASP A 1 693 ? -0.739 -13.791 -24.435 1.00 65.62 693 ASP A CA 1
ATOM 5407 C C . ASP A 1 693 ? -2.259 -14.037 -24.535 1.00 65.62 693 ASP A C 1
ATOM 5409 O O . ASP A 1 693 ? -2.949 -13.990 -23.519 1.00 65.62 693 ASP A O 1
ATOM 5413 N N . LYS A 1 694 ? -2.789 -14.351 -25.729 1.00 58.78 694 LYS A N 1
ATOM 5414 C CA . LYS A 1 694 ? -4.228 -14.633 -25.941 1.00 58.78 694 LYS A CA 1
ATOM 5415 C C . LYS A 1 694 ? -4.763 -15.777 -25.079 1.00 58.78 694 LYS A C 1
ATOM 5417 O O . LYS A 1 694 ? -5.960 -15.852 -24.829 1.00 58.78 694 LYS A O 1
ATOM 5422 N N . SER A 1 695 ? -3.897 -16.694 -24.665 1.00 56.75 695 SER A N 1
ATOM 5423 C CA . SER A 1 695 ? -4.254 -17.784 -23.768 1.00 56.75 695 SER A CA 1
ATOM 5424 C C . SER A 1 695 ? -4.182 -17.369 -22.294 1.00 56.75 695 SER A C 1
ATOM 5426 O O . SER A 1 695 ? -4.697 -18.093 -21.440 1.00 56.75 695 SER A O 1
ATOM 5428 N N . CYS A 1 696 ? -3.484 -16.281 -21.945 1.00 63.19 696 CYS A N 1
ATOM 5429 C CA . CYS A 1 696 ? -3.491 -15.734 -20.592 1.00 63.19 696 CYS A CA 1
ATOM 5430 C C . CYS A 1 696 ? -4.917 -15.289 -20.266 1.00 63.19 696 CYS A C 1
ATOM 5432 O O . CYS A 1 696 ? -5.513 -14.520 -21.011 1.00 63.19 696 CYS A O 1
ATOM 5434 N N . SER A 1 697 ? -5.471 -15.770 -19.151 1.00 70.75 697 SER A N 1
ATOM 5435 C CA . SER A 1 697 ? -6.785 -15.314 -18.694 1.00 70.75 697 SER A CA 1
ATOM 5436 C C . SER A 1 697 ? -6.759 -13.864 -18.212 1.00 70.75 697 SER A C 1
ATOM 5438 O O . SER A 1 697 ? -7.825 -13.322 -17.943 1.00 70.75 697 SER A O 1
ATOM 5440 N N . ALA A 1 698 ? -5.564 -13.266 -18.088 1.00 83.75 698 ALA A N 1
ATOM 5441 C CA . ALA A 1 698 ? -5.388 -11.905 -17.620 1.00 83.75 698 ALA A CA 1
ATOM 5442 C C . ALA A 1 698 ? -6.075 -10.916 -18.565 1.00 83.75 698 ALA A C 1
ATOM 5444 O O . ALA A 1 698 ? -5.711 -10.783 -19.737 1.00 83.75 698 ALA A O 1
ATOM 5445 N N . GLN A 1 699 ? -7.054 -10.199 -18.034 1.00 87.19 699 GLN A N 1
ATOM 5446 C CA . GLN A 1 699 ? -7.766 -9.148 -18.747 1.00 87.19 699 GLN A CA 1
ATOM 5447 C C . GLN A 1 699 ? -7.199 -7.770 -18.395 1.00 87.19 699 GLN A C 1
ATOM 5449 O O . GLN A 1 699 ? -6.568 -7.581 -17.357 1.00 87.19 699 GLN A O 1
ATOM 5454 N N . VAL A 1 700 ? -7.428 -6.791 -19.275 1.00 91.44 700 VAL A N 1
ATOM 5455 C CA . VAL A 1 700 ? -7.125 -5.380 -19.001 1.00 91.44 700 VAL A CA 1
ATOM 5456 C C . VAL A 1 700 ? -8.423 -4.665 -18.664 1.00 91.44 700 VAL A C 1
ATOM 5458 O O . VAL A 1 700 ? -9.278 -4.477 -19.535 1.00 91.44 700 VAL A O 1
ATOM 5461 N N . HIS A 1 701 ? -8.548 -4.240 -17.412 1.00 92.50 701 HIS A N 1
ATOM 5462 C CA . HIS A 1 701 ? -9.680 -3.471 -16.914 1.00 92.50 701 HIS A CA 1
ATOM 5463 C C . HIS A 1 701 ? -9.413 -1.980 -17.061 1.00 92.50 701 HIS A C 1
ATOM 5465 O O . HIS A 1 701 ? -8.394 -1.460 -16.600 1.00 92.50 701 HIS A O 1
ATOM 5471 N N . HIS A 1 702 ? -10.359 -1.282 -17.683 1.00 91.06 702 HIS A N 1
ATOM 5472 C CA . HIS A 1 702 ? -10.361 0.172 -17.758 1.00 91.06 702 HIS A CA 1
ATOM 5473 C C . HIS A 1 702 ? -11.399 0.738 -16.812 1.00 91.06 702 HIS A C 1
ATOM 5475 O O . HIS A 1 702 ? -12.568 0.366 -16.868 1.00 91.06 702 HIS A O 1
ATOM 5481 N N . GLY A 1 703 ? -11.004 1.719 -16.012 1.00 89.50 703 GLY A N 1
ATOM 5482 C CA . GLY A 1 703 ? -11.944 2.321 -15.086 1.00 89.50 703 GLY A CA 1
ATOM 5483 C C . GLY A 1 703 ? -11.317 3.353 -14.179 1.00 89.50 703 GLY A C 1
ATOM 5484 O O . GLY A 1 703 ? -10.404 4.092 -14.569 1.00 89.50 703 GLY A O 1
ATOM 5485 N N . THR A 1 704 ? -11.870 3.410 -12.979 1.00 95.88 704 THR A N 1
ATOM 5486 C CA . THR A 1 704 ? -11.437 4.310 -11.924 1.00 95.88 704 THR A CA 1
ATOM 5487 C C . THR A 1 704 ? -10.551 3.558 -10.939 1.00 95.88 704 THR A C 1
ATOM 5489 O O . THR A 1 704 ? -10.917 2.472 -10.496 1.00 95.88 704 THR A O 1
ATOM 5492 N N . CYS A 1 705 ? -9.410 4.132 -10.571 1.00 97.94 705 CYS A N 1
ATOM 5493 C CA . CYS A 1 705 ? -8.597 3.625 -9.468 1.00 97.94 705 CYS A CA 1
ATOM 5494 C C . CYS A 1 705 ? -8.700 4.580 -8.276 1.00 97.94 705 CYS A C 1
ATOM 5496 O O . CYS A 1 705 ? -8.505 5.785 -8.439 1.00 97.94 705 CYS A O 1
ATOM 5498 N N . ILE A 1 706 ? -9.038 4.056 -7.099 1.00 98.00 706 ILE A N 1
ATOM 5499 C CA . ILE A 1 706 ? -9.103 4.831 -5.853 1.00 98.00 706 ILE A CA 1
ATOM 5500 C C . ILE A 1 706 ? -7.789 4.683 -5.084 1.00 98.00 706 ILE A C 1
ATOM 5502 O O . ILE A 1 706 ? -7.307 3.574 -4.864 1.00 98.00 706 ILE A O 1
ATOM 5506 N N . THR A 1 707 ? -7.207 5.797 -4.654 1.00 98.00 707 THR A N 1
ATOM 5507 C CA . THR A 1 707 ? -6.070 5.820 -3.732 1.00 98.00 707 THR A CA 1
ATOM 5508 C C . THR A 1 707 ? -6.591 5.954 -2.304 1.00 98.00 707 THR A C 1
ATOM 5510 O O . THR A 1 707 ? -7.121 7.010 -1.954 1.00 98.00 707 THR A O 1
ATOM 5513 N N . LEU A 1 708 ? -6.420 4.906 -1.489 1.00 96.75 708 LEU A N 1
ATOM 5514 C CA . LEU A 1 708 ? -6.736 4.924 -0.053 1.00 96.75 708 LEU A CA 1
ATOM 5515 C C . LEU A 1 708 ? -5.464 5.158 0.790 1.00 96.75 708 LEU A C 1
ATOM 5517 O O . LEU A 1 708 ? -4.408 4.610 0.460 1.00 96.75 708 LEU A O 1
ATOM 5521 N N . PRO A 1 709 ? -5.544 5.902 1.912 1.00 94.50 709 PRO A N 1
ATOM 5522 C CA . PRO A 1 709 ? -4.385 6.225 2.756 1.00 94.50 709 PRO A CA 1
ATOM 5523 C C . PRO A 1 709 ? -3.855 5.037 3.576 1.00 94.50 709 PRO A C 1
ATOM 5525 O O . PRO A 1 709 ? -2.726 5.069 4.059 1.00 94.50 709 PRO A O 1
ATOM 5528 N N . GLY A 1 710 ? -4.643 3.974 3.751 1.00 93.69 710 GLY A N 1
ATOM 5529 C CA . GLY A 1 710 ? -4.259 2.830 4.574 1.00 93.69 710 GLY A CA 1
ATOM 5530 C C . GLY A 1 710 ? -5.146 1.613 4.344 1.00 93.69 710 GLY A C 1
ATOM 5531 O O . GLY A 1 710 ? -6.328 1.740 4.028 1.00 93.69 710 GLY A O 1
ATOM 5532 N N . PHE A 1 711 ? -4.589 0.417 4.550 1.00 94.94 711 PHE A N 1
ATOM 5533 C CA . PHE A 1 711 ? -5.330 -0.841 4.389 1.00 94.94 711 PHE A CA 1
ATOM 5534 C C . PHE A 1 711 ? -6.451 -1.022 5.430 1.00 94.94 711 PHE A C 1
ATOM 5536 O O . PHE A 1 711 ? -7.346 -1.841 5.233 1.00 94.94 711 PHE A O 1
ATOM 5543 N N . MET A 1 712 ? -6.449 -0.238 6.515 1.00 95.00 712 MET A N 1
ATOM 5544 C CA . MET A 1 712 ? -7.550 -0.201 7.483 1.00 95.00 712 MET A CA 1
ATOM 5545 C C . MET A 1 712 ? -8.895 0.125 6.813 1.00 95.00 712 MET A C 1
ATOM 5547 O O . MET A 1 712 ? -9.918 -0.425 7.203 1.00 95.00 712 MET A O 1
ATOM 5551 N N . LEU A 1 713 ? -8.890 0.961 5.767 1.00 94.62 713 LEU A N 1
ATOM 5552 C CA . LEU A 1 713 ? -10.090 1.311 5.001 1.00 94.62 713 LEU A CA 1
ATOM 5553 C C . LEU A 1 713 ? -10.504 0.247 3.976 1.00 94.62 713 LEU A C 1
ATOM 5555 O O . LEU A 1 713 ? -11.540 0.397 3.340 1.00 94.62 713 LEU A O 1
ATOM 5559 N N . GLN A 1 714 ? -9.740 -0.832 3.794 1.00 95.06 714 GLN A N 1
ATOM 5560 C CA . GLN A 1 714 ? -10.122 -1.934 2.904 1.00 95.06 714 GLN A CA 1
ATOM 5561 C C . GLN A 1 714 ? -11.133 -2.863 3.594 1.00 95.06 714 GLN A C 1
ATOM 5563 O O . GLN A 1 714 ? -10.895 -4.058 3.757 1.00 95.06 714 GLN A O 1
ATOM 5568 N N . SER A 1 715 ? -12.251 -2.295 4.044 1.00 94.19 715 SER A N 1
ATOM 5569 C CA . SER A 1 715 ? -13.413 -3.022 4.550 1.00 94.19 715 SER A CA 1
ATOM 5570 C C . SER A 1 715 ? -14.427 -3.233 3.426 1.00 94.19 715 SER A C 1
ATOM 5572 O O . SER A 1 715 ? -14.487 -2.462 2.464 1.00 94.19 715 SER A O 1
ATOM 5574 N N . GLN A 1 716 ? -15.254 -4.272 3.538 1.00 93.62 716 GLN A N 1
ATOM 5575 C CA . GLN A 1 716 ? -16.258 -4.572 2.516 1.00 93.62 716 GLN A CA 1
ATOM 5576 C C . GLN A 1 716 ? -17.181 -3.376 2.204 1.00 93.62 716 GLN A C 1
ATOM 5578 O O . GLN A 1 716 ? -17.331 -3.077 1.018 1.00 93.62 716 GLN A O 1
ATOM 5583 N N . PRO A 1 717 ? -17.740 -2.642 3.191 1.00 92.81 717 PRO A N 1
ATOM 5584 C CA . PRO A 1 717 ? -18.597 -1.497 2.893 1.00 92.81 717 PRO A CA 1
ATOM 5585 C C . PRO A 1 717 ? -17.876 -0.385 2.121 1.00 92.81 717 PRO A C 1
ATOM 5587 O O . PRO A 1 717 ? -18.404 0.121 1.137 1.00 92.81 717 PRO A O 1
ATOM 5590 N N . VAL A 1 718 ? -16.638 -0.046 2.497 1.00 94.75 718 VAL A N 1
ATOM 5591 C CA . VAL A 1 718 ? -15.864 1.006 1.813 1.00 94.75 718 VAL A CA 1
ATOM 5592 C C . VAL A 1 718 ? -15.542 0.608 0.374 1.00 94.75 718 VAL A C 1
ATOM 5594 O O . VAL A 1 718 ? -15.702 1.401 -0.554 1.00 94.75 718 VAL A O 1
ATOM 5597 N N . LEU A 1 719 ? -15.100 -0.632 0.166 1.00 95.56 719 LEU A N 1
ATOM 5598 C CA . LEU A 1 719 ? -14.742 -1.110 -1.166 1.00 95.56 719 LEU A CA 1
ATOM 5599 C C . LEU A 1 719 ? -15.967 -1.228 -2.077 1.00 95.56 719 LEU A C 1
ATOM 5601 O O . LEU A 1 719 ? -15.895 -0.827 -3.239 1.00 95.56 719 LEU A O 1
ATOM 5605 N N . LYS A 1 720 ? -17.098 -1.718 -1.552 1.00 93.56 720 LYS A N 1
ATOM 5606 C CA . LYS A 1 720 ? -18.365 -1.757 -2.291 1.00 93.56 720 LYS A CA 1
ATOM 5607 C C . LYS A 1 720 ? -18.856 -0.358 -2.624 1.00 93.56 720 LYS A C 1
ATOM 5609 O O . LYS A 1 720 ? -19.236 -0.137 -3.768 1.00 93.56 720 LYS A O 1
ATOM 5614 N N . PHE A 1 721 ? -18.775 0.589 -1.691 1.00 94.56 721 PHE A N 1
ATOM 5615 C CA . PHE A 1 721 ? -19.114 1.988 -1.939 1.00 94.56 721 PHE A CA 1
ATOM 5616 C C . PHE A 1 721 ? -18.357 2.554 -3.150 1.00 94.56 721 PHE A C 1
ATOM 5618 O O . PHE A 1 721 ? -18.982 2.994 -4.115 1.00 94.56 721 PHE A O 1
ATOM 5625 N N . TYR A 1 722 ? -17.022 2.472 -3.165 1.00 95.44 722 TYR A N 1
ATOM 5626 C CA . TYR A 1 722 ? -16.232 2.988 -4.289 1.00 95.44 722 TYR A CA 1
ATOM 5627 C C . TYR A 1 722 ? -16.431 2.192 -5.582 1.00 95.44 722 TYR A C 1
ATOM 5629 O O . TYR A 1 722 ? -16.515 2.791 -6.656 1.00 95.44 722 TYR A O 1
ATOM 5637 N N . LYS A 1 723 ? -16.526 0.856 -5.513 1.00 94.00 723 LYS A N 1
ATOM 5638 C CA . LYS A 1 723 ? -16.814 0.023 -6.693 1.00 94.00 723 LYS A CA 1
ATOM 5639 C C . LYS A 1 723 ? -18.113 0.468 -7.358 1.00 94.00 723 LYS A C 1
ATOM 5641 O O . LYS A 1 723 ? -18.175 0.617 -8.572 1.00 94.00 723 LYS A O 1
ATOM 5646 N N . THR A 1 724 ? -19.122 0.711 -6.540 1.00 92.19 724 THR A N 1
ATOM 5647 C CA . THR A 1 724 ? -20.504 0.802 -6.981 1.00 92.19 724 THR A CA 1
ATOM 5648 C C . THR A 1 724 ? -20.923 2.226 -7.329 1.00 92.19 724 THR A C 1
ATOM 5650 O O . THR A 1 724 ? -21.460 2.458 -8.405 1.00 92.19 724 THR A O 1
ATOM 5653 N N . VAL A 1 725 ? -20.622 3.194 -6.460 1.00 92.94 725 VAL A N 1
ATOM 5654 C CA . VAL A 1 725 ? -20.989 4.605 -6.666 1.00 92.94 725 VAL A CA 1
ATOM 5655 C C . VAL A 1 725 ? -20.031 5.289 -7.644 1.00 92.94 725 VAL A C 1
ATOM 5657 O O . VAL A 1 725 ? -20.444 6.118 -8.450 1.00 92.94 725 VAL A O 1
ATOM 5660 N N . HIS A 1 726 ? -18.741 4.928 -7.608 1.00 92.94 726 HIS A N 1
ATOM 5661 C CA . HIS A 1 726 ? -17.694 5.597 -8.398 1.00 92.94 726 HIS A CA 1
ATOM 5662 C C . HIS A 1 726 ? -17.166 4.778 -9.583 1.00 92.94 726 HIS A C 1
ATOM 5664 O O . HIS A 1 726 ? -16.327 5.274 -10.354 1.00 92.94 726 HIS A O 1
ATOM 5670 N N . GLY A 1 727 ? -17.651 3.543 -9.751 1.00 92.62 727 GLY A N 1
ATOM 5671 C CA . GLY A 1 727 ? -17.184 2.630 -10.793 1.00 92.62 727 GLY A CA 1
ATOM 5672 C C . GLY A 1 727 ? -15.707 2.273 -10.630 1.00 92.62 727 GLY A C 1
ATOM 5673 O O . GLY A 1 727 ? -14.975 2.206 -11.624 1.00 92.62 727 GLY A O 1
ATOM 5674 N N . CYS A 1 728 ? -15.220 2.162 -9.389 1.00 96.44 728 CYS A N 1
ATOM 5675 C CA . CYS A 1 728 ? -13.827 1.811 -9.132 1.00 96.44 728 CYS A CA 1
ATOM 5676 C C . CYS A 1 728 ? -13.547 0.350 -9.484 1.00 96.44 728 CYS A C 1
ATOM 5678 O O . CYS A 1 728 ? -14.195 -0.562 -8.979 1.00 96.44 728 CYS A O 1
ATOM 5680 N N . THR A 1 729 ? -12.534 0.138 -10.322 1.00 95.88 729 THR A N 1
ATOM 5681 C CA . THR A 1 729 ? -12.056 -1.184 -10.747 1.00 95.88 729 THR A CA 1
ATOM 5682 C C . THR A 1 729 ? -10.911 -1.684 -9.876 1.00 95.88 729 THR A C 1
ATOM 5684 O O . THR A 1 729 ? -10.640 -2.880 -9.844 1.00 95.88 729 THR A O 1
ATOM 5687 N N . ALA A 1 730 ? -10.221 -0.786 -9.165 1.00 97.38 730 ALA A N 1
ATOM 5688 C CA . ALA A 1 730 ? -9.113 -1.147 -8.292 1.00 97.38 730 ALA A CA 1
ATOM 5689 C C . ALA A 1 730 ? -8.838 -0.107 -7.204 1.00 97.38 730 ALA A C 1
ATOM 5691 O O . ALA A 1 730 ? -9.284 1.041 -7.290 1.00 97.38 730 ALA A O 1
ATOM 5692 N N . VAL A 1 731 ? -8.054 -0.529 -6.214 1.00 97.94 731 VAL A N 1
ATOM 5693 C CA . VAL A 1 731 ? -7.518 0.291 -5.130 1.00 97.94 731 VAL A CA 1
ATOM 5694 C C . VAL A 1 731 ? -5.995 0.277 -5.168 1.00 97.94 731 VAL A C 1
ATOM 5696 O O . VAL A 1 731 ? -5.376 -0.788 -5.184 1.00 97.94 731 VAL A O 1
ATOM 5699 N N . ASP A 1 732 ? -5.385 1.454 -5.097 1.00 96.94 732 ASP A N 1
ATOM 5700 C CA . ASP A 1 732 ? -3.955 1.624 -4.852 1.00 96.94 732 ASP A CA 1
ATOM 5701 C C . ASP A 1 732 ? -3.704 2.516 -3.621 1.00 96.94 732 ASP A C 1
ATOM 5703 O O . ASP A 1 732 ? -4.626 2.876 -2.887 1.00 96.94 732 ASP A O 1
ATOM 5707 N N . MET A 1 733 ? -2.435 2.838 -3.363 1.00 95.62 733 MET A N 1
ATOM 5708 C CA . MET A 1 733 ? -2.024 3.700 -2.248 1.00 95.62 733 MET A CA 1
ATOM 5709 C C . MET A 1 733 ? -1.086 4.844 -2.679 1.00 95.62 733 MET A C 1
ATOM 5711 O O . MET A 1 733 ? -0.376 5.386 -1.844 1.00 95.62 733 MET A O 1
ATOM 5715 N N . GLN A 1 734 ? -0.983 5.169 -3.972 1.00 96.62 734 GLN A N 1
ATOM 5716 C CA . GLN A 1 734 ? 0.070 6.047 -4.512 1.00 96.62 734 GLN A CA 1
ATOM 5717 C C . GLN A 1 734 ? -0.347 6.933 -5.689 1.00 96.62 734 GLN A C 1
ATOM 5719 O O . GLN A 1 734 ? 0.187 8.030 -5.845 1.00 96.62 734 GLN A O 1
ATOM 5724 N N . SER A 1 735 ? -1.233 6.466 -6.568 1.00 97.44 735 SER A N 1
ATOM 5725 C CA . SER A 1 735 ? -1.397 7.061 -7.899 1.00 97.44 735 SER A CA 1
ATOM 5726 C C . SER A 1 735 ? -1.889 8.505 -7.848 1.00 97.44 735 SER A C 1
ATOM 5728 O O . SER A 1 735 ? -1.384 9.358 -8.585 1.00 97.44 735 SER A O 1
ATOM 5730 N N . SER A 1 736 ? -2.812 8.799 -6.932 1.00 97.44 736 SER A N 1
ATOM 5731 C CA . SER A 1 736 ? -3.359 10.141 -6.755 1.00 97.44 736 SER A CA 1
ATOM 5732 C C . SER A 1 736 ? -2.330 11.136 -6.220 1.00 97.44 736 SER A C 1
ATOM 5734 O O . SER A 1 736 ? -2.338 12.285 -6.656 1.00 97.44 736 SER A O 1
ATOM 5736 N N . TYR A 1 737 ? -1.389 10.698 -5.375 1.00 97.12 737 TYR A N 1
ATOM 5737 C CA . TYR A 1 737 ? -0.268 11.527 -4.915 1.00 97.12 737 TYR A CA 1
ATOM 5738 C C . TYR A 1 737 ? 0.632 11.954 -6.083 1.00 97.12 737 TYR A C 1
ATOM 5740 O O . TYR A 1 737 ? 0.963 13.129 -6.232 1.00 97.12 737 TYR A O 1
ATOM 5748 N N . VAL A 1 738 ? 0.966 11.015 -6.977 1.00 97.31 738 VAL A N 1
ATOM 5749 C CA . VAL A 1 738 ? 1.732 11.312 -8.201 1.00 97.31 738 VAL A CA 1
ATOM 5750 C C . VAL A 1 738 ? 0.970 12.292 -9.089 1.00 97.31 738 VAL A C 1
ATOM 5752 O O . VAL A 1 738 ? 1.525 13.291 -9.541 1.00 97.31 738 VAL A O 1
ATOM 5755 N N . ALA A 1 739 ? -0.311 12.020 -9.348 1.00 95.75 739 ALA A N 1
ATOM 5756 C CA . ALA A 1 739 ? -1.126 12.852 -10.227 1.00 95.75 739 ALA A CA 1
ATOM 5757 C C . ALA A 1 739 ? -1.305 14.280 -9.683 1.00 95.75 739 ALA A C 1
ATOM 5759 O O . ALA A 1 739 ? -1.269 15.235 -10.460 1.00 95.75 739 ALA A O 1
ATOM 5760 N N . ARG A 1 740 ? -1.456 14.425 -8.360 1.00 94.62 740 ARG A N 1
ATOM 5761 C CA . ARG A 1 740 ? -1.526 15.716 -7.669 1.00 94.62 740 ARG A CA 1
ATOM 5762 C C . ARG A 1 740 ? -0.251 16.519 -7.847 1.00 94.62 740 ARG A C 1
ATOM 5764 O O . ARG A 1 740 ? -0.312 17.635 -8.356 1.00 94.62 740 ARG A O 1
ATOM 5771 N N . GLN A 1 741 ? 0.898 15.930 -7.538 1.00 95.50 741 GLN A N 1
ATOM 5772 C CA . GLN A 1 741 ? 2.171 16.635 -7.634 1.00 95.50 741 GLN A CA 1
ATOM 5773 C C . GLN A 1 741 ? 2.531 17.033 -9.075 1.00 95.50 741 GLN A C 1
ATOM 5775 O O . GLN A 1 741 ? 3.098 18.105 -9.292 1.00 95.50 741 GLN A O 1
ATOM 5780 N N . LEU A 1 742 ? 2.171 16.218 -10.074 1.00 94.56 742 LEU A N 1
ATOM 5781 C CA . LEU A 1 742 ? 2.338 16.592 -11.483 1.00 94.56 742 LEU A CA 1
ATOM 5782 C C . LEU A 1 742 ? 1.476 17.791 -11.868 1.00 94.56 742 LEU A C 1
ATOM 5784 O O . LEU A 1 742 ? 1.954 18.687 -12.556 1.00 94.56 742 LEU A O 1
ATOM 5788 N N . GLU A 1 743 ? 0.218 17.805 -11.437 1.00 93.19 743 GLU A N 1
ATOM 5789 C CA . GLU A 1 743 ? -0.709 18.896 -11.722 1.00 93.19 743 GLU A CA 1
ATOM 5790 C C . GLU A 1 743 ? -0.242 20.213 -11.088 1.00 93.19 743 GLU A C 1
ATOM 5792 O O . GLU A 1 743 ? -0.190 21.240 -11.761 1.00 93.19 743 GLU A O 1
ATOM 5797 N N . GLU A 1 744 ? 0.200 20.176 -9.833 1.00 93.38 744 GLU A N 1
ATOM 5798 C CA . GLU A 1 744 ? 0.741 21.352 -9.145 1.00 93.38 744 GLU A CA 1
ATOM 5799 C C . GLU A 1 744 ? 2.016 21.889 -9.815 1.00 93.38 744 GLU A C 1
ATOM 5801 O O . GLU A 1 744 ? 2.170 23.096 -10.015 1.00 93.38 744 GLU A O 1
ATOM 5806 N N . CYS A 1 745 ? 2.927 21.005 -10.234 1.00 95.25 745 CYS A N 1
ATOM 5807 C CA . CYS A 1 745 ? 4.127 21.410 -10.968 1.00 95.25 745 CYS A CA 1
ATOM 5808 C C . CYS A 1 745 ? 3.824 21.929 -12.381 1.00 95.25 745 CYS A C 1
ATOM 5810 O O . CYS A 1 745 ? 4.539 22.804 -12.868 1.00 95.25 745 CYS A O 1
ATOM 5812 N N . ARG A 1 746 ? 2.771 21.435 -13.041 1.00 92.88 746 ARG A N 1
ATOM 5813 C CA . ARG A 1 746 ? 2.292 22.004 -14.308 1.00 92.88 746 ARG A CA 1
ATOM 5814 C C . ARG A 1 746 ? 1.749 23.415 -14.097 1.00 92.88 746 ARG A C 1
ATOM 5816 O O . ARG A 1 746 ? 2.148 24.326 -14.816 1.00 92.88 746 ARG A O 1
ATOM 5823 N N . ARG A 1 747 ? 0.872 23.620 -13.109 1.00 93.25 747 ARG A N 1
ATOM 5824 C CA . ARG A 1 747 ? 0.250 24.929 -12.824 1.00 93.25 747 ARG A CA 1
ATOM 5825 C C . ARG A 1 747 ? 1.271 26.008 -12.488 1.00 93.25 747 ARG A C 1
ATOM 5827 O O . ARG A 1 747 ? 1.151 27.123 -12.975 1.00 93.25 747 ARG A O 1
ATOM 5834 N N . ASN A 1 748 ? 2.304 25.649 -11.732 1.00 92.62 748 ASN A N 1
ATOM 5835 C CA . ASN A 1 748 ? 3.371 26.575 -11.351 1.00 92.62 748 ASN A CA 1
ATOM 5836 C C . ASN A 1 748 ? 4.508 26.676 -12.388 1.00 92.62 748 ASN A C 1
ATOM 5838 O O . ASN A 1 748 ? 5.544 27.265 -12.100 1.00 92.62 748 ASN A O 1
ATOM 5842 N N . GLY A 1 749 ? 4.354 26.087 -13.581 1.00 91.62 749 GLY A N 1
ATOM 5843 C CA . GLY A 1 749 ? 5.310 26.230 -14.685 1.00 91.62 749 GLY A CA 1
ATOM 5844 C C . GLY A 1 749 ? 6.615 25.436 -14.548 1.00 91.62 749 GLY A C 1
ATOM 5845 O O . GLY A 1 749 ? 7.503 25.585 -15.384 1.00 91.62 749 GLY A O 1
ATOM 5846 N N . VAL A 1 750 ? 6.736 24.562 -13.544 1.00 92.62 750 VAL A N 1
ATOM 5847 C CA . VAL A 1 750 ? 7.902 23.672 -13.362 1.00 92.62 750 VAL A CA 1
ATOM 5848 C C . VAL A 1 750 ? 7.979 22.638 -14.490 1.00 92.62 750 VAL A C 1
ATOM 5850 O O . VAL A 1 750 ? 9.067 22.284 -14.945 1.00 92.62 750 VAL A O 1
ATOM 5853 N N . LEU A 1 751 ? 6.822 22.150 -14.951 1.00 92.44 751 LEU A N 1
ATOM 5854 C CA . LEU A 1 751 ? 6.708 21.140 -16.004 1.00 92.44 751 LEU A CA 1
ATOM 5855 C C . LEU A 1 751 ? 5.921 21.656 -17.199 1.00 92.44 751 LEU A C 1
ATOM 5857 O O . LEU A 1 751 ? 5.008 22.471 -17.072 1.00 92.44 751 LEU A O 1
ATOM 5861 N N . ARG A 1 752 ? 6.215 21.091 -18.374 1.00 88.81 752 ARG A N 1
ATOM 5862 C CA . ARG A 1 752 ? 5.400 21.329 -19.568 1.00 88.81 752 ARG A CA 1
ATOM 5863 C C . ARG A 1 752 ? 4.019 20.703 -19.376 1.00 88.81 752 ARG A C 1
ATOM 5865 O O . ARG A 1 752 ? 3.894 19.574 -18.900 1.00 88.81 752 ARG A O 1
ATOM 5872 N N . GLN A 1 753 ? 2.987 21.400 -19.842 1.00 85.25 753 GLN A N 1
ATOM 5873 C CA . GLN A 1 753 ? 1.595 20.935 -19.764 1.00 85.25 753 GLN A CA 1
ATOM 5874 C C . GLN A 1 753 ? 1.363 19.595 -20.481 1.00 85.25 753 GLN A C 1
ATOM 5876 O O . GLN A 1 753 ? 0.445 18.852 -20.146 1.00 85.25 753 GLN A O 1
ATOM 5881 N N . THR A 1 754 ? 2.212 19.272 -21.456 1.00 84.81 754 THR A N 1
ATOM 5882 C CA . THR A 1 754 ? 2.046 18.135 -22.363 1.00 84.81 754 THR A CA 1
ATOM 5883 C C . THR A 1 754 ? 2.757 16.859 -21.925 1.00 84.81 754 THR A C 1
ATOM 5885 O O . THR A 1 754 ? 2.596 15.849 -22.609 1.00 84.81 754 THR A O 1
ATOM 5888 N N . ILE A 1 755 ? 3.531 16.858 -20.827 1.00 89.88 755 ILE A N 1
ATOM 5889 C CA . ILE A 1 755 ? 4.264 15.640 -20.452 1.00 89.88 755 ILE A CA 1
ATOM 5890 C C . ILE A 1 755 ? 3.278 14.502 -20.133 1.00 89.88 755 ILE A C 1
ATOM 5892 O O . ILE A 1 755 ? 2.339 14.705 -19.347 1.00 89.88 755 ILE A O 1
ATOM 5896 N N . PRO A 1 756 ? 3.447 13.308 -20.725 1.00 92.50 756 PRO A N 1
ATOM 5897 C CA . PRO A 1 756 ? 2.586 12.181 -20.425 1.00 92.50 756 PRO A CA 1
ATOM 5898 C C . PRO A 1 756 ? 2.830 11.679 -19.001 1.00 92.50 756 PRO A C 1
ATOM 5900 O O . PRO A 1 756 ? 3.968 11.574 -18.539 1.00 92.50 756 PRO A O 1
ATOM 5903 N N . SER A 1 757 ? 1.740 11.317 -18.324 1.00 93.75 757 SER A N 1
ATOM 5904 C CA . SER A 1 757 ? 1.790 10.480 -17.130 1.00 93.75 757 SER A CA 1
ATOM 5905 C C . SER A 1 757 ? 1.100 9.150 -17.390 1.00 93.75 757 SER A C 1
ATOM 5907 O O . SER A 1 757 ? -0.014 9.123 -17.928 1.00 93.75 757 SER A O 1
ATOM 5909 N N . ARG A 1 758 ? 1.792 8.053 -17.068 1.00 96.69 758 ARG A N 1
ATOM 5910 C CA . ARG A 1 758 ? 1.333 6.692 -17.364 1.00 96.69 758 ARG A CA 1
ATOM 5911 C C . ARG A 1 758 ? 1.185 5.875 -16.088 1.00 96.69 758 ARG A C 1
ATOM 5913 O O . ARG A 1 758 ? 2.100 5.837 -15.273 1.00 96.69 758 ARG A O 1
ATOM 5920 N N . TYR A 1 759 ? 0.045 5.219 -15.930 1.00 97.38 759 TYR A N 1
ATOM 5921 C CA . TYR A 1 759 ? -0.300 4.420 -14.755 1.00 97.38 759 TYR A CA 1
ATOM 5922 C C . TYR A 1 759 ? -0.789 3.058 -15.219 1.00 97.38 759 TYR A C 1
ATOM 5924 O O . TYR A 1 759 ? -1.730 2.999 -16.012 1.00 97.38 759 TYR A O 1
ATOM 5932 N N . LEU A 1 760 ? -0.182 1.982 -14.729 1.00 96.94 760 LEU A N 1
ATOM 5933 C CA . LEU A 1 760 ? -0.627 0.619 -15.008 1.00 96.94 760 LEU A CA 1
ATOM 5934 C C . LEU A 1 760 ? -0.311 -0.284 -13.831 1.00 96.94 760 LEU A C 1
ATOM 5936 O O . LEU A 1 760 ? 0.810 -0.296 -13.326 1.00 96.94 760 LEU A O 1
ATOM 5940 N N . PHE A 1 761 ? -1.313 -1.035 -13.400 1.00 96.12 761 PHE A N 1
ATOM 5941 C CA . PHE A 1 761 ? -1.216 -1.869 -12.214 1.00 96.12 761 PHE A CA 1
ATOM 5942 C C . PHE A 1 761 ? -1.543 -3.316 -12.535 1.00 96.12 761 PHE A C 1
ATOM 5944 O O . PHE A 1 761 ? -2.331 -3.590 -13.436 1.00 96.12 761 PHE A O 1
ATOM 5951 N N . TYR A 1 762 ? -0.971 -4.227 -11.756 1.00 93.62 762 TYR A N 1
ATOM 5952 C CA . TYR A 1 762 ? -1.363 -5.632 -11.725 1.00 93.62 762 TYR A CA 1
ATOM 5953 C C . TYR A 1 762 ? -2.131 -5.927 -10.432 1.00 93.62 762 TYR A C 1
ATOM 5955 O O . TYR A 1 762 ? -1.772 -5.441 -9.351 1.00 93.62 762 TYR A O 1
ATOM 5963 N N . CYS A 1 763 ? -3.191 -6.723 -10.543 1.00 92.69 763 CYS A N 1
ATOM 5964 C CA . CYS A 1 763 ? -4.030 -7.134 -9.425 1.00 92.69 763 CYS A CA 1
ATOM 5965 C C . CYS A 1 763 ? -3.387 -8.312 -8.686 1.00 92.69 763 CYS A C 1
ATOM 5967 O O . CYS A 1 763 ? -3.479 -9.457 -9.123 1.00 92.69 763 CYS A O 1
ATOM 5969 N N . ASP A 1 764 ? -2.732 -8.047 -7.557 1.00 88.06 764 ASP A N 1
ATOM 5970 C CA . ASP A 1 764 ? -2.126 -9.098 -6.717 1.00 88.06 764 ASP A CA 1
ATOM 5971 C C . ASP A 1 764 ? -3.080 -9.604 -5.625 1.00 88.06 764 ASP A C 1
ATOM 5973 O O . ASP A 1 764 ? -2.836 -10.638 -5.012 1.00 88.06 764 ASP A O 1
ATOM 5977 N N . ASP A 1 765 ? -4.191 -8.915 -5.392 1.00 90.44 765 ASP A N 1
ATOM 5978 C CA . ASP A 1 765 ? -5.224 -9.347 -4.456 1.00 90.44 765 ASP A CA 1
ATOM 5979 C C . ASP A 1 765 ? -6.603 -8.880 -4.928 1.00 90.44 765 ASP A C 1
ATOM 5981 O O . ASP A 1 765 ? -6.710 -7.911 -5.684 1.00 90.44 765 ASP A O 1
ATOM 5985 N N . MET A 1 766 ? -7.640 -9.577 -4.475 1.00 93.44 766 MET A N 1
ATOM 5986 C CA . MET A 1 766 ? -9.043 -9.316 -4.775 1.00 93.44 766 MET A CA 1
ATOM 5987 C C . MET A 1 766 ? -9.826 -9.312 -3.457 1.00 93.44 766 MET A C 1
ATOM 5989 O O . MET A 1 766 ? -10.399 -10.336 -3.078 1.00 93.44 766 MET A O 1
ATOM 5993 N N . PRO A 1 767 ? -9.852 -8.189 -2.720 1.00 92.06 767 PRO A N 1
ATOM 5994 C CA . PRO A 1 767 ? -10.453 -8.131 -1.388 1.00 92.06 767 PRO A CA 1
ATOM 5995 C C . PRO A 1 767 ? -11.949 -8.483 -1.374 1.00 92.06 767 PRO A C 1
ATOM 5997 O O . PRO A 1 767 ? -12.431 -9.034 -0.390 1.00 92.06 767 PRO A O 1
ATOM 6000 N N . LEU A 1 768 ? -12.680 -8.222 -2.464 1.00 91.19 768 LEU A N 1
ATOM 6001 C CA . LEU A 1 768 ? -14.089 -8.617 -2.625 1.00 91.19 768 LEU A CA 1
ATOM 6002 C C . LEU A 1 768 ? -14.267 -9.989 -3.308 1.00 91.19 768 LEU A C 1
ATOM 6004 O O . LEU A 1 768 ? -15.383 -10.357 -3.663 1.00 91.19 768 LEU A O 1
ATOM 6008 N N . GLY A 1 769 ? -13.182 -10.745 -3.489 1.00 87.62 769 GLY A N 1
ATOM 6009 C CA . GLY A 1 769 ? -13.159 -11.989 -4.255 1.00 87.62 769 GLY A CA 1
ATOM 6010 C C . GLY A 1 769 ? -13.054 -11.771 -5.767 1.00 87.62 769 GLY A C 1
ATOM 6011 O O . GLY A 1 769 ? -13.125 -10.651 -6.270 1.00 87.62 769 GLY A O 1
ATOM 6012 N N . ASN A 1 770 ? -12.850 -12.869 -6.498 1.00 82.06 770 ASN A N 1
ATOM 6013 C CA . ASN A 1 770 ? -12.900 -12.865 -7.960 1.00 82.06 770 ASN A CA 1
ATOM 6014 C C . ASN A 1 770 ? -14.356 -12.749 -8.430 1.00 82.06 770 ASN A C 1
ATOM 6016 O O . ASN A 1 770 ? -15.233 -13.406 -7.868 1.00 82.06 770 ASN A O 1
ATOM 6020 N N . GLU A 1 771 ? -14.609 -12.013 -9.512 1.00 74.31 771 GLU A N 1
ATOM 6021 C CA . GLU A 1 771 ? -15.974 -11.865 -10.048 1.00 74.31 771 GLU A CA 1
ATOM 6022 C C . GLU A 1 771 ? -16.575 -13.183 -10.542 1.00 74.31 771 GLU A C 1
ATOM 6024 O O . GLU A 1 771 ? -17.778 -13.396 -10.434 1.00 74.31 771 GLU A O 1
ATOM 6029 N N . ASN A 1 772 ? -15.738 -14.119 -10.992 1.00 69.19 772 ASN A N 1
ATOM 6030 C CA . ASN A 1 772 ? -16.189 -15.441 -11.427 1.00 69.19 772 ASN A CA 1
ATOM 6031 C C . ASN A 1 772 ? -16.563 -16.370 -10.251 1.00 69.19 772 ASN A C 1
ATOM 6033 O O . ASN A 1 772 ? -16.779 -17.561 -10.464 1.00 69.19 772 ASN A O 1
ATOM 6037 N N . GLY A 1 773 ? -16.526 -15.886 -9.001 1.00 67.06 773 GLY A N 1
ATOM 6038 C CA . GLY A 1 773 ? -16.747 -16.680 -7.784 1.00 67.06 773 GLY A CA 1
ATOM 6039 C C . GLY A 1 773 ? -15.640 -17.699 -7.479 1.00 67.06 773 GLY A C 1
ATOM 6040 O O . GLY A 1 773 ? -15.679 -18.385 -6.459 1.00 67.06 773 GLY A O 1
ATOM 6041 N N . LEU A 1 774 ? -14.631 -17.807 -8.349 1.00 67.38 774 LEU A N 1
ATOM 6042 C CA . LEU A 1 774 ? -13.517 -18.735 -8.199 1.00 67.38 774 LEU A CA 1
ATOM 6043 C C . LEU A 1 774 ? -12.680 -18.382 -6.968 1.00 67.38 774 LEU A C 1
ATOM 6045 O O . LEU A 1 774 ? -12.278 -17.232 -6.779 1.00 67.38 774 LEU A O 1
ATOM 6049 N N . VAL A 1 775 ? -12.327 -19.403 -6.187 1.00 64.69 775 VAL A N 1
ATOM 6050 C CA . VAL A 1 775 ? -11.374 -19.273 -5.078 1.00 64.69 775 VAL A CA 1
ATOM 6051 C C . VAL A 1 775 ? -10.069 -18.664 -5.594 1.00 64.69 775 VAL A C 1
ATOM 6053 O O . VAL A 1 775 ? -9.559 -19.071 -6.642 1.00 64.69 775 VAL A O 1
ATOM 6056 N N . LEU A 1 776 ? -9.516 -17.701 -4.852 1.00 63.09 776 LEU A N 1
ATOM 6057 C CA . LEU A 1 776 ? -8.215 -17.095 -5.133 1.00 63.09 776 LEU A CA 1
ATOM 6058 C C . LEU A 1 776 ? -7.121 -18.166 -5.066 1.00 63.09 776 LEU A C 1
ATOM 6060 O O . LEU A 1 776 ? -6.588 -18.476 -4.003 1.00 63.09 776 LEU A O 1
ATOM 6064 N N . LYS A 1 777 ? -6.796 -18.766 -6.212 1.00 64.50 777 LYS A N 1
ATOM 6065 C CA . LYS A 1 777 ? -5.711 -19.743 -6.309 1.00 64.50 777 LYS A CA 1
ATOM 6066 C C . LYS A 1 777 ? -4.352 -19.023 -6.320 1.00 64.50 777 LYS A C 1
ATOM 6068 O O . LYS A 1 777 ? -4.252 -17.896 -6.822 1.00 64.50 777 LYS A O 1
ATOM 6073 N N . PRO A 1 778 ? -3.278 -19.658 -5.818 1.00 59.50 778 PRO A N 1
ATOM 6074 C CA . PRO A 1 778 ? -1.919 -19.157 -5.987 1.00 59.50 778 PRO A CA 1
ATOM 6075 C C . PRO A 1 778 ? -1.537 -19.139 -7.476 1.00 59.50 778 PRO A C 1
ATOM 6077 O O . PRO A 1 778 ? -1.080 -20.129 -8.036 1.00 59.50 778 PRO A O 1
ATOM 6080 N N . GLN A 1 779 ? -1.737 -17.995 -8.126 1.00 73.94 779 GLN A N 1
ATOM 6081 C CA . GLN A 1 779 ? -1.424 -17.760 -9.537 1.00 73.94 779 GLN A CA 1
ATOM 6082 C C . GLN A 1 779 ? -0.091 -17.017 -9.689 1.00 73.94 779 GLN A C 1
ATOM 6084 O O . GLN A 1 779 ? 0.007 -15.944 -10.282 1.00 73.94 779 GLN A O 1
ATOM 6089 N N . LYS A 1 780 ? 0.962 -17.537 -9.048 1.00 78.88 780 LYS A N 1
ATOM 6090 C CA . LYS A 1 780 ? 2.256 -16.841 -8.981 1.00 78.88 780 LYS A CA 1
ATOM 6091 C C . LYS A 1 780 ? 2.870 -16.640 -10.371 1.00 78.88 780 LYS A C 1
ATOM 6093 O O . LYS A 1 780 ? 3.464 -15.598 -10.622 1.00 78.88 780 LYS A O 1
ATOM 6098 N N . ARG A 1 781 ? 2.707 -17.614 -11.273 1.00 78.81 781 ARG A N 1
ATOM 6099 C CA . ARG A 1 781 ? 3.233 -17.568 -12.649 1.00 78.81 781 ARG A CA 1
ATOM 6100 C C . ARG A 1 781 ? 2.533 -16.494 -13.474 1.00 78.81 781 ARG A C 1
ATOM 6102 O O . ARG A 1 781 ? 3.187 -15.701 -14.150 1.00 78.81 781 ARG A O 1
ATOM 6109 N N . GLU A 1 782 ? 1.211 -16.451 -13.380 1.00 79.44 782 GLU A N 1
ATOM 6110 C CA . GLU A 1 782 ? 0.358 -15.486 -14.062 1.00 79.44 782 GLU A CA 1
ATOM 6111 C C . GLU A 1 782 ? 0.671 -14.068 -13.577 1.00 79.44 782 GLU A C 1
ATOM 6113 O O . GLU A 1 782 ? 0.887 -13.180 -14.395 1.00 79.44 782 GLU A O 1
ATOM 6118 N N . ILE A 1 783 ? 0.823 -13.877 -12.263 1.00 86.50 783 ILE A N 1
ATOM 6119 C CA . ILE A 1 783 ? 1.182 -12.581 -11.668 1.00 86.50 783 ILE A CA 1
ATOM 6120 C C . ILE A 1 783 ? 2.577 -12.132 -12.092 1.00 86.50 783 ILE A C 1
ATOM 6122 O O . ILE A 1 783 ? 2.777 -10.971 -12.431 1.00 86.50 783 ILE A O 1
ATOM 6126 N N . ILE A 1 784 ? 3.560 -13.035 -12.114 1.00 88.44 784 ILE A N 1
ATOM 6127 C CA . ILE A 1 784 ? 4.898 -12.692 -12.612 1.00 88.44 784 ILE A CA 1
ATOM 6128 C C . ILE A 1 784 ? 4.820 -12.264 -14.080 1.00 88.44 784 ILE A C 1
ATOM 6130 O O . ILE A 1 784 ? 5.409 -11.249 -14.449 1.00 88.44 784 ILE A O 1
ATOM 6134 N N . SER A 1 785 ? 4.052 -12.986 -14.896 1.00 88.00 785 SER A N 1
ATOM 6135 C CA . SER A 1 785 ? 3.859 -12.636 -16.307 1.00 88.00 785 SER A CA 1
ATOM 6136 C C . SER A 1 785 ? 3.211 -11.255 -16.457 1.00 88.00 785 SER A C 1
ATOM 6138 O O . SER A 1 785 ? 3.639 -10.460 -17.292 1.00 88.00 785 SER A O 1
ATOM 6140 N N . THR A 1 786 ? 2.238 -10.902 -15.612 1.00 90.31 786 THR A N 1
ATOM 6141 C CA . THR A 1 786 ? 1.578 -9.591 -15.685 1.00 90.31 786 THR A CA 1
ATOM 6142 C C . THR A 1 786 ? 2.436 -8.451 -15.131 1.00 90.31 786 THR A C 1
ATOM 6144 O O . THR A 1 786 ? 2.399 -7.344 -15.677 1.00 90.31 786 THR A O 1
ATOM 6147 N N . ILE A 1 787 ? 3.308 -8.720 -14.151 1.00 92.88 787 ILE A N 1
ATOM 6148 C CA . ILE A 1 787 ? 4.364 -7.795 -13.706 1.00 92.88 787 ILE A CA 1
ATOM 6149 C C . ILE A 1 787 ? 5.304 -7.449 -14.870 1.00 92.88 787 ILE A C 1
ATOM 6151 O O . ILE A 1 787 ? 5.562 -6.269 -15.122 1.00 92.88 787 ILE A O 1
ATOM 6155 N N . TYR A 1 788 ? 5.805 -8.451 -15.601 1.00 92.44 788 TYR A N 1
ATOM 6156 C CA . TYR A 1 788 ? 6.696 -8.203 -16.739 1.00 92.44 788 TYR A CA 1
ATOM 6157 C C . TYR A 1 788 ? 5.966 -7.593 -17.936 1.00 92.44 788 TYR A C 1
ATOM 6159 O O . TYR A 1 788 ? 6.523 -6.707 -18.579 1.00 92.44 788 TYR A O 1
ATOM 6167 N N . ALA A 1 789 ? 4.722 -7.989 -18.224 1.00 91.81 789 ALA A N 1
ATOM 6168 C CA . ALA A 1 789 ? 3.912 -7.357 -19.269 1.00 91.81 789 ALA A CA 1
ATOM 6169 C C . ALA A 1 789 ? 3.699 -5.860 -18.990 1.00 91.81 789 ALA A C 1
ATOM 6171 O O . ALA A 1 789 ? 3.904 -5.034 -19.877 1.00 91.81 789 ALA A O 1
ATOM 6172 N N . THR A 1 790 ? 3.385 -5.504 -17.741 1.00 93.62 790 THR A N 1
ATOM 6173 C CA . THR A 1 790 ? 3.249 -4.109 -17.295 1.00 93.62 790 THR A CA 1
ATOM 6174 C C . THR A 1 790 ? 4.541 -3.321 -17.500 1.00 93.62 790 THR A C 1
ATOM 6176 O O . THR A 1 790 ? 4.528 -2.232 -18.079 1.00 93.62 790 THR A O 1
ATOM 6179 N N . ALA A 1 791 ? 5.673 -3.881 -17.065 1.00 95.00 791 ALA A N 1
ATOM 6180 C CA . ALA A 1 791 ? 6.971 -3.234 -17.206 1.00 95.00 791 ALA A CA 1
ATOM 6181 C C . ALA A 1 791 ? 7.390 -3.083 -18.678 1.00 95.00 791 ALA A C 1
ATOM 6183 O O . ALA A 1 791 ? 7.815 -1.999 -19.072 1.00 95.00 791 ALA A O 1
ATOM 6184 N N . ARG A 1 792 ? 7.205 -4.115 -19.517 1.00 94.06 792 ARG A N 1
ATOM 6185 C CA . ARG A 1 792 ? 7.453 -4.036 -20.967 1.00 94.06 792 ARG A CA 1
ATOM 6186 C C . ARG A 1 792 ? 6.602 -2.957 -21.627 1.00 94.06 792 ARG A C 1
ATOM 6188 O O . ARG A 1 792 ? 7.125 -2.190 -22.427 1.00 94.06 792 ARG A O 1
ATOM 6195 N N . ALA A 1 793 ? 5.317 -2.876 -21.281 1.00 94.81 793 ALA A N 1
ATOM 6196 C CA . ALA A 1 793 ? 4.401 -1.905 -21.868 1.00 94.81 793 ALA A CA 1
ATOM 6197 C C . ALA A 1 793 ? 4.863 -0.469 -21.583 1.00 94.81 793 ALA A C 1
ATOM 6199 O O . ALA A 1 793 ? 4.985 0.335 -22.504 1.00 94.81 793 ALA A O 1
ATOM 6200 N N . LEU A 1 794 ? 5.196 -0.161 -20.325 1.00 95.56 794 LEU A N 1
ATOM 6201 C CA . LEU A 1 794 ? 5.689 1.165 -19.948 1.00 95.56 794 LEU A CA 1
ATOM 6202 C C . LEU A 1 794 ? 7.061 1.475 -20.553 1.00 95.56 794 LEU A C 1
ATOM 6204 O O . LEU A 1 794 ? 7.245 2.562 -21.097 1.00 95.56 794 LEU A O 1
ATOM 6208 N N . LEU A 1 795 ? 8.007 0.531 -20.500 1.00 96.06 795 LEU A N 1
ATOM 6209 C CA . LEU A 1 795 ? 9.347 0.737 -21.055 1.00 96.06 795 LEU A CA 1
ATOM 6210 C C . LEU A 1 795 ? 9.310 0.940 -22.565 1.00 96.06 795 LEU A C 1
ATOM 6212 O O . LEU A 1 795 ? 10.013 1.810 -23.062 1.00 96.06 795 LEU A O 1
ATOM 6216 N N . ARG A 1 796 ? 8.451 0.219 -23.293 1.00 95.75 796 ARG A N 1
ATOM 6217 C CA . ARG A 1 796 ? 8.247 0.454 -24.725 1.00 95.75 796 ARG A CA 1
ATOM 6218 C C . ARG A 1 796 ? 7.851 1.909 -24.990 1.00 95.75 796 ARG A C 1
ATOM 6220 O O . ARG A 1 796 ? 8.496 2.565 -25.797 1.00 95.75 796 ARG A O 1
ATOM 6227 N N . LYS A 1 797 ? 6.875 2.454 -24.250 1.00 94.94 797 LYS A N 1
ATOM 6228 C CA . LYS A 1 797 ? 6.462 3.862 -24.412 1.00 94.94 797 LYS A CA 1
ATOM 6229 C C . LYS A 1 797 ? 7.534 4.874 -24.017 1.00 94.94 797 LYS A C 1
ATOM 6231 O O . LYS A 1 797 ? 7.520 5.971 -24.565 1.00 94.94 797 LYS A O 1
ATOM 6236 N N . ILE A 1 798 ? 8.384 4.544 -23.045 1.00 95.94 798 ILE A N 1
ATOM 6237 C CA . ILE A 1 798 ? 9.509 5.388 -22.617 1.00 95.94 798 ILE A CA 1
ATOM 6238 C C . ILE A 1 798 ? 10.604 5.403 -23.692 1.00 95.94 798 ILE A C 1
ATOM 6240 O O . ILE A 1 798 ? 11.114 6.459 -24.031 1.00 95.94 798 ILE A O 1
ATOM 6244 N N . LEU A 1 799 ? 10.947 4.242 -24.255 1.00 96.12 799 LEU A N 1
ATOM 6245 C CA . LEU A 1 799 ? 12.022 4.108 -25.244 1.00 96.12 799 LEU A CA 1
ATOM 6246 C C . LEU A 1 799 ? 11.611 4.595 -26.646 1.00 96.12 799 LEU A C 1
ATOM 6248 O O . LEU A 1 799 ? 12.460 4.987 -27.443 1.00 96.12 799 LEU A O 1
ATOM 6252 N N . GLU A 1 800 ? 10.320 4.555 -26.978 1.00 92.50 800 GLU A N 1
ATOM 6253 C CA . GLU A 1 800 ? 9.807 5.045 -28.265 1.00 92.50 800 GLU A CA 1
ATOM 6254 C C . GLU A 1 800 ? 9.653 6.571 -28.323 1.00 92.50 800 GLU A C 1
ATOM 6256 O O . GLU A 1 800 ? 9.744 7.136 -29.420 1.00 92.50 800 GLU A O 1
ATOM 6261 N N . SER A 1 801 ? 9.400 7.221 -27.177 1.00 84.38 801 SER A N 1
ATOM 6262 C CA . SER A 1 801 ? 9.187 8.673 -27.086 1.00 84.38 801 SER A CA 1
ATOM 6263 C C . SER A 1 801 ? 10.481 9.448 -27.246 1.00 84.38 801 SER A C 1
ATOM 6265 O O . SER A 1 801 ? 10.500 10.380 -28.080 1.00 84.38 801 SER A O 1
#

pLDDT: mean 83.24, std 19.82, range [22.98, 98.81]

Sequence (801 aa):
MNTSATEASAIQQLAKKPTDIAAHYSAETCNLDYDTNDPERGDLDEVLFFAEPLKEAQNLLPNGKSPPKSPKTSMQTFLQTVPHLFTLTLEEISSLDVMVREYSEMDVIIEEGAYLEHIYVLASGTVEVMNSKKGLKRAFGHRRIGSMVAPSVFGIDDAILENAVEFTYHASSNTTLLLIPRKQFMDLFARSPIFANNVSSQILRTLPSFSVFQEFCRAVFGISSSSASDAQGRRSGYCLSLPILIRLFRSSGTLLHKHANRKEVDCEALRYCTRRLPVNITVTYVIILTQGVPDYLSDEFLADAANRQPGATPFIAAVDTGKRRRCAWTFGGGGQTLVLMRDGFTDTIDFVSNLCIFCIEAKKLRARLQQLVSPSAAEVLRNALAPAENNLSAHAHMQEVLASLPFSDDELRGLENVWGEETLQQLYNIVVHREEYVVQVESVSSKVFSENPYANWALTIVRHIKSRLCVPEVEPLPEDIIIDVLFSPNRTLKNLFCCMSADIKALIENISEESGSGKGERAGNWKNANDRYYYLLTGLLERNAMIRDAYRSRLQSNGFTLMEDGHASALIVDLIDVSNISPDETDPGLRACAAQASKKSREGKRHFIINVDKTFGAQIEAILRSLLLTFGSRIQSVNLSGKAAGLTGNRGDLVLPKKLIFSKQTFGEDSTDEIRLCNRKSFLREDITPLLDKSCSAQVHHGTCITLPGFMLQSQPVLKFYKTVHGCTAVDMQSSYVARQLEECRRNGVLRQTIPSRYLFYCDDMPLGNENGLVLKPQKREIISTIYATARALLRKILES

Organism: Leishmania infantum (NCBI:txid5671)

Radius of gyration: 32.09 Å; chains: 1; bounding box: 92×89×66 Å

Secondary structure (DSSP, 8-state):
---------------PPPPP-----------------------S---S------S-GGGSS-S-------HHHHHHHHHTTSTTGGG--HHHHHTS--EEEEE-TT-EEE-TTPPPSEEEEEEESEEEEEE----TT----PEEEEEEESSEEE-HHHHHHTPPPSSEEEESSSEEEEEEEHHHHHHHHHH-HHHHHHHHHHHHHH-HHHHHHHHHHHHHH---HHHHS-TTGGGT-EE--HHHHHHHHHHT-BTT-TTTTSSS--HHHHHHHHTTS-TTTTT--EEEEESS--TTS-HHHHHHHHS--TT---SEEE---TTS--EEEEETTTTEEEEE-SSTTHHHHHHHHHHHHHHHHHHHHHHHHTT-TTTTHHHHHHHHHS----SS-HHHHHHHHHHTSS--HHHHHHHHHHHGGGHHHHHHHHHHHTT--EEEE---GGGGTSPPHHHHHHHHHHHHHHHHTT--TTSPPPTTEEEEEEES-HHHHHHHHH---HHHHHHHHTS-TTSSS-HHHHSS--SSHHHHHHHHHHHHHHH-HHHHHHHHHHHHHTTEEEE---SSS--EEEEEEGGG--TTTS-TTTHHHHHHHHHHHHHSSEEEEEEEES--TTHHHHHHHHHHHHHGGGEEEEEEEEEEEESSS-TT-EEEEEEEEE-GGGGTSSSS-EEEE--TTTS-HHHHGGGS-TT----EEEEEEEE-S-GGG-BHHHHHHHHHHS-EEEEESSHHHHHHHHHHHHHTTSS-TT--EEEEEEEEE-TT--TT-------HHHHHHHHHHHHHHHHHHHHH-

Foldseek 3Di:
DDDDDDDDDDDDDDDDDDDDDDDDDDDDDDDDDDDDDDDDDDDPDDPDDDPDDDDPLPPLDDDDPDPDDDPLVSVLVQLLVEQLSVPDDSVLSVPWPKDKDKAAAFDWPADQQDFDQWKKFWAAAKKWWWQQDPPPPDPDGIDTPDMDGPGYIDPLQCLLLVHGHRTIMGGNHTTMIITTGSVSVLVVLVVDVSSLVSSLLVCLVVPVLLVLLLVLQCQLPPDPVVQVVPPVSQQFFDWGDLVSNLVSLLVNQFLLQPCLVHLDAPLSLLLVLCQQAWVLLLPAAEEEEEQDDAPVQDPVNVVPQVDDDPPDPDQKHFTDRHPNDATKMAHPSRHYMYTNALDDFLSSQANSSSLSSNLSNLVSLLVQQCVDDPPGSLVLLVVLPPPDPDPDDLVVSVVVSLVVGRDDPVVSVSQCSRQPSCSSVSSNSSNVVSSNHTYTYGDRPCVVVDDDLLLVVLLVLVVVVCVVVVHDSPDDDDPLAAEEEEEAAVLLVLLQQAALDPVLVVVLVPPPLPDDPPSCVQPPPQPPVSLSSSVSVVVVCVPDVVVVVVSVVRSVQQQWDWDQDPRSNSKTKIKGFLLRGDLSRGHPLCSVLSVVLNVCCVVTRGYIYIYIYDDFFLSLLSNVLSNLLSCFASYQAYEYEEAWAFQAAAALAKEFEQKEWEPCSSNPNDSDIDIDGAPPVLADPVLQVVLQDPPQSHYYDYYYEYADSHSSNNRSSNSSSCCRSRVHGTYDRPDVSNVVSVVVCCVVNSYPPPRHYGYMYGHNHHSVHHPVNDDRDPPVSSNSSSSSSSVSSVVSSSSND

InterPro domains:
  IPR000595 Cyclic nucleotide-binding domain [PF00027] (101-191)
  IPR000595 Cyclic nucleotide-binding domain [PS50042] (101-206)
  IPR000595 Cyclic nucleotide-binding domain [cd00038] (88-196)
  IPR014710 RmlC-like jelly roll fold [G3DSA:2.60.120.10] (75-209)
  IPR018490 Cyclic nucleotide-binding domain superfamily [SSF51206] (75-200)
  IPR050397 Global Transcriptional Regulators in Environmental Response [PTHR24567] (23-800)
  IPR054204 Protein of unknown function DUF6909 [PF21850] (244-800)